Protein AF-0000000080279834 (afdb_homodimer)

Foldseek 3Di:
DDDPPPPPVPPPPDDAAEEEEEFAPQLHFQQRLLLVLLVLLVCCVPPLRHAYEYAYPHQPSSCVLNPPSHPRYHYHHLQVVLLVPQPDQALVSLLVSLLVCLVVVVVPVVCNVVSVSLLAHQFYEYEEDEPAADVRSSCNNVLSNQLSSCVNNVHAYEYEQYDHPPHDPPCLVVVLVSVVSHPYYEYAFDVVCVSNVHDHAHHSSLQRQDPQQAFPDPDAAQEEEFAFQPPQPVHLVLVLVLVVVQCVVQVPALLRYEYEYSRPPRRCVSVVVCDVVRDNYHYHYPVRCSVRHHHEALSHEYEHCDLVVLVNNLVRFHEYEHEDRDVGPSQRRNVSQVVLWQQYHYHDDSVDHDDGDNRTGDDPVSSVVSNVVSVVVVCVRPPGRDRPPPPPPPDPPPPPPPDPPPPPPPPPD/DDDPPPPPVPPPPDDAAEEEEEFAPQLHFQQRLLLVLLVLLLCQVPPLRHAYEYAYPHQPSSCVLNPPSHPRYHYHHLQVVLLVPQPDQALVSLLVSLLVCLVVVVVPVVCNVVSVSLLAHQFYEYEEDEPAADVRSSCNNVLSNQLSSCVNNVHAYEYEQYDHPPHDPPCLVVVLVSVVSHPYYEYAFDVVCVSNVHDHAHHSSLQRQDPQQAFPDPDAAQEEEFAFQPPQPVHLVLVLVLVVVQCVVQVPQLLRYEYEYSRAPRRVVSVVVCDVVRDNYHYHYPVRCSVRHHHEALNHEYEHCDLVVLVNNLVRFHEYEHEDRDPGPSQRRNVSQVVLWQQYHYHDDSVDHDDGDNRTGDDPVSSVVSNVVSVVVVCVSPPGRDRPPPPPPDDPDPPPPPDPPPPPPPPPD

Nearest PDB structures (foldseek):
  7vz6-assembly1_G  TM=5.881E-01  e=6.574E-08  Streptomyces kasugaensis
  9cm8-assembly1_A  TM=5.929E-01  e=8.757E-08  Paenibacillus alvei
  1v4v-assembly1_B  TM=5.539E-01  e=1.167E-07  Thermus thermophilus
  1vgv-assembly2_D  TM=5.702E-01  e=6.155E-07  Escherichia coli
  9cm8-assembly1_B-2  TM=5.852E-01  e=2.174E-06  Paenibacillus alvei

Secondary structure (DSSP, 8-state):
-----------------EEEEE---SS--HHHHHHHHHHHHHHHHH-TTSEEEEE-S-HHHHHHHTTTSSTTEEEE-HHHHHHHH-S--SHHHHHHHHHHHHH-GGGSGGGHHHHHHHTT-SEEEE--BS-SSTTSGGGHHHHHHHHHHHHHH--EEEEEEE---SPPTT-HHHHHHHHTT-SEEEESSHHHHHHHT--B---GGGGG-SGGGB---S---SEEEE---TT-SS-HHHHHHHHHHHHHHTT--GGGEEEE-SSTTTTHHHHHHHGGGSTT-EEE-HHHHHHH-B---TT-EEEESSHHHHHHHHHTT-EEEEEPSSTTTHHHHHHHHHHTT---EEE--TT--PPPP-S-S--HHHHHHHHHHHHHHHHHHTSPP----------------------------/--------------PPPEEEEE---SS--HHHHHHHHHHHHHHHHH-TTSEEEEE-S-HHHHHHHTTTSSTTEEEE-HHHHHHHH-S--SHHHHHHHHHHHHH-GGGSGGGHHHHHHHTT-SEEEE--BS-SSTTSGGGHHHHHHHHHHHHHH--EEEEEEE---SPPTT-HHHHHHHHTT-SEEEESSHHHHHHHT--B---GGGGG-SGGGB---S---SEEEE---TT-SS-HHHHHHHHHHHHHHTT--GGGEEEE-SSTTTTHHHHHHHGGGSTT-EEE-HHHHHHH-B---TT-EEEESSHHHHHHHHHTT-EEEEEPSSTTTHHHHHHHHHHTT---EEE--TT--PPPP-S-S--HHHHHHHHHHHHHHHHHHTSPP----------------------------

Organism: Amycolatopsis orientalis (NCBI:txid31958)

Sequence (826 aa):
MPVPDRTASVSKPARRALYYLVAPVGHPNYGDELIAASWLRHLAEVAPGADVWVDTHSPGPAAVLLDGLHPRAKFTDTLWRLCWEAPSEDPWQAAAWVREAMHNPGMMPRLHHGIELLAGVDVIHVVGGGYINKLWPKQIGLLAGAAAAAERSGGRAAMTGQGLLPACDDVAPLLRALADRFEIVEVRDDASAELLDVPVGLDDAFIGIGPHLYGAAEDVPEVMLCLQSDLVEVGVGKLAGAVLSMLRSWKIPPEKIGVIEGVPRVDREVFALLERELPGARFYPFSHIWTHGLPVSPGQTWISTRFHLHMLAAAAGASGVAVSIHPDYYATKHRSLAALGSNWTVLEDLNQVPDRPKQGGYTPEALAGFKKAKRDLAKSIYAPVIRPVPEPEGPPEAQVTPLRRRWARIIRGMPVPDRTASVSKPARRALYYLVAPVGHPNYGDELIAASWLRHLAEVAPGADVWVDTHSPGPAAVLLDGLHPRAKFTDTLWRLCWEAPSEDPWQAAAWVREAMHNPGMMPRLHHGIELLAGVDVIHVVGGGYINKLWPKQIGLLAGAAAAAERSGGRAAMTGQGLLPACDDVAPLLRALADRFEIVEVRDDASAELLDVPVGLDDAFIGIGPHLYGAAEDVPEVMLCLQSDLVEVGVGKLAGAVLSMLRSWKIPPEKIGVIEGVPRVDREVFALLERELPGARFYPFSHIWTHGLPVSPGQTWISTRFHLHMLAAAAGASGVAVSIHPDYYATKHRSLAALGSNWTVLEDLNQVPDRPKQGGYTPEALAGFKKAKRDLAKSIYAPVIRPVPEPEGPPEAQVTPLRRRWARIIRG

pLDDT: mean 89.9, std 17.83, range [23.45, 98.94]

Radius of gyration: 31.19 Å; Cα contacts (8 Å, |Δi|>4): 1661; chains: 2; bounding box: 108×89×84 Å

Solvent-accessible surface area (backbone atoms only — not comparable to full-atom values): 43038 Å² total; per-residue (Å²): 132,86,76,78,79,75,71,67,74,74,71,69,78,80,78,66,53,31,39,35,35,37,42,81,29,31,80,43,42,50,53,45,45,45,32,54,48,28,53,36,39,48,38,34,72,78,42,50,77,31,41,32,38,36,32,15,81,29,19,16,51,28,38,61,76,50,57,76,47,26,85,42,61,45,38,19,25,54,54,48,48,42,30,69,66,31,90,43,67,47,43,69,56,12,21,50,45,25,32,47,34,63,78,36,36,79,77,41,52,66,45,32,67,48,49,54,54,38,36,63,26,40,26,37,35,39,51,41,46,72,63,41,21,46,92,38,35,28,42,46,9,47,58,30,33,42,39,42,25,20,67,65,31,52,29,43,23,33,34,36,13,30,34,41,60,56,62,48,86,89,36,54,67,55,52,41,58,53,51,70,57,32,81,39,82,31,19,36,33,66,69,36,11,62,63,61,72,48,70,63,49,52,54,50,48,43,56,48,70,58,74,85,56,41,24,86,66,84,85,56,52,51,31,38,37,29,43,62,50,69,81,44,73,75,38,60,65,54,51,49,49,34,50,52,52,37,39,57,74,65,65,58,59,35,65,35,27,27,35,41,28,52,29,59,68,42,20,47,53,42,44,63,73,42,44,83,81,28,59,68,42,43,76,40,50,32,70,53,36,72,74,53,19,40,80,68,49,46,85,25,31,34,41,25,52,43,63,54,60,46,52,52,38,12,63,56,22,12,9,22,36,39,39,35,46,28,81,78,52,42,35,53,54,49,48,46,44,38,73,73,39,27,56,41,46,75,44,71,59,68,87,59,70,73,77,82,54,79,73,19,20,37,51,71,67,58,51,53,49,49,23,49,52,41,48,54,48,49,52,64,63,69,43,88,70,80,57,79,69,73,67,73,77,63,76,77,70,80,72,72,72,74,74,78,77,76,76,71,76,74,78,74,126,132,84,76,78,80,75,72,68,74,73,70,70,78,81,79,67,52,31,39,34,36,37,43,82,29,30,76,44,43,50,53,46,44,44,31,54,46,29,53,35,40,50,39,32,71,78,41,50,78,30,41,32,38,38,32,15,80,28,20,18,50,29,39,60,75,51,56,77,47,27,85,43,62,43,39,20,25,53,54,49,47,42,29,68,65,32,90,43,68,47,42,68,57,10,21,49,46,26,32,47,33,62,77,36,38,79,76,42,53,69,45,31,68,47,47,55,52,38,36,62,26,40,27,37,35,39,51,42,47,71,64,42,21,47,92,38,36,25,41,45,10,46,57,31,32,43,39,41,24,20,65,64,32,52,28,43,22,33,35,36,12,30,33,40,60,56,61,47,84,88,37,53,67,56,52,41,56,52,51,69,58,32,82,38,81,31,17,35,32,65,68,36,9,61,64,60,70,47,72,61,48,52,55,50,51,43,57,48,70,54,73,84,54,41,26,84,67,84,86,57,51,50,32,38,37,29,44,63,50,70,80,45,72,75,38,60,66,54,51,49,49,35,51,51,52,38,38,57,74,66,67,58,58,35,65,34,29,27,38,42,28,53,28,59,68,43,19,47,54,44,45,64,73,42,44,82,79,28,58,68,41,43,77,42,50,33,70,52,36,73,73,53,19,41,80,66,48,47,84,24,31,34,41,24,53,44,64,53,60,47,52,52,38,11,63,55,22,12,9,22,37,38,41,36,48,29,81,80,50,42,36,54,54,50,48,46,45,37,74,74,39,27,55,40,46,76,43,72,58,67,87,59,68,73,78,81,53,79,72,19,20,35,51,71,67,57,52,54,49,48,24,49,52,42,50,52,49,48,51,64,64,69,43,88,70,81,56,79,69,72,68,73,77,62,76,77,71,81,72,72,72,74,76,78,78,78,78,73,76,74,78,77,128

InterPro domains:
  IPR007345 Polysaccharide pyruvyl transferase [PF04230] (29-326)

Structure (mmCIF, N/CA/C/O backbone):
data_AF-0000000080279834-model_v1
#
loop_
_entity.id
_entity.type
_entity.pdbx_description
1 polymer 'Polysaccharide pyruvyl transferase domain-containing protein'
#
loop_
_atom_site.group_PDB
_atom_site.id
_atom_site.type_symbol
_atom_site.label_atom_id
_atom_site.label_alt_id
_atom_site.label_comp_id
_atom_site.label_asym_id
_atom_site.label_entity_id
_atom_site.label_seq_id
_atom_site.pdbx_PDB_ins_code
_atom_site.Cartn_x
_atom_site.Cartn_y
_atom_site.Cartn_z
_atom_site.occupancy
_atom_site.B_iso_or_equiv
_atom_site.auth_seq_id
_atom_site.auth_comp_id
_atom_site.auth_asym_id
_atom_site.auth_atom_id
_atom_site.pdbx_PDB_model_num
ATOM 1 N N . MET A 1 1 ? -15.211 -43.781 43.5 1 33.25 1 MET A N 1
ATOM 2 C CA . MET A 1 1 ? -14.695 -42.406 43.469 1 33.25 1 MET A CA 1
ATOM 3 C C . MET A 1 1 ? -14.992 -41.75 42.125 1 33.25 1 MET A C 1
ATOM 5 O O . MET A 1 1 ? -14.781 -42.375 41.062 1 33.25 1 MET A O 1
ATOM 9 N N . PRO A 1 2 ? -15.883 -40.688 42.031 1 38.94 2 PRO A N 1
ATOM 10 C CA . PRO A 1 2 ? -16.344 -40.062 40.812 1 38.94 2 PRO A CA 1
ATOM 11 C C . PRO A 1 2 ? -15.219 -39.438 40 1 38.94 2 PRO A C 1
ATOM 13 O O . PRO A 1 2 ? -14.227 -38.969 40.594 1 38.94 2 PRO A O 1
ATOM 16 N N . VAL A 1 3 ? -14.945 -39.938 38.75 1 45.19 3 VAL A N 1
ATOM 17 C CA . VAL A 1 3 ? -13.969 -39.406 37.812 1 45.19 3 VAL A CA 1
ATOM 18 C C . VAL A 1 3 ? -14.219 -37.906 37.594 1 45.19 3 VAL A C 1
ATOM 20 O O . VAL A 1 3 ? -15.344 -37.5 37.281 1 45.19 3 VAL A O 1
ATOM 23 N N . PRO A 1 4 ? -13.336 -37.094 38.219 1 41.41 4 PRO A N 1
ATOM 24 C CA . PRO A 1 4 ? -13.547 -35.656 37.969 1 41.41 4 PRO A CA 1
ATOM 25 C C . PRO A 1 4 ? -13.656 -35.312 36.5 1 41.41 4 PRO A C 1
ATOM 27 O O . PRO A 1 4 ? -13.008 -35.938 35.656 1 41.41 4 PRO A O 1
ATOM 30 N N . ASP A 1 5 ? -14.844 -34.875 36.031 1 38.62 5 ASP A N 1
ATOM 31 C CA . ASP A 1 5 ? -15.141 -34.375 34.688 1 38.62 5 ASP A CA 1
ATOM 32 C C . ASP A 1 5 ? -14.18 -33.25 34.312 1 38.62 5 ASP A C 1
ATOM 34 O O . ASP A 1 5 ? -14.188 -32.188 34.906 1 38.62 5 ASP A O 1
ATOM 38 N N . ARG A 1 6 ? -12.938 -33.562 33.875 1 38.81 6 ARG A N 1
ATOM 39 C CA . ARG A 1 6 ? -11.922 -32.656 33.375 1 38.81 6 ARG A CA 1
ATOM 40 C C . ARG A 1 6 ? -12.438 -31.891 32.156 1 38.81 6 ARG A C 1
ATOM 42 O O . ARG A 1 6 ? -11.875 -32 31.062 1 38.81 6 ARG A O 1
ATOM 49 N N . THR A 1 7 ? -13.734 -31.781 31.984 1 32.47 7 THR A N 1
ATOM 50 C CA . THR A 1 7 ? -14.039 -30.891 30.875 1 32.47 7 THR A CA 1
ATOM 51 C C . THR A 1 7 ? -13.609 -29.469 31.188 1 32.47 7 THR A C 1
ATOM 53 O O . THR A 1 7 ? -14.414 -28.656 31.656 1 32.47 7 THR A O 1
ATOM 56 N N . ALA A 1 8 ? -12.43 -29.297 31.828 1 38.12 8 ALA A N 1
ATOM 57 C CA . ALA A 1 8 ? -12.031 -27.891 31.781 1 38.12 8 ALA A CA 1
ATOM 58 C C . ALA A 1 8 ? -12.148 -27.328 30.375 1 38.12 8 ALA A C 1
ATOM 60 O O . ALA A 1 8 ? -11.555 -27.859 29.438 1 38.12 8 ALA A O 1
ATOM 61 N N . SER A 1 9 ? -13.25 -26.672 30.125 1 35.53 9 SER A N 1
ATOM 62 C CA . SER A 1 9 ? -13.453 -25.906 28.906 1 35.53 9 SER A CA 1
ATOM 63 C C . SER A 1 9 ? -12.18 -25.172 28.5 1 35.53 9 SER A C 1
ATOM 65 O O . SER A 1 9 ? -11.656 -24.344 29.25 1 35.53 9 SER A O 1
ATOM 67 N N . VAL A 1 10 ? -11.234 -25.766 27.875 1 37.88 10 VAL A N 1
ATOM 68 C CA . VAL A 1 10 ? -10.164 -25.031 27.203 1 37.88 10 VAL A CA 1
ATOM 69 C C . VAL A 1 10 ? -10.727 -23.75 26.578 1 37.88 10 VAL A C 1
ATOM 71 O O . VAL A 1 10 ? -11.578 -23.812 25.703 1 37.88 10 VAL A O 1
ATOM 74 N N . SER A 1 11 ? -10.922 -22.672 27.359 1 38.34 11 SER A N 1
ATOM 75 C CA . SER A 1 11 ? -11.312 -21.359 26.859 1 38.34 11 SER A CA 1
ATOM 76 C C . SER A 1 11 ? -10.648 -21.047 25.516 1 38.34 11 SER A C 1
ATOM 78 O O . SER A 1 11 ? -9.438 -21.188 25.375 1 38.34 11 SER A O 1
ATOM 80 N N . LYS A 1 12 ? -11.281 -21.328 24.391 1 45.69 12 LYS A N 1
ATOM 81 C CA . LYS A 1 12 ? -10.812 -20.859 23.078 1 45.69 12 LYS A CA 1
ATOM 82 C C . LYS A 1 12 ? -10.055 -19.547 23.203 1 45.69 12 LYS A C 1
ATOM 84 O O . LYS A 1 12 ? -10.531 -18.609 23.859 1 45.69 12 LYS A O 1
ATOM 89 N N . PRO A 1 13 ? -8.781 -19.562 23.078 1 53.03 13 PRO A N 1
ATOM 90 C CA . PRO A 1 13 ? -8.031 -18.312 23.203 1 53.03 13 PRO A CA 1
ATOM 91 C C . PRO A 1 13 ? -8.797 -17.109 22.641 1 53.03 13 PRO A C 1
ATOM 93 O O . PRO A 1 13 ? -9.555 -17.25 21.688 1 53.03 13 PRO A O 1
ATOM 96 N N . ALA A 1 14 ? -9.156 -16.078 23.469 1 60.94 14 ALA A N 1
ATOM 97 C CA . ALA A 1 14 ? -9.906 -14.859 23.188 1 60.94 14 ALA A CA 1
ATOM 98 C C . ALA A 1 14 ? -9.438 -14.203 21.906 1 60.94 14 ALA A C 1
ATOM 100 O O . ALA A 1 14 ? -8.234 -13.984 21.703 1 60.94 14 ALA A O 1
ATOM 101 N N . ARG A 1 15 ? -10.234 -14.32 20.781 1 82.5 15 ARG A N 1
ATOM 102 C CA . ARG A 1 15 ? -9.977 -13.711 19.469 1 82.5 15 ARG A CA 1
ATOM 103 C C . ARG A 1 15 ? -9.562 -12.25 19.625 1 82.5 15 ARG A C 1
ATOM 105 O O . ARG A 1 15 ? -10.195 -11.492 20.359 1 82.5 15 ARG A O 1
ATOM 112 N N . ARG A 1 16 ? -8.375 -11.828 19.078 1 92.25 16 ARG A N 1
ATOM 113 C CA . ARG A 1 16 ? -7.91 -10.445 19.062 1 92.25 16 ARG A CA 1
ATOM 114 C C . ARG A 1 16 ? -8.906 -9.539 18.359 1 92.25 16 ARG A C 1
ATOM 116 O O . ARG A 1 16 ? -9.453 -9.906 17.312 1 92.25 16 ARG A O 1
ATOM 123 N N . ALA A 1 17 ? -9.219 -8.422 18.969 1 97.12 17 ALA A N 1
ATOM 124 C CA . ALA A 1 17 ? -10.07 -7.438 18.312 1 97.12 17 ALA A CA 1
ATOM 125 C C . ALA A 1 17 ? -9.469 -7.004 16.969 1 97.12 17 ALA A C 1
ATOM 127 O O . ALA A 1 17 ? -8.25 -6.871 16.844 1 97.12 17 ALA A O 1
ATOM 128 N N . LEU A 1 18 ? -10.328 -6.883 15.992 1 98.38 18 LEU A N 1
ATOM 129 C CA . LEU A 1 18 ? -9.93 -6.391 14.68 1 98.38 18 LEU A CA 1
ATOM 130 C C . LEU A 1 18 ? -10.531 -5.016 14.406 1 98.38 18 LEU A C 1
ATOM 132 O O . LEU A 1 18 ? -11.742 -4.898 14.18 1 98.38 18 LEU A O 1
ATOM 136 N N . TYR A 1 19 ? -9.695 -3.977 14.461 1 98.88 19 TYR A N 1
ATOM 137 C CA . TYR A 1 19 ? -10.094 -2.604 14.18 1 98.88 19 TYR A CA 1
ATOM 138 C C . TYR A 1 19 ? -9.633 -2.178 12.789 1 98.88 19 TYR A C 1
ATOM 140 O O . TYR A 1 19 ? -8.469 -2.391 12.422 1 98.88 19 TYR A O 1
ATOM 148 N N . TYR A 1 20 ? -10.539 -1.659 12.008 1 98.94 20 TYR A N 1
ATOM 149 C CA . TYR A 1 20 ? -10.305 -1.239 10.633 1 98.94 20 TYR A CA 1
ATOM 150 C C . TYR A 1 20 ? -10.523 0.26 10.477 1 98.94 20 TYR A C 1
ATOM 152 O O . TYR A 1 20 ? -11.648 0.745 10.594 1 98.94 20 TYR A O 1
ATOM 160 N N . LEU A 1 21 ? -9.445 1.028 10.219 1 98.94 21 LEU A N 1
ATOM 161 C CA . LEU A 1 21 ? -9.516 2.471 10.016 1 98.94 21 LEU A CA 1
ATOM 162 C C . LEU A 1 21 ? -9.5 2.809 8.523 1 98.94 21 LEU A C 1
ATOM 164 O O . LEU A 1 21 ? -8.734 2.215 7.762 1 98.94 21 LEU A O 1
ATOM 168 N N . VAL A 1 22 ? -10.375 3.668 8.094 1 98.94 22 VAL A N 1
ATOM 169 C CA . VAL A 1 22 ? -10.367 4.227 6.746 1 98.94 22 VAL A CA 1
ATOM 170 C C . VAL A 1 22 ? -9.883 5.672 6.785 1 98.94 22 VAL A C 1
ATOM 172 O O . VAL A 1 22 ? -10.477 6.516 7.457 1 98.94 22 VAL A O 1
ATOM 175 N N . ALA A 1 23 ? -8.758 5.957 6.137 1 98.69 23 ALA A N 1
ATOM 176 C CA . ALA A 1 23 ? -8.109 7.262 6.254 1 98.69 23 ALA A CA 1
ATOM 177 C C . ALA A 1 23 ? -7.426 7.656 4.945 1 98.69 23 ALA A C 1
ATOM 179 O O . ALA A 1 23 ? -6.969 6.793 4.195 1 98.69 23 ALA A O 1
ATOM 180 N N . PRO A 1 24 ? -7.371 8.945 4.617 1 98.31 24 PRO A N 1
ATOM 181 C CA . PRO A 1 24 ? -6.676 9.414 3.414 1 98.31 24 PRO A CA 1
ATOM 182 C C . PRO A 1 24 ? -5.207 9.742 3.67 1 98.31 24 PRO A C 1
ATOM 184 O O . PRO A 1 24 ? -4.773 10.875 3.449 1 98.31 24 PRO A O 1
ATOM 187 N N . VAL A 1 25 ? -4.398 8.75 3.971 1 98.25 25 VAL A N 1
ATOM 188 C CA . VAL A 1 25 ? -3.029 9.008 4.398 1 98.25 25 VAL A CA 1
ATOM 189 C C . VAL A 1 25 ? -2.051 8.414 3.389 1 98.25 25 VAL A C 1
ATOM 191 O O . VAL A 1 25 ? -2.406 7.516 2.623 1 98.25 25 VAL A O 1
ATOM 194 N N . GLY A 1 26 ? -0.868 8.984 3.336 1 97.56 26 GLY A N 1
ATOM 195 C CA . GLY A 1 26 ? 0.212 8.438 2.531 1 97.56 26 GLY A CA 1
ATOM 196 C C . GLY A 1 26 ? 0.635 9.352 1.397 1 97.56 26 GLY A C 1
ATOM 197 O O . GLY A 1 26 ? 1.7 9.164 0.805 1 97.56 26 GLY A O 1
ATOM 198 N N . HIS A 1 27 ? 0.018 10.43 1.033 1 91.56 27 HIS A N 1
ATOM 199 C CA . HIS A 1 27 ? 0.306 11.312 -0.095 1 91.56 27 HIS A CA 1
ATOM 200 C C . HIS A 1 27 ? 0.945 12.617 0.372 1 91.56 27 HIS A C 1
ATOM 202 O O . HIS A 1 27 ? 1.33 13.453 -0.448 1 91.56 27 HIS A O 1
ATOM 208 N N . PRO A 1 28 ? 1.916 12.93 1.111 1 94.12 28 PRO A N 1
ATOM 209 C CA . PRO A 1 28 ? 1.512 13.219 2.49 1 94.12 28 PRO A CA 1
ATOM 210 C C . PRO A 1 28 ? 0.872 14.602 2.641 1 94.12 28 PRO A C 1
ATOM 212 O O . PRO A 1 28 ? 1.275 15.547 1.963 1 94.12 28 PRO A O 1
ATOM 215 N N . ASN A 1 29 ? -0.098 14.68 3.371 1 96 29 ASN A N 1
ATOM 216 C CA . ASN A 1 29 ? -0.729 15.859 3.955 1 96 29 ASN A CA 1
ATOM 217 C C . ASN A 1 29 ? -0.631 15.852 5.477 1 96 29 ASN A C 1
ATOM 219 O O . ASN A 1 29 ? -1.137 14.938 6.133 1 96 29 ASN A O 1
ATOM 223 N N . TYR A 1 30 ? 0.051 16.844 6.035 1 97.19 30 TYR A N 1
ATOM 224 C CA . TYR A 1 30 ? 0.357 16.844 7.461 1 97.19 30 TYR A CA 1
ATOM 225 C C . TYR A 1 30 ? -0.887 16.547 8.289 1 97.19 30 TYR A C 1
ATOM 227 O O . TYR A 1 30 ? -0.843 15.734 9.219 1 97.19 30 TYR A O 1
ATOM 235 N N . GLY A 1 31 ? -1.97 17.203 7.984 1 97.12 31 GLY A N 1
ATOM 236 C CA . GLY A 1 31 ? -3.199 17.031 8.742 1 97.12 31 GLY A CA 1
ATOM 237 C C . GLY A 1 31 ? -3.752 15.625 8.672 1 97.12 31 GLY A C 1
ATOM 238 O O . GLY A 1 31 ? -4.156 15.062 9.688 1 97.12 31 GLY A O 1
ATOM 239 N N . ASP A 1 32 ? -3.814 15.055 7.465 1 97.88 32 ASP A N 1
ATOM 240 C CA . ASP A 1 32 ? -4.301 13.688 7.297 1 97.88 32 ASP A CA 1
ATOM 241 C C . ASP A 1 32 ? -3.422 12.695 8.055 1 97.88 32 ASP A C 1
ATOM 243 O O . ASP A 1 32 ? -3.932 11.82 8.758 1 97.88 32 ASP A O 1
ATOM 247 N N . GLU A 1 33 ? -2.127 12.859 7.887 1 98.38 33 GLU A N 1
ATOM 248 C CA . GLU A 1 33 ? -1.19 11.992 8.586 1 98.38 33 GLU A CA 1
ATOM 249 C C . GLU A 1 33 ? -1.348 12.117 10.102 1 98.38 33 GLU A C 1
ATOM 251 O O . GLU A 1 33 ? -1.296 11.117 10.82 1 98.38 33 GLU A O 1
ATOM 256 N N . LEU A 1 34 ? -1.553 13.359 10.57 1 98.25 34 LEU A N 1
ATOM 257 C CA . LEU A 1 34 ? -1.694 13.625 12 1 98.25 34 LEU A CA 1
ATOM 258 C C . LEU A 1 34 ? -2.922 12.922 12.562 1 98.25 34 LEU A C 1
ATOM 260 O O . LEU A 1 34 ? -2.857 12.32 13.641 1 98.25 34 LEU A O 1
ATOM 264 N N . ILE A 1 35 ? -3.986 13 11.867 1 98.62 35 ILE A N 1
ATOM 265 C CA . ILE A 1 35 ? -5.234 12.398 12.328 1 98.62 35 ILE A CA 1
ATOM 266 C C . ILE A 1 35 ? -5.062 10.891 12.469 1 98.62 35 ILE A C 1
ATOM 268 O O . ILE A 1 35 ? -5.363 10.32 13.516 1 98.62 35 ILE A O 1
ATOM 272 N N . ALA A 1 36 ? -4.578 10.242 11.445 1 98.81 36 ALA A N 1
ATOM 273 C CA . ALA A 1 36 ? -4.367 8.797 11.492 1 98.81 36 ALA A CA 1
ATOM 274 C C . ALA A 1 36 ? -3.363 8.43 12.578 1 98.81 36 ALA A C 1
ATOM 276 O O . ALA A 1 36 ? -3.574 7.465 13.32 1 98.81 36 ALA A O 1
ATOM 277 N N . ALA A 1 37 ? -2.291 9.195 12.68 1 98.75 37 ALA A N 1
ATOM 278 C CA . ALA A 1 37 ? -1.284 8.945 13.703 1 98.75 37 ALA A CA 1
ATOM 279 C C . ALA A 1 37 ? -1.892 9.039 15.102 1 98.75 37 ALA A C 1
ATOM 281 O O . ALA A 1 37 ? -1.574 8.234 15.977 1 98.75 37 ALA A O 1
ATOM 282 N N . SER A 1 38 ? -2.715 10.008 15.297 1 98.69 38 SER A N 1
ATOM 283 C CA . SER A 1 38 ? -3.332 10.219 16.609 1 98.69 38 SER A CA 1
ATOM 284 C C . SER A 1 38 ? -4.223 9.039 16.984 1 98.69 38 SER A C 1
ATOM 286 O O . SER A 1 38 ? -4.184 8.578 18.125 1 98.69 38 SER A O 1
ATOM 288 N N . TRP A 1 39 ? -5 8.578 16.062 1 98.88 39 TRP A N 1
ATOM 289 C CA . TRP A 1 39 ? -5.855 7.43 16.344 1 98.88 39 TRP A CA 1
ATOM 290 C C . TRP A 1 39 ? -5.02 6.18 16.594 1 98.88 39 TRP A C 1
ATOM 292 O O . TRP A 1 39 ? -5.336 5.391 17.5 1 98.88 39 TRP A O 1
ATOM 302 N N . LEU A 1 40 ? -3.967 5.945 15.789 1 98.88 40 LEU A N 1
ATOM 303 C CA . LEU A 1 40 ? -3.1 4.789 15.992 1 98.88 40 LEU A CA 1
ATOM 304 C C . LEU A 1 40 ? -2.438 4.84 17.359 1 98.88 40 LEU A C 1
ATOM 306 O O . LEU A 1 40 ? -2.357 3.824 18.062 1 98.88 40 LEU A O 1
ATOM 310 N N . ARG A 1 41 ? -1.942 6.012 17.797 1 98.69 41 ARG A N 1
ATOM 311 C CA . ARG A 1 41 ? -1.345 6.16 19.125 1 98.69 41 ARG A CA 1
ATOM 312 C C . ARG A 1 41 ? -2.361 5.859 20.219 1 98.69 41 ARG A C 1
ATOM 314 O O . ARG A 1 41 ? -2.035 5.203 21.219 1 98.69 41 ARG A O 1
ATOM 321 N N . HIS A 1 42 ? -3.551 6.395 19.984 1 98.75 42 HIS A N 1
ATOM 322 C CA . HIS A 1 42 ? -4.602 6.121 20.969 1 98.75 42 HIS A CA 1
ATOM 323 C C . HIS A 1 42 ? -4.855 4.621 21.094 1 98.75 42 HIS A C 1
ATOM 325 O O . HIS A 1 42 ? -4.91 4.094 22.203 1 98.75 42 HIS A O 1
ATOM 331 N N . LEU A 1 43 ? -4.973 3.912 19.984 1 98.81 43 LEU A N 1
ATOM 332 C CA . LEU A 1 43 ? -5.23 2.477 20 1 98.81 43 LEU A CA 1
ATOM 333 C C . LEU A 1 43 ? -4.055 1.716 20.594 1 98.81 43 LEU A C 1
ATOM 335 O O . LEU A 1 43 ? -4.242 0.688 21.25 1 98.81 43 LEU A O 1
ATOM 339 N N . ALA A 1 44 ? -2.84 2.213 20.344 1 98.75 44 ALA A N 1
ATOM 340 C CA . ALA A 1 44 ? -1.666 1.587 20.938 1 98.75 44 ALA A CA 1
ATOM 341 C C . ALA A 1 44 ? -1.73 1.653 22.469 1 98.75 44 ALA A C 1
ATOM 343 O O . ALA A 1 44 ? -1.255 0.747 23.156 1 98.75 44 ALA A O 1
ATOM 344 N N . GLU A 1 45 ? -2.311 2.693 22.984 1 98.25 45 GLU A N 1
ATOM 345 C CA . GLU A 1 45 ? -2.451 2.891 24.422 1 98.25 45 GLU A CA 1
ATOM 346 C C . GLU A 1 45 ? -3.533 1.984 25 1 98.25 45 GLU A C 1
ATOM 348 O O . GLU A 1 45 ? -3.314 1.316 26.016 1 98.25 45 GLU A O 1
ATOM 353 N N . VAL A 1 46 ? -4.656 1.885 24.344 1 98.12 46 VAL A N 1
ATOM 354 C CA . VAL A 1 46 ? -5.816 1.28 24.984 1 98.12 46 VAL A CA 1
ATOM 355 C C . VAL A 1 46 ? -5.988 -0.158 24.5 1 98.12 46 VAL A C 1
ATOM 357 O O . VAL A 1 46 ? -6.641 -0.97 25.156 1 98.12 46 VAL A O 1
ATOM 360 N N . ALA A 1 47 ? -5.441 -0.457 23.328 1 98.25 47 ALA A N 1
ATOM 361 C CA . ALA A 1 47 ? -5.598 -1.786 22.75 1 98.25 47 ALA A CA 1
ATOM 362 C C . ALA A 1 47 ? -4.348 -2.197 21.969 1 98.25 47 ALA A C 1
ATOM 364 O O . ALA A 1 47 ? -4.422 -2.5 20.781 1 98.25 47 ALA A O 1
ATOM 365 N N . PRO A 1 48 ? -3.207 -2.338 22.656 1 98 48 PRO A N 1
ATOM 366 C CA . PRO A 1 48 ? -1.956 -2.66 21.969 1 98 48 PRO A CA 1
ATOM 367 C C . PRO A 1 48 ? -1.972 -4.051 21.328 1 98 48 PRO A C 1
ATOM 369 O O . PRO A 1 48 ? -1.211 -4.312 20.391 1 98 48 PRO A O 1
ATOM 372 N N . GLY A 1 49 ? -2.863 -4.93 21.797 1 97.25 49 GLY A N 1
ATOM 373 C CA . GLY A 1 49 ? -2.91 -6.289 21.281 1 97.25 49 GLY A CA 1
ATOM 374 C C . GLY A 1 49 ? -3.857 -6.457 20.109 1 97.25 49 GLY A C 1
ATOM 375 O O . GLY A 1 49 ? -3.875 -7.508 19.469 1 97.25 49 GLY A O 1
ATOM 376 N N . ALA A 1 50 ? -4.652 -5.434 19.766 1 98.06 50 ALA A N 1
ATOM 377 C CA . ALA A 1 50 ? -5.617 -5.508 18.672 1 98.06 50 ALA A CA 1
ATOM 378 C C . ALA A 1 50 ? -4.914 -5.492 17.312 1 98.06 50 ALA A C 1
ATOM 380 O O . ALA A 1 50 ? -3.846 -4.895 17.172 1 98.06 50 ALA A O 1
ATOM 381 N N . ASP A 1 51 ? -5.508 -6.246 16.391 1 98 51 ASP A N 1
ATOM 382 C CA . ASP A 1 51 ? -5.102 -6.059 15 1 98 51 ASP A CA 1
ATOM 383 C C . ASP A 1 51 ? -5.719 -4.789 14.414 1 98 51 ASP A C 1
ATOM 385 O O . ASP A 1 51 ? -6.93 -4.582 14.508 1 98 51 ASP A O 1
ATOM 389 N N . VAL A 1 52 ? -4.852 -3.945 13.875 1 98.81 52 VAL A N 1
ATOM 390 C CA . VAL A 1 52 ? -5.336 -2.693 13.305 1 98.81 52 VAL A CA 1
ATOM 391 C C . VAL A 1 52 ? -4.965 -2.625 11.82 1 98.81 52 VAL A C 1
ATOM 393 O O . VAL A 1 52 ? -3.797 -2.785 11.461 1 98.81 52 VAL A O 1
ATOM 396 N N . TRP A 1 53 ? -5.941 -2.492 10.969 1 98.94 53 TRP A N 1
ATOM 397 C CA . TRP A 1 53 ? -5.727 -2.248 9.547 1 98.94 53 TRP A CA 1
ATOM 398 C C . TRP A 1 53 ? -6.109 -0.82 9.172 1 98.94 53 TRP A C 1
ATOM 400 O O . TRP A 1 53 ? -7.172 -0.333 9.57 1 98.94 53 TRP A O 1
ATOM 410 N N . VAL A 1 54 ? -5.246 -0.129 8.5 1 98.94 54 VAL A N 1
ATOM 411 C CA . VAL A 1 54 ? -5.547 1.188 7.945 1 98.94 54 VAL A CA 1
ATOM 412 C C . VAL A 1 54 ? -5.738 1.082 6.434 1 98.94 54 VAL A C 1
ATOM 414 O O . VAL A 1 54 ? -4.816 0.697 5.707 1 98.94 54 VAL A O 1
ATOM 417 N N . ASP A 1 55 ? -6.926 1.352 5.988 1 98.94 55 ASP A N 1
ATOM 418 C CA . ASP A 1 55 ? -7.277 1.387 4.574 1 98.94 55 ASP A CA 1
ATOM 419 C C . ASP A 1 55 ? -7.125 2.797 4.004 1 98.94 55 ASP A C 1
ATOM 421 O O . ASP A 1 55 ? -7.82 3.721 4.434 1 98.94 55 ASP A O 1
ATOM 425 N N . THR A 1 56 ? -6.219 2.965 3.037 1 98.88 56 THR A N 1
ATOM 426 C CA . THR A 1 56 ? -5.883 4.293 2.533 1 98.88 56 THR A CA 1
ATOM 427 C C . THR A 1 56 ? -5.531 4.234 1.05 1 98.88 56 THR A C 1
ATOM 429 O O . THR A 1 56 ? -5.379 3.152 0.483 1 98.88 56 THR A O 1
ATOM 432 N N . HIS A 1 57 ? -5.473 5.402 0.421 1 98.19 57 HIS A N 1
ATOM 433 C CA . HIS A 1 57 ? -5.203 5.488 -1.01 1 98.19 57 HIS A CA 1
ATOM 434 C C . HIS A 1 57 ? -3.736 5.211 -1.313 1 98.19 57 HIS A C 1
ATOM 436 O O . HIS A 1 57 ? -3.375 4.938 -2.461 1 98.19 57 HIS A O 1
ATOM 442 N N . SER A 1 58 ? -2.842 5.262 -0.33 1 98.38 58 SER A N 1
ATOM 443 C CA . SER A 1 58 ? -1.406 5.086 -0.519 1 98.38 58 SER A CA 1
ATOM 444 C C . SER A 1 58 ? -0.792 4.281 0.624 1 98.38 58 SER A C 1
ATOM 446 O O . SER A 1 58 ? 0.017 4.805 1.393 1 98.38 58 SER A O 1
ATOM 448 N N . PRO A 1 59 ? -1.071 3.012 0.646 1 98.69 59 PRO A N 1
ATOM 449 C CA . PRO A 1 59 ? -0.674 2.221 1.813 1 98.69 59 PRO A CA 1
ATOM 450 C C . PRO A 1 59 ? 0.842 2.121 1.97 1 98.69 59 PRO A C 1
ATOM 452 O O . PRO A 1 59 ? 1.349 2.078 3.094 1 98.69 59 PRO A O 1
ATOM 455 N N . GLY A 1 60 ? 1.59 2.096 0.896 1 98.69 60 GLY A N 1
ATOM 456 C CA . GLY A 1 60 ? 3.037 1.996 0.993 1 98.69 60 GLY A CA 1
ATOM 457 C C . GLY A 1 60 ? 3.662 3.129 1.787 1 98.69 60 GLY A C 1
ATOM 458 O O . GLY A 1 60 ? 4.184 2.91 2.883 1 98.69 60 GLY A O 1
ATOM 459 N N . PRO A 1 61 ? 3.512 4.371 1.265 1 98.44 61 PRO A N 1
ATOM 460 C CA . PRO A 1 61 ? 4.047 5.52 1.996 1 98.44 61 PRO A CA 1
ATOM 461 C C . PRO A 1 61 ? 3.43 5.676 3.385 1 98.44 61 PRO A C 1
ATOM 463 O O . PRO A 1 61 ? 4.109 6.098 4.324 1 98.44 61 PRO A O 1
ATOM 466 N N . ALA A 1 62 ? 2.182 5.316 3.527 1 98.81 62 ALA A N 1
ATOM 467 C CA . ALA A 1 62 ? 1.535 5.398 4.836 1 98.81 62 ALA A CA 1
ATOM 468 C C . ALA A 1 62 ? 2.207 4.469 5.84 1 98.81 62 ALA A C 1
ATOM 470 O O . ALA A 1 62 ? 2.422 4.844 6.996 1 98.81 62 ALA A O 1
ATOM 471 N N . ALA A 1 63 ? 2.512 3.277 5.371 1 98.75 63 ALA A N 1
ATOM 472 C CA . ALA A 1 63 ? 3.166 2.307 6.246 1 98.75 63 ALA A CA 1
ATOM 473 C C . ALA A 1 63 ? 4.5 2.842 6.762 1 98.75 63 ALA A C 1
ATOM 475 O O . ALA A 1 63 ? 4.848 2.643 7.926 1 98.75 63 ALA A O 1
ATOM 476 N N . VAL A 1 64 ? 5.211 3.529 5.93 1 98.56 64 VAL A N 1
ATOM 477 C CA . VAL A 1 64 ? 6.516 4.066 6.301 1 98.56 64 VAL A CA 1
ATOM 478 C C . VAL A 1 64 ? 6.34 5.242 7.258 1 98.56 64 VAL A C 1
ATOM 480 O O . VAL A 1 64 ? 6.98 5.297 8.312 1 98.56 64 VAL A O 1
ATOM 483 N N . LEU A 1 65 ? 5.43 6.109 6.945 1 98.12 65 LEU A N 1
ATOM 484 C CA . LEU A 1 65 ? 5.238 7.34 7.711 1 98.12 65 LEU A CA 1
ATOM 485 C C . LEU A 1 65 ? 4.699 7.035 9.102 1 98.12 65 LEU A C 1
ATOM 487 O O . LEU A 1 65 ? 5.047 7.719 10.07 1 98.12 65 LEU A O 1
ATOM 491 N N . LEU A 1 66 ? 3.891 6.023 9.172 1 98.62 66 LEU A N 1
ATOM 492 C CA . LEU A 1 66 ? 3.172 5.777 10.422 1 98.62 66 LEU A CA 1
ATOM 493 C C . LEU A 1 66 ? 3.715 4.543 11.125 1 98.62 66 LEU A C 1
ATOM 495 O O . LEU A 1 66 ? 3.104 4.047 12.078 1 98.62 66 LEU A O 1
ATOM 499 N N . ASP A 1 67 ? 4.867 4.098 10.727 1 97.81 67 ASP A N 1
ATOM 500 C CA . ASP A 1 67 ? 5.469 2.887 11.273 1 97.81 67 ASP A CA 1
ATOM 501 C C . ASP A 1 67 ? 5.703 3.02 12.773 1 97.81 67 ASP A C 1
ATOM 503 O O . ASP A 1 67 ? 6.195 4.047 13.242 1 97.81 67 ASP A O 1
ATOM 507 N N . GLY A 1 68 ? 5.312 2.01 13.523 1 96.75 68 GLY A N 1
ATOM 508 C CA . GLY A 1 68 ? 5.656 1.91 14.938 1 96.75 68 GLY A CA 1
ATOM 509 C C . GLY A 1 68 ? 4.656 2.592 15.844 1 96.75 68 GLY A C 1
ATOM 510 O O . GLY A 1 68 ? 4.73 2.459 17.078 1 96.75 68 GLY A O 1
ATOM 511 N N . LEU A 1 69 ? 3.699 3.309 15.336 1 98.31 69 LEU A N 1
ATOM 512 C CA . LEU A 1 69 ? 2.76 4.051 16.172 1 98.31 69 LEU A CA 1
ATOM 513 C C . LEU A 1 69 ? 1.822 3.104 16.906 1 98.31 69 LEU A C 1
ATOM 515 O O . LEU A 1 69 ? 1.401 3.389 18.031 1 98.31 69 LEU A O 1
ATOM 519 N N . HIS A 1 70 ? 1.461 2.041 16.297 1 98.69 70 HIS A N 1
ATOM 520 C CA . HIS A 1 70 ? 0.776 0.9 16.891 1 98.69 70 HIS A CA 1
ATOM 521 C C . HIS A 1 70 ? 1.501 -0.404 16.578 1 98.69 70 HIS A C 1
ATOM 523 O O . HIS A 1 70 ? 1.883 -0.646 15.43 1 98.69 70 HIS A O 1
ATOM 529 N N . PRO A 1 71 ? 1.674 -1.284 17.562 1 97.25 71 PRO A N 1
ATOM 530 C CA . PRO A 1 71 ? 2.555 -2.439 17.375 1 97.25 71 PRO A CA 1
ATOM 531 C C . PRO A 1 71 ? 2.037 -3.412 16.312 1 97.25 71 PRO A C 1
ATOM 533 O O . PRO A 1 71 ? 2.811 -4.203 15.766 1 97.25 71 PRO A O 1
ATOM 536 N N . ARG A 1 72 ? 0.742 -3.422 15.992 1 97.69 72 ARG A N 1
ATOM 537 C CA . ARG A 1 72 ? 0.176 -4.402 15.078 1 97.69 72 ARG A CA 1
ATOM 538 C C . ARG A 1 72 ? -0.585 -3.721 13.945 1 97.69 72 ARG A C 1
ATOM 540 O O . ARG A 1 72 ? -1.537 -4.285 13.398 1 97.69 72 ARG A O 1
ATOM 547 N N . ALA A 1 73 ? -0.175 -2.473 13.641 1 98.69 73 ALA A N 1
ATOM 548 C CA . ALA A 1 73 ? -0.826 -1.751 12.547 1 98.69 73 ALA A CA 1
ATOM 549 C C . ALA A 1 73 ? -0.346 -2.258 11.195 1 98.69 73 ALA A C 1
ATOM 551 O O . ALA A 1 73 ? 0.852 -2.469 10.992 1 98.69 73 ALA A O 1
ATOM 552 N N . LYS A 1 74 ? -1.259 -2.482 10.32 1 98.69 74 LYS A N 1
ATOM 553 C CA . LYS A 1 74 ? -1.024 -2.846 8.922 1 98.69 74 LYS A CA 1
ATOM 554 C C . LYS A 1 74 ? -1.792 -1.923 7.98 1 98.69 74 LYS A C 1
ATOM 556 O O . LYS A 1 74 ? -2.732 -1.244 8.398 1 98.69 74 LYS A O 1
ATOM 561 N N . PHE A 1 75 ? -1.382 -1.872 6.719 1 98.88 75 PHE A N 1
ATOM 562 C CA . PHE A 1 75 ? -1.941 -0.892 5.797 1 98.88 75 PHE A CA 1
ATOM 563 C C . PHE A 1 75 ? -2.4 -1.562 4.508 1 98.88 75 PHE A C 1
ATOM 565 O O . PHE A 1 75 ? -1.725 -2.453 3.99 1 98.88 75 PHE A O 1
ATOM 572 N N . THR A 1 76 ? -3.562 -1.176 4.012 1 98.88 76 THR A N 1
ATOM 573 C CA . THR A 1 76 ? -4.117 -1.688 2.764 1 98.88 76 THR A CA 1
ATOM 574 C C . THR A 1 76 ? -4.922 -0.606 2.047 1 98.88 76 THR A C 1
ATOM 576 O O . THR A 1 76 ? -4.836 0.573 2.396 1 98.88 76 THR A O 1
ATOM 579 N N . ASP A 1 77 ? -5.543 -0.957 0.905 1 98.88 77 ASP A N 1
ATOM 580 C CA . ASP A 1 77 ? -6.305 0.03 0.145 1 98.88 77 ASP A CA 1
ATOM 581 C C . ASP A 1 77 ? -7.551 -0.596 -0.474 1 98.88 77 ASP A C 1
ATOM 583 O O . ASP A 1 77 ? -7.961 -0.219 -1.574 1 98.88 77 ASP A O 1
ATOM 587 N N . THR A 1 78 ? -8.141 -1.554 0.195 1 98.88 78 THR A N 1
ATOM 588 C CA . THR A 1 78 ? -9.242 -2.33 -0.351 1 98.88 78 THR A CA 1
ATOM 589 C C . THR A 1 78 ? -10.422 -1.422 -0.708 1 98.88 78 THR A C 1
ATOM 591 O O . THR A 1 78 ? -10.859 -1.393 -1.857 1 98.88 78 THR A O 1
ATOM 594 N N . LEU A 1 79 ? -10.93 -0.631 0.197 1 98.94 79 LEU A N 1
ATOM 595 C CA . LEU A 1 79 ? -12.094 0.214 -0.051 1 98.94 79 LEU A CA 1
ATOM 596 C C . LEU A 1 79 ? -11.758 1.315 -1.052 1 98.94 79 LEU A C 1
ATOM 598 O O . LEU A 1 79 ? -12.586 1.663 -1.896 1 98.94 79 LEU A O 1
ATOM 602 N N . TRP A 1 80 ? -10.578 1.867 -0.933 1 98.88 80 TRP A N 1
ATOM 603 C CA . TRP A 1 80 ? -10.172 2.896 -1.884 1 98.88 80 TRP A CA 1
ATOM 604 C C . TRP A 1 80 ? -10.133 2.342 -3.305 1 98.88 80 TRP A C 1
ATOM 606 O O . TRP A 1 80 ? -10.617 2.98 -4.238 1 98.88 80 TRP A O 1
ATOM 616 N N . ARG A 1 81 ? -9.602 1.165 -3.441 1 98.62 81 ARG A N 1
ATOM 617 C CA . ARG A 1 81 ? -9.547 0.542 -4.762 1 98.62 81 ARG A CA 1
ATOM 618 C C . ARG A 1 81 ? -10.953 0.256 -5.285 1 98.62 81 ARG A C 1
ATOM 620 O O . ARG A 1 81 ? -11.219 0.403 -6.48 1 98.62 81 ARG A O 1
ATOM 627 N N . LEU A 1 82 ? -11.836 -0.208 -4.41 1 98.81 82 LEU A N 1
ATOM 628 C CA . LEU A 1 82 ? -13.219 -0.414 -4.84 1 98.81 82 LEU A CA 1
ATOM 629 C C . LEU A 1 82 ? -13.828 0.886 -5.355 1 98.81 82 LEU A C 1
ATOM 631 O O . LEU A 1 82 ? -14.516 0.891 -6.379 1 98.81 82 LEU A O 1
ATOM 635 N N . CYS A 1 83 ? -13.578 1.995 -4.691 1 98.75 83 CYS A N 1
ATOM 636 C CA . CYS A 1 83 ? -14.078 3.289 -5.145 1 98.75 83 CYS A CA 1
ATOM 637 C C . CYS A 1 83 ? -13.5 3.646 -6.508 1 98.75 83 CYS A C 1
ATOM 639 O O . CYS A 1 83 ? -14.227 4.102 -7.395 1 98.75 83 CYS A O 1
ATOM 641 N N . TRP A 1 84 ? -12.188 3.422 -6.68 1 98 84 TRP A N 1
ATOM 642 C CA . TRP A 1 84 ? -11.516 3.75 -7.934 1 98 84 TRP A CA 1
ATOM 643 C C . TRP A 1 84 ? -12.086 2.926 -9.086 1 98 84 TRP A C 1
ATOM 645 O O . TRP A 1 84 ? -12.18 3.41 -10.219 1 98 84 TRP A O 1
ATOM 655 N N . GLU A 1 85 ? -12.406 1.693 -8.781 1 97.25 85 GLU A N 1
ATOM 656 C CA . GLU A 1 85 ? -12.828 0.743 -9.805 1 97.25 85 GLU A CA 1
ATOM 657 C C . GLU A 1 85 ? -14.305 0.918 -10.156 1 97.25 85 GLU A C 1
ATOM 659 O O . GLU A 1 85 ? -14.781 0.345 -11.133 1 97.25 85 GLU A O 1
ATOM 664 N N . ALA A 1 86 ? -15.016 1.697 -9.305 1 97.69 86 ALA A N 1
ATOM 665 C CA . ALA A 1 86 ? -16.422 1.945 -9.641 1 97.69 86 ALA A CA 1
ATOM 666 C C . ALA A 1 86 ? -16.547 2.545 -11.039 1 97.69 86 ALA A C 1
ATOM 668 O O . ALA A 1 86 ? -15.82 3.484 -11.391 1 97.69 86 ALA A O 1
ATOM 669 N N . PRO A 1 87 ? -17.453 2.088 -11.859 1 96.56 87 PRO A N 1
ATOM 670 C CA . PRO A 1 87 ? -17.516 2.459 -13.273 1 96.56 87 PRO A CA 1
ATOM 671 C C . PRO A 1 87 ? -18.031 3.879 -13.492 1 96.56 87 PRO A C 1
ATOM 673 O O . PRO A 1 87 ? -17.828 4.453 -14.57 1 96.56 87 PRO A O 1
ATOM 676 N N . SER A 1 88 ? -18.75 4.453 -12.516 1 96.25 88 SER A N 1
ATOM 677 C CA . SER A 1 88 ? -19.359 5.766 -12.672 1 96.25 88 SER A CA 1
ATOM 678 C C . SER A 1 88 ? -18.797 6.766 -11.664 1 96.25 88 SER A C 1
ATOM 680 O O . SER A 1 88 ? -18.484 6.402 -10.531 1 96.25 88 SER A O 1
ATOM 682 N N . GLU A 1 89 ? -18.781 7.984 -12.078 1 95 89 GLU A N 1
ATOM 683 C CA . GLU A 1 89 ? -18.375 9.062 -11.18 1 95 89 GLU A CA 1
ATOM 684 C C . GLU A 1 89 ? -19.547 9.562 -10.352 1 95 89 GLU A C 1
ATOM 686 O O . GLU A 1 89 ? -19.359 10.312 -9.391 1 95 89 GLU A O 1
ATOM 691 N N . ASP A 1 90 ? -20.656 9.125 -10.703 1 96.75 90 ASP A N 1
ATOM 692 C CA . ASP A 1 90 ? -21.859 9.508 -9.969 1 96.75 90 ASP A CA 1
ATOM 693 C C . ASP A 1 90 ? -21.859 8.922 -8.562 1 96.75 90 ASP A C 1
ATOM 695 O O . ASP A 1 90 ? -21.734 7.711 -8.391 1 96.75 90 ASP A O 1
ATOM 699 N N . PRO A 1 91 ? -22.031 9.766 -7.566 1 97.5 91 PRO A N 1
ATOM 700 C CA . PRO A 1 91 ? -21.922 9.289 -6.184 1 97.5 91 PRO A CA 1
ATOM 701 C C . PRO A 1 91 ? -22.906 8.172 -5.863 1 97.5 91 PRO A C 1
ATOM 703 O O . PRO A 1 91 ? -22.562 7.234 -5.137 1 97.5 91 PRO A O 1
ATOM 706 N N . TRP A 1 92 ? -24.109 8.211 -6.352 1 97.75 92 TRP A N 1
ATOM 707 C CA . TRP A 1 92 ? -25.109 7.176 -6.09 1 97.75 92 TRP A CA 1
ATOM 708 C C . TRP A 1 92 ? -24.688 5.84 -6.684 1 97.75 92 TRP A C 1
ATOM 710 O O . TRP A 1 92 ? -24.75 4.805 -6.016 1 97.75 92 TRP A O 1
ATOM 720 N N . GLN A 1 93 ? -24.266 5.906 -7.855 1 98.06 93 GLN A N 1
ATOM 721 C CA . GLN A 1 93 ? -23.844 4.699 -8.555 1 98.06 93 GLN A CA 1
ATOM 722 C C . GLN A 1 93 ? -22.562 4.125 -7.945 1 98.06 93 GLN A C 1
ATOM 724 O O . GLN A 1 93 ? -22.422 2.906 -7.828 1 98.06 93 GLN A O 1
ATOM 729 N N . ALA A 1 94 ? -21.656 5.027 -7.582 1 98.12 94 ALA A N 1
ATOM 730 C CA . ALA A 1 94 ? -20.422 4.582 -6.949 1 98.12 94 ALA A CA 1
ATOM 731 C C . ALA A 1 94 ? -20.703 3.885 -5.621 1 98.12 94 ALA A C 1
ATOM 733 O O . ALA A 1 94 ? -20.172 2.797 -5.363 1 98.12 94 ALA A O 1
ATOM 734 N N . ALA A 1 95 ? -21.516 4.504 -4.816 1 98.62 95 ALA A N 1
ATOM 735 C CA . ALA A 1 95 ? -21.875 3.928 -3.523 1 98.62 95 ALA A CA 1
ATOM 736 C C . ALA A 1 95 ? -22.547 2.57 -3.697 1 98.62 95 ALA A C 1
ATOM 738 O O . ALA A 1 95 ? -22.219 1.611 -2.992 1 98.62 95 ALA A O 1
ATOM 739 N N . ALA A 1 96 ? -23.422 2.486 -4.633 1 98.56 96 ALA A N 1
ATOM 740 C CA . ALA A 1 96 ? -24.141 1.246 -4.891 1 98.56 96 ALA A CA 1
ATOM 741 C C . ALA A 1 96 ? -23.203 0.146 -5.367 1 98.56 96 ALA A C 1
ATOM 743 O O . ALA A 1 96 ? -23.312 -1.004 -4.934 1 98.56 96 ALA A O 1
ATOM 744 N N . TRP A 1 97 ? -22.375 0.525 -6.227 1 98.75 97 TRP A N 1
ATOM 745 C CA . TRP A 1 97 ? -21.438 -0.445 -6.789 1 98.75 97 TRP A CA 1
ATOM 746 C C . TRP A 1 97 ? -20.5 -0.989 -5.715 1 98.75 97 TRP A C 1
ATOM 748 O O . TRP A 1 97 ? -20.266 -2.197 -5.641 1 98.75 97 TRP A O 1
ATOM 758 N N . VAL A 1 98 ? -19.938 -0.113 -4.875 1 98.81 98 VAL A N 1
ATOM 759 C CA . VAL A 1 98 ? -19.031 -0.533 -3.807 1 98.81 98 VAL A CA 1
ATOM 760 C C . VAL A 1 98 ? -19.766 -1.467 -2.848 1 98.81 98 VAL A C 1
ATOM 762 O O . VAL A 1 98 ? -19.234 -2.504 -2.451 1 98.81 98 VAL A O 1
ATOM 765 N N . ARG A 1 99 ? -20.969 -1.127 -2.492 1 98.62 99 ARG A N 1
ATOM 766 C CA . ARG A 1 99 ? -21.766 -1.979 -1.614 1 98.62 99 ARG A CA 1
ATOM 767 C C . ARG A 1 99 ? -21.984 -3.355 -2.234 1 98.62 99 ARG A C 1
ATOM 769 O O . ARG A 1 99 ? -21.859 -4.375 -1.554 1 98.62 99 ARG A O 1
ATOM 776 N N . GLU A 1 100 ? -22.281 -3.352 -3.473 1 98.69 100 GLU A N 1
ATOM 777 C CA . GLU A 1 100 ? -22.5 -4.613 -4.176 1 98.69 100 GLU A CA 1
ATOM 778 C C . GLU A 1 100 ? -21.219 -5.457 -4.199 1 98.69 100 GLU A C 1
ATOM 780 O O . GLU A 1 100 ? -21.266 -6.668 -3.971 1 98.69 100 GLU A O 1
ATOM 785 N N . ALA A 1 101 ? -20.141 -4.855 -4.496 1 98.69 101 ALA A N 1
ATOM 786 C CA . ALA A 1 101 ? -18.859 -5.562 -4.543 1 98.69 101 ALA A CA 1
ATOM 787 C C . ALA A 1 101 ? -18.516 -6.164 -3.182 1 98.69 101 ALA A C 1
ATOM 789 O O . ALA A 1 101 ? -17.953 -7.254 -3.104 1 98.69 101 ALA A O 1
ATOM 790 N N . MET A 1 102 ? -18.859 -5.453 -2.107 1 98.75 102 MET A N 1
ATOM 791 C CA . MET A 1 102 ? -18.609 -5.938 -0.752 1 98.75 102 MET A CA 1
ATOM 792 C C . MET A 1 102 ? -19.406 -7.215 -0.48 1 98.75 102 MET A C 1
ATOM 794 O O . MET A 1 102 ? -18.922 -8.102 0.237 1 98.75 102 MET A O 1
ATOM 798 N N . HIS A 1 103 ? -20.531 -7.328 -1.036 1 98.44 103 HIS A N 1
ATOM 799 C CA . HIS A 1 103 ? -21.391 -8.492 -0.808 1 98.44 103 HIS A CA 1
ATOM 800 C C . HIS A 1 103 ? -21.125 -9.578 -1.842 1 98.44 103 HIS A C 1
ATOM 802 O O . HIS A 1 103 ? -21.5 -10.734 -1.635 1 98.44 103 HIS A O 1
ATOM 808 N N . ASN A 1 104 ? -2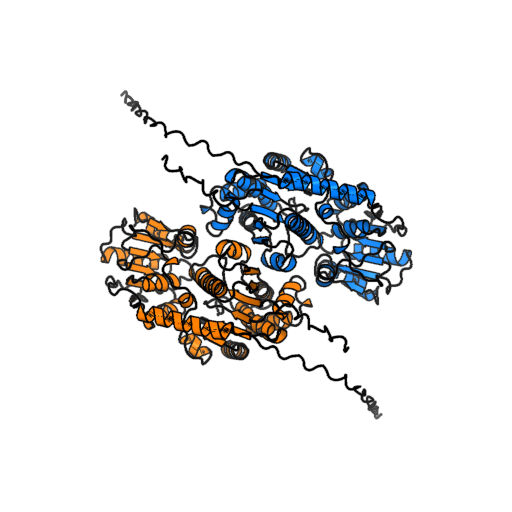0.547 -9.148 -2.971 1 98.06 104 ASN A N 1
ATOM 809 C CA . ASN A 1 104 ? -20.219 -10.062 -4.055 1 98.06 104 ASN A CA 1
ATOM 810 C C . ASN A 1 104 ? -18.75 -9.93 -4.469 1 98.06 104 ASN A C 1
ATOM 812 O O . ASN A 1 104 ? -18.453 -9.477 -5.578 1 98.06 104 ASN A O 1
ATOM 816 N N . PRO A 1 105 ? -17.875 -10.516 -3.676 1 96.5 105 PRO A N 1
ATOM 817 C CA . PRO A 1 105 ? -16.453 -10.297 -3.914 1 96.5 105 PRO A CA 1
ATOM 818 C C . PRO A 1 105 ? -16 -10.781 -5.293 1 96.5 105 PRO A C 1
ATOM 820 O O . PRO A 1 105 ? -14.961 -10.359 -5.789 1 96.5 105 PRO A O 1
ATOM 823 N N . GLY A 1 106 ? -16.75 -11.633 -5.934 1 94.44 106 GLY A N 1
ATOM 824 C CA . GLY A 1 106 ? -16.469 -12.086 -7.281 1 94.44 106 GLY A CA 1
ATOM 825 C C . GLY A 1 106 ? -16.453 -10.961 -8.297 1 94.44 106 GLY A C 1
ATOM 826 O O . GLY A 1 106 ? -15.891 -11.117 -9.391 1 94.44 106 GLY A O 1
ATOM 827 N N . MET A 1 107 ? -17.062 -9.789 -7.961 1 95.62 107 MET A N 1
ATOM 828 C CA . MET A 1 107 ? -17.062 -8.617 -8.828 1 95.62 107 MET A CA 1
ATOM 829 C C . MET A 1 107 ? -15.664 -8.031 -8.945 1 95.62 107 MET A C 1
ATOM 831 O O . MET A 1 107 ? -15.328 -7.406 -9.953 1 95.62 107 MET A O 1
ATOM 835 N N . MET A 1 108 ? -14.859 -8.219 -7.918 1 96.06 108 MET A N 1
ATOM 836 C CA . MET A 1 108 ? -13.469 -7.781 -7.883 1 96.06 108 MET A CA 1
ATOM 837 C C . MET A 1 108 ? -12.562 -8.883 -7.328 1 96.06 108 MET A C 1
ATOM 839 O O . MET A 1 108 ? -12.016 -8.742 -6.234 1 96.06 108 MET A O 1
ATOM 843 N N . PRO A 1 109 ? -12.312 -9.852 -8.125 1 96 109 PRO A N 1
ATOM 844 C CA . PRO A 1 109 ? -11.617 -11.031 -7.613 1 96 109 PRO A CA 1
ATOM 845 C C . PRO A 1 109 ? -10.211 -10.719 -7.102 1 96 109 PRO A C 1
ATOM 847 O O . PRO A 1 109 ? -9.727 -11.367 -6.172 1 96 109 PRO A O 1
ATOM 850 N N . ARG A 1 110 ? -9.547 -9.688 -7.633 1 96.5 110 ARG A N 1
ATOM 851 C CA . ARG A 1 110 ? -8.203 -9.312 -7.195 1 96.5 110 ARG A CA 1
ATOM 852 C C . ARG A 1 110 ? -8.227 -8.781 -5.766 1 96.5 110 ARG A C 1
ATOM 854 O O . ARG A 1 110 ? -7.188 -8.75 -5.098 1 96.5 110 ARG A O 1
ATOM 861 N N . LEU A 1 111 ? -9.43 -8.367 -5.301 1 97.94 111 LEU A N 1
ATOM 862 C CA . LEU A 1 111 ? -9.57 -7.781 -3.971 1 97.94 111 LEU A CA 1
ATOM 863 C C . LEU A 1 111 ? -10.344 -8.711 -3.045 1 97.94 111 LEU A C 1
ATOM 865 O O . LEU A 1 111 ? -10.766 -8.305 -1.959 1 97.94 111 LEU A O 1
ATOM 869 N N . HIS A 1 112 ? -10.508 -9.984 -3.455 1 97.88 112 HIS A N 1
ATOM 870 C CA . HIS A 1 112 ? -11.336 -10.938 -2.725 1 97.88 112 HIS A CA 1
ATOM 871 C C . HIS A 1 112 ? -10.914 -11.023 -1.262 1 97.88 112 HIS A C 1
ATOM 873 O O . HIS A 1 112 ? -11.758 -10.914 -0.364 1 97.88 112 HIS A O 1
ATOM 879 N N . HIS A 1 113 ? -9.672 -11.211 -0.997 1 98.12 113 HIS A N 1
ATOM 880 C CA . HIS A 1 113 ? -9.188 -11.406 0.365 1 98.12 113 HIS A CA 1
ATOM 881 C C . HIS A 1 113 ? -9.328 -10.133 1.189 1 98.12 113 HIS A C 1
ATOM 883 O O . HIS A 1 113 ? -9.57 -10.195 2.396 1 98.12 113 HIS A O 1
ATOM 889 N N . GLY A 1 114 ? -9.094 -8.953 0.536 1 98.69 114 GLY A N 1
ATOM 890 C CA . GLY A 1 114 ? -9.336 -7.699 1.229 1 98.69 114 GLY A CA 1
ATOM 891 C C . GLY A 1 114 ? -10.781 -7.516 1.646 1 98.69 114 GLY A C 1
ATOM 892 O O . GLY A 1 114 ? -11.062 -7.07 2.762 1 98.69 114 GLY A O 1
ATOM 893 N N . ILE A 1 115 ? -11.688 -7.871 0.736 1 98.81 115 ILE A N 1
ATOM 894 C CA . ILE A 1 115 ? -13.117 -7.77 1.021 1 98.81 115 ILE A CA 1
ATOM 895 C C . ILE A 1 115 ? -13.492 -8.734 2.145 1 98.81 115 ILE A C 1
ATOM 897 O O . ILE A 1 115 ? -14.227 -8.375 3.064 1 98.81 115 ILE A O 1
ATOM 901 N N . GLU A 1 116 ? -12.898 -9.992 2.113 1 98.38 116 GLU A N 1
ATOM 902 C CA . GLU A 1 116 ? -13.188 -10.984 3.146 1 98.38 116 GLU A CA 1
ATOM 903 C C . GLU A 1 116 ? -12.617 -10.555 4.496 1 98.38 116 GLU A C 1
ATOM 905 O O . GLU A 1 116 ? -13.211 -10.844 5.543 1 98.38 116 GLU A O 1
ATOM 910 N N . LEU A 1 117 ? -11.508 -9.867 4.496 1 98.56 117 LEU A N 1
ATOM 911 C CA . LEU A 1 117 ? -10.961 -9.305 5.723 1 98.56 117 LEU A CA 1
ATOM 912 C C . LEU A 1 117 ? -11.961 -8.367 6.387 1 98.56 117 LEU A C 1
ATOM 914 O O . LEU A 1 117 ? -12.164 -8.422 7.602 1 98.56 117 LEU A O 1
ATOM 918 N N . LEU A 1 118 ? -12.633 -7.586 5.613 1 98.69 118 LEU A N 1
ATOM 919 C CA . LEU A 1 118 ? -13.594 -6.602 6.102 1 98.69 118 LEU A CA 1
ATOM 920 C C . LEU A 1 118 ? -14.82 -7.289 6.695 1 98.69 118 LEU A C 1
ATOM 922 O O . LEU A 1 118 ? -15.5 -6.723 7.559 1 98.69 118 LEU A O 1
ATOM 926 N N . ALA A 1 119 ? -15.07 -8.5 6.277 1 97.75 119 ALA A N 1
ATOM 927 C CA . ALA A 1 119 ? -16.234 -9.242 6.758 1 97.75 119 ALA A CA 1
ATOM 928 C C . ALA A 1 119 ? -16.016 -9.734 8.188 1 97.75 119 ALA A C 1
ATOM 930 O O . ALA A 1 119 ? -16.953 -10.227 8.828 1 97.75 119 ALA A O 1
ATOM 931 N N . GLY A 1 120 ? -14.828 -9.547 8.727 1 96.69 120 GLY A N 1
ATOM 932 C CA . GLY A 1 120 ? -14.539 -10.023 10.07 1 96.69 120 GLY A CA 1
ATOM 933 C C . GLY A 1 120 ? -14.211 -8.906 11.039 1 96.69 120 GLY A C 1
ATOM 934 O O . GLY A 1 120 ? -13.828 -9.156 12.188 1 96.69 120 GLY A O 1
ATOM 935 N N . VAL A 1 121 ? -14.406 -7.656 10.695 1 98.06 121 VAL A N 1
ATOM 936 C CA . VAL A 1 121 ? -13.961 -6.539 11.516 1 98.06 121 VAL A CA 1
ATOM 937 C C . VAL A 1 121 ? -14.898 -6.375 12.711 1 98.06 121 VAL A C 1
ATOM 939 O O . VAL A 1 121 ? -16.109 -6.598 12.594 1 98.06 121 VAL A O 1
ATOM 942 N N . ASP A 1 122 ? -14.328 -6.035 13.859 1 98.5 122 ASP A N 1
ATOM 943 C CA . ASP A 1 122 ? -15.133 -5.688 15.031 1 98.5 122 ASP A CA 1
ATOM 944 C C . ASP A 1 122 ? -15.594 -4.234 14.969 1 98.5 122 ASP A C 1
ATOM 946 O O . ASP A 1 122 ? -16.734 -3.926 15.32 1 98.5 122 ASP A O 1
ATOM 950 N N . VAL A 1 123 ? -14.695 -3.381 14.562 1 98.81 123 VAL A N 1
ATOM 951 C CA . VAL A 1 123 ? -14.992 -1.962 14.391 1 98.81 123 VAL A CA 1
ATOM 952 C C . VAL A 1 123 ? -14.414 -1.469 13.07 1 98.81 123 VAL A C 1
ATOM 954 O O . VAL A 1 123 ? -13.25 -1.747 12.75 1 98.81 123 VAL A O 1
ATOM 957 N N . ILE A 1 124 ? -15.219 -0.9 12.281 1 98.94 124 ILE A N 1
ATOM 958 C CA . ILE A 1 124 ? -14.734 -0.122 11.148 1 98.94 124 ILE A CA 1
ATOM 959 C C . ILE A 1 124 ? -14.969 1.364 11.398 1 98.94 124 ILE A C 1
ATOM 961 O O . ILE A 1 124 ? -16.094 1.776 11.711 1 98.94 124 ILE A O 1
ATOM 965 N N . HIS A 1 125 ? -13.906 2.133 11.336 1 98.94 125 HIS A N 1
ATOM 966 C CA . HIS A 1 125 ? -13.883 3.537 11.727 1 98.94 125 HIS A CA 1
ATOM 967 C C . HIS A 1 125 ? -13.383 4.418 10.586 1 98.94 125 HIS A C 1
ATOM 969 O O . HIS A 1 125 ? -12.195 4.406 10.258 1 98.94 125 HIS A O 1
ATOM 975 N N . VAL A 1 126 ? -14.328 5.168 9.938 1 98.94 126 VAL A N 1
ATOM 976 C CA . VAL A 1 126 ? -13.953 6.172 8.945 1 98.94 126 VAL A CA 1
ATOM 977 C C . VAL A 1 126 ? -13.5 7.449 9.648 1 98.94 126 VAL A C 1
ATOM 979 O O . VAL A 1 126 ? -14.328 8.211 10.156 1 98.94 126 VAL A O 1
ATOM 982 N N . VAL A 1 127 ? -12.18 7.668 9.625 1 98.69 127 VAL A N 1
ATOM 983 C CA . VAL A 1 127 ? -11.617 8.742 10.438 1 98.69 127 VAL A CA 1
ATOM 984 C C . VAL A 1 127 ? -11.812 10.086 9.734 1 98.69 127 VAL A C 1
ATOM 986 O O . VAL A 1 127 ? -12.133 10.125 8.539 1 98.69 127 VAL A O 1
ATOM 989 N N . GLY A 1 128 ? -11.586 11.094 10.406 1 97.94 128 GLY A N 1
ATOM 990 C CA . GLY A 1 128 ? -11.969 12.438 9.992 1 97.94 128 GLY A CA 1
ATOM 991 C C . GLY A 1 128 ? -11.156 12.953 8.82 1 97.94 128 GLY A C 1
ATOM 992 O O . GLY A 1 128 ? -10.055 12.461 8.555 1 97.94 128 GLY A O 1
ATOM 993 N N . GLY A 1 129 ? -11.672 13.961 8.227 1 95.5 129 GLY A N 1
ATOM 994 C CA . GLY A 1 129 ? -11.07 14.617 7.078 1 95.5 129 GLY A CA 1
ATOM 995 C C . GLY A 1 129 ? -12.094 15.172 6.105 1 95.5 129 GLY A C 1
ATOM 996 O O . GLY A 1 129 ? -13.297 15.031 6.32 1 95.5 129 GLY A O 1
ATOM 997 N N . GLY A 1 130 ? -11.68 15.922 5.148 1 93.44 130 GLY A N 1
ATOM 998 C CA . GLY A 1 130 ? -12.516 16.5 4.105 1 93.44 130 GLY A CA 1
ATOM 999 C C . GLY A 1 130 ? -12.32 15.828 2.756 1 93.44 130 GLY A C 1
ATOM 1000 O O . GLY A 1 130 ? -12.109 16.5 1.746 1 93.44 130 GLY A O 1
ATOM 1001 N N . TYR A 1 131 ? -12.469 14.5 2.74 1 96.19 131 TYR A N 1
ATOM 1002 C CA . TYR A 1 131 ? -12.133 13.773 1.521 1 96.19 131 TYR A CA 1
ATOM 1003 C C . TYR A 1 131 ? -13.352 13.07 0.946 1 96.19 131 TYR A C 1
ATOM 1005 O O . TYR A 1 131 ? -13.258 12.367 -0.064 1 96.19 131 TYR A O 1
ATOM 1013 N N . ILE A 1 132 ? -14.453 13.156 1.61 1 97.06 132 ILE A N 1
ATOM 1014 C CA . ILE A 1 132 ? -15.719 12.664 1.084 1 97.06 132 ILE A CA 1
ATOM 1015 C C . ILE A 1 132 ? -16.625 13.836 0.737 1 97.06 132 ILE A C 1
ATOM 1017 O O . ILE A 1 132 ? -17.422 14.281 1.569 1 97.06 132 ILE A O 1
ATOM 1021 N N . ASN A 1 133 ? -16.453 14.289 -0.491 1 93.5 133 ASN A N 1
ATOM 1022 C CA . ASN A 1 133 ? -17.203 15.461 -0.944 1 93.5 133 ASN A CA 1
ATOM 1023 C C . ASN A 1 133 ? -17.203 15.578 -2.465 1 93.5 133 ASN A C 1
ATOM 1025 O O . ASN A 1 133 ? -16.812 14.633 -3.162 1 93.5 133 ASN A O 1
ATOM 1029 N N . LYS A 1 134 ? -17.562 16.781 -2.98 1 93.25 134 LYS A N 1
ATOM 1030 C CA . LYS A 1 134 ? -17.812 16.984 -4.406 1 93.25 134 LYS A CA 1
ATOM 1031 C C . LYS A 1 134 ? -16.516 16.938 -5.203 1 93.25 134 LYS A C 1
ATOM 1033 O O . LYS A 1 134 ? -16.531 16.625 -6.398 1 93.25 134 LYS A O 1
ATOM 1038 N N . LEU A 1 135 ? -15.391 17.25 -4.555 1 89.19 135 LEU A N 1
ATOM 1039 C CA . LEU A 1 135 ? -14.109 17.234 -5.25 1 89.19 135 LEU A CA 1
ATOM 1040 C C . LEU A 1 135 ? -13.703 15.82 -5.625 1 89.19 135 LEU A C 1
ATOM 1042 O O . LEU A 1 135 ? -12.992 15.609 -6.609 1 89.19 135 LEU A O 1
ATOM 1046 N N . TRP A 1 136 ? -14.164 14.82 -4.852 1 94.62 136 TRP A N 1
ATOM 1047 C CA . TRP A 1 136 ? -13.906 13.398 -5.074 1 94.62 136 TRP A CA 1
ATOM 1048 C C . TRP A 1 136 ? -15.188 12.586 -4.926 1 94.62 136 TRP A C 1
ATOM 1050 O O . TRP A 1 136 ? -15.344 11.836 -3.959 1 94.62 136 TRP A O 1
ATOM 1060 N N . PRO A 1 137 ? -15.977 12.672 -5.883 1 96.12 137 PRO A N 1
ATOM 1061 C CA . PRO A 1 137 ? -17.344 12.18 -5.734 1 96.12 137 PRO A CA 1
ATOM 1062 C C . PRO A 1 137 ? -17.406 10.672 -5.473 1 96.12 137 PRO A C 1
ATOM 1064 O O . PRO A 1 137 ? -18.297 10.195 -4.77 1 96.12 137 PRO A O 1
ATOM 1067 N N . LYS A 1 138 ? -16.469 9.859 -5.953 1 97.5 138 LYS A N 1
ATOM 1068 C CA . LYS A 1 138 ? -16.484 8.414 -5.801 1 97.5 138 LYS A CA 1
ATOM 1069 C C . LYS A 1 138 ? -16.172 8 -4.363 1 97.5 138 LYS A C 1
ATOM 1071 O O . LYS A 1 138 ? -16.469 6.879 -3.951 1 97.5 138 LYS A O 1
ATOM 1076 N N . GLN A 1 139 ? -15.602 8.938 -3.586 1 98.19 139 GLN A N 1
ATOM 1077 C CA . GLN A 1 139 ? -15.109 8.578 -2.26 1 98.19 139 GLN A CA 1
ATOM 1078 C C . GLN A 1 139 ? -16.266 8.383 -1.283 1 98.19 139 GLN A C 1
ATOM 1080 O O . GLN A 1 139 ? -16.078 7.848 -0.188 1 98.19 139 GLN A O 1
ATOM 1085 N N . ILE A 1 140 ? -17.484 8.766 -1.696 1 98.44 140 ILE A N 1
ATOM 1086 C CA . ILE A 1 140 ? -18.656 8.422 -0.888 1 98.44 140 ILE A CA 1
ATOM 1087 C C . ILE A 1 140 ? -18.766 6.906 -0.771 1 98.44 140 ILE A C 1
ATOM 1089 O O . ILE A 1 140 ? -19.391 6.395 0.17 1 98.44 140 ILE A O 1
ATOM 1093 N N . GLY A 1 141 ? -18.188 6.141 -1.74 1 98.75 141 GLY A N 1
ATOM 1094 C CA . GLY A 1 141 ? -18.109 4.688 -1.688 1 98.75 141 GLY A CA 1
ATOM 1095 C C . GLY A 1 141 ? -17.406 4.168 -0.447 1 98.75 141 GLY A C 1
ATOM 1096 O O . GLY A 1 141 ? -17.625 3.025 -0.039 1 98.75 141 GLY A O 1
ATOM 1097 N N . LEU A 1 142 ? -16.547 4.965 0.173 1 98.94 142 LEU A N 1
ATOM 1098 C CA . LEU A 1 142 ? -15.906 4.574 1.419 1 98.94 142 LEU A CA 1
ATOM 1099 C C . LEU A 1 142 ? -16.938 4.371 2.527 1 98.94 142 LEU A C 1
ATOM 1101 O O . LEU A 1 142 ? -16.828 3.42 3.307 1 98.94 142 LEU A O 1
ATOM 1105 N N . LEU A 1 143 ? -17.891 5.277 2.598 1 98.88 143 LEU A N 1
ATOM 1106 C CA . LEU A 1 143 ? -18.953 5.137 3.58 1 98.88 143 LEU A CA 1
ATOM 1107 C C . LEU A 1 143 ? -19.812 3.916 3.277 1 98.88 143 LEU A C 1
ATOM 1109 O O . LEU A 1 143 ? -20.172 3.162 4.188 1 98.88 143 LEU A O 1
ATOM 1113 N N . ALA A 1 144 ? -20.109 3.74 1.967 1 98.88 144 ALA A N 1
ATOM 1114 C CA . ALA A 1 144 ? -20.906 2.59 1.557 1 98.88 144 ALA A CA 1
ATOM 1115 C C . ALA A 1 144 ? -20.188 1.281 1.879 1 98.88 144 ALA A C 1
ATOM 1117 O O . ALA A 1 144 ? -20.812 0.332 2.369 1 98.88 144 ALA A O 1
ATOM 1118 N N . GLY A 1 145 ? -18.922 1.269 1.57 1 98.94 145 GLY A N 1
ATOM 1119 C CA . GLY A 1 145 ? -18.125 0.093 1.88 1 98.94 145 GLY A CA 1
ATOM 1120 C C . GLY A 1 145 ? -18.031 -0.187 3.367 1 98.94 145 GLY A C 1
ATOM 1121 O O . GLY A 1 145 ? -18.125 -1.34 3.795 1 98.94 145 GLY A O 1
ATOM 1122 N N . ALA A 1 146 ? -17.859 0.843 4.168 1 98.94 146 ALA A N 1
ATOM 1123 C CA . ALA A 1 146 ? -17.781 0.689 5.617 1 98.94 146 ALA A CA 1
ATOM 1124 C C . ALA A 1 146 ? -19.109 0.149 6.172 1 98.94 146 ALA A C 1
ATOM 1126 O O . ALA A 1 146 ? -19.109 -0.743 7.023 1 98.94 146 ALA A O 1
ATOM 1127 N N . ALA A 1 147 ? -20.172 0.691 5.703 1 98.81 147 ALA A N 1
ATOM 1128 C CA . ALA A 1 147 ? -21.484 0.206 6.121 1 98.81 147 ALA A CA 1
ATOM 1129 C C . ALA A 1 147 ? -21.656 -1.268 5.77 1 98.81 147 ALA A C 1
ATOM 1131 O O . ALA A 1 147 ? -22.141 -2.055 6.586 1 98.81 147 ALA A O 1
ATOM 1132 N N . ALA A 1 148 ? -21.281 -1.614 4.543 1 98.88 148 ALA A N 1
ATOM 1133 C CA . ALA A 1 148 ? -21.375 -3.002 4.098 1 98.88 148 ALA A CA 1
ATOM 1134 C C . ALA A 1 148 ? -20.5 -3.916 4.945 1 98.88 148 ALA A C 1
ATOM 1136 O O . ALA A 1 148 ? -20.875 -5.047 5.258 1 98.88 148 ALA A O 1
ATOM 1137 N N . ALA A 1 149 ? -19.328 -3.439 5.316 1 98.81 149 ALA A N 1
ATOM 1138 C CA . ALA A 1 149 ? -18.422 -4.211 6.164 1 98.81 149 ALA A CA 1
ATOM 1139 C C . ALA A 1 149 ? -19.062 -4.508 7.52 1 98.81 149 ALA A C 1
ATOM 1141 O O . ALA A 1 149 ? -19 -5.641 8.008 1 98.81 149 ALA A O 1
ATOM 1142 N N . ALA A 1 150 ? -19.656 -3.494 8.102 1 98.25 150 ALA A N 1
ATOM 1143 C CA . ALA A 1 150 ? -20.328 -3.672 9.391 1 98.25 150 ALA A CA 1
ATOM 1144 C C . ALA A 1 150 ? -21.5 -4.641 9.266 1 98.25 150 ALA A C 1
ATOM 1146 O O . ALA A 1 150 ? -21.719 -5.469 10.148 1 98.25 150 ALA A O 1
ATOM 1147 N N . GLU A 1 151 ? -22.219 -4.535 8.203 1 97.81 151 GLU A N 1
ATOM 1148 C CA . GLU A 1 151 ? -23.328 -5.434 7.953 1 97.81 151 GLU A CA 1
ATOM 1149 C C . GLU A 1 151 ? -22.859 -6.887 7.855 1 97.81 151 GLU A C 1
ATOM 1151 O O . GLU A 1 151 ? -23.484 -7.781 8.438 1 97.81 151 GLU A O 1
ATOM 1156 N N . ARG A 1 152 ? -21.828 -7.113 7.145 1 97.81 152 ARG A N 1
ATOM 1157 C CA . ARG A 1 152 ? -21.344 -8.461 6.898 1 97.81 152 ARG A CA 1
ATOM 1158 C C . ARG A 1 152 ? -20.656 -9.031 8.141 1 97.81 152 ARG A C 1
ATOM 1160 O O . ARG A 1 152 ? -20.766 -10.227 8.414 1 97.81 152 ARG A O 1
ATOM 1167 N N . SER A 1 153 ? -20.031 -8.203 8.93 1 97.5 153 SER A N 1
ATOM 1168 C CA . SER A 1 153 ? -19.219 -8.672 10.047 1 97.5 153 SER A CA 1
ATOM 1169 C C . SER A 1 153 ? -20.031 -8.727 11.336 1 97.5 153 SER A C 1
ATOM 1171 O O . SER A 1 153 ? -19.656 -9.43 12.281 1 97.5 153 SER A O 1
ATOM 1173 N N . GLY A 1 154 ? -21.094 -8.016 11.352 1 96.94 154 GLY A N 1
ATOM 1174 C CA . GLY A 1 154 ? -21.797 -7.816 12.609 1 96.94 154 GLY A CA 1
ATOM 1175 C C . GLY A 1 154 ? -21.094 -6.863 13.547 1 96.94 154 GLY A C 1
ATOM 1176 O O . GLY A 1 154 ? -21.438 -6.777 14.734 1 96.94 154 GLY A O 1
ATOM 1177 N N . GLY A 1 155 ? -20.078 -6.188 13.078 1 97.88 155 GLY A N 1
ATOM 1178 C CA . GLY A 1 155 ? -19.312 -5.238 13.883 1 97.88 155 GLY A CA 1
ATOM 1179 C C . GLY A 1 155 ? -19.953 -3.865 13.938 1 97.88 155 GLY A C 1
ATOM 1180 O O . GLY A 1 155 ? -21.125 -3.703 13.578 1 97.88 155 GLY A O 1
ATOM 1181 N N . ARG A 1 156 ? -19.203 -2.865 14.398 1 98.44 156 ARG A N 1
ATOM 1182 C CA . ARG A 1 156 ? -19.656 -1.491 14.578 1 98.44 156 ARG A CA 1
ATOM 1183 C C . ARG A 1 156 ? -19 -0.562 13.555 1 98.44 156 ARG A C 1
ATOM 1185 O O . ARG A 1 156 ? -17.797 -0.618 13.336 1 98.44 156 ARG A O 1
ATOM 1192 N N . ALA A 1 157 ? -19.859 0.208 12.93 1 98.75 157 ALA A N 1
ATOM 1193 C CA . ALA A 1 157 ? -19.359 1.261 12.055 1 98.75 157 ALA A CA 1
ATOM 1194 C C . ALA A 1 157 ? -19.406 2.621 12.742 1 98.75 157 ALA A C 1
ATOM 1196 O O . ALA A 1 157 ? -20.391 2.959 13.391 1 98.75 157 ALA A O 1
ATOM 1197 N N . ALA A 1 158 ? -18.328 3.352 12.648 1 98.94 158 ALA A N 1
ATOM 1198 C CA . ALA A 1 158 ? -18.234 4.711 13.18 1 98.94 158 ALA A CA 1
ATOM 1199 C C . ALA A 1 158 ? -17.578 5.652 12.172 1 98.94 158 ALA A C 1
ATOM 1201 O O . ALA A 1 158 ? -16.719 5.234 11.391 1 98.94 158 ALA A O 1
ATOM 1202 N N . MET A 1 159 ? -18 6.844 12.109 1 98.88 159 MET A N 1
ATOM 1203 C CA . MET A 1 159 ? -17.297 7.918 11.422 1 98.88 159 MET A CA 1
ATOM 1204 C C . MET A 1 159 ? -17.172 9.148 12.312 1 98.88 159 MET A C 1
ATOM 1206 O O . MET A 1 159 ? -18.109 9.5 13.031 1 98.88 159 MET A O 1
ATOM 1210 N N . THR A 1 160 ? -15.969 9.727 12.328 1 98.81 160 THR A N 1
ATOM 1211 C CA . THR A 1 160 ? -15.711 10.836 13.234 1 98.81 160 THR A CA 1
ATOM 1212 C C . THR A 1 160 ? -15.031 11.984 12.508 1 98.81 160 THR A C 1
ATOM 1214 O O . THR A 1 160 ? -14.273 11.766 11.555 1 98.81 160 THR A O 1
ATOM 1217 N N . GLY A 1 161 ? -15.367 13.203 12.953 1 98.06 161 GLY A N 1
ATOM 1218 C CA . GLY A 1 161 ? -14.664 14.391 12.484 1 98.06 161 GLY A CA 1
ATOM 1219 C C . GLY A 1 161 ? -14.773 14.602 10.984 1 98.06 161 GLY A C 1
ATOM 1220 O O . GLY A 1 161 ? -13.828 15.07 10.352 1 98.06 161 GLY A O 1
ATOM 1221 N N . GLN A 1 162 ? -15.898 14.258 10.383 1 97.56 162 GLN A N 1
ATOM 1222 C CA . GLN A 1 162 ? -16.047 14.328 8.938 1 97.56 162 GLN A CA 1
ATOM 1223 C C . GLN A 1 162 ? -16.391 15.75 8.484 1 97.56 162 GLN A C 1
ATOM 1225 O O . GLN A 1 162 ? -17.188 16.438 9.125 1 97.56 162 GLN A O 1
ATOM 1230 N N . GLY A 1 163 ? -15.688 16.25 7.48 1 95 163 GLY A N 1
ATOM 1231 C CA . GLY A 1 163 ? -16.125 17.391 6.676 1 95 163 GLY A CA 1
ATOM 1232 C C . GLY A 1 163 ? -16.703 16.984 5.332 1 95 163 GLY A C 1
ATOM 1233 O O . GLY A 1 163 ? -15.961 16.5 4.457 1 95 163 GLY A O 1
ATOM 1234 N N . LEU A 1 164 ? -18 17.25 5.168 1 95.38 164 LEU A N 1
ATOM 1235 C CA . LEU A 1 164 ? -18.688 16.641 4.039 1 95.38 164 LEU A CA 1
ATOM 1236 C C . LEU A 1 164 ? -18.969 17.672 2.953 1 95.38 164 LEU A C 1
ATOM 1238 O O . LEU A 1 164 ? -19.594 17.359 1.938 1 95.38 164 LEU A O 1
ATOM 1242 N N . LEU A 1 165 ? -18.453 18.859 3.217 1 90.62 165 LEU A N 1
ATOM 1243 C CA . LEU A 1 165 ? -18.703 19.922 2.254 1 90.62 165 LEU A CA 1
ATOM 1244 C C . LEU A 1 165 ? -17.438 20.219 1.437 1 90.62 165 LEU A C 1
ATOM 1246 O O . LEU A 1 165 ? -16.328 20.031 1.926 1 90.62 165 LEU A O 1
ATOM 1250 N N . PRO A 1 166 ? -17.547 20.703 0.185 1 90.31 166 PRO A N 1
ATOM 1251 C CA . PRO A 1 166 ? -18.812 20.906 -0.528 1 90.31 166 PRO A CA 1
ATOM 1252 C C . PRO A 1 166 ? -19.484 19.594 -0.937 1 90.31 166 PRO A C 1
ATOM 1254 O O . PRO A 1 166 ? -18.781 18.641 -1.325 1 90.31 166 PRO A O 1
ATOM 1257 N N . ALA A 1 167 ? -20.781 19.547 -0.893 1 91.62 167 ALA A N 1
ATOM 1258 C CA . ALA A 1 167 ? -21.516 18.328 -1.231 1 91.62 167 ALA A CA 1
ATOM 1259 C C . ALA A 1 167 ? -21.891 18.312 -2.711 1 91.62 167 ALA A C 1
ATOM 1261 O O . ALA A 1 167 ? -22.109 19.359 -3.316 1 91.62 167 ALA A O 1
ATOM 1262 N N . CYS A 1 168 ? -21.891 17.094 -3.242 1 90 168 CYS A N 1
ATOM 1263 C CA . CYS A 1 168 ? -22.438 16.938 -4.586 1 90 168 CYS A CA 1
ATOM 1264 C C . CYS A 1 168 ? -23.922 17.281 -4.609 1 90 168 CYS A C 1
ATOM 1266 O O . CYS A 1 168 ? -24.594 17.203 -3.584 1 90 168 CYS A O 1
ATOM 1268 N N . ASP A 1 169 ? -24.312 17.594 -5.855 1 89.25 169 ASP A N 1
ATOM 1269 C CA . ASP A 1 169 ? -25.75 17.844 -6.023 1 89.25 169 ASP A CA 1
ATOM 1270 C C . ASP A 1 169 ? -26.562 16.578 -5.719 1 89.25 169 ASP A C 1
ATOM 1272 O O . ASP A 1 169 ? -26.172 15.477 -6.102 1 89.25 169 ASP A O 1
ATOM 1276 N N . ASP A 1 170 ? -27.641 16.75 -4.961 1 91.88 170 ASP A N 1
ATOM 1277 C CA . ASP A 1 170 ? -28.641 15.727 -4.703 1 91.88 170 ASP A CA 1
ATOM 1278 C C . ASP A 1 170 ? -28.047 14.555 -3.926 1 91.88 170 ASP A C 1
ATOM 1280 O O . ASP A 1 170 ? -28.547 13.43 -4.004 1 91.88 170 ASP A O 1
ATOM 1284 N N . VAL A 1 171 ? -26.953 14.773 -3.178 1 95.81 171 VAL A N 1
ATOM 1285 C CA . VAL A 1 171 ? -26.297 13.672 -2.49 1 95.81 171 VAL A CA 1
ATOM 1286 C C . VAL A 1 171 ? -26.781 13.594 -1.045 1 95.81 171 VAL A C 1
ATOM 1288 O O . VAL A 1 171 ? -26.594 12.586 -0.367 1 95.81 171 VAL A O 1
ATOM 1291 N N . ALA A 1 172 ? -27.484 14.578 -0.531 1 96 172 ALA A N 1
ATOM 1292 C CA . ALA A 1 172 ? -27.875 14.695 0.874 1 96 172 ALA A CA 1
ATOM 1293 C C . ALA A 1 172 ? -28.672 13.477 1.321 1 96 172 ALA A C 1
ATOM 1295 O O . ALA A 1 172 ? -28.375 12.875 2.359 1 96 172 ALA A O 1
ATOM 1296 N N . PRO A 1 173 ? -29.672 13.047 0.505 1 97.25 173 PRO A N 1
ATOM 1297 C CA . PRO A 1 173 ? -30.406 11.859 0.929 1 97.25 173 PRO A CA 1
ATOM 1298 C C . PRO A 1 173 ? -29.531 10.617 1.029 1 97.25 173 PRO A C 1
ATOM 1300 O O . PRO A 1 173 ? -29.719 9.797 1.929 1 97.25 173 PRO A O 1
ATOM 1303 N N . LEU A 1 174 ? -28.641 10.516 0.12 1 97.81 174 LEU A N 1
ATOM 1304 C CA . LEU A 1 174 ? -27.719 9.383 0.14 1 97.81 174 LEU A CA 1
ATOM 1305 C C . LEU A 1 174 ? -26.828 9.422 1.376 1 97.81 174 LEU A C 1
ATOM 1307 O O . LEU A 1 174 ? -26.641 8.398 2.047 1 97.81 174 LEU A O 1
ATOM 1311 N N . LEU A 1 175 ? -26.281 10.586 1.669 1 98.12 175 LEU A N 1
ATOM 1312 C CA . LEU A 1 175 ? -25.422 10.742 2.834 1 98.12 175 LEU A CA 1
ATOM 1313 C C . LEU A 1 175 ? -26.172 10.398 4.117 1 98.12 175 LEU A C 1
ATOM 1315 O O . LEU A 1 175 ? -25.641 9.727 4.996 1 98.12 175 LEU A O 1
ATOM 1319 N N . ARG A 1 176 ? -27.375 10.844 4.211 1 98.06 176 ARG A N 1
ATOM 1320 C CA . ARG A 1 176 ? -28.188 10.555 5.391 1 98.06 176 ARG A CA 1
ATOM 1321 C C . ARG A 1 176 ? -28.484 9.062 5.504 1 98.06 176 ARG A C 1
ATOM 1323 O O . ARG A 1 176 ? -28.406 8.492 6.594 1 98.06 176 ARG A O 1
ATOM 1330 N N . ALA A 1 177 ? -28.812 8.461 4.383 1 98 177 ALA A N 1
ATOM 1331 C CA . ALA A 1 177 ? -29.078 7.027 4.363 1 98 177 ALA A CA 1
ATOM 1332 C C . ALA A 1 177 ? -27.859 6.227 4.801 1 98 177 ALA A C 1
ATOM 1334 O O . ALA A 1 177 ? -27.984 5.242 5.531 1 98 177 ALA A O 1
ATOM 1335 N N . LEU A 1 178 ? -26.734 6.617 4.336 1 98.38 178 LEU A N 1
ATOM 1336 C CA . LEU A 1 178 ? -25.5 5.938 4.723 1 98.38 178 LEU A CA 1
ATOM 1337 C C . LEU A 1 178 ? -25.188 6.184 6.195 1 98.38 178 LEU A C 1
ATOM 1339 O O . LEU A 1 178 ? -24.828 5.254 6.922 1 98.38 178 LEU A O 1
ATOM 1343 N N . ALA A 1 179 ? -25.344 7.422 6.602 1 98.44 179 ALA A N 1
ATOM 1344 C CA . ALA A 1 179 ? -25.078 7.773 7.996 1 98.44 179 ALA A CA 1
ATOM 1345 C C . ALA A 1 179 ? -25.953 6.949 8.938 1 98.44 179 ALA A C 1
ATOM 1347 O O . ALA A 1 179 ? -25.516 6.59 10.039 1 98.44 179 ALA A O 1
ATOM 1348 N N . ASP A 1 180 ? -27.125 6.629 8.516 1 98.12 180 ASP A N 1
ATOM 1349 C CA . ASP A 1 180 ? -28.062 5.855 9.32 1 98.12 180 ASP A CA 1
ATOM 1350 C C . ASP A 1 180 ? -27.531 4.449 9.578 1 98.12 180 ASP A C 1
ATOM 1352 O O . ASP A 1 180 ? -28.016 3.758 10.484 1 98.12 180 ASP A O 1
ATOM 1356 N N . ARG A 1 181 ? -26.562 4.039 8.852 1 98.06 181 ARG A N 1
ATOM 1357 C CA . ARG A 1 181 ? -26.016 2.691 8.992 1 98.06 181 ARG A CA 1
ATOM 1358 C C . ARG A 1 181 ? -24.781 2.684 9.898 1 98.06 181 ARG A C 1
ATOM 1360 O O . ARG A 1 181 ? -24.203 1.63 10.141 1 98.06 181 ARG A O 1
ATOM 1367 N N . PHE A 1 182 ? -24.438 3.814 10.383 1 98.62 182 PHE A N 1
ATOM 1368 C CA . PHE A 1 182 ? -23.344 3.955 11.336 1 98.62 182 PHE A CA 1
ATOM 1369 C C . PHE A 1 182 ? -23.875 4.105 12.758 1 98.62 182 PHE A C 1
ATOM 1371 O O . PHE A 1 182 ? -24.844 4.832 12.992 1 98.62 182 PHE A O 1
ATOM 1378 N N . GLU A 1 183 ? -23.297 3.395 13.664 1 97.94 183 GLU A N 1
ATOM 1379 C CA . GLU A 1 183 ? -23.672 3.518 15.07 1 97.94 183 GLU A CA 1
ATOM 1380 C C . GLU A 1 183 ? -23.25 4.863 15.641 1 97.94 183 GLU A C 1
ATOM 1382 O O . GLU A 1 183 ? -23.938 5.43 16.5 1 97.94 183 GLU A O 1
ATOM 1387 N N . ILE A 1 184 ? -22.141 5.336 15.227 1 98.62 184 ILE A N 1
ATOM 1388 C CA . ILE A 1 184 ? -21.594 6.602 15.703 1 98.62 184 ILE A CA 1
ATOM 1389 C C . ILE A 1 184 ? -21.266 7.504 14.516 1 98.62 184 ILE A C 1
ATOM 1391 O O . ILE A 1 184 ? -20.547 7.098 13.602 1 98.62 184 ILE A O 1
ATOM 1395 N N . VAL A 1 185 ? -21.844 8.719 14.523 1 98.81 185 VAL A N 1
ATOM 1396 C CA . VAL A 1 185 ? -21.641 9.695 13.461 1 98.81 185 VAL A CA 1
ATOM 1397 C C . VAL A 1 185 ? -21.234 11.039 14.062 1 98.81 185 VAL A C 1
ATOM 1399 O O . VAL A 1 185 ? -21.969 11.594 14.883 1 98.81 185 VAL A O 1
ATOM 1402 N N . GLU A 1 186 ? -20.062 11.5 13.695 1 98.69 186 GLU A N 1
ATOM 1403 C CA . GLU A 1 186 ? -19.609 12.82 14.102 1 98.69 186 GLU A CA 1
ATOM 1404 C C . GLU A 1 186 ? -19.062 13.609 12.922 1 98.69 186 GLU A C 1
ATOM 1406 O O . GLU A 1 186 ? -18.297 13.07 12.117 1 98.69 186 GLU A O 1
ATOM 1411 N N . VAL A 1 187 ? -19.469 14.828 12.812 1 97.25 187 VAL A N 1
ATOM 1412 C CA . VAL A 1 187 ? -18.938 15.758 11.82 1 97.25 187 VAL A CA 1
ATOM 1413 C C . VAL A 1 187 ? -18.25 16.922 12.523 1 97.25 187 VAL A C 1
ATOM 1415 O O . VAL A 1 187 ? -18.438 17.141 13.727 1 97.25 187 VAL A O 1
ATOM 1418 N N . ARG A 1 188 ? -17.438 17.688 11.773 1 95.25 188 ARG A N 1
ATOM 1419 C CA . ARG A 1 188 ? -16.562 18.594 12.492 1 95.25 188 ARG A CA 1
ATOM 1420 C C . ARG A 1 188 ? -16.891 20.047 12.18 1 95.25 188 ARG A C 1
ATOM 1422 O O . ARG A 1 188 ? -16.109 20.953 12.5 1 95.25 188 ARG A O 1
ATOM 1429 N N . ASP A 1 189 ? -18 20.344 11.453 1 92.06 189 ASP A N 1
ATOM 1430 C CA . ASP A 1 189 ? -18.391 21.703 11.133 1 92.06 189 ASP A CA 1
ATOM 1431 C C . ASP A 1 189 ? -19.906 21.844 11.047 1 92.06 189 ASP A C 1
ATOM 1433 O O . ASP A 1 189 ? -20.609 20.859 10.891 1 92.06 189 ASP A O 1
ATOM 1437 N N . ASP A 1 190 ? -20.359 23.062 11.094 1 92.44 190 ASP A N 1
ATOM 1438 C CA . ASP A 1 190 ? -21.797 23.359 11.156 1 92.44 190 ASP A CA 1
ATOM 1439 C C . ASP A 1 190 ? -22.5 22.938 9.875 1 92.44 190 ASP A C 1
ATOM 1441 O O . ASP A 1 190 ? -23.625 22.422 9.914 1 92.44 190 ASP A O 1
ATOM 1445 N N . ALA A 1 191 ? -21.875 23.188 8.805 1 91.25 191 ALA A N 1
ATOM 1446 C CA . ALA A 1 191 ? -22.516 22.891 7.523 1 91.25 191 ALA A CA 1
ATOM 1447 C C . ALA A 1 191 ? -22.734 21.391 7.355 1 91.25 191 ALA A C 1
ATOM 1449 O O . ALA A 1 191 ? -23.797 20.969 6.859 1 91.25 191 ALA A O 1
ATOM 1450 N N . SER A 1 192 ? -21.75 20.594 7.738 1 94.94 192 SER A N 1
ATOM 1451 C CA . SER A 1 192 ? -21.891 19.141 7.688 1 94.94 192 SER A CA 1
ATOM 1452 C C . SER A 1 192 ? -22.938 18.656 8.672 1 94.94 192 SER A C 1
ATOM 1454 O O . SER A 1 192 ? -23.672 17.719 8.383 1 94.94 192 SER A O 1
ATOM 1456 N N . ALA A 1 193 ? -22.984 19.281 9.82 1 96.25 193 ALA A N 1
ATOM 1457 C CA . ALA A 1 193 ? -23.969 18.953 10.836 1 96.25 193 ALA A CA 1
ATOM 1458 C C . ALA A 1 193 ? -25.391 19.203 10.32 1 96.25 193 ALA A C 1
ATOM 1460 O O . ALA A 1 193 ? -26.281 18.391 10.547 1 96.25 193 ALA A O 1
ATOM 1461 N N . GLU A 1 194 ? -25.531 20.281 9.672 1 94.94 194 GLU A N 1
ATOM 1462 C CA . GLU A 1 194 ? -26.828 20.625 9.086 1 94.94 194 GLU A CA 1
ATOM 1463 C C . GLU A 1 194 ? -27.219 19.609 8 1 94.94 194 GLU A C 1
ATOM 1465 O O . GLU A 1 194 ? -28.375 19.203 7.918 1 94.94 194 GLU A O 1
ATOM 1470 N N . LEU A 1 195 ? -26.219 19.297 7.242 1 94.81 195 LEU A N 1
ATOM 1471 C CA . LEU A 1 195 ? -26.438 18.359 6.141 1 94.81 195 LEU A CA 1
ATOM 1472 C C . LEU A 1 195 ? -26.953 17.031 6.648 1 94.81 195 LEU A C 1
ATOM 1474 O O . LEU A 1 195 ? -27.844 16.438 6.051 1 94.81 195 LEU A O 1
ATOM 1478 N N . LEU A 1 196 ? -26.406 16.5 7.758 1 97.31 196 LEU A N 1
ATOM 1479 C CA . LEU A 1 196 ? -26.75 15.172 8.273 1 97.31 196 LEU A CA 1
ATOM 1480 C C . LEU A 1 196 ? -27.781 15.281 9.391 1 97.31 196 LEU A C 1
ATOM 1482 O O . LEU A 1 196 ? -28.312 14.266 9.852 1 97.31 196 LEU A O 1
ATOM 1486 N N . ASP A 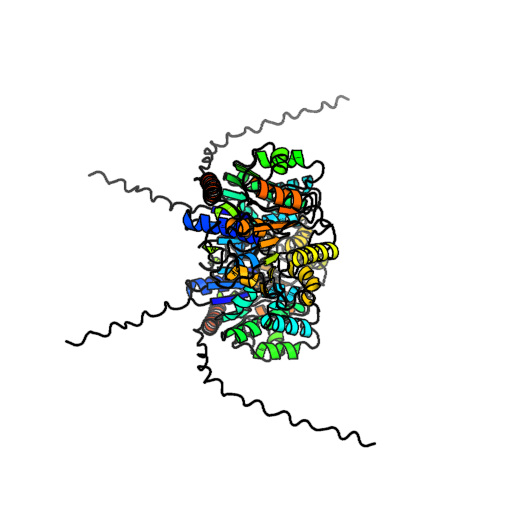1 197 ? -28.094 16.438 9.836 1 96.12 197 ASP A N 1
ATOM 1487 C CA . ASP A 1 197 ? -28.969 16.688 10.969 1 96.12 197 ASP A CA 1
ATOM 1488 C C . ASP A 1 197 ? -28.453 16.016 12.234 1 96.12 197 ASP A C 1
ATOM 1490 O O . ASP A 1 197 ? -29.172 15.25 12.867 1 96.12 197 ASP A O 1
ATOM 1494 N N . VAL A 1 198 ? -27.172 16.219 12.508 1 97.25 198 VAL A N 1
ATOM 1495 C CA . VAL A 1 198 ? -26.516 15.75 13.727 1 97.25 198 VAL A CA 1
ATOM 1496 C C . VAL A 1 198 ? -25.812 16.906 14.422 1 97.25 198 VAL A C 1
ATOM 1498 O O . VAL A 1 198 ? -25.578 17.953 13.812 1 97.25 198 VAL A O 1
ATOM 1501 N N . PRO A 1 199 ? -25.531 16.812 15.695 1 96.56 199 PRO A N 1
ATOM 1502 C CA . PRO A 1 199 ? -24.781 17.875 16.359 1 96.56 199 PRO A CA 1
ATOM 1503 C C . PRO A 1 199 ? -23.359 18 15.828 1 96.56 199 PRO A C 1
ATOM 1505 O O . PRO A 1 199 ? -22.781 17.016 15.352 1 96.56 199 PRO A O 1
ATOM 1508 N N . VAL A 1 200 ? -22.875 19.172 15.922 1 96 200 VAL A N 1
ATOM 1509 C CA . VAL A 1 200 ? -21.516 19.422 15.492 1 96 200 VAL A CA 1
ATOM 1510 C C . VAL A 1 200 ? -20.531 18.859 16.516 1 96 200 VAL A C 1
ATOM 1512 O O . VAL A 1 200 ? -20.734 18.984 17.719 1 96 200 VAL A O 1
ATOM 1515 N N . GLY A 1 201 ? -19.578 18.109 16.031 1 97 201 GLY A N 1
ATOM 1516 C CA . GLY A 1 201 ? -18.5 17.578 16.859 1 97 201 GLY A CA 1
ATOM 1517 C C . GLY A 1 201 ? -17.172 18.281 16.625 1 97 201 GLY A C 1
ATOM 1518 O O . GLY A 1 201 ? -17.125 19.5 16.469 1 97 201 GLY A O 1
ATOM 1519 N N . LEU A 1 202 ? -16.078 17.484 16.766 1 97.88 202 LEU A N 1
ATOM 1520 C CA . LEU A 1 202 ? -14.734 18.047 16.734 1 97.88 202 LEU A CA 1
ATOM 1521 C C . LEU A 1 202 ? -13.883 17.359 15.664 1 97.88 202 LEU A C 1
ATOM 1523 O O . LEU A 1 202 ? -14.172 16.219 15.281 1 97.88 202 LEU A O 1
ATOM 1527 N N . ASP A 1 203 ? -12.891 18.062 15.18 1 97.88 203 ASP A N 1
ATOM 1528 C CA . ASP A 1 203 ? -11.859 17.438 14.359 1 97.88 203 ASP A CA 1
ATOM 1529 C C . ASP A 1 203 ? -11.133 16.344 15.125 1 97.88 203 ASP A C 1
ATOM 1531 O O . ASP A 1 203 ? -10.844 16.5 16.312 1 97.88 203 ASP A O 1
ATOM 1535 N N . ASP A 1 204 ? -10.797 15.273 14.398 1 98.5 204 ASP A N 1
ATOM 1536 C CA . ASP A 1 204 ? -10.203 14.094 15.023 1 98.5 204 ASP A CA 1
ATOM 1537 C C . ASP A 1 204 ? -8.82 14.414 15.586 1 98.5 204 ASP A C 1
ATOM 1539 O O . ASP A 1 204 ? -8.352 13.734 16.5 1 98.5 204 ASP A O 1
ATOM 1543 N N . ALA A 1 205 ? -8.156 15.398 15.07 1 98.06 205 ALA A N 1
ATOM 1544 C CA . ALA A 1 205 ? -6.785 15.695 15.477 1 98.06 205 ALA A CA 1
ATOM 1545 C C . ALA A 1 205 ? -6.719 16.078 16.953 1 98.06 205 ALA A C 1
ATOM 1547 O O . ALA A 1 205 ? -5.668 15.977 17.578 1 98.06 205 ALA A O 1
ATOM 1548 N N . PHE A 1 206 ? -7.816 16.5 17.547 1 98.31 206 PHE A N 1
ATOM 1549 C CA . PHE A 1 206 ? -7.832 16.938 18.938 1 98.31 206 PHE A CA 1
ATOM 1550 C C . PHE A 1 206 ? -7.531 15.789 19.875 1 98.31 206 PHE A C 1
ATOM 1552 O O . PHE A 1 206 ? -7.113 16 21.016 1 98.31 206 PHE A O 1
ATOM 1559 N N . ILE A 1 207 ? -7.691 14.531 19.406 1 98.25 207 ILE A N 1
ATOM 1560 C CA . ILE A 1 207 ? -7.508 13.391 20.297 1 98.25 207 ILE A CA 1
ATOM 1561 C C . ILE A 1 207 ? -6.027 13.242 20.656 1 98.25 207 ILE A C 1
ATOM 1563 O O . ILE A 1 207 ? -5.684 12.727 21.719 1 98.25 207 ILE A O 1
ATOM 1567 N N . GLY A 1 208 ? -5.207 13.719 19.766 1 96.06 208 GLY A N 1
ATOM 1568 C CA . GLY A 1 208 ? -3.787 13.43 19.906 1 96.06 208 GLY A CA 1
ATOM 1569 C C . GLY A 1 208 ? -2.951 14.664 20.156 1 96.06 208 GLY A C 1
ATOM 1570 O O . GLY A 1 208 ? -1.72 14.609 20.125 1 96.06 208 GLY A O 1
ATOM 1571 N N . ILE A 1 209 ? -3.561 15.797 20.438 1 95.69 209 ILE A N 1
ATOM 1572 C CA . ILE A 1 209 ? -2.787 17.016 20.641 1 95.69 209 ILE A CA 1
ATOM 1573 C C . ILE A 1 209 ? -1.979 16.891 21.938 1 95.69 209 ILE A C 1
ATOM 1575 O O . ILE A 1 209 ? -2.516 16.516 22.984 1 95.69 209 ILE A O 1
ATOM 1579 N N . GLY A 1 210 ? -0.666 17.141 21.859 1 93.88 210 GLY A N 1
ATOM 1580 C CA . GLY A 1 210 ? 0.233 17.078 23 1 93.88 210 GLY A CA 1
ATOM 1581 C C . GLY A 1 210 ? 1.637 17.562 22.672 1 93.88 210 GLY A C 1
ATOM 1582 O O . GLY A 1 210 ? 1.943 17.875 21.531 1 93.88 210 GLY A O 1
ATOM 1583 N N . PRO A 1 211 ? 2.463 17.625 23.656 1 93.44 211 PRO A N 1
ATOM 1584 C CA . PRO A 1 211 ? 3.807 18.188 23.516 1 93.44 211 PRO A CA 1
ATOM 1585 C C . PRO A 1 211 ? 4.66 17.406 22.516 1 93.44 211 PRO A C 1
ATOM 1587 O O . PRO A 1 211 ? 5.574 17.969 21.906 1 93.44 211 PRO A O 1
ATOM 1590 N N . HIS A 1 212 ? 4.344 16.141 22.297 1 93.94 212 HIS A N 1
ATOM 1591 C CA . HIS A 1 212 ? 5.133 15.273 21.422 1 93.94 212 HIS A CA 1
ATOM 1592 C C . HIS A 1 212 ? 5.059 15.742 19.969 1 93.94 212 HIS A C 1
ATOM 1594 O O . HIS A 1 212 ? 5.871 15.328 19.141 1 93.94 212 HIS A O 1
ATOM 1600 N N . LEU A 1 213 ? 4.094 16.594 19.656 1 96.31 213 LEU A N 1
ATOM 1601 C CA . LEU A 1 213 ? 3.895 17.062 18.281 1 96.31 213 LEU A CA 1
ATOM 1602 C C . LEU A 1 213 ? 4.812 18.234 17.969 1 96.31 213 LEU A C 1
ATOM 1604 O O . LEU A 1 213 ? 4.957 18.609 16.812 1 96.31 213 LEU A O 1
ATOM 1608 N N . TYR A 1 214 ? 5.441 18.797 18.984 1 94.88 214 TYR A N 1
ATOM 1609 C CA . TYR A 1 214 ? 6.18 20.031 18.812 1 94.88 214 TYR A CA 1
ATOM 1610 C C . TYR A 1 214 ? 7.668 19.828 19.078 1 94.88 214 TYR A C 1
ATOM 1612 O O . TYR A 1 214 ? 8.047 19.062 19.953 1 94.88 214 TYR A O 1
ATOM 1620 N N . GLY A 1 215 ? 8.391 20.422 18.219 1 89.25 215 GLY A N 1
ATOM 1621 C CA . GLY A 1 215 ? 9.828 20.359 18.375 1 89.25 215 GLY A CA 1
ATOM 1622 C C . GLY A 1 215 ? 10.344 21.219 19.516 1 89.25 215 GLY A C 1
ATOM 1623 O O . GLY A 1 215 ? 9.664 22.141 19.969 1 89.25 215 GLY A O 1
ATOM 1624 N N . ALA A 1 216 ? 11.562 20.859 20.031 1 73.06 216 ALA A N 1
ATOM 1625 C CA . ALA A 1 216 ? 12.172 21.516 21.188 1 73.06 216 ALA A CA 1
ATOM 1626 C C . ALA A 1 216 ? 12.961 22.75 20.766 1 73.06 216 ALA A C 1
ATOM 1628 O O . ALA A 1 216 ? 13.609 23.391 21.594 1 73.06 216 ALA A O 1
ATOM 1629 N N . ALA A 1 217 ? 12.703 23.234 19.641 1 66.38 217 ALA A N 1
ATOM 1630 C CA . ALA A 1 217 ? 13.695 24.188 19.188 1 66.38 217 ALA A CA 1
ATOM 1631 C C . ALA A 1 217 ? 13.555 25.531 19.906 1 66.38 217 ALA A C 1
ATOM 1633 O O . ALA A 1 217 ? 12.438 26.031 20.062 1 66.38 217 ALA A O 1
ATOM 1634 N N . GLU A 1 218 ? 14.656 25.906 20.484 1 70.94 218 GLU A N 1
ATOM 1635 C CA . GLU A 1 218 ? 14.727 27.172 21.203 1 70.94 218 GLU A CA 1
ATOM 1636 C C . GLU A 1 218 ? 14.75 28.344 20.25 1 70.94 218 GLU A C 1
ATOM 1638 O O . GLU A 1 218 ? 14.219 29.422 20.547 1 70.94 218 GLU A O 1
ATOM 1643 N N . ASP A 1 219 ? 15.242 28.172 19.016 1 87.38 219 ASP A N 1
ATOM 1644 C CA . ASP A 1 219 ? 15.367 29.281 18.094 1 87.38 219 ASP A CA 1
ATOM 1645 C C . ASP A 1 219 ? 14.383 29.141 16.922 1 87.38 219 ASP A C 1
ATOM 1647 O O . ASP A 1 219 ? 14.781 28.797 15.812 1 87.38 219 ASP A O 1
ATOM 1651 N N . VAL A 1 220 ? 13.125 29.516 17.219 1 93.56 220 VAL A N 1
ATOM 1652 C CA . VAL A 1 220 ? 12.117 29.438 16.172 1 93.56 220 VAL A CA 1
ATOM 1653 C C . VAL A 1 220 ? 11.883 30.828 15.578 1 93.56 220 VAL A C 1
ATOM 1655 O O . VAL A 1 220 ? 12.008 31.828 16.281 1 93.56 220 VAL A O 1
ATOM 1658 N N . PRO A 1 221 ? 11.539 30.938 14.32 1 96.5 221 PRO A N 1
ATOM 1659 C CA . PRO A 1 221 ? 11.25 32.219 13.688 1 96.5 221 PRO A CA 1
ATOM 1660 C C . PRO A 1 221 ? 10.102 32.969 14.367 1 96.5 221 PRO A C 1
ATOM 1662 O O . PRO A 1 221 ? 9.234 32.344 14.992 1 96.5 221 PRO A O 1
ATOM 1665 N N . GLU A 1 222 ? 10.148 34.281 14.18 1 96.69 222 GLU A N 1
ATOM 1666 C CA . GLU A 1 222 ? 9.125 35.125 14.773 1 96.69 222 GLU A CA 1
ATOM 1667 C C . GLU A 1 222 ? 7.789 34.969 14.055 1 96.69 222 GLU A C 1
ATOM 1669 O O . GLU A 1 222 ? 6.734 35 14.695 1 96.69 222 GLU A O 1
ATOM 1674 N N . VAL A 1 223 ? 7.867 34.875 12.773 1 98.25 223 VAL A N 1
ATOM 1675 C CA . VAL A 1 223 ? 6.672 34.688 11.953 1 98.25 223 VAL A CA 1
ATOM 1676 C C . VAL A 1 223 ? 6.801 33.438 11.117 1 98.25 223 VAL A C 1
ATOM 1678 O O . VAL A 1 223 ? 7.848 33.188 10.508 1 98.25 223 VAL A O 1
ATOM 1681 N N . MET A 1 224 ? 5.762 32.625 11.133 1 97.94 224 MET A N 1
ATOM 1682 C CA . MET A 1 224 ? 5.738 31.375 10.383 1 97.94 224 MET A CA 1
ATOM 1683 C C . MET A 1 224 ? 4.695 31.422 9.273 1 97.94 224 MET A C 1
ATOM 1685 O O . MET A 1 224 ? 3.574 31.891 9.484 1 97.94 224 MET A O 1
ATOM 1689 N N . LEU A 1 225 ? 5.094 30.938 8.078 1 98 225 LEU A N 1
ATOM 1690 C CA . LEU A 1 225 ? 4.207 30.906 6.922 1 98 225 LEU A CA 1
ATOM 1691 C C . LEU A 1 225 ? 3.916 29.469 6.5 1 98 225 LEU A C 1
ATOM 1693 O O . LEU A 1 225 ? 4.824 28.641 6.453 1 98 225 LEU A O 1
ATOM 1697 N N . CYS A 1 226 ? 2.697 29.094 6.289 1 97.25 226 CYS A N 1
ATOM 1698 C CA . CYS A 1 226 ? 2.256 27.891 5.59 1 97.25 226 CYS A CA 1
ATOM 1699 C C . CYS A 1 226 ? 1.259 28.234 4.492 1 97.25 226 CYS A C 1
ATOM 1701 O O . CYS A 1 226 ? 0.098 28.547 4.773 1 97.25 226 CYS A O 1
ATOM 1703 N N . LEU A 1 227 ? 1.716 28.141 3.244 1 95.5 227 LEU A N 1
ATOM 1704 C CA . LEU A 1 227 ? 0.95 28.641 2.107 1 95.5 227 LEU A CA 1
ATOM 1705 C C . LEU A 1 227 ? 0.782 27.562 1.047 1 95.5 227 LEU A C 1
ATOM 1707 O O . LEU A 1 227 ? 1.759 27.125 0.426 1 95.5 227 LEU A O 1
ATOM 1711 N N . GLN A 1 228 ? -0.444 27.172 0.839 1 92.5 228 GLN A N 1
ATOM 1712 C CA . GLN A 1 228 ? -0.676 26.109 -0.127 1 92.5 228 GLN A CA 1
ATOM 1713 C C . GLN A 1 228 ? -0.852 26.672 -1.535 1 92.5 228 GLN A C 1
ATOM 1715 O O . GLN A 1 228 ? -1.223 27.828 -1.704 1 92.5 228 GLN A O 1
ATOM 1720 N N . SER A 1 229 ? -0.605 25.812 -2.547 1 89.12 229 SER A N 1
ATOM 1721 C CA . SER A 1 229 ? -0.799 26.203 -3.941 1 89.12 229 SER A CA 1
ATOM 1722 C C . SER A 1 229 ? -1.963 25.438 -4.566 1 89.12 229 SER A C 1
ATOM 1724 O O . SER A 1 229 ? -2.449 25.812 -5.637 1 89.12 229 SER A O 1
ATOM 1726 N N . ASP A 1 230 ? -2.352 24.391 -3.916 1 82 230 ASP A N 1
ATOM 1727 C CA . ASP A 1 230 ? -3.459 23.594 -4.438 1 82 230 ASP A CA 1
ATOM 1728 C C . ASP A 1 230 ? -4.805 24.172 -3.99 1 82 230 ASP A C 1
ATOM 1730 O O . ASP A 1 230 ? -4.918 24.719 -2.891 1 82 230 ASP A O 1
ATOM 1734 N N . LEU A 1 231 ? -5.801 24.094 -4.844 1 71.81 231 LEU A N 1
ATOM 1735 C CA . LEU A 1 231 ? -7.176 24.484 -4.562 1 71.81 231 LEU A CA 1
ATOM 1736 C C . LEU A 1 231 ? -7.277 25.984 -4.312 1 71.81 231 LEU A C 1
ATOM 1738 O O . LEU A 1 231 ? -8.125 26.438 -3.539 1 71.81 231 LEU A O 1
ATOM 1742 N N . VAL A 1 232 ? -6.293 26.703 -4.836 1 76.81 232 VAL A N 1
ATOM 1743 C CA . VAL A 1 232 ? -6.297 28.156 -4.688 1 76.81 232 VAL A CA 1
ATOM 1744 C C . VAL A 1 232 ? -7.121 28.797 -5.805 1 76.81 232 VAL A C 1
ATOM 1746 O O . VAL A 1 232 ? -6.68 28.844 -6.957 1 76.81 232 VAL A O 1
ATOM 1749 N N . GLU A 1 233 ? -8.242 29.25 -5.457 1 77.81 233 GLU A N 1
ATOM 1750 C CA . GLU A 1 233 ? -9.117 29.844 -6.457 1 77.81 233 GLU A CA 1
ATOM 1751 C C . GLU A 1 233 ? -8.719 31.281 -6.758 1 77.81 233 GLU A C 1
ATOM 1753 O O . GLU A 1 233 ? -8.844 31.75 -7.891 1 77.81 233 GLU A O 1
ATOM 1758 N N . VAL A 1 234 ? -8.164 32 -5.824 1 78.31 234 VAL A N 1
ATOM 1759 C CA . VAL A 1 234 ? -7.859 33.406 -5.949 1 78.31 234 VAL A CA 1
ATOM 1760 C C . VAL A 1 234 ? -6.559 33.594 -6.73 1 78.31 234 VAL A C 1
ATOM 1762 O O . VAL A 1 234 ? -6.254 34.688 -7.195 1 78.31 234 VAL A O 1
ATOM 1765 N N . GLY A 1 235 ? -5.801 32.5 -6.875 1 86.25 235 GLY A N 1
ATOM 1766 C CA . GLY A 1 235 ? -4.516 32.562 -7.547 1 86.25 235 GLY A CA 1
ATOM 1767 C C . GLY A 1 235 ? -3.344 32.656 -6.59 1 86.25 235 GLY A C 1
ATOM 1768 O O . GLY A 1 235 ? -3.414 33.375 -5.582 1 86.25 235 GLY A O 1
ATOM 1769 N N . VAL A 1 236 ? -2.328 32.062 -6.895 1 90.19 236 VAL A N 1
ATOM 1770 C CA . VAL A 1 236 ? -1.153 31.953 -6.039 1 90.19 236 VAL A CA 1
ATOM 1771 C C . VAL A 1 236 ? -0.429 33.312 -5.973 1 90.19 236 VAL A C 1
ATOM 1773 O O . VAL A 1 236 ? 0.142 33.656 -4.938 1 90.19 236 VAL A O 1
ATOM 1776 N N . GLY A 1 237 ? -0.459 34.062 -7.023 1 91.12 237 GLY A N 1
ATOM 1777 C CA . GLY A 1 237 ? 0.145 35.375 -7.02 1 91.12 237 GLY A CA 1
ATOM 1778 C C . GLY A 1 237 ? -0.527 36.344 -6.059 1 91.12 237 GLY A C 1
ATOM 1779 O O . GLY A 1 237 ? 0.147 37.062 -5.332 1 91.12 237 GLY A O 1
ATOM 1780 N N . LYS A 1 238 ? -1.803 36.312 -6.094 1 92.19 238 LYS A N 1
ATOM 1781 C CA . LYS A 1 238 ? -2.564 37.156 -5.18 1 92.19 238 LYS A CA 1
ATOM 1782 C C . LYS A 1 238 ? -2.291 36.781 -3.725 1 92.19 238 LYS A C 1
ATOM 1784 O O . LYS A 1 238 ? -2.168 37.656 -2.865 1 92.19 238 LYS A O 1
ATOM 1789 N N . LEU A 1 239 ? -2.24 35.531 -3.482 1 93.81 239 LEU A N 1
ATOM 1790 C CA . LEU A 1 239 ? -1.92 35.062 -2.145 1 93.81 239 LEU A CA 1
ATOM 1791 C C . LEU A 1 239 ? -0.535 35.531 -1.714 1 93.81 239 LEU A C 1
ATOM 1793 O O . LEU A 1 239 ? -0.368 36.062 -0.608 1 93.81 239 LEU A O 1
ATOM 1797 N N . ALA A 1 240 ? 0.442 35.375 -2.566 1 94.56 240 ALA A N 1
ATOM 1798 C CA . ALA A 1 240 ? 1.806 35.812 -2.285 1 94.56 240 ALA A CA 1
ATOM 1799 C C . ALA A 1 240 ? 1.853 37.312 -1.998 1 94.56 240 ALA A C 1
ATOM 1801 O O . ALA A 1 240 ? 2.523 37.75 -1.061 1 94.56 240 ALA A O 1
ATOM 1802 N N . GLY A 1 241 ? 1.153 38.031 -2.805 1 94.75 241 GLY A N 1
ATOM 1803 C CA . GLY A 1 241 ? 1.094 39.469 -2.605 1 94.75 241 GLY A CA 1
ATOM 1804 C C . GLY A 1 241 ? 0.494 39.844 -1.27 1 94.75 241 GLY A C 1
ATOM 1805 O O . GLY A 1 241 ? 1.002 40.75 -0.597 1 94.75 241 GLY A O 1
ATOM 1806 N N . ALA A 1 242 ? -0.58 39.25 -0.912 1 95.44 242 ALA A N 1
ATOM 1807 C CA . ALA A 1 242 ? -1.241 39.531 0.361 1 95.44 242 ALA A CA 1
ATOM 1808 C C . ALA A 1 242 ? -0.313 39.219 1.537 1 95.44 242 ALA A C 1
ATOM 1810 O O . ALA A 1 242 ? -0.262 40 2.5 1 95.44 242 ALA A O 1
ATOM 1811 N N . VAL A 1 243 ? 0.377 38.156 1.441 1 96.75 243 VAL A N 1
ATOM 1812 C CA . VAL A 1 243 ? 1.286 37.75 2.506 1 96.75 243 VAL A CA 1
ATOM 1813 C C . VAL A 1 243 ? 2.426 38.75 2.629 1 96.75 243 VAL A C 1
ATOM 1815 O O . VAL A 1 243 ? 2.768 39.188 3.732 1 96.75 243 VAL A O 1
ATOM 1818 N N . LEU A 1 244 ? 2.998 39.188 1.536 1 96.62 244 LEU A N 1
ATOM 1819 C CA . LEU A 1 244 ? 4.07 40.156 1.547 1 96.62 244 LEU A CA 1
ATOM 1820 C C . LEU A 1 244 ? 3.588 41.469 2.139 1 96.62 244 LEU A C 1
ATOM 1822 O O . LEU A 1 244 ? 4.324 42.156 2.877 1 96.62 244 LEU A O 1
ATOM 1826 N N . SER A 1 245 ? 2.414 41.812 1.748 1 97.31 245 SER A N 1
ATOM 1827 C CA . SER A 1 245 ? 1.843 43.031 2.281 1 97.31 245 SER A CA 1
ATOM 1828 C C . SER A 1 245 ? 1.718 42.969 3.799 1 97.31 245 SER A C 1
ATOM 1830 O O . SER A 1 245 ? 2.006 43.969 4.488 1 97.31 245 SER A O 1
ATOM 1832 N N . MET A 1 246 ? 1.276 41.875 4.305 1 97.88 246 MET A N 1
ATOM 1833 C CA . MET A 1 246 ? 1.169 41.688 5.75 1 97.88 246 MET A CA 1
ATOM 1834 C C . MET A 1 246 ? 2.539 41.781 6.414 1 97.88 246 MET A C 1
ATOM 1836 O O . MET A 1 246 ? 2.711 42.5 7.395 1 97.88 246 MET A O 1
ATOM 1840 N N . LEU A 1 247 ? 3.502 41.156 5.879 1 97.75 247 LEU A N 1
ATOM 1841 C CA . LEU A 1 247 ? 4.844 41.125 6.449 1 97.75 247 LEU A CA 1
ATOM 1842 C C . LEU A 1 247 ? 5.461 42.5 6.461 1 97.75 247 LEU A C 1
ATOM 1844 O O . LEU A 1 247 ? 6.117 42.906 7.434 1 97.75 247 LEU A O 1
ATOM 1848 N N . ARG A 1 248 ? 5.25 43.219 5.418 1 97 248 ARG A N 1
ATOM 1849 C CA . ARG A 1 248 ? 5.746 44.594 5.336 1 97 248 ARG A CA 1
ATOM 1850 C C . ARG A 1 248 ? 5.066 45.469 6.371 1 97 248 ARG A C 1
ATOM 1852 O O . ARG A 1 248 ? 5.734 46.25 7.051 1 97 248 ARG A O 1
ATOM 1859 N N . SER A 1 249 ? 3.811 45.344 6.379 1 98.12 249 SER A N 1
ATOM 1860 C CA . SER A 1 249 ? 3.045 46.125 7.324 1 98.12 249 SER A CA 1
ATOM 1861 C C . SER A 1 249 ? 3.482 45.875 8.758 1 98.12 249 SER A C 1
ATOM 1863 O O . SER A 1 249 ? 3.506 46.781 9.586 1 98.12 249 SER A O 1
ATOM 1865 N N . TRP A 1 250 ? 3.773 44.625 9.062 1 98.06 250 TRP A N 1
ATOM 1866 C CA . TRP A 1 250 ? 4.172 44.219 10.406 1 98.06 250 TRP A CA 1
ATOM 1867 C C . TRP A 1 250 ? 5.656 44.469 10.641 1 98.06 250 TRP A C 1
ATOM 1869 O O . TRP A 1 250 ? 6.168 44.281 11.742 1 98.06 250 TRP A O 1
ATOM 1879 N N . LYS A 1 251 ? 6.41 44.938 9.617 1 97.69 251 LYS A N 1
ATOM 1880 C CA . LYS A 1 251 ? 7.832 45.25 9.672 1 97.69 251 LYS A CA 1
ATOM 1881 C C . LYS A 1 251 ? 8.656 44.062 10.141 1 97.69 251 LYS A C 1
ATOM 1883 O O . LYS A 1 251 ? 9.508 44.188 11.016 1 97.69 251 LYS A O 1
ATOM 1888 N N . ILE A 1 252 ? 8.383 42.938 9.602 1 97.44 252 ILE A N 1
ATOM 1889 C CA . ILE A 1 252 ? 9.094 41.719 9.977 1 97.44 252 ILE A CA 1
ATOM 1890 C C . ILE A 1 252 ? 10.312 41.531 9.078 1 97.44 252 ILE A C 1
ATOM 1892 O O . ILE A 1 252 ? 10.18 41.406 7.855 1 97.44 252 ILE A O 1
ATOM 1896 N N . PRO A 1 253 ? 11.492 41.469 9.656 1 96.75 253 PRO A N 1
ATOM 1897 C CA . PRO A 1 253 ? 12.656 41.156 8.828 1 96.75 253 PRO A CA 1
ATOM 1898 C C . PRO A 1 253 ? 12.625 39.75 8.273 1 96.75 253 PRO A C 1
ATOM 1900 O O . PRO A 1 253 ? 12.195 38.812 8.969 1 96.75 253 PRO A O 1
ATOM 1903 N N . PRO A 1 254 ? 13.117 39.594 7.055 1 96.25 254 PRO A N 1
ATOM 1904 C CA . PRO A 1 254 ? 13.039 38.281 6.395 1 96.25 254 PRO A CA 1
ATOM 1905 C C . PRO A 1 254 ? 13.742 37.188 7.184 1 96.25 254 PRO A C 1
ATOM 1907 O O . PRO A 1 254 ? 13.305 36.031 7.156 1 96.25 254 PRO A O 1
ATOM 1910 N N . GLU A 1 255 ? 14.789 37.469 7.887 1 95.88 255 GLU A N 1
ATOM 1911 C CA . GLU A 1 255 ? 15.547 36.469 8.625 1 95.88 255 GLU A CA 1
ATOM 1912 C C . GLU A 1 255 ? 14.758 35.938 9.812 1 95.88 255 GLU A C 1
ATOM 1914 O O . GLU A 1 255 ? 15.133 34.938 10.414 1 95.88 255 GLU A O 1
ATOM 1919 N N . LYS A 1 256 ? 13.68 36.562 10.125 1 97.38 256 LYS A N 1
ATOM 1920 C CA . LYS A 1 256 ? 12.836 36.125 11.242 1 97.38 256 LYS A CA 1
ATOM 1921 C C . LYS A 1 256 ? 11.602 35.375 10.75 1 97.38 256 LYS A C 1
ATOM 1923 O O . LYS A 1 256 ? 10.648 35.188 11.508 1 97.38 256 LYS A O 1
ATOM 1928 N N . ILE A 1 257 ? 11.648 35 9.516 1 97.75 257 ILE A N 1
ATOM 1929 C CA . ILE A 1 257 ? 10.508 34.344 8.898 1 97.75 257 ILE A CA 1
ATOM 1930 C C . ILE A 1 257 ? 10.844 32.875 8.664 1 97.75 257 ILE A C 1
ATOM 1932 O O . ILE A 1 257 ? 11.953 32.531 8.25 1 97.75 257 ILE A O 1
ATOM 1936 N N . GLY A 1 258 ? 9.922 31.984 9.055 1 97.19 258 GLY A N 1
ATOM 1937 C CA . GLY A 1 258 ? 9.953 30.578 8.688 1 97.19 258 GLY A CA 1
ATOM 1938 C C . GLY A 1 258 ? 8.82 30.172 7.762 1 97.19 258 GLY A C 1
ATOM 1939 O O . GLY A 1 258 ? 7.73 30.75 7.828 1 97.19 258 GLY A O 1
ATOM 1940 N N . VAL A 1 259 ? 9.117 29.266 6.883 1 97.12 259 VAL A N 1
ATOM 1941 C CA . VAL A 1 259 ? 8.117 28.703 5.984 1 97.12 259 VAL A CA 1
ATOM 1942 C C . VAL A 1 259 ? 8.016 27.203 6.207 1 97.12 259 VAL A C 1
ATOM 1944 O O . VAL A 1 259 ? 9.016 26.484 6.137 1 97.12 259 VAL A O 1
ATOM 1947 N N . ILE A 1 260 ? 6.824 26.766 6.457 1 96.31 260 ILE A N 1
ATOM 1948 C CA . ILE A 1 260 ? 6.625 25.359 6.746 1 96.31 260 ILE A CA 1
ATOM 1949 C C . ILE A 1 260 ? 5.844 24.703 5.605 1 96.31 260 ILE A C 1
ATOM 1951 O O . ILE A 1 260 ? 4.93 25.312 5.043 1 96.31 260 ILE A O 1
ATOM 1955 N N . GLU A 1 261 ? 6.23 23.469 5.316 1 96.06 261 GLU A N 1
ATOM 1956 C CA . GLU A 1 261 ? 5.59 22.672 4.281 1 96.06 261 GLU A CA 1
ATOM 1957 C C . GLU A 1 261 ? 4.672 21.609 4.895 1 96.06 261 GLU A C 1
ATOM 1959 O O . GLU A 1 261 ? 5.137 20.703 5.594 1 96.06 261 GLU A O 1
ATOM 1964 N N . GLY A 1 262 ? 3.336 21.75 4.664 1 96.06 262 GLY A N 1
ATOM 1965 C CA . GLY A 1 262 ? 2.387 20.75 5.109 1 96.06 262 GLY A CA 1
ATOM 1966 C C . GLY A 1 262 ? 2.188 19.625 4.105 1 96.06 262 GLY A C 1
ATOM 1967 O O . GLY A 1 262 ? 1.903 18.484 4.48 1 96.06 262 GLY A O 1
ATOM 1968 N N . VAL A 1 263 ? 2.248 20 2.865 1 96.38 263 VAL A N 1
ATOM 1969 C CA . VAL A 1 263 ? 2.186 19.062 1.744 1 96.38 263 VAL A CA 1
ATOM 1970 C C . VAL A 1 263 ? 3.408 19.25 0.848 1 96.38 263 VAL A C 1
ATOM 1972 O O . VAL A 1 263 ? 3.568 20.297 0.218 1 96.38 263 VAL A O 1
ATOM 1975 N N . PRO A 1 264 ? 4.227 18.219 0.737 1 94.94 264 PRO A N 1
ATOM 1976 C CA . PRO A 1 264 ? 5.469 18.375 -0.024 1 94.94 264 PRO A CA 1
ATOM 1977 C C . PRO A 1 264 ? 5.238 18.891 -1.441 1 94.94 264 PRO A C 1
ATOM 1979 O O . PRO A 1 264 ? 4.324 18.422 -2.131 1 94.94 264 PRO A O 1
ATOM 1982 N N . ARG A 1 265 ? 6.074 19.859 -1.941 1 89.25 265 ARG A N 1
ATOM 1983 C CA . ARG A 1 265 ? 6.109 20.5 -3.256 1 89.25 265 ARG A CA 1
ATOM 1984 C C . ARG A 1 265 ? 4.941 21.469 -3.43 1 89.25 265 ARG A C 1
ATOM 1986 O O . ARG A 1 265 ? 5.121 22.578 -3.904 1 89.25 265 ARG A O 1
ATOM 1993 N N . VAL A 1 266 ? 3.785 21.078 -2.955 1 89.69 266 VAL A N 1
ATOM 1994 C CA . VAL A 1 266 ? 2.578 21.875 -3.143 1 89.69 266 VAL A CA 1
ATOM 1995 C C . VAL A 1 266 ? 2.705 23.188 -2.381 1 89.69 266 VAL A C 1
ATOM 1997 O O . VAL A 1 266 ? 2.344 24.25 -2.896 1 89.69 266 VAL A O 1
ATOM 2000 N N . ASP A 1 267 ? 3.26 23.109 -1.208 1 91.56 267 ASP A N 1
ATOM 2001 C CA . ASP A 1 267 ? 3.375 24.297 -0.373 1 91.56 267 ASP A CA 1
ATOM 2002 C C . ASP A 1 267 ? 4.668 25.047 -0.67 1 91.56 267 ASP A C 1
ATOM 2004 O O . ASP A 1 267 ? 4.852 26.188 -0.217 1 91.56 267 ASP A O 1
ATOM 2008 N N . ARG A 1 268 ? 5.547 24.453 -1.388 1 89.12 268 ARG A N 1
ATOM 2009 C CA . ARG A 1 268 ? 6.793 25.141 -1.728 1 89.12 268 ARG A CA 1
ATOM 2010 C C . ARG A 1 268 ? 6.594 26.094 -2.889 1 89.12 268 ARG A C 1
ATOM 2012 O O . ARG A 1 268 ? 7.34 27.078 -3.031 1 89.12 268 ARG A O 1
ATOM 2019 N N . GLU A 1 269 ? 5.594 25.891 -3.625 1 87.44 269 GLU A N 1
ATOM 2020 C CA . GLU A 1 269 ? 5.363 26.656 -4.844 1 87.44 269 GLU A CA 1
ATOM 2021 C C . GLU A 1 269 ? 5.133 28.141 -4.535 1 87.44 269 GLU A C 1
ATOM 2023 O O . GLU A 1 269 ? 5.676 29.016 -5.215 1 87.44 269 GLU A O 1
ATOM 2028 N N . VAL A 1 270 ? 4.34 28.375 -3.555 1 87.06 270 VAL A N 1
ATOM 2029 C CA . VAL A 1 270 ? 4.086 29.766 -3.188 1 87.06 270 VAL A CA 1
ATOM 2030 C C . VAL A 1 270 ? 5.363 30.406 -2.645 1 87.06 270 VAL A C 1
ATOM 2032 O O . VAL A 1 270 ? 5.688 31.547 -2.975 1 87.06 270 VAL A O 1
ATOM 2035 N N . PHE A 1 271 ? 6.102 29.641 -1.911 1 89.69 271 PHE A N 1
ATOM 2036 C CA . PHE A 1 271 ? 7.355 30.141 -1.354 1 89.69 271 PHE A CA 1
ATOM 2037 C C . PHE A 1 271 ? 8.359 30.438 -2.461 1 89.69 271 PHE A C 1
ATOM 2039 O O . PHE A 1 271 ? 9.133 31.391 -2.361 1 89.69 271 PHE A O 1
ATOM 2046 N N . ALA A 1 272 ? 8.289 29.641 -3.396 1 90.56 272 ALA A N 1
ATOM 2047 C CA . ALA A 1 272 ? 9.195 29.875 -4.52 1 90.56 272 ALA A CA 1
ATOM 2048 C C . ALA A 1 272 ? 8.984 31.25 -5.121 1 90.56 272 ALA A C 1
ATOM 2050 O O . ALA A 1 272 ? 9.93 31.891 -5.582 1 90.56 272 ALA A O 1
ATOM 2051 N N . LEU A 1 273 ? 7.82 31.75 -5.059 1 90.31 273 LEU A N 1
ATOM 2052 C CA . LEU A 1 273 ? 7.512 33.094 -5.562 1 90.31 273 LEU A CA 1
ATOM 2053 C C . LEU A 1 273 ? 8.023 34.156 -4.605 1 90.31 273 LEU A C 1
ATOM 2055 O O . LEU A 1 273 ? 8.32 35.281 -5.027 1 90.31 273 LEU A O 1
ATOM 2059 N N . LEU A 1 274 ? 8.133 33.781 -3.355 1 92.81 274 LEU A N 1
ATOM 2060 C CA . LEU A 1 274 ? 8.43 34.75 -2.305 1 92.81 274 LEU A CA 1
ATOM 2061 C C . LEU A 1 274 ? 9.906 34.719 -1.939 1 92.81 274 LEU A C 1
ATOM 2063 O O . LEU A 1 274 ? 10.406 35.656 -1.279 1 92.81 274 LEU A O 1
ATOM 2067 N N . GLU A 1 275 ? 10.547 33.719 -2.387 1 92.62 275 GLU A N 1
ATOM 2068 C CA . GLU A 1 275 ? 11.883 33.406 -1.877 1 92.62 275 GLU A CA 1
ATOM 2069 C C . GLU A 1 275 ? 12.828 34.594 -2.08 1 92.62 275 GLU A C 1
ATOM 2071 O O . GLU A 1 275 ? 13.641 34.906 -1.199 1 92.62 275 GLU A O 1
ATOM 2076 N N . ARG A 1 276 ? 12.789 35.219 -3.178 1 92.5 276 ARG A N 1
ATOM 2077 C CA . ARG A 1 276 ? 13.688 36.312 -3.473 1 92.5 276 ARG A CA 1
ATOM 2078 C C . ARG A 1 276 ? 13.359 37.531 -2.602 1 92.5 276 ARG A C 1
ATOM 2080 O O . ARG A 1 276 ? 14.25 38.344 -2.275 1 92.5 276 ARG A O 1
ATOM 2087 N N . GLU A 1 277 ? 12.125 37.656 -2.193 1 94.06 277 GLU A N 1
ATOM 2088 C CA . GLU A 1 277 ? 11.68 38.781 -1.362 1 94.06 277 GLU A CA 1
ATOM 2089 C C . GLU A 1 277 ? 11.906 38.469 0.119 1 94.06 277 GLU A C 1
ATOM 2091 O O . GLU A 1 277 ? 11.773 39.375 0.959 1 94.06 277 GLU A O 1
ATOM 2096 N N . LEU A 1 278 ? 12.273 37.281 0.415 1 96.5 278 LEU A N 1
ATOM 2097 C CA . LEU A 1 278 ? 12.453 36.875 1.807 1 96.5 278 LEU A CA 1
ATOM 2098 C C . LEU A 1 278 ? 13.828 36.25 2.018 1 96.5 278 LEU A C 1
ATOM 2100 O O . LEU A 1 278 ? 13.93 35.125 2.51 1 96.5 278 LEU A O 1
ATOM 2104 N N . PRO A 1 279 ? 14.836 37.031 1.663 1 95.19 279 PRO A N 1
ATOM 2105 C CA . PRO A 1 279 ? 16.172 36.469 1.863 1 95.19 279 PRO A CA 1
ATOM 2106 C C . PRO A 1 279 ? 16.438 36.094 3.318 1 95.19 279 PRO A C 1
ATOM 2108 O O . PRO A 1 279 ? 16.156 36.875 4.227 1 95.19 279 PRO A O 1
ATOM 2111 N N . GLY A 1 280 ? 16.922 34.812 3.504 1 94.94 280 GLY A N 1
ATOM 2112 C CA . GLY A 1 280 ? 17.266 34.375 4.848 1 94.94 280 GLY A CA 1
ATOM 2113 C C . GLY A 1 280 ? 16.141 33.625 5.539 1 94.94 280 GLY A C 1
ATOM 2114 O O . GLY A 1 280 ? 16.344 33.062 6.613 1 94.94 280 GLY A O 1
ATOM 2115 N N . ALA A 1 281 ? 14.969 33.625 4.977 1 96.44 281 ALA A N 1
ATOM 2116 C CA . ALA A 1 281 ? 13.867 32.875 5.551 1 96.44 281 ALA A CA 1
ATOM 2117 C C . ALA A 1 281 ? 14.219 31.375 5.637 1 96.44 281 ALA A C 1
ATOM 2119 O O . ALA A 1 281 ? 14.875 30.828 4.746 1 96.44 281 ALA A O 1
ATOM 2120 N N . ARG A 1 282 ? 13.828 30.781 6.703 1 95.44 282 ARG A N 1
ATOM 2121 C CA . ARG A 1 282 ? 14.109 29.359 6.914 1 95.44 282 ARG A CA 1
ATOM 2122 C C . ARG A 1 282 ? 12.961 28.5 6.391 1 95.44 282 ARG A C 1
ATOM 2124 O O . ARG A 1 282 ? 11.797 28.766 6.672 1 95.44 282 ARG A O 1
ATOM 2131 N N . PHE A 1 283 ? 13.328 27.484 5.68 1 95.5 283 PHE A N 1
ATOM 2132 C CA . PHE A 1 283 ? 12.328 26.578 5.141 1 95.5 283 PHE A CA 1
ATOM 2133 C C . PHE A 1 283 ? 12.328 25.25 5.91 1 95.5 283 PHE A C 1
ATOM 2135 O O . PHE A 1 283 ? 13.383 24.656 6.113 1 95.5 283 PHE A O 1
ATOM 2142 N N . TYR A 1 284 ? 11.188 24.828 6.383 1 95.75 284 TYR A N 1
ATOM 2143 C CA . TYR A 1 284 ? 10.992 23.562 7.074 1 95.75 284 TYR A CA 1
ATOM 2144 C C . TYR A 1 284 ? 10.203 22.594 6.207 1 95.75 284 TYR A C 1
ATOM 2146 O O . TYR A 1 284 ? 8.977 22.625 6.184 1 95.75 284 TYR A O 1
ATOM 2154 N N . PRO A 1 285 ? 10.883 21.609 5.562 1 96.31 285 PRO A N 1
ATOM 2155 C CA . PRO A 1 285 ? 10.164 20.641 4.73 1 96.31 285 PRO A CA 1
ATOM 2156 C C . PRO A 1 285 ? 9.305 19.672 5.547 1 96.31 285 PRO A C 1
ATOM 2158 O O . PRO A 1 285 ? 9.555 19.484 6.738 1 96.31 285 PRO A O 1
ATOM 2161 N N . PHE A 1 286 ? 8.328 19.156 4.934 1 97.44 286 PHE A N 1
ATOM 2162 C CA . PHE A 1 286 ? 7.445 18.203 5.582 1 97.44 286 PHE A CA 1
ATOM 2163 C C . PHE A 1 286 ? 8.242 17.125 6.305 1 97.44 286 PHE A C 1
ATOM 2165 O O . PHE A 1 286 ? 7.926 16.766 7.441 1 97.44 286 PHE A O 1
ATOM 2172 N N . SER A 1 287 ? 9.234 16.531 5.602 1 96.69 287 SER A N 1
ATOM 2173 C CA . SER A 1 287 ? 10.031 15.453 6.18 1 96.69 287 SER A CA 1
ATOM 2174 C C . SER A 1 287 ? 10.625 15.867 7.52 1 96.69 287 SER A C 1
ATOM 2176 O O . SER A 1 287 ? 10.664 15.07 8.461 1 96.69 287 SER A O 1
ATOM 2178 N N . HIS A 1 288 ? 11.031 17.109 7.637 1 95.25 288 HIS A N 1
ATOM 2179 C CA . HIS A 1 288 ? 11.625 17.625 8.867 1 95.25 288 HIS A CA 1
ATOM 2180 C C . HIS A 1 288 ? 10.586 17.734 9.977 1 95.25 288 HIS A C 1
ATOM 2182 O O . HIS A 1 288 ? 10.82 17.266 11.102 1 95.25 288 HIS A O 1
ATOM 2188 N N . ILE A 1 289 ? 9.461 18.312 9.648 1 95.56 289 ILE A N 1
ATOM 2189 C CA . ILE A 1 289 ? 8.5 18.594 10.711 1 95.56 289 ILE A CA 1
ATOM 2190 C C . ILE A 1 289 ? 7.82 17.297 11.141 1 95.56 289 ILE A C 1
ATOM 2192 O O . ILE A 1 289 ? 7.406 17.156 12.297 1 95.56 289 ILE A O 1
ATOM 2196 N N . TRP A 1 290 ? 7.695 16.344 10.234 1 96.88 290 TRP A N 1
ATOM 2197 C CA . TRP A 1 290 ? 7.117 15.055 10.602 1 96.88 290 TRP A CA 1
ATOM 2198 C C . TRP A 1 290 ? 8.039 14.289 11.547 1 96.88 290 TRP A C 1
ATOM 2200 O O . TRP A 1 290 ? 7.578 13.609 12.469 1 96.88 290 TRP A O 1
ATOM 2210 N N . THR A 1 291 ? 9.344 14.438 11.352 1 95.62 291 THR A N 1
ATOM 2211 C CA . THR A 1 291 ? 10.336 13.703 12.117 1 95.62 291 THR A CA 1
ATOM 2212 C C . THR A 1 291 ? 10.617 14.398 13.453 1 95.62 291 THR A C 1
ATOM 2214 O O . THR A 1 291 ? 10.734 13.742 14.484 1 95.62 291 THR A O 1
ATOM 2217 N N . HIS A 1 292 ? 10.633 15.742 13.453 1 95.25 292 HIS A N 1
ATOM 2218 C CA . HIS A 1 292 ? 11.172 16.453 14.609 1 95.25 292 HIS A CA 1
ATOM 2219 C C . HIS A 1 292 ? 10.078 17.25 15.32 1 95.25 292 HIS A C 1
ATOM 2221 O O . HIS A 1 292 ? 10.32 17.812 16.391 1 95.25 292 HIS A O 1
ATOM 2227 N N . GLY A 1 293 ? 8.922 17.266 14.734 1 96.19 293 GLY A N 1
ATOM 2228 C CA . GLY A 1 293 ? 7.844 18.062 15.32 1 96.19 293 GLY A CA 1
ATOM 2229 C C . GLY A 1 293 ? 7.75 19.453 14.742 1 96.19 293 GLY A C 1
ATOM 2230 O O . GLY A 1 293 ? 8.68 19.922 14.078 1 96.19 293 GLY A O 1
ATOM 2231 N N . LEU A 1 294 ? 6.641 20.109 14.984 1 96.38 294 LEU A N 1
ATOM 2232 C CA . LEU A 1 294 ? 6.391 21.469 14.5 1 96.38 294 LEU A CA 1
ATOM 2233 C C . LEU A 1 294 ? 7.18 22.484 15.312 1 96.38 294 LEU A C 1
ATOM 2235 O O . LEU A 1 294 ? 7.168 22.453 16.547 1 96.38 294 LEU A O 1
ATOM 2239 N N . PRO A 1 295 ? 7.879 23.391 14.609 1 96.06 295 PRO A N 1
ATOM 2240 C CA . PRO A 1 295 ? 8.578 24.453 15.32 1 96.06 295 PRO A CA 1
ATOM 2241 C C . PRO A 1 295 ? 7.652 25.594 15.75 1 96.06 295 PRO A C 1
ATOM 2243 O O . PRO A 1 295 ? 7.625 26.656 15.109 1 96.06 295 PRO A O 1
ATOM 2246 N N . VAL A 1 296 ? 6.973 25.438 16.844 1 96.12 296 VAL A N 1
ATOM 2247 C CA . VAL A 1 296 ? 5.957 26.391 17.281 1 96.12 296 VAL A CA 1
ATOM 2248 C C . VAL A 1 296 ? 6.285 26.906 18.672 1 96.12 296 VAL A C 1
ATOM 2250 O O . VAL A 1 296 ? 6.816 26.156 19.5 1 96.12 296 VAL A O 1
ATOM 2253 N N . SER A 1 297 ? 6.062 28.141 18.891 1 93.56 297 SER A N 1
ATOM 2254 C CA . SER A 1 297 ? 6.133 28.797 20.188 1 93.56 297 SER A CA 1
ATOM 2255 C C . SER A 1 297 ? 4.98 29.766 20.391 1 93.56 297 SER A C 1
ATOM 2257 O O . SER A 1 297 ? 4.473 30.344 19.422 1 93.56 297 SER A O 1
ATOM 2259 N N . PRO A 1 298 ? 4.566 29.984 21.625 1 93.38 298 PRO A N 1
ATOM 2260 C CA . PRO A 1 298 ? 3.443 30.891 21.891 1 93.38 298 PRO A CA 1
ATOM 2261 C C . PRO A 1 298 ? 3.725 32.312 21.453 1 93.38 298 PRO A C 1
ATOM 2263 O O . PRO A 1 298 ? 2.791 33.094 21.219 1 93.38 298 PRO A O 1
ATOM 2266 N N . GLY A 1 299 ? 4.891 32.719 21.312 1 92.88 299 GLY A N 1
ATOM 2267 C CA . GLY A 1 299 ? 5.25 34.094 20.953 1 92.88 299 GLY A CA 1
ATOM 2268 C C . GLY A 1 299 ? 5.242 34.312 19.453 1 92.88 299 GLY A C 1
ATOM 2269 O O . GLY A 1 299 ? 5.391 35.469 19.016 1 92.88 299 GLY A O 1
ATOM 2270 N N . GLN A 1 300 ? 4.992 33.312 18.703 1 96.12 300 GLN A N 1
ATOM 2271 C CA . GLN A 1 300 ? 5.016 33.406 17.25 1 96.12 300 GLN A CA 1
ATOM 2272 C C . GLN A 1 300 ? 3.701 33.969 16.719 1 96.12 300 GLN A C 1
ATOM 2274 O O . GLN A 1 300 ? 2.68 33.938 17.406 1 96.12 300 GLN A O 1
ATOM 2279 N N . THR A 1 301 ? 3.838 34.531 15.539 1 98.25 301 THR A N 1
ATOM 2280 C CA . THR A 1 301 ? 2.67 34.812 14.719 1 98.25 301 THR A CA 1
ATOM 2281 C C . THR A 1 301 ? 2.697 34 13.43 1 98.25 301 THR A C 1
ATOM 2283 O O . THR A 1 301 ? 3.701 34 12.711 1 98.25 301 THR A O 1
ATOM 2286 N N . TRP A 1 302 ? 1.566 33.375 13.125 1 98.38 302 TRP A N 1
ATOM 2287 C CA . TRP A 1 302 ? 1.484 32.469 11.961 1 98.38 302 TRP A CA 1
ATOM 2288 C C . TRP A 1 302 ? 0.587 33.094 10.883 1 98.38 302 TRP A C 1
ATOM 2290 O O . TRP A 1 302 ? -0.362 33.812 11.195 1 98.38 302 TRP A O 1
ATOM 2300 N N . ILE A 1 303 ? 0.942 32.906 9.672 1 98.06 303 ILE A N 1
ATOM 2301 C CA . ILE A 1 303 ? 0.053 33.062 8.523 1 98.06 303 ILE A CA 1
ATOM 2302 C C . ILE A 1 303 ? -0.139 31.719 7.832 1 98.06 303 ILE A C 1
ATOM 2304 O O . ILE A 1 303 ? 0.808 31.156 7.277 1 98.06 303 ILE A O 1
ATOM 2308 N N . SER A 1 304 ? -1.358 31.172 7.879 1 97.38 304 SER A N 1
ATOM 2309 C CA . SER A 1 304 ? -1.549 29.828 7.34 1 97.38 304 SER A CA 1
ATOM 2310 C C . SER A 1 304 ? -2.783 29.75 6.445 1 97.38 304 SER A C 1
ATOM 2312 O O . SER A 1 304 ? -3.83 30.312 6.781 1 97.38 304 SER A O 1
ATOM 2314 N N . THR A 1 305 ? -2.637 29.094 5.277 1 95.44 305 THR A N 1
ATOM 2315 C CA . THR A 1 305 ? -3.777 28.719 4.449 1 95.44 305 THR A CA 1
ATOM 2316 C C . THR A 1 305 ? -4.242 27.312 4.777 1 95.44 305 THR A C 1
ATOM 2318 O O . THR A 1 305 ? -5.328 26.891 4.359 1 95.44 305 THR A O 1
ATOM 2321 N N . ARG A 1 306 ? -3.502 26.594 5.539 1 95 306 ARG A N 1
ATOM 2322 C CA . ARG A 1 306 ? -3.826 25.203 5.836 1 95 306 ARG A CA 1
ATOM 2323 C C . ARG A 1 306 ? -4.508 25.078 7.195 1 95 306 ARG A C 1
ATOM 2325 O O . ARG A 1 306 ? -4.035 25.641 8.188 1 95 306 ARG A O 1
ATOM 2332 N N . PHE A 1 307 ? -5.477 24.281 7.203 1 94.75 307 PHE A N 1
ATOM 2333 C CA . PHE A 1 307 ? -6.398 24.109 8.32 1 94.75 307 PHE A CA 1
ATOM 2334 C C . PHE A 1 307 ? -5.684 23.531 9.531 1 94.75 307 PHE A C 1
ATOM 2336 O O . PHE A 1 307 ? -5.742 24.094 10.625 1 94.75 307 PHE A O 1
ATOM 2343 N N . HIS A 1 308 ? -4.957 22.422 9.383 1 97.19 308 HIS A N 1
ATOM 2344 C CA . HIS A 1 308 ? -4.41 21.719 10.531 1 97.19 308 HIS A CA 1
ATOM 2345 C C . HIS A 1 308 ? -3.172 22.422 11.078 1 97.19 308 HIS A C 1
ATOM 2347 O O . HIS A 1 308 ? -2.854 22.312 12.258 1 97.19 308 HIS A O 1
ATOM 2353 N N . LEU A 1 309 ? -2.475 23.188 10.289 1 97.12 309 LEU A N 1
ATOM 2354 C CA . LEU A 1 309 ? -1.372 23.984 10.82 1 97.12 309 LEU A CA 1
ATOM 2355 C C . LEU A 1 309 ? -1.895 25.156 11.641 1 97.12 309 LEU A C 1
ATOM 2357 O O . LEU A 1 309 ? -1.304 25.531 12.656 1 97.12 309 LEU A O 1
ATOM 2361 N N . HIS A 1 310 ? -3.039 25.734 11.156 1 97.44 310 HIS A N 1
ATOM 2362 C CA . HIS A 1 310 ? -3.777 26.672 11.984 1 97.44 310 HIS A CA 1
ATOM 2363 C C . HIS A 1 310 ? -4.137 26.062 13.336 1 97.44 310 HIS A C 1
ATOM 2365 O O . HIS A 1 310 ? -3.807 26.609 14.383 1 97.44 310 HIS A O 1
ATOM 2371 N N . MET A 1 311 ? -4.672 24.906 13.281 1 97.69 311 MET A N 1
ATOM 2372 C CA . MET A 1 311 ? -5.148 24.234 14.484 1 97.69 311 MET A CA 1
ATOM 2373 C C . MET A 1 311 ? -3.998 23.953 15.445 1 97.69 311 MET A C 1
ATOM 2375 O O . MET A 1 311 ? -4.09 24.281 16.641 1 97.69 311 MET A O 1
ATOM 2379 N N . LEU A 1 312 ? -2.928 23.438 15.008 1 97.88 312 LEU A N 1
ATOM 2380 C CA . LEU A 1 312 ? -1.833 22.984 15.859 1 97.88 312 LEU A CA 1
ATOM 2381 C C . LEU A 1 312 ? -1.047 24.172 16.406 1 97.88 312 LEU A C 1
ATOM 2383 O O . LEU A 1 312 ? -0.6 24.156 17.547 1 97.88 312 LEU A O 1
ATOM 2387 N N . ALA A 1 313 ? -0.813 25.172 15.547 1 97.69 313 ALA A N 1
ATOM 2388 C CA . ALA A 1 313 ? -0.119 26.359 16.016 1 97.69 313 ALA A CA 1
ATOM 2389 C C . ALA A 1 313 ? -0.925 27.062 17.109 1 97.69 313 ALA A C 1
ATOM 2391 O O . ALA A 1 313 ? -0.374 27.484 18.125 1 97.69 313 ALA A O 1
ATOM 2392 N N . ALA A 1 314 ? -2.221 27.141 16.906 1 98.19 314 ALA A N 1
ATOM 2393 C CA . ALA A 1 314 ? -3.094 27.734 17.922 1 98.19 314 ALA A CA 1
ATOM 2394 C C . ALA A 1 314 ? -3.092 26.906 19.203 1 98.19 314 ALA A C 1
ATOM 2396 O O . ALA A 1 314 ? -3.125 27.453 20.297 1 98.19 314 ALA A O 1
ATOM 2397 N N . ALA A 1 315 ? -3.08 25.625 19.016 1 97.94 315 ALA A N 1
ATOM 2398 C CA . ALA A 1 315 ? -3.064 24.734 20.172 1 97.94 315 ALA A CA 1
ATOM 2399 C C . ALA A 1 315 ? -1.799 24.938 21 1 97.94 315 ALA A C 1
ATOM 2401 O O . ALA A 1 315 ? -1.81 24.734 22.219 1 97.94 315 ALA A O 1
ATOM 2402 N N . ALA A 1 316 ? -0.753 25.359 20.375 1 96.31 316 ALA A N 1
ATOM 2403 C CA . ALA A 1 316 ? 0.508 25.609 21.062 1 96.31 316 ALA A CA 1
ATOM 2404 C C . ALA A 1 316 ? 0.57 27.047 21.578 1 96.31 316 ALA A C 1
ATOM 2406 O O . ALA A 1 316 ? 1.587 27.469 22.141 1 96.31 316 ALA A O 1
ATOM 2407 N N . GLY A 1 317 ? -0.434 27.797 21.297 1 96.38 317 GLY A N 1
ATOM 2408 C CA . GLY A 1 317 ? -0.55 29.109 21.891 1 96.38 317 GLY A CA 1
ATOM 2409 C C . GLY A 1 317 ? -0.155 30.234 20.953 1 96.38 317 GLY A C 1
ATOM 2410 O O . GLY A 1 317 ? -0.171 31.406 21.328 1 96.38 317 GLY A O 1
ATOM 2411 N N . ALA A 1 318 ? 0.18 29.922 19.766 1 97.25 318 ALA A N 1
ATOM 2412 C CA . ALA A 1 318 ? 0.605 30.953 18.812 1 97.25 318 ALA A CA 1
ATOM 2413 C C . ALA A 1 318 ? -0.59 31.734 18.281 1 97.25 318 ALA A C 1
ATOM 2415 O O . ALA A 1 318 ? -1.685 31.188 18.141 1 97.25 318 ALA A O 1
ATOM 2416 N N . SER A 1 319 ? -0.337 33 18.016 1 98.19 319 SER A N 1
ATOM 2417 C CA . SER A 1 319 ? -1.296 33.844 17.297 1 98.19 319 SER A CA 1
ATOM 2418 C C . SER A 1 319 ? -1.154 33.656 15.789 1 98.19 319 SER A C 1
ATOM 2420 O O . SER A 1 319 ? -0.153 33.125 15.312 1 98.19 319 SER A O 1
ATOM 2422 N N . GLY A 1 320 ? -2.252 34.125 15.117 1 98.38 320 GLY A N 1
ATOM 2423 C CA . GLY A 1 320 ? -2.029 34 13.688 1 98.38 320 GLY A CA 1
ATOM 2424 C C . GLY A 1 320 ? -3.184 34.5 12.852 1 98.38 320 GLY A C 1
ATOM 2425 O O . GLY A 1 320 ? -4.176 35 13.398 1 98.38 320 GLY A O 1
ATOM 2426 N N . VAL A 1 321 ? -2.945 34.531 11.539 1 98.25 321 VAL A N 1
ATOM 2427 C CA . VAL A 1 321 ? -3.92 34.844 10.5 1 98.25 321 VAL A CA 1
ATOM 2428 C C . VAL A 1 321 ? -4.191 33.594 9.656 1 98.25 321 VAL A C 1
ATOM 2430 O O . VAL A 1 321 ? -3.275 33.031 9.047 1 98.25 321 VAL A O 1
ATOM 2433 N N . ALA A 1 322 ? -5.457 33.156 9.742 1 97.06 322 ALA A N 1
ATOM 2434 C CA . ALA A 1 322 ? -5.902 32.094 8.828 1 97.06 322 ALA A CA 1
ATOM 2435 C C . ALA A 1 322 ? -6.422 32.688 7.523 1 97.06 322 ALA A C 1
ATOM 2437 O O . ALA A 1 322 ? -7.418 33.438 7.523 1 97.06 322 ALA A O 1
ATOM 2438 N N . VAL A 1 323 ? -5.754 32.375 6.414 1 94.56 323 VAL A N 1
ATOM 2439 C CA . VAL A 1 323 ? -6.109 32.938 5.125 1 94.56 323 VAL A CA 1
ATOM 2440 C C . VAL A 1 323 ? -7.012 31.984 4.355 1 94.56 323 VAL A C 1
ATOM 2442 O O . VAL A 1 323 ? -6.637 30.844 4.098 1 94.56 323 VAL A O 1
ATOM 2445 N N . SER A 1 324 ? -8.141 32.469 4.035 1 89.25 324 SER A N 1
ATOM 2446 C CA . SER A 1 324 ? -9.078 31.656 3.26 1 89.25 324 SER A CA 1
ATOM 2447 C C . SER A 1 324 ? -8.805 31.781 1.764 1 89.25 324 SER A C 1
ATOM 2449 O O . SER A 1 324 ? -8.836 32.875 1.204 1 89.25 324 SER A O 1
ATOM 2451 N N . ILE A 1 325 ? -8.578 30.688 1.148 1 84 325 ILE A N 1
ATOM 2452 C CA . ILE A 1 325 ? -8.18 30.719 -0.256 1 84 325 ILE A CA 1
ATOM 2453 C C . ILE A 1 325 ? -9.305 30.156 -1.118 1 84 325 ILE A C 1
ATOM 2455 O O . ILE A 1 325 ? -9.211 30.141 -2.348 1 84 325 ILE A O 1
ATOM 2459 N N . HIS A 1 326 ? -10.242 29.641 -0.516 1 77.19 326 HIS A N 1
ATOM 2460 C CA . HIS A 1 326 ? -11.453 29.125 -1.154 1 77.19 326 HIS A CA 1
ATOM 2461 C C . HIS A 1 326 ? -12.695 29.469 -0.333 1 77.19 326 HIS A C 1
ATOM 2463 O O . HIS A 1 326 ? -12.844 29 0.797 1 77.19 326 HIS A O 1
ATOM 2469 N N . PRO A 1 327 ? -13.57 30.328 -0.884 1 67.69 327 PRO A N 1
ATOM 2470 C CA . PRO A 1 327 ? -14.688 30.828 -0.077 1 67.69 327 PRO A CA 1
ATOM 2471 C C . PRO A 1 327 ? -15.578 29.703 0.444 1 67.69 327 PRO A C 1
ATOM 2473 O O . PRO A 1 327 ? -16.062 29.781 1.574 1 67.69 327 PRO A O 1
ATOM 2476 N N . ASP A 1 328 ? -15.812 28.719 -0.237 1 67.38 328 ASP A N 1
ATOM 2477 C CA . ASP A 1 328 ? -16.781 27.703 0.177 1 67.38 328 ASP A CA 1
ATOM 2478 C C . ASP A 1 328 ? -16.094 26.578 0.967 1 67.38 328 ASP A C 1
ATOM 2480 O O . ASP A 1 328 ? -16.641 26.094 1.962 1 67.38 328 ASP A O 1
ATOM 2484 N N . TYR A 1 329 ? -14.93 26.375 0.79 1 70.94 329 TYR A N 1
ATOM 2485 C CA . TYR A 1 329 ? -14.289 25.219 1.396 1 70.94 329 TYR A CA 1
ATOM 2486 C C . TYR A 1 329 ? -13.43 25.625 2.584 1 70.94 329 TYR A C 1
ATOM 2488 O O . TYR A 1 329 ? -13.75 25.312 3.732 1 70.94 329 TYR A O 1
ATOM 2496 N N . TYR A 1 330 ? -12.484 26.438 2.439 1 72.62 330 TYR A N 1
ATOM 2497 C CA . TYR A 1 330 ? -11.531 26.734 3.5 1 72.62 330 TYR A CA 1
ATOM 2498 C C . TYR A 1 330 ? -12.086 27.797 4.445 1 72.62 330 TYR A C 1
ATOM 2500 O O . TYR A 1 330 ? -11.742 27.812 5.629 1 72.62 330 TYR A O 1
ATOM 2508 N N . ALA A 1 331 ? -12.906 28.625 4.035 1 76.94 331 ALA A N 1
ATOM 2509 C CA . ALA A 1 331 ? -13.508 29.609 4.922 1 76.94 331 ALA A CA 1
ATOM 2510 C C . ALA A 1 331 ? -14.297 28.938 6.039 1 76.94 331 ALA A C 1
ATOM 2512 O O . ALA A 1 331 ? -14.133 29.281 7.215 1 76.94 331 ALA A O 1
ATOM 2513 N N . THR A 1 332 ? -15.023 28 5.656 1 78.31 332 THR A N 1
ATOM 2514 C CA . THR A 1 332 ? -15.812 27.25 6.629 1 78.31 332 THR A CA 1
ATOM 2515 C C . THR A 1 332 ? -14.906 26.531 7.625 1 78.31 332 THR A C 1
ATOM 2517 O O . THR A 1 332 ? -15.164 26.562 8.836 1 78.31 332 THR A O 1
ATOM 2520 N N . LYS A 1 333 ? -13.867 26.016 7.129 1 86.38 333 LYS A N 1
ATOM 2521 C CA . LYS A 1 333 ? -12.945 25.234 7.953 1 86.38 333 LYS A CA 1
ATOM 2522 C C . LYS A 1 333 ? -12.242 26.109 8.984 1 86.38 333 LYS A C 1
ATOM 2524 O O . LYS A 1 333 ? -12.242 25.797 10.172 1 86.38 333 LYS A O 1
ATOM 2529 N N . HIS A 1 334 ? -11.727 27.25 8.57 1 90.56 334 HIS A N 1
ATOM 2530 C CA . HIS A 1 334 ? -10.992 28.141 9.477 1 90.56 334 HIS A CA 1
ATOM 2531 C C . HIS A 1 334 ? -11.938 28.781 10.484 1 90.56 334 HIS A C 1
ATOM 2533 O O . HIS A 1 334 ? -11.578 28.953 11.656 1 90.56 334 HIS A O 1
ATOM 2539 N N . ARG A 1 335 ? -13.125 29.094 10.047 1 88.5 335 ARG A N 1
ATOM 2540 C CA . ARG A 1 335 ? -14.109 29.688 10.945 1 88.5 335 ARG A CA 1
ATOM 2541 C C . ARG A 1 335 ? -14.477 28.719 12.07 1 88.5 335 ARG A C 1
ATOM 2543 O O . ARG A 1 335 ? -14.734 29.141 13.203 1 88.5 335 ARG A O 1
ATOM 2550 N N . SER A 1 336 ? -14.508 27.469 11.695 1 90.31 336 SER A N 1
ATOM 2551 C CA . SER A 1 336 ? -14.836 26.469 12.703 1 90.31 336 SER A CA 1
ATOM 2552 C C . SER A 1 336 ? -13.805 26.453 13.828 1 90.31 336 SER A C 1
ATOM 2554 O O . SER A 1 336 ? -14.156 26.281 14.992 1 90.31 336 SER A O 1
ATOM 2556 N N . LEU A 1 337 ? -12.547 26.656 13.523 1 95 337 LEU A N 1
ATOM 2557 C CA . LEU A 1 337 ? -11.5 26.688 14.531 1 95 337 LEU A CA 1
ATOM 2558 C C . LEU A 1 337 ? -11.57 27.969 15.359 1 95 337 LEU A C 1
ATOM 2560 O O . LEU A 1 337 ? -11.367 27.938 16.578 1 95 337 LEU A O 1
ATOM 2564 N N . ALA A 1 338 ? -11.852 29.031 14.648 1 93.69 338 ALA A N 1
ATOM 2565 C CA . ALA A 1 338 ? -12.008 30.312 15.359 1 93.69 338 ALA A CA 1
ATOM 2566 C C . ALA A 1 338 ? -13.172 30.25 16.344 1 93.69 338 ALA A C 1
ATOM 2568 O O . ALA A 1 338 ? -13.062 30.75 17.469 1 93.69 338 ALA A O 1
ATOM 2569 N N . ALA A 1 339 ? -14.242 29.594 15.898 1 92.75 339 ALA A N 1
ATOM 2570 C CA . ALA A 1 339 ? -15.43 29.453 16.75 1 92.75 339 ALA A CA 1
ATOM 2571 C C . ALA A 1 339 ? -15.117 28.609 17.984 1 92.75 339 ALA A C 1
ATOM 2573 O O . ALA A 1 339 ? -15.727 28.797 19.031 1 92.75 339 ALA A O 1
ATOM 2574 N N . LEU A 1 340 ? -14.164 27.781 17.859 1 95.62 340 LEU A N 1
ATOM 2575 C CA . LEU A 1 340 ? -13.773 26.922 18.953 1 95.62 340 LEU A CA 1
ATOM 2576 C C . LEU A 1 340 ? -12.773 27.625 19.875 1 95.62 340 LEU A C 1
ATOM 2578 O O . LEU A 1 340 ? -12.375 27.078 20.906 1 95.62 340 LEU A O 1
ATOM 2582 N N . GLY A 1 341 ? -12.297 28.828 19.438 1 96.69 341 GLY A N 1
ATOM 2583 C CA . GLY A 1 341 ? -11.469 29.609 20.344 1 96.69 341 GLY A CA 1
ATOM 2584 C C . GLY A 1 341 ? -10.008 29.641 19.938 1 96.69 341 GLY A C 1
ATOM 2585 O O . GLY A 1 341 ? -9.125 29.797 20.781 1 96.69 341 GLY A O 1
ATOM 2586 N N . SER A 1 342 ? -9.711 29.438 18.688 1 96.88 342 SER A N 1
ATOM 2587 C CA . SER A 1 342 ? -8.312 29.531 18.266 1 96.88 342 SER A CA 1
ATOM 2588 C C . SER A 1 342 ? -7.77 30.938 18.422 1 96.88 342 SER A C 1
ATOM 2590 O O . SER A 1 342 ? -6.555 31.156 18.422 1 96.88 342 SER A O 1
ATOM 2592 N N . ASN A 1 343 ? -8.648 31.938 18.359 1 96.31 343 ASN A N 1
ATOM 2593 C CA . ASN A 1 343 ? -8.344 33.344 18.516 1 96.31 343 ASN A CA 1
ATOM 2594 C C . ASN A 1 343 ? -7.625 33.906 17.297 1 96.31 343 ASN A C 1
ATOM 2596 O O . ASN A 1 343 ? -7.094 35.031 17.328 1 96.31 343 ASN A O 1
ATOM 2600 N N . TRP A 1 344 ? -7.523 33.156 16.188 1 97.69 344 TRP A N 1
ATOM 2601 C CA . TRP A 1 344 ? -6.844 33.656 14.992 1 97.69 344 TRP A CA 1
ATOM 2602 C C . TRP A 1 344 ? -7.746 34.594 14.195 1 97.69 344 TRP A C 1
ATOM 2604 O O . TRP A 1 344 ? -8.977 34.469 14.242 1 97.69 344 TRP A O 1
ATOM 2614 N N . THR A 1 345 ? -7.16 35.531 13.547 1 96.88 345 THR A N 1
ATOM 2615 C CA . THR A 1 345 ? -7.863 36.344 12.562 1 96.88 345 THR A CA 1
ATOM 2616 C C . THR A 1 345 ? -8.125 35.562 11.289 1 96.88 345 THR A C 1
ATOM 2618 O O . THR A 1 345 ? -7.203 34.969 10.703 1 96.88 345 THR A O 1
ATOM 2621 N N . VAL A 1 346 ? -9.367 35.469 10.914 1 95.12 346 VAL A N 1
ATOM 2622 C CA . VAL A 1 346 ? -9.703 34.812 9.656 1 95.12 346 VAL A CA 1
ATOM 2623 C C . VAL A 1 346 ? -9.789 35.875 8.539 1 95.12 346 VAL A C 1
ATOM 2625 O O . VAL A 1 346 ? -10.672 36.719 8.555 1 95.12 346 VAL A O 1
ATOM 2628 N N . LEU A 1 347 ? -8.867 35.781 7.617 1 94.88 347 LEU A N 1
ATOM 2629 C CA . LEU A 1 347 ? -8.789 36.719 6.508 1 94.88 347 LEU A CA 1
ATOM 2630 C C . LEU A 1 347 ? -9.445 36.125 5.254 1 94.88 347 LEU A C 1
ATOM 2632 O O . LEU A 1 347 ? -8.922 35.188 4.656 1 94.88 347 LEU A O 1
ATOM 2636 N N . GLU A 1 348 ? -10.477 36.688 4.789 1 89.81 348 GLU A N 1
ATOM 2637 C CA . GLU A 1 348 ? -11.211 36.219 3.625 1 89.81 348 GLU A CA 1
ATOM 2638 C C . GLU A 1 348 ? -11.031 37.156 2.434 1 89.81 348 GLU A C 1
ATOM 2640 O O . GLU A 1 348 ? -11.109 36.719 1.281 1 89.81 348 GLU A O 1
ATOM 2645 N N . ASP A 1 349 ? -10.898 38.438 2.74 1 90.94 349 ASP A N 1
ATOM 2646 C CA . ASP A 1 349 ? -10.586 39.438 1.718 1 90.94 349 ASP A CA 1
ATOM 2647 C C . ASP A 1 349 ? -9.086 39.719 1.668 1 90.94 349 ASP A C 1
ATOM 2649 O O . ASP A 1 349 ? -8.562 40.438 2.521 1 90.94 349 ASP A O 1
ATOM 2653 N N . LEU A 1 350 ? -8.43 39.312 0.632 1 92.06 350 LEU A N 1
ATOM 2654 C CA . LEU A 1 350 ? -6.977 39.344 0.538 1 92.06 350 LEU A CA 1
ATOM 2655 C C . LEU A 1 350 ? -6.496 40.781 0.238 1 92.06 350 LEU A C 1
ATOM 2657 O O . LEU A 1 350 ? -5.289 41.031 0.244 1 92.06 350 LEU A O 1
ATOM 2661 N N . ASN A 1 351 ? -7.43 41.594 0.03 1 91.75 351 ASN A N 1
ATOM 2662 C CA . ASN A 1 351 ? -7.059 43 -0.161 1 91.75 351 ASN A CA 1
ATOM 2663 C C . ASN A 1 351 ? -6.867 43.719 1.173 1 91.75 351 ASN A C 1
ATOM 2665 O O . ASN A 1 351 ? -6.332 44.844 1.215 1 91.75 351 ASN A O 1
ATOM 2669 N N . GLN A 1 352 ? -7.242 43.094 2.168 1 94.44 352 GLN A N 1
ATOM 2670 C CA . GLN A 1 352 ? -7.098 43.688 3.5 1 94.44 352 GLN A CA 1
ATOM 2671 C C . GLN A 1 352 ? -5.801 43.219 4.16 1 94.44 352 GLN A C 1
ATOM 2673 O O . GLN A 1 352 ? -5.332 42.125 3.91 1 94.44 352 GLN A O 1
ATOM 2678 N N . VAL A 1 353 ? -5.234 44.125 4.914 1 97.38 353 VAL A N 1
ATOM 2679 C CA . VAL A 1 353 ? -4.062 43.812 5.727 1 97.38 353 VAL A CA 1
ATOM 2680 C C . VAL A 1 353 ? -4.422 43.906 7.207 1 97.38 353 VAL A C 1
ATOM 2682 O O . VAL A 1 353 ? -4.52 45 7.766 1 97.38 353 VAL A O 1
ATOM 2685 N N . PRO A 1 354 ? -4.586 42.844 7.801 1 97.56 354 PRO A N 1
ATOM 2686 C CA . PRO A 1 354 ? -4.934 42.875 9.227 1 97.56 354 PRO A CA 1
ATOM 2687 C C . PRO A 1 354 ? -3.766 43.312 10.102 1 97.56 354 PRO A C 1
ATOM 2689 O O . PRO A 1 354 ? -2.604 43.188 9.711 1 97.56 354 PRO A O 1
ATOM 2692 N N . ASP A 1 355 ? -4.133 43.875 11.336 1 97.31 355 ASP A N 1
ATOM 2693 C CA . ASP A 1 355 ? -3.104 44.062 12.352 1 97.31 355 ASP A CA 1
ATOM 2694 C C . ASP A 1 355 ? -2.496 42.75 12.781 1 97.31 355 ASP A C 1
ATOM 2696 O O . ASP A 1 355 ? -3.158 41.688 12.719 1 97.31 355 ASP A O 1
ATOM 2700 N N . ARG A 1 356 ? -1.256 42.844 13.164 1 97.94 356 ARG A N 1
ATOM 2701 C CA . ARG A 1 356 ? -0.604 41.594 13.617 1 97.94 356 ARG A CA 1
ATOM 2702 C C . ARG A 1 356 ? -1.301 41.031 14.852 1 97.94 356 ARG A C 1
ATOM 2704 O O . ARG A 1 356 ? -1.39 41.719 15.883 1 97.94 356 ARG A O 1
ATOM 2711 N N . PRO A 1 357 ? -1.801 39.844 14.719 1 97.56 357 PRO A N 1
ATOM 2712 C CA . PRO A 1 357 ? -2.496 39.25 15.867 1 97.56 357 PRO A CA 1
ATOM 2713 C C . PRO A 1 357 ? -1.566 38.969 17.047 1 97.56 357 PRO A C 1
ATOM 2715 O O . PRO A 1 357 ? -0.422 38.531 16.844 1 97.56 357 PRO A O 1
ATOM 2718 N N . LYS A 1 358 ? -2.066 39.125 18.312 1 94 358 LYS A N 1
ATOM 2719 C CA . LYS A 1 358 ? -1.266 38.906 19.516 1 94 358 LYS A CA 1
ATOM 2720 C C . LYS A 1 358 ? -2.076 38.219 20.594 1 94 358 LYS A C 1
ATOM 2722 O O . LYS A 1 358 ? -1.666 38.156 21.75 1 94 358 LYS A O 1
ATOM 2727 N N . GLN A 1 359 ? -3.158 37.656 20.25 1 94.56 359 GLN A N 1
ATOM 2728 C CA . GLN A 1 359 ? -4.102 37.156 21.25 1 94.56 359 GLN A CA 1
ATOM 2729 C C . GLN A 1 359 ? -3.816 35.719 21.609 1 94.56 359 GLN A C 1
ATOM 2731 O O . GLN A 1 359 ? -4.512 35.125 22.453 1 94.56 359 GLN A O 1
ATOM 2736 N N . GLY A 1 360 ? -2.836 35.125 21.047 1 96.69 360 GLY A N 1
ATOM 2737 C CA . GLY A 1 360 ? -2.516 33.75 21.344 1 96.69 360 GLY A CA 1
ATOM 2738 C C . GLY A 1 360 ? -3.48 32.75 20.719 1 96.69 360 GLY A C 1
ATOM 2739 O O . GLY A 1 360 ? -4.086 33.062 19.672 1 96.69 360 GLY A O 1
ATOM 2740 N N . GLY A 1 361 ? -3.424 31.484 21.25 1 97.44 361 GLY A N 1
ATOM 2741 C CA . GLY A 1 361 ? -4.25 30.406 20.719 1 97.44 361 GLY A CA 1
ATOM 2742 C C . GLY A 1 361 ? -5.273 29.891 21.719 1 97.44 361 GLY A C 1
ATOM 2743 O O . GLY A 1 361 ? -5.836 30.672 22.484 1 97.44 361 GLY A O 1
ATOM 2744 N N . TYR A 1 362 ? -5.578 28.625 21.625 1 97.88 362 TYR A N 1
ATOM 2745 C CA . TYR A 1 362 ? -6.551 27.984 22.516 1 97.88 362 TYR A CA 1
ATOM 2746 C C . TYR A 1 362 ? -6.109 28.109 23.969 1 97.88 362 TYR A C 1
ATOM 2748 O O . TYR A 1 362 ? -4.918 28.047 24.281 1 97.88 362 TYR A O 1
ATOM 2756 N N . THR A 1 363 ? -7.09 28.219 24.859 1 96.88 363 THR A N 1
ATOM 2757 C CA . THR A 1 363 ? -6.762 28.078 26.266 1 96.88 363 THR A CA 1
ATOM 2758 C C . THR A 1 363 ? -6.477 26.625 26.609 1 96.88 363 THR A C 1
ATOM 2760 O O . THR A 1 363 ? -7.035 25.719 25.984 1 96.88 363 THR A O 1
ATOM 2763 N N . PRO A 1 364 ? -5.609 26.422 27.578 1 95.75 364 PRO A N 1
ATOM 2764 C CA . PRO A 1 364 ? -5.34 25.031 28 1 95.75 364 PRO A CA 1
ATOM 2765 C C . PRO A 1 364 ? -6.605 24.297 28.422 1 95.75 364 PRO A C 1
ATOM 2767 O O . PRO A 1 364 ? -6.73 23.094 28.172 1 95.75 364 PRO A O 1
ATOM 2770 N N . GLU A 1 365 ? -7.512 24.969 29.016 1 97.12 365 GLU A N 1
ATOM 2771 C CA . GLU A 1 365 ? -8.758 24.359 29.469 1 97.12 365 GLU A CA 1
ATOM 2772 C C . GLU A 1 365 ? -9.609 23.891 28.297 1 97.12 365 GLU A C 1
ATOM 2774 O O . GLU A 1 365 ? -10.18 22.797 28.328 1 97.12 365 GLU A O 1
ATOM 2779 N N . ALA A 1 366 ? -9.695 24.734 27.281 1 97.38 366 ALA A N 1
ATOM 2780 C CA . ALA A 1 366 ? -10.445 24.359 26.094 1 97.38 366 ALA A CA 1
ATOM 2781 C C . ALA A 1 366 ? -9.852 23.125 25.422 1 97.38 366 ALA A C 1
ATOM 2783 O O . ALA A 1 366 ? -10.578 22.188 25.062 1 97.38 366 ALA A O 1
ATOM 2784 N N . LEU A 1 367 ? -8.586 23.078 25.344 1 97.56 367 LEU A N 1
ATOM 2785 C CA . LEU A 1 367 ? -7.898 21.969 24.703 1 97.56 367 LEU A CA 1
ATOM 2786 C C . LEU A 1 367 ? -8.109 20.672 25.484 1 97.56 367 LEU A C 1
ATOM 2788 O O . LEU A 1 367 ? -8.328 19.625 24.891 1 97.56 367 LEU A O 1
ATOM 2792 N N . ALA A 1 368 ? -8 20.812 26.797 1 97.75 368 ALA A N 1
ATOM 2793 C CA . ALA A 1 368 ? -8.25 19.656 27.641 1 97.75 368 ALA A CA 1
ATOM 2794 C C . ALA A 1 368 ? -9.664 19.125 27.438 1 97.75 368 ALA A C 1
ATOM 2796 O O . ALA A 1 368 ? -9.883 17.906 27.438 1 97.75 368 ALA A O 1
ATOM 2797 N N . GLY A 1 369 ? -10.57 20.031 27.281 1 98.31 369 GLY A N 1
ATOM 2798 C CA . GLY A 1 369 ? -11.953 19.641 27.031 1 98.31 369 GLY A CA 1
ATOM 2799 C C . GLY A 1 369 ? -12.141 18.938 25.703 1 98.31 369 GLY A C 1
ATOM 2800 O O . GLY A 1 369 ? -12.859 17.938 25.609 1 98.31 369 GLY A O 1
ATOM 2801 N N . PHE A 1 370 ? -11.555 19.5 24.641 1 98.38 370 PHE A N 1
ATOM 2802 C CA . PHE A 1 370 ? -11.641 18.891 23.312 1 98.38 370 PHE A CA 1
ATOM 2803 C C . PHE A 1 370 ? -11.047 17.484 23.328 1 98.38 370 PHE A C 1
ATOM 2805 O O . PHE A 1 370 ? -11.648 16.547 22.797 1 98.38 370 PHE A O 1
ATOM 2812 N N . LYS A 1 371 ? -9.891 17.359 23.938 1 98.19 371 LYS A N 1
ATOM 2813 C CA . LYS A 1 371 ? -9.227 16.062 24.031 1 98.19 371 LYS A CA 1
ATOM 2814 C C . LYS A 1 371 ? -10.086 15.047 24.797 1 98.19 371 LYS A C 1
ATOM 2816 O O . LYS A 1 371 ? -10.227 13.898 24.359 1 98.19 371 LYS A O 1
ATOM 2821 N N . LYS A 1 372 ? -10.633 15.461 25.891 1 98.31 372 LYS A N 1
ATOM 2822 C CA . LYS A 1 372 ? -11.492 14.594 26.688 1 98.31 372 LYS A CA 1
ATOM 2823 C C . LYS A 1 372 ? -12.711 14.148 25.875 1 98.31 372 LYS A C 1
ATOM 2825 O O . LYS A 1 372 ? -13.102 12.977 25.938 1 98.31 372 LYS A O 1
ATOM 2830 N N . ALA A 1 373 ? -13.305 15.055 25.172 1 98.44 373 ALA A N 1
ATOM 2831 C CA . ALA A 1 373 ? -14.477 14.734 24.359 1 98.44 373 ALA A CA 1
ATOM 2832 C C . ALA A 1 373 ? -14.156 13.672 23.312 1 98.44 373 ALA A C 1
ATOM 2834 O O . ALA A 1 373 ? -14.93 12.734 23.125 1 98.44 373 ALA A O 1
ATOM 2835 N N . LYS A 1 374 ? -13.039 13.812 22.703 1 98.69 374 LYS A N 1
ATOM 2836 C CA . LYS A 1 374 ? -12.641 12.859 21.672 1 98.69 374 LYS A CA 1
ATOM 2837 C C . LYS A 1 374 ? -12.297 11.5 22.281 1 98.69 374 LYS A C 1
ATOM 2839 O O . LYS A 1 374 ? -12.617 10.461 21.703 1 98.69 374 LYS A O 1
ATOM 2844 N N . ARG A 1 375 ? -11.672 11.508 23.406 1 98.38 375 ARG A N 1
ATOM 2845 C CA . ARG A 1 375 ? -11.328 10.258 24.078 1 98.38 375 ARG A CA 1
ATOM 2846 C C . ARG A 1 375 ? -12.578 9.531 24.562 1 98.38 375 ARG A C 1
ATOM 2848 O O . ARG A 1 375 ? -12.641 8.297 24.516 1 98.38 375 ARG A O 1
ATOM 2855 N N . ASP A 1 376 ? -13.523 10.297 25.016 1 98.56 376 ASP A N 1
ATOM 2856 C CA . ASP A 1 376 ? -14.797 9.695 25.406 1 98.56 376 ASP A CA 1
ATOM 2857 C C . ASP A 1 376 ? -15.492 9.062 24.203 1 98.56 376 ASP A C 1
ATOM 2859 O O . ASP A 1 376 ? -16.047 7.973 24.297 1 98.56 376 ASP A O 1
ATOM 2863 N N . LEU A 1 377 ? -15.453 9.773 23.125 1 98.62 377 LEU A N 1
ATOM 2864 C CA . LEU A 1 377 ? -16 9.227 21.891 1 98.62 377 LEU A CA 1
ATOM 2865 C C . LEU A 1 377 ? -15.273 7.953 21.484 1 98.62 377 LEU A C 1
ATOM 2867 O O . LEU A 1 377 ? -15.906 6.98 21.062 1 98.62 377 LEU A O 1
ATOM 2871 N N . ALA A 1 378 ? -13.945 7.957 21.578 1 98.81 378 ALA A N 1
ATOM 2872 C CA . ALA A 1 378 ? -13.125 6.793 21.25 1 98.81 378 ALA A CA 1
ATOM 2873 C C . ALA A 1 378 ? -13.523 5.586 22.094 1 98.81 378 ALA A C 1
ATOM 2875 O O . ALA A 1 378 ? -13.555 4.457 21.594 1 98.81 378 ALA A O 1
ATOM 2876 N N . LYS A 1 379 ? -13.82 5.828 23.359 1 98.5 379 LYS A N 1
ATOM 2877 C CA . LYS A 1 379 ? -14.258 4.75 24.234 1 98.5 379 LYS A CA 1
ATOM 2878 C C . LYS A 1 379 ? -15.523 4.086 23.703 1 98.5 379 LYS A C 1
ATOM 2880 O O . LYS A 1 379 ? -15.664 2.863 23.766 1 98.5 379 LYS A O 1
ATOM 2885 N N . SER A 1 380 ? -16.391 4.898 23.203 1 98.31 380 SER A N 1
ATOM 2886 C CA . SER A 1 380 ? -17.625 4.379 22.641 1 98.31 380 SER A CA 1
ATOM 2887 C C . SER A 1 380 ? -17.375 3.609 21.344 1 98.31 380 SER A C 1
ATOM 2889 O O . SER A 1 380 ? -17.984 2.557 21.109 1 98.31 380 SER A O 1
ATOM 2891 N N . ILE A 1 381 ? -16.516 4.086 20.562 1 98.75 381 ILE A N 1
ATOM 2892 C CA . ILE A 1 381 ? -16.219 3.48 19.281 1 98.75 381 ILE A CA 1
ATOM 2893 C C . ILE A 1 381 ? -15.609 2.096 19.484 1 98.75 381 ILE A C 1
ATOM 2895 O O . ILE A 1 381 ? -16 1.135 18.812 1 98.75 381 ILE A O 1
ATOM 2899 N N . TYR A 1 382 ? -14.695 1.998 20.375 1 98.44 382 TYR A N 1
ATOM 2900 C CA . TYR A 1 382 ? -13.898 0.783 20.484 1 98.44 382 TYR A CA 1
ATOM 2901 C C . TYR A 1 382 ? -14.328 -0.037 21.703 1 98.44 382 TYR A C 1
ATOM 2903 O O . TYR A 1 382 ? -13.562 -0.85 22.219 1 98.44 382 TYR A O 1
ATOM 2911 N N . ALA A 1 383 ? -15.539 0.21 22.172 1 96.31 383 ALA A N 1
ATOM 2912 C CA . ALA A 1 383 ? -16.156 -0.679 23.156 1 96.31 383 ALA A CA 1
ATOM 2913 C C . ALA A 1 383 ? -16.312 -2.088 22.594 1 96.31 383 ALA A C 1
ATOM 2915 O O . ALA A 1 383 ? -16.422 -2.27 21.375 1 96.31 383 ALA A O 1
ATOM 2916 N N . PRO A 1 384 ? -16.219 -3.105 23.406 1 92.44 384 PRO A N 1
ATOM 2917 C CA . PRO A 1 384 ? -16.391 -4.477 22.922 1 92.44 384 PRO A CA 1
ATOM 2918 C C . PRO A 1 384 ? -17.688 -4.656 22.109 1 92.44 384 PRO A C 1
ATOM 2920 O O . PRO A 1 384 ? -18.719 -4.102 22.469 1 92.44 384 PRO A O 1
ATOM 2923 N N . VAL A 1 385 ? -17.5 -5.258 21.047 1 90.5 385 VAL A N 1
ATOM 2924 C CA . VAL A 1 385 ? -18.641 -5.52 20.172 1 90.5 385 VAL A CA 1
ATOM 2925 C C . VAL A 1 385 ? -19.266 -6.863 20.516 1 90.5 385 VAL A C 1
ATOM 2927 O O . VAL A 1 385 ? -18.562 -7.871 20.625 1 90.5 385 VAL A O 1
ATOM 2930 N N . ILE A 1 386 ? -20.516 -6.934 20.844 1 82.94 386 ILE A N 1
ATOM 2931 C CA . ILE A 1 386 ? -21.266 -8.164 21.094 1 82.94 386 ILE A CA 1
ATOM 2932 C C . ILE A 1 386 ? -21.969 -8.602 19.812 1 82.94 386 ILE A C 1
ATOM 2934 O O . ILE A 1 386 ? -22.875 -7.922 19.328 1 82.94 386 ILE A O 1
ATOM 2938 N N . ARG A 1 387 ? -21.391 -9.609 19.156 1 79.88 387 ARG A N 1
ATOM 2939 C CA . ARG A 1 387 ? -21.969 -10.094 17.906 1 79.88 387 ARG A CA 1
ATOM 2940 C C . ARG A 1 387 ? -23.141 -11.023 18.188 1 79.88 387 ARG A C 1
ATOM 2942 O O . ARG A 1 387 ? -23.094 -11.844 19.109 1 79.88 387 ARG A O 1
ATOM 2949 N N . PRO A 1 388 ? -24.188 -10.688 17.609 1 65 388 PRO A N 1
ATOM 2950 C CA . PRO A 1 388 ? -25.312 -11.609 17.828 1 65 388 PRO A CA 1
ATOM 2951 C C . PRO A 1 388 ? -24.969 -13.055 17.438 1 65 388 PRO A C 1
ATOM 2953 O O . PRO A 1 388 ? -24.281 -13.281 16.438 1 65 388 PRO A O 1
ATOM 2956 N N . VAL A 1 389 ? -24.828 -13.953 18.422 1 60.12 389 VAL A N 1
ATOM 2957 C CA . VAL A 1 389 ? -24.656 -15.375 18.125 1 60.12 389 VAL A CA 1
ATOM 2958 C C . VAL A 1 389 ? -25.703 -15.812 17.094 1 60.12 389 VAL A C 1
ATOM 2960 O O . VAL A 1 389 ? -26.891 -15.531 17.25 1 60.12 389 VAL A O 1
ATOM 2963 N N . PRO A 1 390 ? -25.172 -16.062 15.977 1 56.44 390 PRO A N 1
ATOM 2964 C CA . PRO A 1 390 ? -26.188 -16.547 15.055 1 56.44 390 PRO A CA 1
ATOM 2965 C C . PRO A 1 390 ? -27.141 -17.562 15.703 1 56.44 390 PRO A C 1
ATOM 2967 O O . PRO A 1 390 ? -26.688 -18.406 16.484 1 56.44 390 PRO A O 1
ATOM 2970 N N . GLU A 1 391 ? -28.359 -17.219 15.953 1 51.03 391 GLU A N 1
ATOM 2971 C CA . GLU A 1 391 ? -29.297 -18.25 16.391 1 51.03 391 GLU A CA 1
ATOM 2972 C C . GLU A 1 391 ? -29.078 -19.562 15.641 1 51.03 391 GLU A C 1
ATOM 2974 O O . GLU A 1 391 ? -28.828 -19.562 14.43 1 51.03 391 GLU A O 1
ATOM 2979 N N . PRO A 1 392 ? -28.656 -20.578 16.375 1 49.16 392 PRO A N 1
ATOM 2980 C CA . PRO A 1 392 ? -28.516 -21.828 15.633 1 49.16 392 PRO A CA 1
ATOM 2981 C C . PRO A 1 392 ? -29.594 -22.016 14.57 1 49.16 392 PRO A C 1
ATOM 2983 O O . PRO A 1 392 ? -30.75 -21.625 14.781 1 49.16 392 PRO A O 1
ATOM 2986 N N . GLU A 1 393 ? -29.234 -21.828 13.359 1 46.94 393 GLU A N 1
ATOM 2987 C CA . GLU A 1 393 ? -30.25 -22.156 12.352 1 46.94 393 GLU A CA 1
ATOM 2988 C C . GLU A 1 393 ? -31.078 -23.359 12.781 1 46.94 393 GLU A C 1
ATOM 2990 O O . GLU A 1 393 ? -30.531 -24.406 13.148 1 46.94 393 GLU A O 1
ATOM 2995 N N . GLY A 1 394 ? -32.188 -23.141 13.367 1 45.28 394 GLY A N 1
ATOM 2996 C CA . GLY A 1 394 ? -33.094 -24.266 13.609 1 45.28 394 GLY A CA 1
ATOM 2997 C C . GLY A 1 394 ? -33.094 -25.266 12.477 1 45.28 394 GLY A C 1
ATOM 2998 O O . GLY A 1 394 ? -32.562 -25 11.391 1 45.28 394 GLY A O 1
ATOM 2999 N N . PRO A 1 395 ? -33.312 -26.516 12.773 1 44.59 395 PRO A N 1
ATOM 3000 C CA . PRO A 1 395 ? -33.312 -27.516 11.711 1 44.59 395 PRO A CA 1
ATOM 3001 C C . PRO A 1 395 ? -34.062 -27.047 10.461 1 44.59 395 PRO A C 1
ATOM 3003 O O . PRO A 1 395 ? -35 -26.281 10.555 1 44.59 395 PRO A O 1
ATOM 3006 N N . PRO A 1 396 ? -33.312 -26.953 9.414 1 42.06 396 PRO A N 1
ATOM 3007 C CA . PRO A 1 396 ? -34 -26.531 8.203 1 42.06 396 PRO A CA 1
ATOM 3008 C C . PRO A 1 396 ? -35.406 -27.156 8.07 1 42.06 396 PRO A C 1
ATOM 3010 O O . PRO A 1 396 ? -35.531 -28.375 8.211 1 42.06 396 PRO A O 1
ATOM 3013 N N . GLU A 1 397 ? -36.406 -26.453 8.531 1 39.66 397 GLU A N 1
ATOM 3014 C CA . GLU A 1 397 ? -37.719 -27.031 8.258 1 39.66 397 GLU A CA 1
ATOM 3015 C C . GLU A 1 397 ? -37.812 -27.531 6.82 1 39.66 397 GLU A C 1
ATOM 3017 O O . GLU A 1 397 ? -37.406 -26.844 5.883 1 39.66 397 GLU A O 1
ATOM 3022 N N . ALA A 1 398 ? -37.938 -28.906 6.684 1 41.22 398 ALA A N 1
ATOM 3023 C CA . ALA A 1 398 ? -38.188 -29.594 5.418 1 41.22 398 ALA A CA 1
ATOM 3024 C C . ALA A 1 398 ? -39.188 -28.828 4.555 1 41.22 398 ALA A C 1
ATOM 3026 O O . ALA A 1 398 ? -40.344 -28.734 4.902 1 41.22 398 ALA A O 1
ATOM 3027 N N . GLN A 1 399 ? -38.688 -27.719 4.016 1 33.81 399 GLN A N 1
ATOM 3028 C CA . GLN A 1 399 ? -39.594 -27.016 3.092 1 33.81 399 GLN A CA 1
ATOM 3029 C C . GLN A 1 399 ? -40.25 -27.984 2.115 1 33.81 399 GLN A C 1
ATOM 3031 O O . GLN A 1 399 ? -39.562 -28.656 1.33 1 33.81 399 GLN A O 1
ATOM 3036 N N . VAL A 1 400 ? -41.344 -28.578 2.502 1 35.84 400 VAL A N 1
ATOM 3037 C CA . VAL A 1 400 ? -42.25 -29.297 1.606 1 35.84 400 VAL A CA 1
ATOM 3038 C C . VAL A 1 400 ? -42.438 -28.5 0.317 1 35.84 400 VAL A C 1
ATOM 3040 O O . VAL A 1 400 ? -42.844 -27.344 0.354 1 35.84 400 VAL A O 1
ATOM 3043 N N . THR A 1 401 ? -41.656 -28.891 -0.634 1 33.22 401 THR A N 1
ATOM 3044 C CA . THR A 1 401 ? -41.781 -28.391 -1.994 1 33.22 401 THR A CA 1
ATOM 3045 C C . THR A 1 401 ? -43.25 -28.391 -2.441 1 33.22 401 THR A C 1
ATOM 3047 O O . THR A 1 401 ? -43.875 -29.453 -2.496 1 33.22 401 THR A O 1
ATOM 3050 N N . PRO A 1 402 ? -43.938 -27.266 -2.141 1 33.38 402 PRO A N 1
ATOM 3051 C CA . PRO A 1 402 ? -45.312 -27.344 -2.611 1 33.38 402 PRO A CA 1
ATOM 3052 C C . PRO A 1 402 ? -45.406 -27.828 -4.055 1 33.38 402 PRO A C 1
ATOM 3054 O O . PRO A 1 402 ? -44.531 -27.547 -4.871 1 33.38 402 PRO A O 1
ATOM 3057 N N . LEU A 1 403 ? -46.062 -28.938 -4.25 1 32.41 403 LEU A N 1
ATOM 3058 C CA . LEU A 1 403 ? -46.438 -29.531 -5.527 1 32.41 403 LEU A CA 1
ATOM 3059 C C . LEU A 1 403 ? -47 -28.5 -6.473 1 32.41 403 LEU A C 1
ATOM 3061 O O . LEU A 1 403 ? -47.906 -27.734 -6.094 1 32.41 403 LEU A O 1
ATOM 3065 N N . ARG A 1 404 ? -46.156 -27.969 -7.379 1 26.58 404 ARG A N 1
ATOM 3066 C CA . ARG A 1 404 ? -46.594 -27.094 -8.461 1 26.58 404 ARG A CA 1
ATOM 3067 C C . ARG A 1 404 ? -47.875 -27.594 -9.094 1 26.58 404 ARG A C 1
ATOM 3069 O O . ARG A 1 404 ? -47.938 -28.734 -9.578 1 26.58 404 ARG A O 1
ATOM 3076 N N . ARG A 1 405 ? -49 -27.094 -8.523 1 28.36 405 ARG A N 1
ATOM 3077 C CA . ARG A 1 405 ? -50.281 -27.312 -9.195 1 28.36 405 ARG A CA 1
ATOM 3078 C C . ARG A 1 405 ? -50.188 -26.969 -10.672 1 28.36 405 ARG A C 1
ATOM 3080 O O . ARG A 1 405 ? -49.844 -25.844 -11.031 1 28.36 405 ARG A O 1
ATOM 3087 N N . ARG A 1 406 ? -49.875 -27.953 -11.547 1 26.97 406 ARG A N 1
ATOM 3088 C CA . ARG A 1 406 ? -49.938 -27.938 -13.008 1 26.97 406 ARG A CA 1
ATOM 3089 C C . ARG A 1 406 ? -51.281 -27.359 -13.484 1 26.97 406 ARG A C 1
ATOM 3091 O O . ARG A 1 406 ? -52.344 -27.969 -13.297 1 26.97 406 ARG A O 1
ATOM 3098 N N . TRP A 1 407 ? -51.5 -25.984 -13.273 1 23.45 407 TRP A N 1
ATOM 3099 C CA . TRP A 1 407 ? -52.688 -25.422 -13.891 1 23.45 407 TRP A CA 1
ATOM 3100 C C . TRP A 1 407 ? -52.719 -25.734 -15.383 1 23.45 407 TRP A C 1
ATOM 3102 O O . TRP A 1 407 ? -51.812 -25.375 -16.125 1 23.45 407 TRP A O 1
ATOM 3112 N N . ALA A 1 408 ? -53.188 -26.953 -15.727 1 26.17 408 ALA A N 1
ATOM 3113 C CA . ALA A 1 408 ? -53.594 -27.406 -17.062 1 26.17 408 ALA A CA 1
ATOM 3114 C C . ALA A 1 408 ? -54.375 -26.328 -17.781 1 26.17 408 ALA A C 1
ATOM 3116 O O . ALA A 1 408 ? -55.438 -25.891 -17.312 1 26.17 408 ALA A O 1
ATOM 3117 N N . ARG A 1 409 ? -53.594 -25.328 -18.375 1 25.33 409 ARG A N 1
ATOM 3118 C CA . ARG A 1 409 ? -54.25 -24.438 -19.344 1 25.33 409 ARG A CA 1
ATOM 3119 C C . ARG A 1 409 ? -55.219 -25.203 -20.219 1 25.33 409 ARG A C 1
ATOM 3121 O O . ARG A 1 409 ? -54.844 -26.156 -20.906 1 25.33 409 ARG A O 1
ATOM 3128 N N . ILE A 1 410 ? -56.375 -25.438 -19.688 1 26.44 410 ILE A N 1
ATOM 3129 C CA . ILE A 1 410 ? -57.5 -25.906 -20.484 1 26.44 410 ILE A CA 1
ATOM 3130 C C . ILE A 1 410 ? -57.562 -25.172 -21.812 1 26.44 410 ILE A C 1
ATOM 3132 O O . ILE A 1 410 ? -57.719 -23.953 -21.859 1 26.44 410 ILE A O 1
ATOM 3136 N N . ILE A 1 411 ? -56.781 -25.766 -22.812 1 23.97 411 ILE A N 1
ATOM 3137 C CA . ILE A 1 411 ? -56.875 -25.516 -24.25 1 23.97 411 ILE A CA 1
ATOM 3138 C C . ILE A 1 411 ? -58.344 -25.531 -24.688 1 23.97 411 ILE A C 1
ATOM 3140 O O . ILE A 1 411 ? -58.969 -26.594 -24.766 1 23.97 411 ILE A O 1
ATOM 3144 N N . ARG A 1 412 ? -59.219 -24.734 -23.938 1 24.12 412 ARG A N 1
ATOM 3145 C CA . ARG A 1 412 ? -60.469 -24.656 -24.672 1 24.12 412 ARG A CA 1
ATOM 3146 C C . ARG A 1 412 ? -60.25 -24.188 -26.109 1 24.12 412 ARG A C 1
ATOM 3148 O O . ARG A 1 412 ? -59.562 -23.203 -26.344 1 24.12 412 ARG A O 1
ATOM 3155 N N . GLY A 1 413 ? -60.438 -25.188 -27.047 1 24.12 413 GLY A N 1
ATOM 3156 C CA . GLY A 1 413 ? -60.906 -25.016 -28.422 1 24.12 413 GLY A CA 1
ATOM 3157 C C . GLY A 1 413 ? -62.031 -24.031 -28.547 1 24.12 413 GLY A C 1
ATOM 3158 O O . GLY A 1 413 ? -62.781 -23.797 -27.594 1 24.12 413 GLY A O 1
ATOM 3159 N N . MET B 1 1 ? 39.438 0.115 50.156 1 32.88 1 MET B N 1
ATOM 3160 C CA . MET B 1 1 ? 38.719 -0.854 49.312 1 32.88 1 MET B CA 1
ATOM 3161 C C . MET B 1 1 ? 38.312 -0.227 47.969 1 32.88 1 MET B C 1
ATOM 3163 O O . MET B 1 1 ? 37.75 0.872 47.969 1 32.88 1 MET B O 1
ATOM 3167 N N . PRO B 1 2 ? 38.906 -0.646 46.812 1 39.25 2 PRO B N 1
ATOM 3168 C CA . PRO B 1 2 ? 38.719 -0.033 45.469 1 39.25 2 PRO B CA 1
ATOM 3169 C C . PRO B 1 2 ? 37.281 -0.156 44.969 1 39.25 2 PRO B C 1
ATOM 3171 O O . PRO B 1 2 ? 36.594 -1.124 45.312 1 39.25 2 PRO B O 1
ATOM 3174 N N . VAL B 1 3 ? 36.594 0.997 44.844 1 45.59 3 VAL B N 1
ATOM 3175 C CA . VAL B 1 3 ? 35.219 1.082 44.312 1 45.59 3 VAL B CA 1
ATOM 3176 C C . VAL B 1 3 ? 35.156 0.375 42.938 1 45.59 3 VAL B C 1
ATOM 3178 O O . VAL B 1 3 ? 35.969 0.637 42.062 1 45.59 3 VAL B O 1
ATOM 3181 N N . PRO B 1 4 ? 34.531 -0.842 42.938 1 41.5 4 PRO B N 1
ATOM 3182 C CA . PRO B 1 4 ? 34.438 -1.519 41.656 1 41.5 4 PRO B CA 1
ATOM 3183 C C . PRO B 1 4 ? 33.844 -0.637 40.562 1 41.5 4 PRO B C 1
ATOM 3185 O O . PRO B 1 4 ? 32.969 0.206 40.875 1 41.5 4 PRO B O 1
ATOM 3188 N N . ASP B 1 5 ? 34.625 -0.282 39.562 1 39.03 5 ASP B N 1
ATOM 3189 C CA . ASP B 1 5 ? 34.219 0.441 38.344 1 39.03 5 ASP B CA 1
ATOM 3190 C C . ASP B 1 5 ? 33.031 -0.227 37.656 1 39.03 5 ASP B C 1
ATOM 3192 O O . ASP B 1 5 ? 33.125 -1.353 37.188 1 39.03 5 ASP B O 1
ATOM 3196 N N . ARG B 1 6 ? 31.781 -0.051 38.156 1 38.94 6 ARG B N 1
ATOM 3197 C CA . ARG B 1 6 ? 30.531 -0.534 37.594 1 38.94 6 ARG B CA 1
ATOM 3198 C C . ARG B 1 6 ? 30.344 -0 36.188 1 38.94 6 ARG B C 1
ATOM 3200 O O . ARG B 1 6 ? 29.391 0.751 35.906 1 38.94 6 ARG B O 1
ATOM 3207 N N . THR B 1 7 ? 31.391 0.388 35.5 1 33.06 7 THR B N 1
ATOM 3208 C CA . THR B 1 7 ? 31.031 0.705 34.125 1 33.06 7 THR B CA 1
ATOM 3209 C C . THR B 1 7 ? 30.547 -0.544 33.375 1 33.06 7 THR B C 1
ATOM 3211 O O . THR B 1 7 ? 31.344 -1.224 32.719 1 33.06 7 THR B O 1
ATOM 3214 N N . ALA B 1 8 ? 29.703 -1.367 34.062 1 38.06 8 ALA B N 1
ATOM 3215 C CA . ALA B 1 8 ? 29.109 -2.342 33.156 1 38.06 8 ALA B CA 1
ATOM 3216 C C . ALA B 1 8 ? 28.562 -1.664 31.891 1 38.06 8 ALA B C 1
ATOM 3218 O O . ALA B 1 8 ? 27.766 -0.733 31.969 1 38.06 8 ALA B O 1
ATOM 3219 N N . SER B 1 9 ? 29.359 -1.704 30.844 1 35.72 9 SER B N 1
ATOM 3220 C CA . SER B 1 9 ? 28.922 -1.29 29.516 1 35.72 9 SER B CA 1
ATOM 3221 C C . SER B 1 9 ? 27.484 -1.714 29.234 1 35.72 9 SER B C 1
ATOM 3223 O O . SER B 1 9 ? 27.172 -2.904 29.266 1 35.72 9 SER B O 1
ATOM 3225 N N . VAL B 1 10 ? 26.5 -1.057 29.672 1 37.69 10 VAL B N 1
ATOM 3226 C CA . VAL B 1 10 ? 25.141 -1.265 29.188 1 37.69 10 VAL B CA 1
ATOM 3227 C C . VAL B 1 10 ? 25.172 -1.541 27.688 1 37.69 10 VAL B C 1
ATOM 3229 O O . VAL B 1 10 ? 25.594 -0.694 26.906 1 37.69 10 VAL B O 1
ATOM 3232 N N . SER B 1 11 ? 25.469 -2.771 27.25 1 38.5 11 SER B N 1
ATOM 3233 C CA . SER B 1 11 ? 25.375 -3.213 25.859 1 38.5 11 SER B CA 1
ATOM 3234 C C . SER B 1 11 ? 24.203 -2.568 25.141 1 38.5 11 SER B C 1
ATOM 3236 O O . SER B 1 11 ? 23.078 -2.596 25.641 1 38.5 11 SER B O 1
ATOM 3238 N N . LYS B 1 12 ? 24.375 -1.461 24.453 1 45.81 12 LYS B N 1
ATOM 3239 C CA . LYS B 1 12 ? 23.359 -0.917 23.562 1 45.81 12 LYS B CA 1
ATOM 3240 C C . LYS B 1 12 ? 22.484 -2.027 22.984 1 45.81 12 LYS B C 1
ATOM 3242 O O . LYS B 1 12 ? 23 -3.031 22.484 1 45.81 12 LYS B O 1
ATOM 3247 N N . PRO B 1 13 ? 21.312 -2.178 23.438 1 52.88 13 PRO B N 1
ATOM 3248 C CA . PRO B 1 13 ? 20.469 -3.244 22.891 1 52.88 13 PRO B CA 1
ATOM 3249 C C . PRO B 1 13 ? 20.703 -3.5 21.406 1 52.88 13 PRO B C 1
ATOM 3251 O O . PRO B 1 13 ? 21 -2.568 20.656 1 52.88 13 PRO B O 1
ATOM 3254 N N . ALA B 1 14 ? 21.156 -4.703 20.969 1 61.06 14 ALA B N 1
ATOM 3255 C CA . ALA B 1 14 ? 21.5 -5.191 19.641 1 61.06 14 ALA B CA 1
ATOM 3256 C C . ALA B 1 14 ? 20.422 -4.793 18.625 1 61.06 14 ALA B C 1
ATOM 3258 O O . ALA B 1 14 ? 19.234 -5.02 18.844 1 61.06 14 ALA B O 1
ATOM 3259 N N . ARG B 1 15 ? 20.719 -3.758 17.734 1 82.25 15 ARG B N 1
ATOM 3260 C CA . ARG B 1 15 ? 19.844 -3.271 16.672 1 82.25 15 ARG B CA 1
ATOM 3261 C C . ARG B 1 15 ? 19.266 -4.43 15.867 1 82.25 15 ARG B C 1
ATOM 3263 O O . ARG B 1 15 ? 19.984 -5.352 15.484 1 82.25 15 ARG B O 1
ATOM 3270 N N . ARG B 1 16 ? 17.891 -4.535 15.734 1 92.12 16 ARG B N 1
ATOM 3271 C CA . ARG B 1 16 ? 17.219 -5.539 14.922 1 92.12 16 ARG B CA 1
ATOM 3272 C C . ARG B 1 16 ? 17.656 -5.445 13.461 1 92.12 16 ARG B C 1
ATOM 3274 O O . ARG B 1 16 ? 17.797 -4.348 12.922 1 92.12 16 ARG B O 1
ATOM 3281 N N . ALA B 1 17 ? 18 -6.582 12.883 1 97.12 17 ALA B N 1
ATOM 3282 C CA . ALA B 1 17 ? 18.312 -6.598 11.453 1 97.12 17 ALA B CA 1
ATOM 3283 C C . ALA B 1 17 ? 17.156 -6.035 10.633 1 97.12 17 ALA B C 1
ATOM 3285 O O . ALA B 1 17 ? 15.984 -6.262 10.953 1 97.12 17 ALA B O 1
ATOM 3286 N N . LEU B 1 18 ? 17.516 -5.254 9.648 1 98.38 18 LEU B N 1
ATOM 3287 C CA . LEU B 1 18 ? 16.547 -4.711 8.711 1 98.38 18 LEU B CA 1
ATOM 3288 C C . LEU B 1 18 ? 16.719 -5.32 7.324 1 98.38 18 LEU B C 1
ATOM 3290 O O . LEU B 1 18 ? 17.688 -5.016 6.629 1 98.38 18 LEU B O 1
ATOM 3294 N N . TYR B 1 19 ? 15.797 -6.199 6.938 1 98.88 19 TYR B N 1
ATOM 3295 C CA . TYR B 1 19 ? 15.789 -6.84 5.625 1 98.88 19 TYR B CA 1
ATOM 3296 C C . TYR B 1 19 ? 14.742 -6.203 4.719 1 98.88 19 TYR B C 1
ATOM 3298 O O . TYR B 1 19 ? 13.594 -6.012 5.129 1 98.88 19 TYR B O 1
ATOM 3306 N N . TYR B 1 20 ? 15.148 -5.828 3.541 1 98.94 20 TYR B N 1
ATOM 3307 C CA . TYR B 1 20 ? 14.305 -5.156 2.555 1 98.94 20 TYR B CA 1
ATOM 3308 C C . TYR B 1 20 ? 14.164 -6.004 1.295 1 98.94 20 TYR B C 1
ATOM 3310 O O . TYR B 1 20 ? 15.141 -6.207 0.564 1 98.94 20 TYR B O 1
ATOM 3318 N N . LEU B 1 21 ? 12.961 -6.527 1.029 1 98.94 21 LEU B N 1
ATOM 3319 C CA . LEU B 1 21 ? 12.68 -7.324 -0.158 1 98.94 21 LEU B CA 1
ATOM 3320 C C . LEU B 1 21 ? 12.008 -6.477 -1.233 1 98.94 21 LEU B C 1
ATOM 3322 O O . LEU B 1 21 ? 11.125 -5.672 -0.933 1 98.94 21 LEU B O 1
ATOM 3326 N N . VAL B 1 22 ? 12.461 -6.578 -2.449 1 98.94 22 VAL B N 1
ATOM 3327 C CA . VAL B 1 22 ? 11.82 -5.977 -3.611 1 98.94 22 VAL B CA 1
ATOM 3328 C C . VAL B 1 22 ? 11.133 -7.059 -4.441 1 98.94 22 VAL B C 1
ATOM 3330 O O . VAL B 1 22 ? 11.781 -7.996 -4.914 1 98.94 22 VAL B O 1
ATOM 3333 N N . ALA B 1 23 ? 9.812 -6.984 -4.566 1 98.69 23 ALA B N 1
ATOM 3334 C CA . ALA B 1 23 ? 9.039 -8.062 -5.184 1 98.69 23 ALA B CA 1
ATOM 3335 C C . ALA B 1 23 ? 7.824 -7.504 -5.93 1 98.69 23 ALA B C 1
ATOM 3337 O O . ALA B 1 23 ? 7.27 -6.477 -5.543 1 98.69 23 ALA B O 1
ATOM 3338 N N . PRO B 1 24 ? 7.402 -8.148 -7.031 1 98.31 24 PRO B N 1
ATOM 3339 C CA . PRO B 1 24 ? 6.215 -7.711 -7.773 1 98.31 24 PRO B CA 1
ATOM 3340 C C . PRO B 1 24 ? 4.934 -8.383 -7.277 1 98.31 24 PRO B C 1
ATOM 3342 O O . PRO B 1 24 ? 4.25 -9.062 -8.047 1 98.31 24 PRO B O 1
ATOM 3345 N N . VAL B 1 25 ? 4.508 -8.078 -6.066 1 98.25 25 VAL B N 1
ATOM 3346 C CA . VAL B 1 25 ? 3.402 -8.82 -5.465 1 98.25 25 VAL B CA 1
ATOM 3347 C C . VAL B 1 25 ? 2.227 -7.875 -5.219 1 98.25 25 VAL B C 1
ATOM 3349 O O . VAL B 1 25 ? 2.404 -6.656 -5.156 1 98.25 25 VAL B O 1
ATOM 3352 N N . GLY B 1 26 ? 1.03 -8.438 -5.176 1 97.56 26 GLY B N 1
ATOM 3353 C CA . GLY B 1 26 ? -0.16 -7.691 -4.797 1 97.56 26 GLY B CA 1
ATOM 3354 C C . GLY B 1 26 ? -1.164 -7.559 -5.926 1 97.56 26 GLY B C 1
ATOM 3355 O O . GLY B 1 26 ? -2.32 -7.199 -5.695 1 97.56 26 GLY B O 1
ATOM 3356 N N . HIS B 1 27 ? -0.971 -7.902 -7.129 1 91.31 27 HIS B N 1
ATOM 3357 C CA . HIS B 1 27 ? -1.839 -7.699 -8.281 1 91.31 27 HIS B CA 1
ATOM 3358 C C . HIS B 1 27 ? -2.559 -8.984 -8.664 1 91.31 27 HIS B C 1
ATOM 3360 O O . HIS B 1 27 ? -3.682 -8.953 -9.172 1 91.31 27 HIS B O 1
ATOM 3366 N N . PRO B 1 28 ? -3.045 -9.953 -8.18 1 94.12 28 PRO B N 1
ATOM 3367 C CA . PRO B 1 28 ? -2.168 -11.055 -7.777 1 94.12 28 PRO B CA 1
ATOM 3368 C C . PRO B 1 28 ? -1.799 -11.969 -8.945 1 94.12 28 PRO B C 1
ATOM 3370 O O . PRO B 1 28 ? -2.613 -12.18 -9.852 1 94.12 28 PRO B O 1
ATOM 3373 N N . ASN B 1 29 ? -0.654 -12.398 -8.984 1 96.06 29 ASN B N 1
ATOM 3374 C CA . ASN B 1 29 ? -0.077 -13.492 -9.758 1 96.06 29 ASN B CA 1
ATOM 3375 C C . ASN B 1 29 ? 0.441 -14.602 -8.844 1 96.06 29 ASN B C 1
ATOM 3377 O O . ASN B 1 29 ? 1.323 -14.375 -8.016 1 96.06 29 ASN B O 1
ATOM 3381 N N . TYR B 1 30 ? -0.143 -15.805 -8.977 1 97.19 30 TYR B N 1
ATOM 3382 C CA . TYR B 1 30 ? 0.147 -16.891 -8.047 1 97.19 30 TYR B CA 1
ATOM 3383 C C . TYR B 1 30 ? 1.649 -17.062 -7.859 1 97.19 30 TYR B C 1
ATOM 3385 O O . TYR B 1 30 ? 2.129 -17.188 -6.73 1 97.19 30 TYR B O 1
ATOM 3393 N N . GLY B 1 31 ? 2.379 -17.078 -8.938 1 97.12 31 GLY B N 1
ATOM 3394 C CA . GLY B 1 31 ? 3.816 -17.281 -8.875 1 97.12 31 GLY B CA 1
ATOM 3395 C C . GLY B 1 31 ? 4.543 -16.203 -8.117 1 97.12 31 GLY B C 1
ATOM 3396 O O . GLY B 1 31 ? 5.418 -16.484 -7.289 1 97.12 31 GLY B O 1
ATOM 3397 N N . ASP B 1 32 ? 4.227 -14.938 -8.406 1 97.94 32 ASP B N 1
ATOM 3398 C CA . ASP B 1 32 ? 4.848 -13.812 -7.711 1 97.94 32 ASP B CA 1
ATOM 3399 C C . ASP B 1 32 ? 4.543 -13.859 -6.215 1 97.94 32 ASP B C 1
ATOM 3401 O O . ASP B 1 32 ? 5.441 -13.688 -5.387 1 97.94 32 ASP B O 1
ATOM 3405 N N . GLU B 1 33 ? 3.285 -14.086 -5.91 1 98.38 33 GLU B N 1
ATOM 3406 C CA . GLU B 1 33 ? 2.885 -14.18 -4.512 1 98.38 33 GLU B CA 1
ATOM 3407 C C . GLU B 1 33 ? 3.607 -15.328 -3.809 1 98.38 33 GLU B C 1
ATOM 3409 O O . GLU B 1 33 ? 4.031 -15.188 -2.66 1 98.38 33 GLU B O 1
ATOM 3414 N N . LEU B 1 34 ? 3.746 -16.453 -4.516 1 98.25 34 LEU B N 1
ATOM 3415 C CA . LEU B 1 34 ? 4.391 -17.641 -3.961 1 98.25 34 LEU B CA 1
ATOM 3416 C C . LEU B 1 34 ? 5.852 -17.359 -3.621 1 98.25 34 LEU B C 1
ATOM 3418 O O . LEU B 1 34 ? 6.328 -17.75 -2.555 1 98.25 34 LEU B O 1
ATOM 3422 N N . ILE B 1 35 ? 6.516 -16.719 -4.504 1 98.62 35 ILE B N 1
ATOM 3423 C CA . ILE B 1 35 ? 7.93 -16.422 -4.312 1 98.62 35 ILE B CA 1
ATOM 3424 C C . ILE B 1 35 ? 8.109 -15.547 -3.074 1 98.62 35 ILE B C 1
ATOM 3426 O O . ILE B 1 35 ? 8.906 -15.867 -2.189 1 98.62 35 ILE B O 1
ATOM 3430 N N . ALA B 1 36 ? 7.383 -14.461 -2.99 1 98.81 36 ALA B N 1
ATOM 3431 C CA . ALA B 1 36 ? 7.477 -13.57 -1.839 1 98.81 36 ALA B CA 1
ATOM 3432 C C . ALA B 1 36 ? 7.078 -14.289 -0.554 1 98.81 36 ALA B C 1
ATOM 3434 O O . ALA B 1 36 ? 7.738 -14.148 0.477 1 98.81 36 ALA B O 1
ATOM 3435 N N . ALA B 1 37 ? 6.016 -15.07 -0.62 1 98.75 37 ALA B N 1
ATOM 3436 C CA . ALA B 1 37 ? 5.566 -15.836 0.54 1 98.75 37 ALA B CA 1
ATOM 3437 C C . ALA B 1 37 ? 6.652 -16.797 1.021 1 98.75 37 ALA B C 1
ATOM 3439 O O . ALA B 1 37 ? 6.867 -16.938 2.227 1 98.75 37 ALA B O 1
ATOM 3440 N N . SER B 1 38 ? 7.289 -17.422 0.107 1 98.69 38 SER B N 1
ATOM 3441 C CA . SER B 1 38 ? 8.328 -18.391 0.445 1 98.69 38 SER B CA 1
ATOM 3442 C C . SER B 1 38 ? 9.5 -17.734 1.157 1 98.69 38 SER B C 1
ATOM 3444 O O . SER B 1 38 ? 10 -18.25 2.152 1 98.69 38 SER B O 1
ATOM 3446 N N . TRP B 1 39 ? 9.906 -16.609 0.657 1 98.88 39 TRP B N 1
ATOM 3447 C CA . TRP B 1 39 ? 11 -15.883 1.301 1 98.88 39 TRP B CA 1
ATOM 3448 C C . TRP B 1 39 ? 10.586 -15.391 2.682 1 98.88 39 TRP B C 1
ATOM 3450 O O . TRP B 1 39 ? 11.367 -15.445 3.633 1 98.88 39 TRP B O 1
ATOM 3460 N N . LEU B 1 40 ? 9.352 -14.844 2.807 1 98.88 40 LEU B N 1
ATOM 3461 C CA . LEU B 1 40 ? 8.867 -14.375 4.102 1 98.88 40 LEU B CA 1
ATOM 3462 C C . LEU B 1 40 ? 8.812 -15.516 5.105 1 98.88 40 LEU B C 1
ATOM 3464 O O . LEU B 1 40 ? 9.203 -15.352 6.262 1 98.88 40 LEU B O 1
ATOM 3468 N N . ARG B 1 41 ? 8.328 -16.703 4.711 1 98.69 41 ARG B N 1
ATOM 3469 C CA . ARG B 1 41 ? 8.297 -17.859 5.59 1 98.69 41 ARG B CA 1
ATOM 3470 C C . ARG B 1 41 ? 9.703 -18.266 6.023 1 98.69 41 ARG B C 1
ATOM 3472 O O . ARG B 1 41 ? 9.922 -18.609 7.188 1 98.69 41 ARG B O 1
ATOM 3479 N N . HIS B 1 42 ? 10.57 -18.25 5.035 1 98.75 42 HIS B N 1
ATOM 3480 C CA . HIS B 1 42 ? 11.953 -18.578 5.363 1 98.75 42 HIS B CA 1
ATOM 3481 C C . HIS B 1 42 ? 12.516 -17.625 6.418 1 98.75 42 HIS B C 1
ATOM 3483 O O . HIS B 1 42 ? 13.102 -18.062 7.406 1 98.75 42 HIS B O 1
ATOM 3489 N N . LEU B 1 43 ? 12.305 -16.328 6.246 1 98.81 43 LEU B N 1
ATOM 3490 C CA . LEU B 1 43 ? 12.812 -15.32 7.184 1 98.81 43 LEU B CA 1
ATOM 3491 C C . LEU B 1 43 ? 12.133 -15.461 8.539 1 98.81 43 LEU B C 1
ATOM 3493 O O . LEU B 1 43 ? 12.75 -15.219 9.578 1 98.81 43 LEU B O 1
ATOM 3497 N N . ALA B 1 44 ? 10.852 -15.836 8.531 1 98.75 44 ALA B N 1
ATOM 3498 C CA . ALA B 1 44 ? 10.148 -16.078 9.789 1 98.75 44 ALA B CA 1
ATOM 3499 C C . ALA B 1 44 ? 10.797 -17.203 10.578 1 98.75 44 ALA B C 1
ATOM 3501 O O . ALA B 1 44 ? 10.812 -17.188 11.812 1 98.75 44 ALA B O 1
ATOM 3502 N N . GLU B 1 45 ? 11.336 -18.156 9.883 1 98.25 45 GLU B N 1
ATOM 3503 C CA . GLU B 1 45 ? 12 -19.297 10.5 1 98.25 45 GLU B CA 1
ATOM 3504 C C . GLU B 1 45 ? 13.367 -18.922 11.047 1 98.25 45 GLU B C 1
ATOM 3506 O O . GLU B 1 45 ? 13.703 -19.25 12.188 1 98.25 45 GLU B O 1
ATOM 3511 N N . VAL B 1 46 ? 14.133 -18.172 10.305 1 98.12 46 VAL B N 1
ATOM 3512 C CA . VAL B 1 46 ? 15.539 -18.016 10.641 1 98.12 46 VAL B CA 1
ATOM 3513 C C . VAL B 1 46 ? 15.766 -16.672 11.336 1 98.12 46 VAL B C 1
ATOM 3515 O O . VAL B 1 46 ? 16.766 -16.484 12.031 1 98.12 46 VAL B O 1
ATOM 3518 N N . ALA B 1 47 ? 14.867 -15.734 11.109 1 98.25 47 ALA B N 1
ATOM 3519 C CA . ALA B 1 47 ? 15.023 -14.391 11.672 1 98.25 47 ALA B CA 1
ATOM 3520 C C . ALA B 1 47 ? 13.664 -13.789 12.031 1 98.25 47 ALA B C 1
ATOM 3522 O O . ALA B 1 47 ? 13.312 -12.711 11.539 1 98.25 47 ALA B O 1
ATOM 3523 N N . PRO B 1 48 ? 12.93 -14.398 12.977 1 98 48 PRO B N 1
ATOM 3524 C CA . PRO B 1 48 ? 11.594 -13.914 13.312 1 98 48 PRO B CA 1
ATOM 3525 C C . PRO B 1 48 ? 11.609 -12.531 13.953 1 98 48 PRO B C 1
ATOM 3527 O O . PRO B 1 48 ? 10.602 -11.82 13.914 1 98 48 PRO B O 1
ATOM 3530 N N . GLY B 1 49 ? 12.758 -12.109 14.5 1 97.25 49 GLY B N 1
ATOM 3531 C CA . GLY B 1 49 ? 12.844 -10.828 15.172 1 97.25 49 GLY B CA 1
ATOM 3532 C C . GLY B 1 49 ? 13.266 -9.695 14.258 1 97.25 49 GLY B C 1
ATOM 3533 O O . GLY B 1 49 ? 13.219 -8.523 14.641 1 97.25 49 GLY B O 1
ATOM 3534 N N . ALA B 1 50 ? 13.656 -9.977 13 1 98.06 50 ALA B N 1
ATOM 3535 C CA . ALA B 1 50 ? 14.102 -8.961 12.055 1 98.06 50 ALA B CA 1
ATOM 3536 C C . ALA B 1 50 ? 12.93 -8.125 11.555 1 98.06 50 ALA B C 1
ATOM 3538 O O . ALA B 1 50 ? 11.797 -8.609 11.477 1 98.06 50 ALA B O 1
ATOM 3539 N N . ASP B 1 51 ? 13.227 -6.848 11.336 1 98.06 51 ASP B N 1
ATOM 3540 C CA . ASP B 1 51 ? 12.273 -6.043 10.578 1 98.06 51 ASP B CA 1
ATOM 3541 C C . ASP B 1 51 ? 12.359 -6.355 9.086 1 98.06 51 ASP B C 1
ATOM 3543 O O . ASP B 1 51 ? 13.445 -6.34 8.5 1 98.06 51 ASP B O 1
ATOM 3547 N N . VAL B 1 52 ? 11.211 -6.688 8.516 1 98.81 52 VAL B N 1
ATOM 3548 C CA . VAL B 1 52 ? 11.188 -7.02 7.094 1 98.81 52 VAL B CA 1
ATOM 3549 C C . VAL B 1 52 ? 10.25 -6.062 6.355 1 98.81 52 VAL B C 1
ATOM 3551 O O . VAL B 1 52 ? 9.086 -5.91 6.734 1 98.81 52 VAL B O 1
ATOM 3554 N N . TRP B 1 53 ? 10.758 -5.359 5.391 1 98.94 53 TRP B N 1
ATOM 3555 C CA . TRP B 1 53 ? 9.953 -4.535 4.492 1 98.94 53 TRP B CA 1
ATOM 3556 C C . TRP B 1 53 ? 9.883 -5.152 3.1 1 98.94 53 TRP B C 1
ATOM 3558 O O . TRP B 1 53 ? 10.906 -5.574 2.551 1 98.94 53 TRP B O 1
ATOM 3568 N N . VAL B 1 54 ? 8.719 -5.281 2.564 1 98.94 54 VAL B N 1
ATOM 3569 C CA . VAL B 1 54 ? 8.523 -5.707 1.182 1 98.94 54 VAL B CA 1
ATOM 3570 C C . VAL B 1 54 ? 8.109 -4.512 0.325 1 98.94 54 VAL B C 1
ATOM 3572 O O . VAL B 1 54 ? 7.062 -3.902 0.559 1 98.94 54 VAL B O 1
ATOM 3575 N N . ASP B 1 55 ? 8.953 -4.148 -0.595 1 98.94 55 ASP B N 1
ATOM 3576 C CA . ASP B 1 55 ? 8.695 -3.088 -1.562 1 98.94 55 ASP B CA 1
ATOM 3577 C C . ASP B 1 55 ? 8.07 -3.648 -2.84 1 98.94 55 ASP B C 1
ATOM 3579 O O . ASP B 1 55 ? 8.695 -4.453 -3.535 1 98.94 55 ASP B O 1
ATOM 3583 N N . THR B 1 56 ? 6.844 -3.217 -3.148 1 98.88 56 THR B N 1
ATOM 3584 C CA . THR B 1 56 ? 6.094 -3.803 -4.254 1 98.88 56 THR B CA 1
ATOM 3585 C C . THR B 1 56 ? 5.191 -2.762 -4.91 1 98.88 56 THR B C 1
ATOM 3587 O O . THR B 1 56 ? 5.023 -1.66 -4.379 1 98.88 56 THR B O 1
ATOM 3590 N N . HIS B 1 57 ? 4.676 -3.098 -6.086 1 98.19 57 HIS B N 1
ATOM 3591 C CA . HIS B 1 57 ? 3.85 -2.17 -6.852 1 98.19 57 HIS B CA 1
ATOM 3592 C C . HIS B 1 57 ? 2.461 -2.037 -6.234 1 98.19 57 HIS B C 1
ATOM 3594 O O . HIS B 1 57 ? 1.732 -1.089 -6.539 1 98.19 57 HIS B O 1
ATOM 3600 N N . SER B 1 58 ? 2.039 -2.947 -5.363 1 98.38 58 SER B N 1
ATOM 3601 C CA . SER B 1 58 ? 0.707 -2.959 -4.77 1 98.38 58 SER B CA 1
ATOM 3602 C C . SER B 1 58 ? 0.76 -3.359 -3.299 1 98.38 58 SER B C 1
ATOM 3604 O O . SER B 1 58 ? 0.247 -4.414 -2.92 1 98.38 58 SER B O 1
ATOM 3606 N N . PRO B 1 59 ? 1.254 -2.479 -2.477 1 98.69 59 PRO B N 1
ATOM 3607 C CA . PRO B 1 59 ? 1.51 -2.867 -1.088 1 98.69 59 PRO B CA 1
ATOM 3608 C C . PRO B 1 59 ? 0.23 -3.193 -0.321 1 98.69 59 PRO B C 1
ATOM 3610 O O . PRO B 1 59 ? 0.233 -4.066 0.549 1 98.69 59 PRO B O 1
ATOM 3613 N N . GLY B 1 60 ? -0.866 -2.545 -0.608 1 98.69 60 GLY B N 1
ATOM 3614 C CA . GLY B 1 60 ? -2.109 -2.812 0.098 1 98.69 60 GLY B CA 1
ATOM 3615 C C . GLY B 1 60 ? -2.564 -4.254 -0.022 1 98.69 60 GLY B C 1
ATOM 3616 O O . GLY B 1 60 ? -2.555 -4.996 0.962 1 98.69 60 GLY B O 1
ATOM 3617 N N . PRO B 1 61 ? -2.859 -4.676 -1.271 1 98.5 61 PRO B N 1
ATOM 3618 C CA . PRO B 1 61 ? -3.26 -6.07 -1.472 1 98.5 61 PRO B CA 1
ATOM 3619 C C . PRO B 1 61 ? -2.178 -7.062 -1.046 1 98.5 61 PRO B C 1
ATOM 3621 O O . PRO B 1 61 ? -2.492 -8.148 -0.548 1 98.5 61 PRO B O 1
ATOM 3624 N N . ALA B 1 62 ? -0.939 -6.695 -1.21 1 98.81 62 ALA B N 1
ATOM 3625 C CA . ALA B 1 62 ? 0.147 -7.574 -0.788 1 98.81 62 ALA B CA 1
ATOM 3626 C C . ALA B 1 62 ? 0.115 -7.805 0.72 1 98.81 62 ALA B C 1
ATOM 3628 O O . ALA B 1 62 ? 0.313 -8.93 1.188 1 98.81 62 ALA B O 1
ATOM 3629 N N . ALA B 1 63 ? -0.121 -6.727 1.438 1 98.81 63 ALA B N 1
ATOM 3630 C CA . ALA B 1 63 ? -0.182 -6.828 2.895 1 98.81 63 ALA B CA 1
ATOM 3631 C C . ALA B 1 63 ? -1.273 -7.801 3.328 1 98.81 63 ALA B C 1
ATOM 3633 O O . ALA B 1 63 ? -1.086 -8.578 4.273 1 98.81 63 ALA B O 1
ATOM 3634 N N . VAL B 1 64 ? -2.377 -7.793 2.65 1 98.62 64 VAL B N 1
ATOM 3635 C CA . VAL B 1 64 ? -3.502 -8.656 2.992 1 98.62 64 VAL B CA 1
ATOM 3636 C C . VAL B 1 64 ? -3.176 -10.102 2.615 1 98.62 64 VAL B C 1
ATOM 3638 O O . VAL B 1 64 ? -3.342 -11.016 3.428 1 98.62 64 VAL B O 1
ATOM 3641 N N . LEU B 1 65 ? -2.643 -10.289 1.447 1 98.19 65 LEU B N 1
ATOM 3642 C CA . LEU B 1 65 ? -2.395 -11.625 0.916 1 98.19 65 LEU B CA 1
ATOM 3643 C C . LEU B 1 65 ? -1.302 -12.328 1.71 1 98.19 65 LEU B C 1
ATOM 3645 O O . LEU B 1 65 ? -1.354 -13.547 1.9 1 98.19 65 LEU B O 1
ATOM 3649 N N . LEU B 1 66 ? -0.353 -11.562 2.148 1 98.62 66 LEU B N 1
ATOM 3650 C CA . LEU B 1 66 ? 0.834 -12.164 2.742 1 98.62 66 LEU B CA 1
ATOM 3651 C C . LEU B 1 66 ? 0.855 -11.953 4.254 1 98.62 66 LEU B C 1
ATOM 3653 O O . LEU B 1 66 ? 1.874 -12.203 4.902 1 98.62 66 LEU B O 1
ATOM 3657 N N . ASP B 1 67 ? -0.259 -11.57 4.805 1 97.81 67 ASP B N 1
ATOM 3658 C CA . ASP B 1 67 ? -0.358 -11.266 6.23 1 97.81 67 ASP B CA 1
ATOM 3659 C C . ASP B 1 67 ? 0.004 -12.484 7.078 1 97.81 67 ASP B C 1
ATOM 3661 O O . ASP B 1 67 ? -0.447 -13.602 6.797 1 97.81 67 ASP B O 1
ATOM 3665 N N . GLY B 1 68 ? 0.847 -12.281 8.078 1 96.75 68 GLY B N 1
ATOM 3666 C CA . GLY B 1 68 ? 1.113 -13.297 9.086 1 96.75 68 GLY B CA 1
ATOM 3667 C C . GLY B 1 68 ? 2.252 -14.227 8.711 1 96.75 68 GLY B C 1
ATOM 3668 O O . GLY B 1 68 ? 2.689 -15.039 9.523 1 96.75 68 GLY B O 1
ATOM 3669 N N . LEU B 1 69 ? 2.775 -14.164 7.52 1 98.31 69 LEU B N 1
ATOM 3670 C CA . LEU B 1 69 ? 3.816 -15.086 7.082 1 98.31 69 LEU B CA 1
ATOM 3671 C C . LEU B 1 69 ? 5.129 -14.812 7.812 1 98.31 69 LEU B C 1
ATOM 3673 O O . LEU B 1 69 ? 5.906 -15.734 8.07 1 98.31 69 LEU B O 1
ATOM 3677 N N . HIS B 1 70 ? 5.398 -13.586 8.086 1 98.69 70 HIS B N 1
ATOM 3678 C CA . HIS B 1 70 ? 6.461 -13.133 8.969 1 98.69 70 HIS B CA 1
ATOM 3679 C C . HIS B 1 70 ? 5.922 -12.164 10.023 1 98.69 70 HIS B C 1
ATOM 3681 O O . HIS B 1 70 ? 5.168 -11.25 9.695 1 98.69 70 HIS B O 1
ATOM 3687 N N . PRO B 1 71 ? 6.328 -12.312 11.273 1 97.25 71 PRO B N 1
ATOM 3688 C CA . PRO B 1 71 ? 5.676 -11.57 12.352 1 97.25 71 PRO B CA 1
ATOM 3689 C C . PRO B 1 71 ? 5.895 -10.062 12.25 1 97.25 71 PRO B C 1
ATOM 3691 O O . PRO B 1 71 ? 5.129 -9.281 12.82 1 97.25 71 PRO B O 1
ATOM 3694 N N . ARG B 1 72 ? 6.93 -9.594 11.562 1 97.69 72 ARG B N 1
ATOM 3695 C CA . ARG B 1 72 ? 7.25 -8.172 11.523 1 97.69 72 ARG B CA 1
ATOM 3696 C C . ARG B 1 72 ? 7.355 -7.668 10.086 1 97.69 72 ARG B C 1
ATOM 3698 O O . ARG B 1 72 ? 8.094 -6.723 9.805 1 97.69 72 ARG B O 1
ATOM 3705 N N . ALA B 1 73 ? 6.637 -8.359 9.18 1 98.69 73 ALA B N 1
ATOM 3706 C CA . ALA B 1 73 ? 6.652 -7.934 7.781 1 98.69 73 ALA B CA 1
ATOM 3707 C C . ALA B 1 73 ? 5.773 -6.703 7.57 1 98.69 73 ALA B C 1
ATOM 3709 O O . ALA B 1 73 ? 4.656 -6.637 8.086 1 98.69 73 ALA B O 1
ATOM 3710 N N . LYS B 1 74 ? 6.289 -5.758 6.879 1 98.69 74 LYS B N 1
ATOM 3711 C CA . LYS B 1 74 ? 5.59 -4.551 6.445 1 98.69 74 LYS B CA 1
ATOM 3712 C C . LYS B 1 74 ? 5.734 -4.344 4.938 1 98.69 74 LYS B C 1
ATOM 3714 O O . LYS B 1 74 ? 6.621 -4.926 4.309 1 98.69 74 LYS B O 1
ATOM 3719 N N . PHE B 1 75 ? 4.852 -3.545 4.363 1 98.88 75 PHE B N 1
ATOM 3720 C CA . PHE B 1 75 ? 4.801 -3.432 2.91 1 98.88 75 PHE B CA 1
ATOM 3721 C C . PHE B 1 75 ? 4.824 -1.97 2.479 1 98.88 75 PHE B C 1
ATOM 3723 O O . PHE B 1 75 ? 4.172 -1.125 3.098 1 98.88 75 PHE B O 1
ATOM 3730 N N . THR B 1 76 ? 5.609 -1.654 1.453 1 98.88 76 THR B N 1
ATOM 3731 C CA . THR B 1 76 ? 5.703 -0.311 0.894 1 98.88 76 THR B CA 1
ATOM 3732 C C . THR B 1 76 ? 5.938 -0.367 -0.613 1 98.88 76 THR B C 1
ATOM 3734 O O . THR B 1 76 ? 5.781 -1.422 -1.231 1 98.88 76 THR B O 1
ATOM 3737 N N . ASP B 1 77 ? 6.105 0.809 -1.259 1 98.88 77 ASP B N 1
ATOM 3738 C CA . ASP B 1 77 ? 6.305 0.84 -2.705 1 98.88 77 ASP B CA 1
ATOM 3739 C C . ASP B 1 77 ? 7.293 1.935 -3.1 1 98.88 77 ASP B C 1
ATOM 3741 O O . ASP B 1 77 ? 7.148 2.557 -4.152 1 98.88 77 ASP B O 1
ATOM 3745 N N . THR B 1 78 ? 8.266 2.189 -2.258 1 98.88 78 THR B N 1
ATOM 3746 C CA . THR B 1 78 ? 9.188 3.305 -2.447 1 98.88 78 THR B CA 1
ATOM 3747 C C . THR B 1 78 ? 9.93 3.174 -3.775 1 98.88 78 THR B C 1
ATOM 3749 O O . THR B 1 78 ? 9.859 4.066 -4.621 1 98.88 78 THR B O 1
ATOM 3752 N N . LEU B 1 79 ? 10.602 2.084 -4.039 1 98.94 79 LEU B N 1
ATOM 3753 C CA . LEU B 1 79 ? 11.391 1.916 -5.254 1 98.94 79 LEU B CA 1
ATOM 3754 C C . LEU B 1 79 ? 10.484 1.844 -6.48 1 98.94 79 LEU B C 1
ATOM 3756 O O . LEU B 1 79 ? 10.828 2.373 -7.539 1 98.94 79 LEU B O 1
ATOM 3760 N N . TRP B 1 80 ? 9.367 1.183 -6.344 1 98.88 80 TRP B N 1
ATOM 3761 C CA . TRP B 1 80 ? 8.438 1.107 -7.461 1 98.88 80 TRP B CA 1
ATOM 3762 C C . TRP B 1 80 ? 7.938 2.496 -7.848 1 98.88 80 TRP B C 1
ATOM 3764 O O . TRP B 1 80 ? 7.879 2.834 -9.031 1 98.88 80 TRP B O 1
ATOM 3774 N N . ARG B 1 81 ? 7.625 3.283 -6.859 1 98.62 81 ARG B N 1
ATOM 3775 C CA . ARG B 1 81 ? 7.168 4.641 -7.137 1 98.62 81 ARG B CA 1
ATOM 3776 C C . ARG B 1 81 ? 8.273 5.469 -7.789 1 98.62 81 ARG B C 1
ATOM 3778 O O . ARG B 1 81 ? 8.008 6.281 -8.672 1 98.62 81 ARG B O 1
ATOM 3785 N N . LEU B 1 82 ? 9.508 5.305 -7.316 1 98.81 82 LEU B N 1
ATOM 3786 C CA . LEU B 1 82 ? 10.609 6.004 -7.961 1 98.81 82 LEU B CA 1
ATOM 3787 C C . LEU B 1 82 ? 10.711 5.621 -9.43 1 98.81 82 LEU B C 1
ATOM 3789 O O . LEU B 1 82 ? 10.922 6.48 -10.289 1 98.81 82 LEU B O 1
ATOM 3793 N N . CYS B 1 83 ? 10.539 4.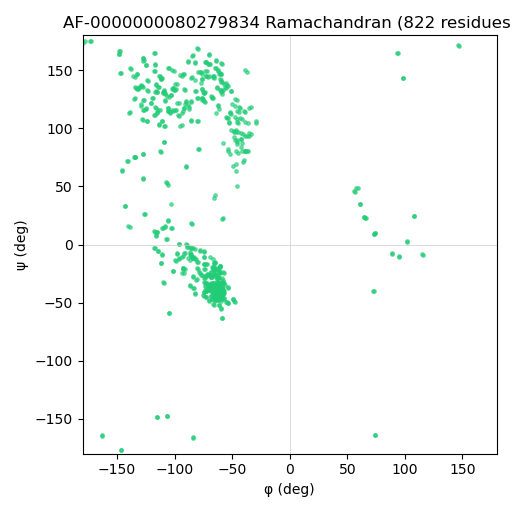352 -9.75 1 98.75 83 CYS B N 1
ATOM 3794 C CA . CYS B 1 83 ? 10.57 3.908 -11.141 1 98.75 83 CYS B CA 1
ATOM 3795 C C . CYS B 1 83 ? 9.438 4.547 -11.945 1 98.75 83 CYS B C 1
ATOM 3797 O O . CYS B 1 83 ? 9.656 5.012 -13.062 1 98.75 83 CYS B O 1
ATOM 3799 N N . TRP B 1 84 ? 8.234 4.586 -11.352 1 98 84 TRP B N 1
ATOM 3800 C CA . TRP B 1 84 ? 7.074 5.148 -12.031 1 98 84 TRP B CA 1
ATOM 3801 C C . TRP B 1 84 ? 7.277 6.637 -12.312 1 98 84 TRP B C 1
ATOM 3803 O O . TRP B 1 84 ? 6.828 7.145 -13.336 1 98 84 TRP B O 1
ATOM 3813 N N . GLU B 1 85 ? 7.918 7.297 -11.383 1 97.19 85 GLU B N 1
ATOM 3814 C CA . GLU B 1 85 ? 8.055 8.75 -11.445 1 97.19 85 GLU B CA 1
ATOM 3815 C C . GLU B 1 85 ? 9.211 9.156 -12.352 1 97.19 85 GLU B C 1
ATOM 3817 O O . GLU B 1 85 ? 9.359 10.328 -12.688 1 97.19 85 GLU B O 1
ATOM 3822 N N . ALA B 1 86 ? 10.055 8.141 -12.719 1 97.62 86 ALA B N 1
ATOM 3823 C CA . ALA B 1 86 ? 11.133 8.477 -13.648 1 97.62 86 ALA B CA 1
ATOM 3824 C C . ALA B 1 86 ? 10.578 9.102 -14.922 1 97.62 86 ALA B C 1
ATOM 3826 O O . ALA B 1 86 ? 9.617 8.594 -15.508 1 97.62 86 ALA B O 1
ATOM 3827 N N . PRO B 1 87 ? 11.164 10.172 -15.414 1 96.56 87 PRO B N 1
ATOM 3828 C CA . PRO B 1 87 ? 10.578 10.961 -16.5 1 96.56 87 PRO B CA 1
ATOM 3829 C C . PRO B 1 87 ? 10.688 10.266 -17.859 1 96.56 87 PRO B C 1
ATOM 3831 O O . PRO B 1 87 ? 9.961 10.609 -18.797 1 96.56 87 PRO B O 1
ATOM 3834 N N . SER B 1 88 ? 11.625 9.312 -18.016 1 96.19 88 SER B N 1
ATOM 3835 C CA . SER B 1 88 ? 11.875 8.664 -19.297 1 96.19 88 SER B CA 1
ATOM 3836 C C . SER B 1 88 ? 11.578 7.172 -19.234 1 96.19 88 SER B C 1
ATOM 3838 O O . SER B 1 88 ? 11.828 6.531 -18.203 1 96.19 88 SER B O 1
ATOM 3840 N N . GLU B 1 89 ? 11.164 6.648 -20.328 1 95 89 GLU B N 1
ATOM 3841 C CA . GLU B 1 89 ? 10.953 5.207 -20.438 1 95 89 GLU B CA 1
ATOM 3842 C C . GLU B 1 89 ? 12.258 4.488 -20.797 1 95 89 GLU B C 1
ATOM 3844 O O . GLU B 1 89 ? 12.336 3.262 -20.719 1 95 89 GLU B O 1
ATOM 3849 N N . ASP B 1 90 ? 13.195 5.254 -21.141 1 96.69 90 ASP B N 1
ATOM 3850 C CA . ASP B 1 90 ? 14.492 4.688 -21.469 1 96.69 90 ASP B CA 1
ATOM 3851 C C . ASP B 1 90 ? 15.156 4.059 -20.25 1 96.69 90 ASP B C 1
ATOM 3853 O O . ASP B 1 90 ? 15.336 4.719 -19.234 1 96.69 90 ASP B O 1
ATOM 3857 N N . PRO B 1 91 ? 15.547 2.799 -20.359 1 97.44 91 PRO B N 1
ATOM 3858 C CA . PRO B 1 91 ? 16.078 2.096 -19.188 1 97.44 91 PRO B CA 1
ATOM 3859 C C . PRO B 1 91 ? 17.312 2.789 -18.594 1 97.44 91 PRO B C 1
ATOM 3861 O O . PRO B 1 91 ? 17.469 2.83 -17.375 1 97.44 91 PRO B O 1
ATOM 3864 N N . TRP B 1 92 ? 18.203 3.34 -19.375 1 97.75 92 TRP B N 1
ATOM 3865 C CA . TRP B 1 92 ? 19.406 4.023 -18.891 1 97.75 92 TRP B CA 1
ATOM 3866 C C . TRP B 1 92 ? 19.031 5.266 -18.094 1 97.75 92 TRP B C 1
ATOM 3868 O O . TRP B 1 92 ? 19.547 5.484 -17 1 97.75 92 TRP B O 1
ATOM 3878 N N . GLN B 1 93 ? 18.172 5.988 -18.641 1 98.06 93 GLN B N 1
ATOM 3879 C CA . GLN B 1 93 ? 17.734 7.223 -17.984 1 98.06 93 GLN B CA 1
ATOM 3880 C C . GLN B 1 93 ? 16.938 6.93 -16.719 1 98.06 93 GLN B C 1
ATOM 3882 O O . GLN B 1 93 ? 17.078 7.629 -15.719 1 98.06 93 GLN B O 1
ATOM 3887 N N . ALA B 1 94 ? 16.094 5.902 -16.812 1 98.12 94 ALA B N 1
ATOM 3888 C CA . ALA B 1 94 ? 15.32 5.516 -15.633 1 98.12 94 ALA B CA 1
ATOM 3889 C C . ALA B 1 94 ? 16.219 5.074 -14.492 1 98.12 94 ALA B C 1
ATOM 3891 O O . ALA B 1 94 ? 16.062 5.52 -13.352 1 98.12 94 ALA B O 1
ATOM 3892 N N . ALA B 1 95 ? 17.172 4.234 -14.812 1 98.62 95 ALA B N 1
ATOM 3893 C CA . ALA B 1 95 ? 18.109 3.748 -13.805 1 98.62 95 ALA B CA 1
ATOM 3894 C C . ALA B 1 95 ? 18.891 4.902 -13.188 1 98.62 95 ALA B C 1
ATOM 3896 O O . ALA B 1 95 ? 19.062 4.969 -11.969 1 98.62 95 ALA B O 1
ATOM 3897 N N . ALA B 1 96 ? 19.312 5.793 -14.008 1 98.56 96 ALA B N 1
ATOM 3898 C CA . ALA B 1 96 ? 20.094 6.938 -13.539 1 98.56 96 ALA B CA 1
ATOM 3899 C C . ALA B 1 96 ? 19.266 7.844 -12.641 1 98.56 96 ALA B C 1
ATOM 3901 O O . ALA B 1 96 ? 19.75 8.32 -11.609 1 98.56 96 ALA B O 1
ATOM 3902 N N . TRP B 1 97 ? 18.109 8.055 -13.062 1 98.75 97 TRP B N 1
ATOM 3903 C CA . TRP B 1 97 ? 17.219 8.938 -12.305 1 98.75 97 TRP B CA 1
ATOM 3904 C C . TRP B 1 97 ? 16.906 8.359 -10.938 1 98.75 97 TRP B C 1
ATOM 3906 O O . TRP B 1 97 ? 16.953 9.062 -9.922 1 98.75 97 TRP B O 1
ATOM 3916 N N . VAL B 1 98 ? 16.578 7.062 -10.867 1 98.81 98 VAL B N 1
ATOM 3917 C CA . VAL B 1 98 ? 16.266 6.406 -9.602 1 98.81 98 VAL B CA 1
ATOM 3918 C C . VAL B 1 98 ? 17.484 6.469 -8.68 1 98.81 98 VAL B C 1
ATOM 3920 O O . VAL B 1 98 ? 17.344 6.773 -7.492 1 98.81 98 VAL B O 1
ATOM 3923 N N . ARG B 1 99 ? 18.641 6.203 -9.211 1 98.62 99 ARG B N 1
ATOM 3924 C CA . ARG B 1 99 ? 19.859 6.277 -8.422 1 98.62 99 ARG B CA 1
ATOM 3925 C C . ARG B 1 99 ? 20.062 7.684 -7.859 1 98.62 99 ARG B C 1
ATOM 3927 O O . ARG B 1 99 ? 20.406 7.848 -6.688 1 98.62 99 ARG B O 1
ATOM 3934 N N . GLU B 1 100 ? 19.828 8.641 -8.672 1 98.69 100 GLU B N 1
ATOM 3935 C CA . GLU B 1 100 ? 19.984 10.031 -8.25 1 98.69 100 GLU B CA 1
ATOM 3936 C C . GLU B 1 100 ? 18.984 10.383 -7.145 1 98.69 100 GLU B C 1
ATOM 3938 O O . GLU B 1 100 ? 19.344 11.031 -6.164 1 98.69 100 GLU B O 1
ATOM 3943 N N . ALA B 1 101 ? 17.781 9.992 -7.312 1 98.69 101 ALA B N 1
ATOM 3944 C CA . ALA B 1 101 ? 16.75 10.258 -6.32 1 98.69 101 ALA B CA 1
ATOM 3945 C C . ALA B 1 101 ? 17.094 9.617 -4.98 1 98.69 101 ALA B C 1
ATOM 3947 O O . ALA B 1 101 ? 16.812 10.188 -3.922 1 98.69 101 ALA B O 1
ATOM 3948 N N . MET B 1 102 ? 17.688 8.422 -5.023 1 98.75 102 MET B N 1
ATOM 3949 C CA . MET B 1 102 ? 18.094 7.723 -3.809 1 98.75 102 MET B CA 1
ATOM 3950 C C . MET B 1 102 ? 19.156 8.523 -3.047 1 98.75 102 MET B C 1
ATOM 3952 O O . MET B 1 102 ? 19.172 8.508 -1.813 1 98.75 102 MET B O 1
ATOM 3956 N N . HIS B 1 103 ? 19.953 9.211 -3.73 1 98.44 103 HIS B N 1
ATOM 3957 C CA . HIS B 1 103 ? 21.031 9.977 -3.105 1 98.44 103 HIS B CA 1
ATOM 3958 C C . HIS B 1 103 ? 20.594 11.406 -2.803 1 98.44 103 HIS B C 1
ATOM 3960 O O . HIS B 1 103 ? 21.219 12.094 -2 1 98.44 103 HIS B O 1
ATOM 3966 N N . ASN B 1 104 ? 19.547 11.82 -3.516 1 98.06 104 ASN B N 1
ATOM 3967 C CA . ASN B 1 104 ? 18.984 13.156 -3.336 1 98.06 104 ASN B CA 1
ATOM 3968 C C . ASN B 1 104 ? 17.469 13.102 -3.088 1 98.06 104 ASN B C 1
ATOM 3970 O O . ASN B 1 104 ? 16.688 13.555 -3.92 1 98.06 104 ASN B O 1
ATOM 3974 N N . PRO B 1 105 ? 17.109 12.758 -1.875 1 96.5 105 PRO B N 1
ATOM 3975 C CA . PRO B 1 105 ? 15.695 12.531 -1.592 1 96.5 105 PRO B CA 1
ATOM 3976 C C . PRO B 1 105 ? 14.836 13.766 -1.847 1 96.5 105 PRO B C 1
ATOM 3978 O O . PRO B 1 105 ? 13.617 13.656 -2.012 1 96.5 105 PRO B O 1
ATOM 3981 N N . GLY B 1 106 ? 15.414 14.938 -1.89 1 94.56 106 GLY B N 1
ATOM 3982 C CA . GLY B 1 106 ? 14.695 16.156 -2.209 1 94.56 106 GLY B CA 1
ATOM 3983 C C . GLY B 1 106 ? 14.07 16.141 -3.592 1 94.56 106 GLY B C 1
ATOM 3984 O O . GLY B 1 106 ? 13.172 16.922 -3.881 1 94.56 106 GLY B O 1
ATOM 3985 N N . MET B 1 107 ? 14.555 15.219 -4.488 1 95.69 107 MET B N 1
ATOM 3986 C CA . MET B 1 107 ? 13.984 15.062 -5.828 1 95.69 107 MET B CA 1
ATOM 3987 C C . MET B 1 107 ? 12.57 14.5 -5.758 1 95.69 107 MET B C 1
ATOM 3989 O O . MET B 1 107 ? 11.758 14.75 -6.648 1 95.69 107 MET B O 1
ATOM 3993 N N . MET B 1 108 ? 12.289 13.734 -4.719 1 96.12 108 MET B N 1
ATOM 3994 C CA . MET B 1 108 ? 10.969 13.156 -4.461 1 96.12 108 MET B CA 1
ATOM 3995 C C . MET B 1 108 ? 10.578 13.328 -2.994 1 96.12 108 MET B C 1
ATOM 3997 O O . MET B 1 108 ? 10.5 12.344 -2.252 1 96.12 108 MET B O 1
ATOM 4001 N N . PRO B 1 109 ? 10.219 14.5 -2.645 1 96.06 109 PRO B N 1
ATOM 4002 C CA . PRO B 1 109 ? 10.016 14.797 -1.224 1 96.06 109 PRO B CA 1
ATOM 4003 C C . PRO B 1 109 ? 8.906 13.953 -0.601 1 96.06 109 PRO B C 1
ATOM 4005 O O . PRO B 1 109 ? 8.961 13.633 0.588 1 96.06 109 PRO B O 1
ATOM 4008 N N . ARG B 1 110 ? 7.902 13.523 -1.371 1 96.5 110 ARG B N 1
ATOM 4009 C CA . ARG B 1 110 ? 6.805 12.711 -0.857 1 96.5 110 ARG B CA 1
ATOM 4010 C C . ARG B 1 110 ? 7.301 11.336 -0.435 1 96.5 110 ARG B C 1
ATOM 4012 O O . ARG B 1 110 ? 6.633 10.641 0.334 1 96.5 110 ARG B O 1
ATOM 4019 N N . LEU B 1 111 ? 8.492 10.938 -0.962 1 98 111 LEU B N 1
ATOM 4020 C CA . LEU B 1 111 ? 9.039 9.617 -0.685 1 98 111 LEU B CA 1
ATOM 4021 C C . LEU B 1 111 ? 10.273 9.711 0.201 1 98 111 LEU B C 1
ATOM 4023 O O . LEU B 1 111 ? 11.008 8.734 0.358 1 98 111 LEU B O 1
ATOM 4027 N N . HIS B 1 112 ? 10.5 10.891 0.817 1 97.88 112 HIS B N 1
ATOM 4028 C CA . HIS B 1 112 ? 11.711 11.156 1.591 1 97.88 112 HIS B CA 1
ATOM 4029 C C . HIS B 1 112 ? 11.93 10.078 2.648 1 97.88 112 HIS B C 1
ATOM 4031 O O . HIS B 1 112 ? 13.016 9.508 2.744 1 97.88 112 HIS B O 1
ATOM 4037 N N . HIS B 1 113 ? 10.945 9.781 3.43 1 98.19 113 HIS B N 1
ATOM 4038 C CA . HIS B 1 113 ? 11.086 8.836 4.535 1 98.19 113 HIS B CA 1
ATOM 4039 C C . HIS B 1 113 ? 11.305 7.418 4.023 1 98.19 113 HIS B C 1
ATOM 4041 O O . HIS B 1 113 ? 12.016 6.629 4.652 1 98.19 113 HIS B O 1
ATOM 4047 N N . GLY B 1 114 ? 10.625 7.055 2.896 1 98.69 114 GLY B N 1
ATOM 4048 C CA . GLY B 1 114 ? 10.883 5.762 2.283 1 98.69 114 GLY B CA 1
ATOM 4049 C C . GLY B 1 114 ? 12.32 5.605 1.814 1 98.69 114 GLY B C 1
ATOM 4050 O O . GLY B 1 114 ? 12.93 4.555 2.016 1 98.69 114 GLY B O 1
ATOM 4051 N N . ILE B 1 115 ? 12.836 6.672 1.188 1 98.81 115 ILE B N 1
ATOM 4052 C CA . ILE B 1 115 ? 14.211 6.66 0.709 1 98.81 115 ILE B CA 1
ATOM 4053 C C . ILE B 1 115 ? 15.172 6.562 1.896 1 98.81 115 ILE B C 1
ATOM 4055 O O . ILE B 1 115 ? 16.125 5.793 1.861 1 98.81 115 ILE B O 1
ATOM 4059 N N . GLU B 1 116 ? 14.859 7.316 3.02 1 98.38 116 GLU B N 1
ATOM 4060 C CA . GLU B 1 116 ? 15.711 7.285 4.203 1 98.38 116 GLU B CA 1
ATOM 4061 C C . GLU B 1 116 ? 15.664 5.922 4.887 1 98.38 116 GLU B C 1
ATOM 4063 O O . GLU B 1 116 ? 16.656 5.465 5.449 1 98.38 116 GLU B O 1
ATOM 4068 N N . LEU B 1 117 ? 14.539 5.258 4.832 1 98.56 117 LEU B N 1
ATOM 4069 C CA . LEU B 1 117 ? 14.43 3.896 5.34 1 98.56 117 LEU B CA 1
ATOM 4070 C C . LEU B 1 117 ? 15.422 2.975 4.637 1 98.56 117 LEU B C 1
ATOM 4072 O O . LEU B 1 117 ? 16.094 2.172 5.289 1 98.56 117 LEU B O 1
ATOM 4076 N N . LEU B 1 118 ? 15.57 3.129 3.365 1 98.69 118 LEU B N 1
ATOM 4077 C CA . LEU B 1 118 ? 16.453 2.299 2.549 1 98.69 118 LEU B CA 1
ATOM 4078 C C . LEU B 1 118 ? 17.922 2.551 2.893 1 98.69 118 LEU B C 1
ATOM 4080 O O . LEU B 1 118 ? 18.766 1.674 2.703 1 98.69 118 LEU B O 1
ATOM 4084 N N . ALA B 1 119 ? 18.203 3.715 3.434 1 97.75 119 ALA B N 1
ATOM 4085 C CA . ALA B 1 119 ? 19.562 4.078 3.777 1 97.75 119 ALA B CA 1
ATOM 4086 C C . ALA B 1 119 ? 20.031 3.332 5.027 1 97.75 119 ALA B C 1
ATOM 4088 O O . ALA B 1 119 ? 21.219 3.365 5.367 1 97.75 119 ALA B O 1
ATOM 4089 N N . GLY B 1 120 ? 19.141 2.596 5.668 1 96.75 120 GLY B N 1
ATOM 4090 C CA . GLY B 1 120 ? 19.516 1.891 6.883 1 96.75 120 GLY B CA 1
ATOM 4091 C C . GLY B 1 120 ? 19.391 0.383 6.758 1 96.75 120 GLY B C 1
ATOM 4092 O O . GLY B 1 120 ? 19.562 -0.341 7.742 1 96.75 120 GLY B O 1
ATOM 4093 N N . VAL B 1 121 ? 19.203 -0.16 5.582 1 98.06 121 VAL B N 1
ATOM 4094 C CA . VAL B 1 121 ? 18.922 -1.584 5.418 1 98.06 121 VAL B CA 1
ATOM 4095 C C . VAL B 1 121 ? 20.219 -2.383 5.602 1 98.06 121 VAL B C 1
ATOM 4097 O O . VAL B 1 121 ? 21.297 -1.928 5.219 1 98.06 121 VAL B O 1
ATOM 4100 N N . ASP B 1 122 ? 20.094 -3.543 6.234 1 98.5 122 ASP B N 1
ATOM 4101 C CA . ASP B 1 122 ? 21.219 -4.469 6.324 1 98.5 122 ASP B CA 1
ATOM 4102 C C . ASP B 1 122 ? 21.344 -5.309 5.055 1 98.5 122 ASP B C 1
ATOM 4104 O O . ASP B 1 122 ? 22.453 -5.562 4.578 1 98.5 122 ASP B O 1
ATOM 4108 N N . VAL B 1 123 ? 20.219 -5.758 4.57 1 98.81 123 VAL B N 1
ATOM 4109 C CA . VAL B 1 123 ? 20.156 -6.523 3.332 1 98.81 123 VAL B CA 1
ATOM 4110 C C . VAL B 1 123 ? 19.016 -6.008 2.461 1 98.81 123 VAL B C 1
ATOM 4112 O O . VAL B 1 123 ? 17.891 -5.809 2.943 1 98.81 123 VAL B O 1
ATOM 4115 N N . ILE B 1 124 ? 19.328 -5.676 1.288 1 98.94 124 ILE B N 1
ATOM 4116 C CA . ILE B 1 124 ? 18.297 -5.469 0.28 1 98.94 124 ILE B CA 1
ATOM 4117 C C . ILE B 1 124 ? 18.328 -6.602 -0.744 1 98.94 124 ILE B C 1
ATOM 4119 O O . ILE B 1 124 ? 19.391 -6.898 -1.307 1 98.94 124 ILE B O 1
ATOM 4123 N N . HIS B 1 125 ? 17.203 -7.254 -0.906 1 98.94 125 HIS B N 1
ATOM 4124 C CA . HIS B 1 125 ? 17.078 -8.477 -1.691 1 98.94 125 HIS B CA 1
ATOM 4125 C C . HIS B 1 125 ? 16.016 -8.328 -2.777 1 98.94 125 HIS B C 1
ATOM 4127 O O . HIS B 1 125 ? 14.828 -8.305 -2.48 1 98.94 125 HIS B O 1
ATOM 4133 N N . VAL B 1 126 ? 16.484 -8.195 -4.062 1 98.94 126 VAL B N 1
ATOM 4134 C CA . VAL B 1 126 ? 15.562 -8.211 -5.195 1 98.94 126 VAL B CA 1
ATOM 4135 C C . VAL B 1 126 ? 15.195 -9.656 -5.547 1 98.94 126 VAL B C 1
ATOM 4137 O O . VAL B 1 126 ? 16 -10.375 -6.141 1 98.94 126 VAL B O 1
ATOM 4140 N N . VAL B 1 127 ? 13.961 -10.016 -5.191 1 98.62 127 VAL B N 1
ATOM 4141 C CA . VAL B 1 127 ? 13.586 -11.422 -5.281 1 98.62 127 VAL B CA 1
ATOM 4142 C C . VAL B 1 127 ? 13.234 -11.773 -6.727 1 98.62 127 VAL B C 1
ATOM 4144 O O . VAL B 1 127 ? 13.047 -10.883 -7.559 1 98.62 127 VAL B O 1
ATOM 4147 N N . GLY B 1 128 ? 13.102 -12.977 -6.984 1 97.88 128 GLY B N 1
ATOM 4148 C CA . GLY B 1 128 ? 13.031 -13.508 -8.336 1 97.88 128 GLY B CA 1
ATOM 4149 C C . GLY B 1 128 ? 11.742 -13.148 -9.055 1 97.88 128 GLY B C 1
ATOM 4150 O O . GLY B 1 128 ? 10.742 -12.82 -8.406 1 97.88 128 GLY B O 1
ATOM 4151 N N . GLY B 1 129 ? 11.781 -13.305 -10.32 1 95.31 129 GLY B N 1
ATOM 4152 C CA . GLY B 1 129 ? 10.672 -13.031 -11.211 1 95.31 129 GLY B CA 1
ATOM 4153 C C . GLY B 1 129 ? 11.102 -12.508 -12.57 1 95.31 129 GLY B C 1
ATOM 4154 O O . GLY B 1 129 ? 12.297 -12.359 -12.828 1 95.31 129 GLY B O 1
ATOM 4155 N N . GLY B 1 130 ? 10.211 -12.391 -13.484 1 93.38 130 GLY B N 1
ATOM 4156 C CA . GLY B 1 130 ? 10.445 -11.867 -14.82 1 93.38 130 GLY B CA 1
ATOM 4157 C C . GLY B 1 130 ? 9.867 -10.477 -15.031 1 93.38 130 GLY B C 1
ATOM 4158 O O . GLY B 1 130 ? 9.156 -10.234 -16.016 1 93.38 130 GLY B O 1
ATOM 4159 N N . TYR B 1 131 ? 10.219 -9.562 -14.133 1 96.12 131 TYR B N 1
ATOM 4160 C CA . TYR B 1 131 ? 9.555 -8.266 -14.164 1 96.12 131 TYR B CA 1
ATOM 4161 C C . TYR B 1 131 ? 10.555 -7.152 -14.469 1 96.12 131 TYR B C 1
ATOM 4163 O O . TYR B 1 131 ? 10.188 -5.973 -14.5 1 96.12 131 TYR B O 1
ATOM 4171 N N . ILE B 1 132 ? 11.797 -7.484 -14.594 1 97.12 132 ILE B N 1
ATOM 4172 C CA . ILE B 1 132 ? 12.812 -6.539 -15.031 1 97.12 132 ILE B CA 1
ATOM 4173 C C . ILE B 1 132 ? 13.273 -6.906 -16.438 1 97.12 132 ILE B C 1
ATOM 4175 O O . ILE B 1 132 ? 14.234 -7.66 -16.609 1 97.12 132 ILE B O 1
ATOM 4179 N N . ASN B 1 133 ? 12.555 -6.355 -17.406 1 93.5 133 ASN B N 1
ATOM 4180 C CA . ASN B 1 133 ? 12.828 -6.672 -18.797 1 93.5 133 ASN B CA 1
ATOM 4181 C C . ASN B 1 133 ? 12.188 -5.652 -19.734 1 93.5 133 ASN B C 1
ATOM 4183 O O . ASN B 1 133 ? 11.742 -4.59 -19.297 1 93.5 133 ASN B O 1
ATOM 4187 N N . LYS B 1 134 ? 12.094 -6.016 -21.047 1 93.25 134 LYS B N 1
ATOM 4188 C CA . LYS B 1 134 ? 11.703 -5.078 -22.094 1 93.25 134 LYS B CA 1
ATOM 4189 C C . LYS B 1 134 ? 10.227 -4.711 -22 1 93.25 134 LYS B C 1
ATOM 4191 O O . LYS B 1 134 ? 9.812 -3.643 -22.453 1 93.25 134 LYS B O 1
ATOM 4196 N N . LEU B 1 135 ? 9.422 -5.602 -21.406 1 89.19 135 LEU B N 1
ATOM 4197 C CA . LEU B 1 135 ? 7.992 -5.332 -21.281 1 89.19 135 LEU B CA 1
ATOM 4198 C C . LEU B 1 135 ? 7.746 -4.188 -20.297 1 89.19 135 LEU B C 1
ATOM 4200 O O . LEU B 1 135 ? 6.75 -3.469 -20.422 1 89.19 135 LEU B O 1
ATOM 4204 N N . TRP B 1 136 ? 8.641 -3.99 -19.328 1 94.56 136 TRP B N 1
ATOM 4205 C CA . TRP B 1 136 ? 8.586 -2.93 -18.328 1 94.56 136 TRP B CA 1
ATOM 4206 C C . TRP B 1 136 ? 9.945 -2.258 -18.172 1 94.56 136 TRP B C 1
ATOM 4208 O O . TRP B 1 136 ? 10.617 -2.426 -17.156 1 94.56 136 TRP B O 1
ATOM 4218 N N . PRO B 1 137 ? 10.258 -1.475 -19.094 1 96.12 137 PRO B N 1
ATOM 4219 C CA . PRO B 1 137 ? 11.641 -0.998 -19.203 1 96.12 137 PRO B CA 1
ATOM 4220 C C . PRO B 1 137 ? 12.07 -0.17 -18 1 96.12 137 PRO B C 1
ATOM 4222 O O . PRO B 1 137 ? 13.25 -0.192 -17.609 1 96.12 137 PRO B O 1
ATOM 4225 N N . LYS B 1 138 ? 11.188 0.544 -17.297 1 97.44 138 LYS B N 1
ATOM 4226 C CA . LYS B 1 138 ? 11.539 1.407 -16.172 1 97.44 138 LYS B CA 1
ATOM 4227 C C . LYS B 1 138 ? 11.906 0.585 -14.938 1 97.44 138 LYS B C 1
ATOM 4229 O O . LYS B 1 138 ? 12.539 1.093 -14.016 1 97.44 138 LYS B O 1
ATOM 4234 N N . GLN B 1 139 ? 11.531 -0.705 -14.953 1 98.19 139 GLN B N 1
ATOM 4235 C CA . GLN B 1 139 ? 11.688 -1.512 -13.75 1 98.19 139 GLN B CA 1
ATOM 4236 C C . GLN B 1 139 ? 13.148 -1.873 -13.508 1 98.19 139 GLN B C 1
ATOM 4238 O O . GLN B 1 139 ? 13.516 -2.34 -12.43 1 98.19 139 GLN B O 1
ATOM 4243 N N . ILE B 1 140 ? 14.008 -1.607 -14.508 1 98.44 140 ILE B N 1
ATOM 4244 C CA . ILE B 1 140 ? 15.438 -1.75 -14.273 1 98.44 140 ILE B CA 1
ATOM 4245 C C . ILE B 1 140 ? 15.875 -0.798 -13.156 1 98.44 140 ILE B C 1
ATOM 4247 O O . ILE B 1 140 ? 16.891 -1.024 -12.5 1 98.44 140 ILE B O 1
ATOM 4251 N N . GLY B 1 141 ? 15.094 0.3 -12.922 1 98.75 141 GLY B N 1
ATOM 4252 C CA . GLY B 1 141 ? 15.32 1.22 -11.82 1 98.75 141 GLY B CA 1
ATOM 4253 C C . GLY B 1 141 ? 15.281 0.543 -10.461 1 98.75 141 GLY B C 1
ATOM 4254 O O . GLY B 1 141 ? 15.852 1.051 -9.492 1 98.75 141 GLY B O 1
ATOM 4255 N N . LEU B 1 142 ? 14.609 -0.59 -10.344 1 98.94 142 LEU B N 1
ATOM 4256 C CA . LEU B 1 142 ? 14.594 -1.348 -9.094 1 98.94 142 LEU B CA 1
ATOM 4257 C C . LEU B 1 142 ? 16 -1.823 -8.727 1 98.94 142 LEU B C 1
ATOM 4259 O O . LEU B 1 142 ? 16.391 -1.766 -7.562 1 98.94 142 LEU B O 1
ATOM 4263 N N . LEU B 1 143 ? 16.719 -2.301 -9.727 1 98.88 143 LEU B N 1
ATOM 4264 C CA . LEU B 1 143 ? 18.109 -2.723 -9.492 1 98.88 143 LEU B CA 1
ATOM 4265 C C . LEU B 1 143 ? 18.984 -1.531 -9.125 1 98.88 143 LEU B C 1
ATOM 4267 O O . LEU B 1 143 ? 19.797 -1.619 -8.211 1 98.88 143 LEU B O 1
ATOM 4271 N N . ALA B 1 144 ? 18.75 -0.414 -9.852 1 98.88 144 ALA B N 1
ATOM 4272 C CA . ALA B 1 144 ? 19.516 0.797 -9.57 1 98.88 144 ALA B CA 1
ATOM 4273 C C . ALA B 1 144 ? 19.234 1.307 -8.164 1 98.88 144 ALA B C 1
ATOM 4275 O O . ALA B 1 144 ? 20.172 1.701 -7.445 1 98.88 144 ALA B O 1
ATOM 4276 N N . GLY B 1 145 ? 17.984 1.302 -7.82 1 98.94 145 GLY B N 1
ATOM 4277 C CA . GLY B 1 145 ? 17.609 1.715 -6.477 1 98.94 145 GLY B CA 1
ATOM 4278 C C . GLY B 1 145 ? 18.156 0.811 -5.395 1 98.94 145 GLY B C 1
ATOM 4279 O O . GLY B 1 145 ? 18.625 1.288 -4.359 1 98.94 145 GLY B O 1
ATOM 4280 N N . ALA B 1 146 ? 18.141 -0.484 -5.617 1 98.94 146 ALA B N 1
ATOM 4281 C CA . ALA B 1 146 ? 18.688 -1.441 -4.66 1 98.94 146 ALA B CA 1
ATOM 4282 C C . ALA B 1 146 ? 20.188 -1.239 -4.48 1 98.94 146 ALA B C 1
ATOM 4284 O O . ALA B 1 146 ? 20.688 -1.262 -3.357 1 98.94 146 ALA B O 1
ATOM 4285 N N . ALA B 1 147 ? 20.859 -1.066 -5.566 1 98.81 147 ALA B N 1
ATOM 4286 C CA . ALA B 1 147 ? 22.297 -0.802 -5.504 1 98.81 147 ALA B CA 1
ATOM 4287 C C . ALA B 1 147 ? 22.578 0.469 -4.715 1 98.81 147 ALA B C 1
ATOM 4289 O O . ALA B 1 147 ? 23.484 0.493 -3.873 1 98.81 147 ALA B O 1
ATOM 4290 N N . ALA B 1 148 ? 21.812 1.512 -4.992 1 98.88 148 ALA B N 1
ATOM 4291 C CA . ALA B 1 148 ? 21.984 2.777 -4.281 1 98.88 148 ALA B CA 1
ATOM 4292 C C . ALA B 1 148 ? 21.688 2.613 -2.793 1 98.88 148 ALA B C 1
ATOM 4294 O O . ALA B 1 148 ? 22.375 3.215 -1.955 1 98.88 148 ALA B O 1
ATOM 4295 N N . ALA B 1 149 ? 20.703 1.812 -2.469 1 98.81 149 ALA B N 1
ATOM 4296 C CA . ALA B 1 149 ? 20.375 1.55 -1.07 1 98.81 149 ALA B CA 1
ATOM 4297 C C . ALA B 1 149 ? 21.547 0.889 -0.344 1 98.81 149 ALA B C 1
ATOM 4299 O O . ALA B 1 149 ? 21.891 1.279 0.773 1 98.81 149 ALA B O 1
ATOM 4300 N N . ALA B 1 150 ? 22.109 -0.1 -0.971 1 98.25 150 ALA B N 1
ATOM 4301 C CA . ALA B 1 150 ? 23.266 -0.786 -0.382 1 98.25 150 ALA B CA 1
ATOM 4302 C C . ALA B 1 150 ? 24.438 0.164 -0.218 1 98.25 150 ALA B C 1
ATOM 4304 O O . ALA B 1 150 ? 25.141 0.118 0.793 1 98.25 150 ALA B O 1
ATOM 4305 N N . GLU B 1 151 ? 24.641 0.994 -1.184 1 97.81 151 GLU B N 1
ATOM 4306 C CA . GLU B 1 151 ? 25.719 1.98 -1.12 1 97.81 151 GLU B CA 1
ATOM 4307 C C . GLU B 1 151 ? 25.516 2.934 0.055 1 97.81 151 GLU B C 1
ATOM 4309 O O . GLU B 1 151 ? 26.469 3.227 0.787 1 97.81 151 GLU B O 1
ATOM 4314 N N . ARG B 1 152 ? 24.344 3.406 0.233 1 97.81 152 ARG B N 1
ATOM 4315 C CA . ARG B 1 152 ? 24.047 4.391 1.268 1 97.81 152 ARG B CA 1
ATOM 4316 C C . ARG B 1 152 ? 24.047 3.748 2.65 1 97.81 152 ARG B C 1
ATOM 4318 O O . ARG B 1 152 ? 24.469 4.367 3.631 1 97.81 152 ARG B O 1
ATOM 4325 N N . SER B 1 153 ? 23.641 2.508 2.742 1 97.44 153 SER B N 1
ATOM 4326 C CA . SER B 1 153 ? 23.453 1.866 4.035 1 97.44 153 SER B CA 1
ATOM 4327 C C . SER B 1 153 ? 24.703 1.125 4.48 1 97.44 153 SER B C 1
ATOM 4329 O O . SER B 1 153 ? 24.875 0.847 5.668 1 97.44 153 SER B O 1
ATOM 4331 N N . GLY B 1 154 ? 25.531 0.835 3.543 1 96.94 154 GLY B N 1
ATOM 4332 C CA . GLY B 1 154 ? 26.625 -0.073 3.834 1 96.94 154 GLY B CA 1
ATOM 4333 C C . GLY B 1 154 ? 26.188 -1.52 3.963 1 96.94 154 GLY B C 1
ATOM 4334 O O . GLY B 1 154 ? 26.953 -2.365 4.438 1 96.94 154 GLY B O 1
ATOM 4335 N N . GLY B 1 155 ? 24.969 -1.823 3.615 1 97.94 155 GLY B N 1
ATOM 4336 C CA . GLY B 1 155 ? 24.438 -3.176 3.686 1 97.94 155 GLY B CA 1
ATOM 4337 C C . GLY B 1 155 ? 24.781 -4.016 2.469 1 97.94 155 GLY B C 1
ATOM 4338 O O . GLY B 1 155 ? 25.656 -3.652 1.687 1 97.94 155 GLY B O 1
ATOM 4339 N N . ARG B 1 156 ? 24.094 -5.145 2.309 1 98.44 156 ARG B N 1
ATOM 4340 C CA . ARG B 1 156 ? 24.328 -6.105 1.235 1 98.44 156 ARG B CA 1
ATOM 4341 C C . ARG B 1 156 ? 23.172 -6.109 0.244 1 98.44 156 ARG B C 1
ATOM 4343 O O . ARG B 1 156 ? 22 -6.137 0.643 1 98.44 156 ARG B O 1
ATOM 4350 N N . ALA B 1 157 ? 23.547 -6.031 -1 1 98.75 157 ALA B N 1
ATOM 4351 C CA . ALA B 1 157 ? 22.547 -6.191 -2.059 1 98.75 157 ALA B CA 1
ATOM 4352 C C . ALA B 1 157 ? 22.625 -7.59 -2.668 1 98.75 157 ALA B C 1
ATOM 4354 O O . ALA B 1 157 ? 23.703 -8.102 -2.941 1 98.75 157 ALA B O 1
ATOM 4355 N N . ALA B 1 158 ? 21.484 -8.195 -2.826 1 98.94 158 ALA B N 1
ATOM 4356 C CA . ALA B 1 158 ? 21.375 -9.5 -3.469 1 98.94 158 ALA B CA 1
ATOM 4357 C C . ALA B 1 158 ? 20.203 -9.523 -4.453 1 98.94 158 ALA B C 1
ATOM 4359 O O . ALA B 1 158 ? 19.203 -8.836 -4.254 1 98.94 158 ALA B O 1
ATOM 4360 N N . MET B 1 159 ? 20.328 -10.203 -5.516 1 98.88 159 MET B N 1
ATOM 4361 C CA . MET B 1 159 ? 19.219 -10.555 -6.398 1 98.88 159 MET B CA 1
ATOM 4362 C C . MET B 1 159 ? 19.234 -12.039 -6.73 1 98.88 159 MET B C 1
ATOM 4364 O O . MET B 1 159 ? 20.297 -12.625 -6.953 1 98.88 159 MET B O 1
ATOM 4368 N N . THR B 1 160 ? 18.062 -12.648 -6.66 1 98.81 160 THR B N 1
ATOM 4369 C CA . THR B 1 160 ? 18 -14.094 -6.848 1 98.81 160 THR B CA 1
ATOM 4370 C C . THR B 1 160 ? 16.875 -14.461 -7.816 1 98.81 160 THR B C 1
ATOM 4372 O O . THR B 1 160 ? 15.859 -13.766 -7.891 1 98.81 160 THR B O 1
ATOM 4375 N N . GLY B 1 161 ? 17.125 -15.539 -8.586 1 98.06 161 GLY B N 1
ATOM 4376 C CA . GLY B 1 161 ? 16.094 -16.125 -9.422 1 98.06 161 GLY B CA 1
ATOM 4377 C C . GLY B 1 161 ? 15.555 -15.164 -10.461 1 98.06 161 GLY B C 1
ATOM 4378 O O . GLY B 1 161 ? 14.367 -15.195 -10.789 1 98.06 161 GLY B O 1
ATOM 4379 N N . GLN B 1 162 ? 16.391 -14.297 -11 1 97.56 162 GLN B N 1
ATOM 4380 C CA . GLN B 1 162 ? 15.938 -13.266 -11.938 1 97.56 162 GLN B CA 1
ATOM 4381 C C . GLN B 1 162 ? 15.797 -13.828 -13.352 1 97.56 162 GLN B C 1
ATOM 4383 O O . GLN B 1 162 ? 16.641 -14.602 -13.797 1 97.56 162 GLN B O 1
ATOM 4388 N N . GLY B 1 163 ? 14.68 -13.562 -14.008 1 94.94 163 GLY B N 1
ATOM 4389 C CA . GLY B 1 163 ? 14.547 -13.656 -15.453 1 94.94 163 GLY B CA 1
ATOM 4390 C C . GLY B 1 163 ? 14.594 -12.305 -16.141 1 94.94 163 GLY B C 1
ATOM 4391 O O . GLY B 1 163 ? 13.68 -11.492 -16 1 94.94 163 GLY B O 1
ATOM 4392 N N . LEU B 1 164 ? 15.641 -12.133 -16.953 1 95.38 164 LEU B N 1
ATOM 4393 C CA . LEU B 1 164 ? 15.922 -10.789 -17.438 1 95.38 164 LEU B CA 1
ATOM 4394 C C . LEU B 1 164 ? 15.562 -10.641 -18.906 1 95.38 164 LEU B C 1
ATOM 4396 O O . LEU B 1 164 ? 15.773 -9.578 -19.5 1 95.38 164 LEU B O 1
ATOM 4400 N N . LEU B 1 165 ? 15 -11.703 -19.391 1 90.62 165 LEU B N 1
ATOM 4401 C CA . LEU B 1 165 ? 14.633 -11.688 -20.812 1 90.62 165 LEU B CA 1
ATOM 4402 C C . LEU B 1 165 ? 13.125 -11.516 -20.969 1 90.62 165 LEU B C 1
ATOM 4404 O O . LEU B 1 165 ? 12.352 -11.969 -20.125 1 90.62 165 LEU B O 1
ATOM 4408 N N . PRO B 1 166 ? 12.625 -10.922 -22.078 1 90.31 166 PRO B N 1
ATOM 4409 C CA . PRO B 1 166 ? 13.438 -10.305 -23.141 1 90.31 166 PRO B CA 1
ATOM 4410 C C . PRO B 1 166 ? 14.109 -9.016 -22.672 1 90.31 166 PRO B C 1
ATOM 4412 O O . PRO B 1 166 ? 13.516 -8.234 -21.938 1 90.31 166 PRO B O 1
ATOM 4415 N N . ALA B 1 167 ? 15.305 -8.781 -23.156 1 91.62 167 ALA B N 1
ATOM 4416 C CA . ALA B 1 167 ? 16.047 -7.594 -22.75 1 91.62 167 ALA B CA 1
ATOM 4417 C C . ALA B 1 167 ? 15.797 -6.441 -23.719 1 91.62 167 ALA B C 1
ATOM 4419 O O . ALA B 1 167 ? 15.57 -6.66 -24.906 1 91.62 167 ALA B O 1
ATOM 4420 N N . CYS B 1 168 ? 15.812 -5.25 -23.141 1 90 168 CYS B N 1
ATOM 4421 C CA . CYS B 1 168 ? 15.789 -4.074 -24 1 90 168 CYS B CA 1
ATOM 4422 C C . CYS B 1 168 ? 17.047 -4.012 -24.859 1 90 168 CYS B C 1
ATOM 4424 O O . CYS B 1 168 ? 18.094 -4.562 -24.5 1 90 168 CYS B O 1
ATOM 4426 N N . ASP B 1 169 ? 16.844 -3.252 -25.953 1 89.44 169 ASP B N 1
ATOM 4427 C CA . ASP B 1 169 ? 18 -3.033 -26.797 1 89.44 169 ASP B CA 1
ATOM 4428 C C . ASP B 1 169 ? 19.094 -2.264 -26.047 1 89.44 169 ASP B C 1
ATOM 4430 O O . ASP B 1 169 ? 18.797 -1.319 -25.312 1 89.44 169 ASP B O 1
ATOM 4434 N N . ASP B 1 170 ? 20.344 -2.719 -26.172 1 91.94 170 ASP B N 1
ATOM 4435 C CA . ASP B 1 170 ? 21.531 -2.037 -25.688 1 91.94 170 ASP B CA 1
ATOM 4436 C C . ASP B 1 170 ? 21.531 -1.925 -24.172 1 91.94 170 ASP B C 1
ATOM 4438 O O . ASP B 1 170 ? 22.172 -1.034 -23.609 1 91.94 170 ASP B O 1
ATOM 4442 N N . VAL B 1 171 ? 20.812 -2.816 -23.469 1 95.81 171 VAL B N 1
ATOM 4443 C CA . VAL B 1 171 ? 20.703 -2.693 -22.016 1 95.81 171 VAL B CA 1
ATOM 4444 C C . VAL B 1 171 ? 21.734 -3.596 -21.344 1 95.81 171 VAL B C 1
ATOM 4446 O O . VAL B 1 171 ? 22.016 -3.447 -20.141 1 95.81 171 VAL B O 1
ATOM 4449 N N . ALA B 1 172 ? 22.375 -4.496 -22.031 1 95.88 172 ALA B N 1
ATOM 4450 C CA . ALA B 1 172 ? 23.266 -5.516 -21.469 1 95.88 172 ALA B CA 1
ATOM 4451 C C . ALA B 1 172 ? 24.391 -4.879 -20.672 1 95.88 172 ALA B C 1
ATOM 4453 O O . ALA B 1 172 ? 24.641 -5.277 -19.531 1 95.88 172 ALA B O 1
ATOM 4454 N N . PRO B 1 173 ? 25.047 -3.822 -21.219 1 97.19 173 PRO B N 1
ATOM 4455 C CA . PRO B 1 173 ? 26.094 -3.197 -20.406 1 97.19 173 PRO B CA 1
ATOM 4456 C C . PRO B 1 173 ? 25.578 -2.602 -19.109 1 97.19 173 PRO B C 1
ATOM 4458 O O . PRO B 1 173 ? 26.25 -2.666 -18.078 1 97.19 173 PRO B O 1
ATOM 4461 N N . LEU B 1 174 ? 24.422 -2.039 -19.203 1 97.81 174 LEU B N 1
ATOM 4462 C CA . LEU B 1 174 ? 23.828 -1.46 -18 1 97.81 174 LEU B CA 1
ATOM 4463 C C . LEU B 1 174 ? 23.5 -2.541 -16.969 1 97.81 174 LEU B C 1
ATOM 4465 O O . LEU B 1 174 ? 23.797 -2.377 -15.781 1 97.81 174 LEU B O 1
ATOM 4469 N N . LEU B 1 175 ? 22.922 -3.629 -17.422 1 98.12 175 LEU B N 1
ATOM 4470 C CA . LEU B 1 175 ? 22.578 -4.734 -16.547 1 98.12 175 LEU B CA 1
ATOM 4471 C C . LEU B 1 175 ? 23.828 -5.293 -15.867 1 98.12 175 LEU B C 1
ATOM 4473 O O . LEU B 1 175 ? 23.828 -5.574 -14.664 1 98.12 175 LEU B O 1
ATOM 4477 N N . ARG B 1 176 ? 24.859 -5.438 -16.609 1 98.06 176 ARG B N 1
ATOM 4478 C CA . ARG B 1 176 ? 26.109 -5.953 -16.062 1 98.06 176 ARG B CA 1
ATOM 4479 C C . ARG B 1 176 ? 26.703 -4.984 -15.039 1 98.06 176 ARG B C 1
ATOM 4481 O O . ARG B 1 176 ? 27.172 -5.402 -13.977 1 98.06 176 ARG B O 1
ATOM 4488 N N . ALA B 1 177 ? 26.656 -3.715 -15.367 1 98 177 ALA B N 1
ATOM 4489 C CA . ALA B 1 177 ? 27.156 -2.691 -14.453 1 98 177 ALA B CA 1
ATOM 4490 C C . ALA B 1 177 ? 26.391 -2.699 -13.141 1 98 177 ALA B C 1
ATOM 4492 O O . ALA B 1 177 ? 26.969 -2.545 -12.062 1 98 177 ALA B O 1
ATOM 4493 N N . LEU B 1 178 ? 25.109 -2.834 -13.234 1 98.38 178 LEU B N 1
ATOM 4494 C CA . LEU B 1 178 ? 24.281 -2.889 -12.039 1 98.38 178 LEU B CA 1
ATOM 4495 C C . LEU B 1 178 ? 24.547 -4.172 -11.258 1 98.38 178 LEU B C 1
ATOM 4497 O O . LEU B 1 178 ? 24.688 -4.141 -10.031 1 98.38 178 LEU B O 1
ATOM 4501 N N . ALA B 1 179 ? 24.625 -5.266 -11.977 1 98.44 179 ALA B N 1
ATOM 4502 C CA . ALA B 1 179 ? 24.875 -6.551 -11.336 1 98.44 179 ALA B CA 1
ATOM 4503 C C . ALA B 1 179 ? 26.188 -6.527 -10.555 1 98.44 179 ALA B C 1
ATOM 4505 O O . ALA B 1 179 ? 26.297 -7.152 -9.5 1 98.44 179 ALA B O 1
ATOM 4506 N N . ASP B 1 180 ? 27.125 -5.789 -11.031 1 98.12 180 ASP B N 1
ATOM 4507 C CA . ASP B 1 180 ? 28.438 -5.68 -10.391 1 98.12 180 ASP B CA 1
ATOM 4508 C C . ASP B 1 180 ? 28.328 -5.023 -9.016 1 98.12 180 ASP B C 1
ATOM 4510 O O . ASP B 1 180 ? 29.25 -5.129 -8.203 1 98.12 180 ASP B O 1
ATOM 4514 N N . ARG B 1 181 ? 27.234 -4.398 -8.742 1 98 181 ARG B N 1
ATOM 4515 C CA . ARG B 1 181 ? 27.047 -3.697 -7.477 1 98 181 ARG B CA 1
ATOM 4516 C C . ARG B 1 181 ? 26.312 -4.574 -6.469 1 98 181 ARG B C 1
ATOM 4518 O O . ARG B 1 181 ? 26.078 -4.16 -5.332 1 98 181 ARG B O 1
ATOM 4525 N N . PHE B 1 182 ? 25.984 -5.75 -6.871 1 98.62 182 PHE B N 1
ATOM 4526 C CA . PHE B 1 182 ? 25.359 -6.734 -6 1 98.62 182 PHE B CA 1
ATOM 4527 C C . PHE B 1 182 ? 26.375 -7.758 -5.516 1 98.62 182 PHE B C 1
ATOM 4529 O O . PHE B 1 182 ? 27.203 -8.227 -6.297 1 98.62 182 PHE B O 1
ATOM 4536 N N . GLU B 1 183 ? 26.344 -8.047 -4.25 1 97.94 183 GLU B N 1
ATOM 4537 C CA . GLU B 1 183 ? 27.219 -9.07 -3.703 1 97.94 183 GLU B CA 1
ATOM 4538 C C . GLU B 1 183 ? 26.812 -10.469 -4.18 1 97.94 183 GLU B C 1
ATOM 4540 O O . GLU B 1 183 ? 27.672 -11.328 -4.375 1 97.94 183 GLU B O 1
ATOM 4545 N N . ILE B 1 184 ? 25.562 -10.688 -4.316 1 98.62 184 ILE B N 1
ATOM 4546 C CA . ILE B 1 184 ? 25.031 -11.977 -4.742 1 98.62 184 ILE B CA 1
ATOM 4547 C C . ILE B 1 184 ? 24.094 -11.773 -5.934 1 98.62 184 ILE B C 1
ATOM 4549 O O . ILE B 1 184 ? 23.172 -10.977 -5.871 1 98.62 184 ILE B O 1
ATOM 4553 N N . VAL B 1 185 ? 24.406 -12.484 -7.039 1 98.81 185 VAL B N 1
ATOM 4554 C CA . VAL B 1 185 ? 23.609 -12.406 -8.258 1 98.81 185 VAL B CA 1
ATOM 4555 C C . VAL B 1 185 ? 23.25 -13.812 -8.734 1 98.81 185 VAL B C 1
ATOM 4557 O O . VAL B 1 185 ? 24.125 -14.641 -8.961 1 98.81 185 VAL B O 1
ATOM 4560 N N . GLU B 1 186 ? 21.969 -14.055 -8.812 1 98.62 186 GLU B N 1
ATOM 4561 C CA . GLU B 1 186 ? 21.469 -15.32 -9.359 1 98.62 186 GLU B CA 1
ATOM 4562 C C . GLU B 1 186 ? 20.359 -15.094 -10.367 1 98.62 186 GLU B C 1
ATOM 4564 O O . GLU B 1 186 ? 19.453 -14.289 -10.133 1 98.62 186 GLU B O 1
ATOM 4569 N N . VAL B 1 187 ? 20.453 -15.766 -11.469 1 97.19 187 VAL B N 1
ATOM 4570 C CA . VAL B 1 187 ? 19.406 -15.766 -12.484 1 97.19 187 VAL B CA 1
ATOM 4571 C C . VAL B 1 187 ? 18.859 -17.188 -12.656 1 97.19 187 VAL B C 1
ATOM 4573 O O . VAL B 1 187 ? 19.469 -18.156 -12.211 1 97.19 187 VAL B O 1
ATOM 4576 N N . ARG B 1 188 ? 17.703 -17.281 -13.312 1 95.25 188 ARG B N 1
ATOM 4577 C CA . ARG B 1 188 ? 17.016 -18.578 -13.211 1 95.25 188 ARG B CA 1
ATOM 4578 C C . ARG B 1 188 ? 16.922 -19.266 -14.57 1 95.25 188 ARG B C 1
ATOM 4580 O O . ARG B 1 188 ? 16.203 -20.234 -14.727 1 95.25 188 ARG B O 1
ATOM 4587 N N . ASP B 1 189 ? 17.578 -18.734 -15.633 1 92.06 189 ASP B N 1
ATOM 4588 C CA . ASP B 1 189 ? 17.547 -19.344 -16.953 1 92.06 189 ASP B CA 1
ATOM 4589 C C . ASP B 1 189 ? 18.859 -19.094 -17.703 1 92.06 189 ASP B C 1
ATOM 4591 O O . ASP B 1 189 ? 19.625 -18.188 -17.359 1 92.06 189 ASP B O 1
ATOM 4595 N N . ASP B 1 190 ? 19.062 -19.844 -18.734 1 92.38 190 ASP B N 1
ATOM 4596 C CA . ASP B 1 190 ? 20.312 -19.828 -19.484 1 92.38 190 ASP B CA 1
ATOM 4597 C C . ASP B 1 190 ? 20.516 -18.484 -20.203 1 92.38 190 ASP B C 1
ATOM 4599 O O . ASP B 1 190 ? 21.625 -17.969 -20.25 1 92.38 190 ASP B O 1
ATOM 4603 N N . ALA B 1 191 ? 19.484 -18 -20.734 1 91.25 191 ALA B N 1
ATOM 4604 C CA . ALA B 1 191 ? 19.594 -16.766 -21.5 1 91.25 191 ALA B CA 1
ATOM 4605 C C . ALA B 1 191 ? 20.016 -15.602 -20.594 1 91.25 191 ALA B C 1
ATOM 4607 O O . ALA B 1 191 ? 20.828 -14.773 -20.984 1 91.25 191 ALA B O 1
ATOM 4608 N N . SER B 1 192 ? 19.422 -15.539 -19.406 1 94.94 192 SER B N 1
ATOM 4609 C CA . SER B 1 192 ? 19.781 -14.508 -18.453 1 94.94 192 SER B CA 1
ATOM 4610 C C . SER B 1 192 ? 21.219 -14.695 -17.953 1 94.94 192 SER B C 1
ATOM 4612 O O . SER B 1 192 ? 21.938 -13.719 -17.734 1 94.94 192 SER B O 1
ATOM 4614 N N . ALA B 1 193 ? 21.594 -15.93 -17.781 1 96.19 193 ALA B N 1
ATOM 4615 C CA . ALA B 1 193 ? 22.953 -16.266 -17.359 1 96.19 193 ALA B CA 1
ATOM 4616 C C . ALA B 1 193 ? 23.969 -15.789 -18.391 1 96.19 193 ALA B C 1
ATOM 4618 O O . ALA B 1 193 ? 25.016 -15.242 -18.031 1 96.19 193 ALA B O 1
ATOM 4619 N N . GLU B 1 194 ? 23.656 -16.016 -19.594 1 94.94 194 GLU B N 1
ATOM 4620 C CA . GLU B 1 194 ? 24.516 -15.578 -20.688 1 94.94 194 GLU B CA 1
ATOM 4621 C C . GLU B 1 194 ? 24.609 -14.055 -20.719 1 94.94 194 GLU B C 1
ATOM 4623 O O . GLU B 1 194 ? 25.703 -13.5 -20.938 1 94.94 194 GLU B O 1
ATOM 4628 N N . LEU B 1 195 ? 23.469 -13.484 -20.531 1 94.81 195 LEU B N 1
ATOM 4629 C CA . LEU B 1 195 ? 23.391 -12.023 -20.562 1 94.81 195 LEU B CA 1
ATOM 4630 C C . LEU B 1 195 ? 24.312 -11.406 -19.516 1 94.81 195 LEU B C 1
ATOM 4632 O O . LEU B 1 195 ? 24.984 -10.406 -19.797 1 94.81 195 LEU B O 1
ATOM 4636 N N . LEU B 1 196 ? 24.359 -11.953 -18.297 1 97.31 196 LEU B N 1
ATOM 4637 C CA . LEU B 1 196 ? 25.125 -11.375 -17.188 1 97.31 196 LEU B CA 1
ATOM 4638 C C . LEU B 1 196 ? 26.469 -12.062 -17.047 1 97.31 196 LEU B C 1
ATOM 4640 O O . LEU B 1 196 ? 27.312 -11.625 -16.266 1 97.31 196 LEU B O 1
ATOM 4644 N N . ASP B 1 197 ? 26.703 -13.094 -17.75 1 96.12 197 ASP B N 1
ATOM 4645 C CA . ASP B 1 197 ? 27.906 -13.914 -17.656 1 96.12 197 ASP B CA 1
ATOM 4646 C C . ASP B 1 197 ? 28.078 -14.484 -16.25 1 96.12 197 ASP B C 1
ATOM 4648 O O . ASP B 1 197 ? 29.109 -14.289 -15.617 1 96.12 197 ASP B O 1
ATOM 4652 N N . VAL B 1 198 ? 27 -15.062 -15.719 1 97.25 198 VAL B N 1
ATOM 4653 C CA . VAL B 1 198 ? 26.984 -15.75 -14.43 1 97.25 198 VAL B CA 1
ATOM 4654 C C . VAL B 1 198 ? 26.406 -17.156 -14.594 1 97.25 198 VAL B C 1
ATOM 4656 O O . VAL B 1 198 ? 25.75 -17.453 -15.602 1 97.25 198 VAL B O 1
ATOM 4659 N N . PRO B 1 199 ? 26.703 -18.047 -13.695 1 96.56 199 PRO B N 1
ATOM 4660 C CA . PRO B 1 199 ? 26.078 -19.375 -13.789 1 96.56 199 PRO B CA 1
ATOM 4661 C C . PRO B 1 199 ? 24.562 -19.344 -13.609 1 96.56 199 PRO B C 1
ATOM 4663 O O . PRO B 1 199 ? 24.047 -18.453 -12.922 1 96.56 199 PRO B O 1
ATOM 4666 N N . VAL B 1 200 ? 23.953 -20.281 -14.219 1 96 200 VAL B N 1
ATOM 4667 C CA . VAL B 1 200 ? 22.516 -20.391 -14.094 1 96 200 VAL B CA 1
ATOM 4668 C C . VAL B 1 200 ? 22.156 -20.922 -12.703 1 96 200 VAL B C 1
ATOM 4670 O O . VAL B 1 200 ? 22.797 -21.828 -12.195 1 96 200 VAL B O 1
ATOM 4673 N N . GLY B 1 201 ? 21.234 -20.25 -12.062 1 97 201 GLY B N 1
ATOM 4674 C CA . GLY B 1 201 ? 20.688 -20.688 -10.789 1 97 201 GLY B CA 1
ATOM 4675 C C . GLY B 1 201 ? 19.281 -21.234 -10.891 1 97 201 GLY B C 1
ATOM 4676 O O . GLY B 1 201 ? 18.953 -21.953 -11.844 1 97 201 GLY B O 1
ATOM 4677 N N . LEU B 1 202 ? 18.5 -21 -9.789 1 97.88 202 LEU B N 1
ATOM 4678 C CA . LEU B 1 202 ? 17.172 -21.594 -9.688 1 97.88 202 LEU B CA 1
ATOM 4679 C C . LEU B 1 202 ? 16.125 -20.531 -9.453 1 97.88 202 LEU B C 1
ATOM 4681 O O . LEU B 1 202 ? 16.438 -19.438 -8.969 1 97.88 202 LEU B O 1
ATOM 4685 N N . ASP B 1 203 ? 14.891 -20.828 -9.852 1 97.88 203 ASP B N 1
ATOM 4686 C CA . ASP B 1 203 ? 13.75 -20.016 -9.453 1 97.88 203 ASP B CA 1
ATOM 4687 C C . ASP B 1 203 ? 13.609 -19.984 -7.934 1 97.88 203 ASP B C 1
ATOM 4689 O O . ASP B 1 203 ? 13.797 -21 -7.258 1 97.88 203 ASP B O 1
ATOM 4693 N N . ASP B 1 204 ? 13.227 -18.797 -7.434 1 98.5 204 ASP B N 1
ATOM 4694 C CA . ASP B 1 204 ? 13.156 -18.578 -5.992 1 98.5 204 ASP B CA 1
ATOM 4695 C C . ASP B 1 204 ? 12.086 -19.453 -5.352 1 98.5 204 ASP B C 1
ATOM 4697 O O . ASP B 1 204 ? 12.156 -19.766 -4.16 1 98.5 204 ASP B O 1
ATOM 4701 N N . ALA B 1 205 ? 11.094 -19.859 -6.09 1 98 205 ALA B N 1
ATOM 4702 C CA . ALA B 1 205 ? 9.969 -20.609 -5.523 1 98 205 ALA B CA 1
ATOM 4703 C C . ALA B 1 205 ? 10.43 -21.938 -4.949 1 98 205 ALA B C 1
ATOM 4705 O O . ALA B 1 205 ? 9.758 -22.516 -4.094 1 98 205 ALA B O 1
ATOM 4706 N N . PHE B 1 206 ? 11.57 -22.438 -5.344 1 98.31 206 PHE B N 1
ATOM 4707 C CA . PHE B 1 206 ? 12.055 -23.734 -4.895 1 98.31 206 PHE B CA 1
ATOM 4708 C C . PHE B 1 206 ? 12.375 -23.703 -3.402 1 98.31 206 PHE B C 1
ATOM 4710 O O . PHE B 1 206 ? 12.414 -24.75 -2.75 1 98.31 206 PHE B O 1
ATOM 4717 N N . ILE B 1 207 ? 12.562 -22.5 -2.824 1 98.25 207 ILE B N 1
ATOM 4718 C CA . ILE B 1 207 ? 12.969 -22.422 -1.423 1 98.25 207 ILE B CA 1
ATOM 4719 C C . ILE B 1 207 ? 11.805 -22.844 -0.527 1 98.25 207 ILE B C 1
ATOM 4721 O O . ILE B 1 207 ? 12.016 -23.328 0.587 1 98.25 207 ILE B O 1
ATOM 4725 N N . GLY B 1 208 ? 10.625 -22.672 -1.039 1 96.19 208 GLY B N 1
ATOM 4726 C CA . GLY B 1 208 ? 9.461 -22.844 -0.182 1 96.19 208 GLY B CA 1
ATOM 4727 C C . GLY B 1 208 ? 8.578 -24 -0.597 1 96.19 208 GLY B C 1
ATOM 4728 O O . GLY B 1 208 ? 7.465 -24.156 -0.091 1 96.19 208 GLY B O 1
ATOM 4729 N N . ILE B 1 209 ? 9.016 -24.844 -1.503 1 95.81 209 ILE B N 1
ATOM 4730 C CA . ILE B 1 209 ? 8.18 -25.953 -1.953 1 95.81 209 ILE B CA 1
ATOM 4731 C C . ILE B 1 209 ? 7.988 -26.953 -0.817 1 95.81 209 ILE B C 1
ATOM 4733 O O . ILE B 1 209 ? 8.961 -27.359 -0.175 1 95.81 209 ILE B O 1
ATOM 4737 N N . GLY B 1 210 ? 6.734 -27.281 -0.517 1 93.88 210 GLY B N 1
ATOM 4738 C CA . GLY B 1 210 ? 6.395 -28.234 0.532 1 93.88 210 GLY B CA 1
ATOM 4739 C C . GLY B 1 210 ? 4.918 -28.578 0.566 1 93.88 210 GLY B C 1
ATOM 4740 O O . GLY B 1 210 ? 4.125 -28.031 -0.195 1 93.88 210 GLY B O 1
ATOM 4741 N N . PRO B 1 211 ? 4.551 -29.5 1.407 1 93.44 211 PRO B N 1
ATOM 4742 C CA . PRO B 1 211 ? 3.178 -30 1.451 1 93.44 211 PRO B CA 1
ATOM 4743 C C . PRO B 1 211 ? 2.158 -28.922 1.788 1 93.44 211 PRO B C 1
ATOM 4745 O O . PRO B 1 211 ? 0.99 -29.016 1.402 1 93.44 211 PRO B O 1
ATOM 4748 N N . HIS B 1 212 ? 2.596 -27.859 2.459 1 93.94 212 HIS B N 1
ATOM 4749 C CA . HIS B 1 212 ? 1.697 -26.797 2.9 1 93.94 212 HIS B CA 1
ATOM 4750 C C . HIS B 1 212 ? 1.1 -26.047 1.713 1 93.94 212 HIS B C 1
ATOM 4752 O O . HIS B 1 212 ? 0.119 -25.312 1.863 1 93.94 212 HIS B O 1
ATOM 4758 N N . LEU B 1 213 ? 1.682 -26.219 0.542 1 96.31 213 LEU B N 1
ATOM 4759 C CA . LEU B 1 213 ? 1.233 -25.5 -0.646 1 96.31 213 LEU B CA 1
ATOM 4760 C C . LEU B 1 213 ? 0.063 -26.219 -1.307 1 96.31 213 LEU B C 1
ATOM 4762 O O . LEU B 1 213 ? -0.6 -25.656 -2.186 1 96.31 213 LEU B O 1
ATOM 4766 N N . TYR B 1 214 ? -0.203 -27.438 -0.887 1 95 214 TYR B N 1
ATOM 4767 C CA . TYR B 1 214 ? -1.163 -28.281 -1.59 1 95 214 TYR B CA 1
ATOM 4768 C C . TYR B 1 214 ? -2.357 -28.594 -0.7 1 95 214 TYR B C 1
ATOM 4770 O O . TYR B 1 214 ? -2.205 -28.781 0.511 1 95 214 TYR B O 1
ATOM 4778 N N . GLY B 1 215 ? -3.449 -28.516 -1.332 1 89.44 215 GLY B N 1
ATOM 4779 C CA . GLY B 1 215 ? -4.672 -28.859 -0.618 1 89.44 215 GLY B CA 1
ATOM 4780 C C . GLY B 1 215 ? -4.832 -30.344 -0.376 1 89.44 215 GLY B C 1
ATOM 4781 O O . GLY B 1 215 ? -4.211 -31.156 -1.062 1 89.44 215 GLY B O 1
ATOM 4782 N N . ALA B 1 216 ? -5.645 -30.688 0.665 1 72.69 216 ALA B N 1
ATOM 4783 C CA . ALA B 1 216 ? -5.844 -32.062 1.097 1 72.69 216 ALA B CA 1
ATOM 4784 C C . ALA B 1 216 ? -6.945 -32.75 0.281 1 72.69 216 ALA B C 1
ATOM 4786 O O . ALA B 1 216 ? -7.312 -33.906 0.551 1 72.69 216 ALA B O 1
ATOM 4787 N N . ALA B 1 217 ? -7.266 -32.219 -0.789 1 66.19 217 ALA B N 1
ATOM 4788 C CA . ALA B 1 217 ? -8.531 -32.719 -1.329 1 66.19 217 ALA B CA 1
ATOM 4789 C C . ALA B 1 217 ? -8.359 -34.094 -1.945 1 66.19 217 ALA B C 1
ATOM 4791 O O . ALA B 1 217 ? -7.395 -34.344 -2.674 1 66.19 217 ALA B O 1
ATOM 4792 N N . GLU B 1 218 ? -9.172 -34.969 -1.451 1 70.5 218 GLU B N 1
ATOM 4793 C CA . GLU B 1 218 ? -9.195 -36.375 -1.928 1 70.5 218 GLU B CA 1
ATOM 4794 C C . GLU B 1 218 ? -9.82 -36.469 -3.314 1 70.5 218 GLU B C 1
ATOM 4796 O O . GLU B 1 218 ? -9.422 -37.281 -4.129 1 70.5 218 GLU B O 1
ATOM 4801 N N . ASP B 1 219 ? -10.719 -35.531 -3.693 1 87.25 219 ASP B N 1
ATOM 4802 C CA . ASP B 1 219 ? -11.414 -35.625 -4.977 1 87.25 219 ASP B CA 1
ATOM 4803 C C . ASP B 1 219 ? -10.969 -34.5 -5.918 1 87.25 219 ASP B C 1
ATOM 4805 O O . ASP B 1 219 ? -11.688 -33.531 -6.105 1 87.25 219 ASP B O 1
ATOM 4809 N N . VAL B 1 220 ? -9.797 -34.75 -6.543 1 93.44 220 VAL B N 1
ATOM 4810 C CA . VAL B 1 220 ? -9.312 -33.75 -7.484 1 93.44 220 VAL B CA 1
ATOM 4811 C C . VAL B 1 220 ? -9.578 -34.188 -8.914 1 93.44 220 VAL B C 1
ATOM 4813 O O . VAL B 1 220 ? -9.602 -35.406 -9.195 1 93.44 220 VAL B O 1
ATOM 4816 N N . PRO B 1 221 ? -9.781 -33.312 -9.852 1 96.44 221 PRO B N 1
ATOM 4817 C CA . PRO B 1 221 ? -10.008 -33.656 -11.258 1 96.44 221 PRO B CA 1
ATOM 4818 C C . PRO B 1 221 ? -8.844 -34.438 -11.867 1 96.44 221 PRO B C 1
ATOM 4820 O O . PRO B 1 221 ? -7.703 -34.312 -11.398 1 96.44 221 PRO B O 1
ATOM 4823 N N . GLU B 1 222 ? -9.195 -35.156 -12.883 1 96.69 222 GLU B N 1
ATOM 4824 C CA . GLU B 1 222 ? -8.195 -35.969 -13.57 1 96.69 222 GLU B CA 1
ATOM 4825 C C . GLU B 1 222 ? -7.25 -35.125 -14.406 1 96.69 222 GLU B C 1
ATOM 4827 O O . GLU B 1 222 ? -6.051 -35.406 -14.477 1 96.69 222 GLU B O 1
ATOM 4832 N N . VAL B 1 223 ? -7.812 -34.125 -15.031 1 98.19 223 VAL B N 1
ATOM 4833 C CA . VAL B 1 223 ? -7.031 -33.219 -15.844 1 98.19 223 VAL B CA 1
ATOM 4834 C C . VAL B 1 223 ? -7.25 -31.781 -15.352 1 98.19 223 VAL B C 1
ATOM 4836 O O . VAL B 1 223 ? -8.383 -31.375 -15.109 1 98.19 223 VAL B O 1
ATOM 4839 N N . MET B 1 224 ? -6.168 -31.062 -15.188 1 97.88 224 MET B N 1
ATOM 4840 C CA . MET B 1 224 ? -6.215 -29.688 -14.719 1 97.88 224 MET B CA 1
ATOM 4841 C C . MET B 1 224 ? -5.73 -28.719 -15.797 1 97.88 224 MET B C 1
ATOM 4843 O O . MET B 1 224 ? -4.73 -28.984 -16.469 1 97.88 224 MET B O 1
ATOM 4847 N N . LEU B 1 225 ? -6.465 -27.609 -15.961 1 98 225 LEU B N 1
ATOM 4848 C CA . LEU B 1 225 ? -6.125 -26.594 -16.953 1 98 225 LEU B CA 1
ATOM 4849 C C . LEU B 1 225 ? -5.762 -25.281 -16.266 1 98 225 LEU B C 1
ATOM 4851 O O . LEU B 1 225 ? -6.445 -24.844 -15.336 1 98 225 LEU B O 1
ATOM 4855 N N . CYS B 1 226 ? -4.688 -24.656 -16.609 1 97.25 226 CYS B N 1
ATOM 4856 C CA . CYS B 1 226 ? -4.344 -23.266 -16.312 1 97.25 226 CYS B CA 1
ATOM 4857 C C . CYS B 1 226 ? -3.951 -22.531 -17.578 1 97.25 226 CYS B C 1
ATOM 4859 O O . CYS B 1 226 ? -2.855 -22.719 -18.109 1 97.25 226 CYS B O 1
ATOM 4861 N N . LEU B 1 227 ? -4.832 -21.641 -18.031 1 95.5 227 LEU B N 1
ATOM 4862 C CA . LEU B 1 227 ? -4.695 -21 -19.344 1 95.5 227 LEU B CA 1
ATOM 4863 C C . LEU B 1 227 ? -4.762 -19.484 -19.219 1 95.5 227 LEU B C 1
ATOM 4865 O O . LEU B 1 227 ? -5.809 -18.938 -18.875 1 95.5 227 LEU B O 1
ATOM 4869 N N . GLN B 1 228 ? -3.676 -18.844 -19.547 1 92.44 228 GLN B N 1
ATOM 4870 C CA . GLN B 1 228 ? -3.656 -17.391 -19.422 1 92.44 228 GLN B CA 1
ATOM 4871 C C . GLN B 1 228 ? -4.164 -16.719 -20.688 1 92.44 228 GLN B C 1
ATOM 4873 O O . GLN B 1 228 ? -4.105 -17.312 -21.781 1 92.44 228 GLN B O 1
ATOM 4878 N N . SER B 1 229 ? -4.633 -15.484 -20.547 1 89.31 229 SER B N 1
ATOM 4879 C CA . SER B 1 229 ? -5.082 -14.703 -21.703 1 89.31 229 SER B CA 1
ATOM 4880 C C . SER B 1 229 ? -4.145 -13.531 -21.969 1 89.31 229 SER B C 1
ATOM 4882 O O . SER B 1 229 ? -4.199 -12.922 -23.047 1 89.31 229 SER B O 1
ATOM 4884 N N . ASP B 1 230 ? -3.34 -13.227 -21 1 82.19 230 ASP B N 1
ATOM 4885 C CA . ASP B 1 230 ? -2.406 -12.117 -21.172 1 82.19 230 ASP B CA 1
ATOM 4886 C C . ASP B 1 230 ? -1.126 -12.57 -21.859 1 82.19 230 ASP B C 1
ATOM 4888 O O . ASP B 1 230 ? -0.686 -13.711 -21.688 1 82.19 230 ASP B O 1
ATOM 4892 N N . LEU B 1 231 ? -0.568 -11.727 -22.703 1 71.69 231 LEU B N 1
ATOM 4893 C CA . LEU B 1 231 ? 0.708 -11.93 -23.375 1 71.69 231 LEU B CA 1
ATOM 4894 C C . LEU B 1 231 ? 0.62 -13.094 -24.359 1 71.69 231 LEU B C 1
ATOM 4896 O O . LEU B 1 231 ? 1.609 -13.797 -24.594 1 71.69 231 LEU B O 1
ATOM 4900 N N . VAL B 1 232 ? -0.604 -13.375 -24.766 1 76.44 232 VAL B N 1
ATOM 4901 C CA . VAL B 1 232 ? -0.807 -14.453 -25.734 1 76.44 232 VAL B CA 1
ATOM 4902 C C . VAL B 1 232 ? -0.632 -13.906 -27.156 1 76.44 232 VAL B C 1
ATOM 4904 O O . VAL B 1 232 ? -1.498 -13.195 -27.672 1 76.44 232 VAL B O 1
ATOM 4907 N N . GLU B 1 233 ? 0.43 -14.266 -27.734 1 77.62 233 GLU B N 1
ATOM 4908 C CA . GLU B 1 233 ? 0.706 -13.781 -29.078 1 77.62 233 GLU B CA 1
ATOM 4909 C C . GLU B 1 233 ? -0.04 -14.602 -30.125 1 77.62 233 GLU B C 1
ATOM 4911 O O . GLU B 1 233 ? -0.473 -14.062 -31.156 1 77.62 233 GLU B O 1
ATOM 4916 N N . VAL B 1 234 ? -0.294 -15.852 -29.906 1 78.12 234 VAL B N 1
ATOM 4917 C CA . VAL B 1 234 ? -0.884 -16.766 -30.875 1 78.12 234 VAL B CA 1
ATOM 4918 C C . VAL B 1 234 ? -2.396 -16.562 -30.922 1 78.12 234 VAL B C 1
ATOM 4920 O O . VAL B 1 234 ? -3.059 -17.016 -31.859 1 78.12 234 VAL B O 1
ATOM 4923 N N . GLY B 1 235 ? -2.939 -15.875 -29.922 1 86 235 GLY B N 1
ATOM 4924 C CA . GLY B 1 235 ? -4.375 -15.672 -29.828 1 86 235 GLY B CA 1
ATOM 4925 C C . GLY B 1 235 ? -5.062 -16.641 -28.891 1 86 235 GLY B C 1
ATOM 4926 O O . GLY B 1 235 ? -4.723 -17.828 -28.859 1 86 235 GLY B O 1
ATOM 4927 N N . VAL B 1 236 ? -5.988 -16.219 -28.234 1 90.12 236 VAL B N 1
ATOM 4928 C CA . VAL B 1 236 ? -6.68 -16.969 -27.188 1 90.12 236 VAL B CA 1
ATOM 4929 C C . VAL B 1 236 ? -7.551 -18.047 -27.844 1 90.12 236 VAL B C 1
ATOM 4931 O O . VAL B 1 236 ? -7.723 -19.141 -27.281 1 90.12 236 VAL B O 1
ATOM 4934 N N . GLY B 1 237 ? -8.07 -17.781 -28.984 1 90.94 237 GLY B N 1
ATOM 4935 C CA . GLY B 1 237 ? -8.859 -18.781 -29.703 1 90.94 237 GLY B CA 1
ATOM 4936 C C . GLY B 1 237 ? -8.047 -19.984 -30.109 1 90.94 237 GLY B C 1
ATOM 4937 O O . GLY B 1 237 ? -8.508 -21.125 -29.953 1 90.94 237 GLY B O 1
ATOM 4938 N N . LYS B 1 238 ? -6.914 -19.703 -30.625 1 92.19 238 LYS B N 1
ATOM 4939 C CA . LYS B 1 238 ? -6.023 -20.797 -31.016 1 92.19 238 LYS B CA 1
ATOM 4940 C C . LYS B 1 238 ? -5.625 -21.641 -29.812 1 92.19 238 LYS B C 1
ATOM 4942 O O . LYS B 1 238 ? -5.555 -22.875 -29.906 1 92.19 238 LYS B O 1
ATOM 4947 N N . LEU B 1 239 ? -5.336 -21.016 -28.766 1 93.75 239 LEU B N 1
ATOM 4948 C CA . LEU B 1 239 ? -5.004 -21.703 -27.531 1 93.75 239 LEU B CA 1
ATOM 4949 C C . LEU B 1 239 ? -6.164 -22.594 -27.078 1 93.75 239 LEU B C 1
ATOM 4951 O O . LEU B 1 239 ? -5.969 -23.766 -26.75 1 93.75 239 LEU B O 1
ATOM 4955 N N . ALA B 1 240 ? -7.355 -22.047 -27.062 1 94.56 240 ALA B N 1
ATOM 4956 C CA . ALA B 1 240 ? -8.555 -22.781 -26.672 1 94.56 240 ALA B CA 1
ATOM 4957 C C . ALA B 1 240 ? -8.758 -24 -27.578 1 94.56 240 ALA B C 1
ATOM 4959 O O . ALA B 1 240 ? -9.062 -25.094 -27.094 1 94.56 240 ALA B O 1
ATOM 4960 N N . GLY B 1 241 ? -8.578 -23.766 -28.812 1 94.75 241 GLY B N 1
ATOM 4961 C CA . GLY B 1 241 ? -8.711 -24.859 -29.766 1 94.75 241 GLY B CA 1
ATOM 4962 C C . GLY B 1 241 ? -7.711 -25.969 -29.531 1 94.75 241 GLY B C 1
ATOM 4963 O O . GLY B 1 241 ? -8.07 -27.156 -29.594 1 94.75 241 GLY B O 1
ATOM 4964 N N . ALA B 1 242 ? -6.496 -25.641 -29.312 1 95.44 242 ALA B N 1
ATOM 4965 C CA . ALA B 1 242 ? -5.449 -26.625 -29.062 1 95.44 242 ALA B CA 1
ATOM 4966 C C . ALA B 1 242 ? -5.762 -27.438 -27.812 1 95.44 242 ALA B C 1
ATOM 4968 O O . ALA B 1 242 ? -5.566 -28.656 -27.797 1 95.44 242 ALA B O 1
ATOM 4969 N N . VAL B 1 243 ? -6.219 -26.781 -26.812 1 96.75 243 VAL B N 1
ATOM 4970 C CA . VAL B 1 243 ? -6.539 -27.453 -25.562 1 96.75 243 VAL B CA 1
ATOM 4971 C C . VAL B 1 243 ? -7.703 -28.422 -25.766 1 96.75 243 VAL B C 1
ATOM 4973 O O . VAL B 1 243 ? -7.648 -29.562 -25.312 1 96.75 243 VAL B O 1
ATOM 4976 N N . LEU B 1 244 ? -8.727 -28 -26.453 1 96.56 244 LEU B N 1
ATOM 4977 C CA . LEU B 1 244 ? -9.867 -28.859 -26.734 1 96.56 244 LEU B CA 1
ATOM 4978 C C . LEU B 1 244 ? -9.438 -30.094 -27.531 1 96.56 244 LEU B C 1
ATOM 4980 O O . LEU B 1 244 ? -9.922 -31.188 -27.297 1 96.56 244 LEU B O 1
ATOM 4984 N N . SER B 1 245 ? -8.602 -29.812 -28.469 1 97.31 245 SER B N 1
ATOM 4985 C CA . SER B 1 245 ? -8.102 -30.906 -29.281 1 97.31 245 SER B CA 1
ATOM 4986 C C . SER B 1 245 ? -7.371 -31.953 -28.422 1 97.31 245 SER B C 1
ATOM 4988 O O . SER B 1 245 ? -7.539 -33.156 -28.625 1 97.31 245 SER B O 1
ATOM 4990 N N . MET B 1 246 ? -6.57 -31.5 -27.516 1 97.81 246 MET B N 1
ATOM 4991 C CA . MET B 1 246 ? -5.863 -32.406 -26.609 1 97.81 246 MET B CA 1
ATOM 4992 C C . MET B 1 246 ? -6.848 -33.188 -25.766 1 97.81 246 MET B C 1
ATOM 4994 O O . MET B 1 246 ? -6.746 -34.406 -25.656 1 97.81 246 MET B O 1
ATOM 4998 N N . LEU B 1 247 ? -7.805 -32.562 -25.219 1 97.69 247 LEU B N 1
ATOM 4999 C CA . LEU B 1 247 ? -8.773 -33.188 -24.328 1 97.69 247 LEU B CA 1
ATOM 5000 C C . LEU B 1 247 ? -9.586 -34.25 -25.078 1 97.69 247 LEU B C 1
ATOM 5002 O O . LEU B 1 247 ? -9.852 -35.312 -24.547 1 97.69 247 LEU B O 1
ATOM 5006 N N . ARG B 1 248 ? -9.945 -33.938 -26.266 1 96.94 248 ARG B N 1
ATOM 5007 C CA . ARG B 1 248 ? -10.672 -34.875 -27.094 1 96.94 248 ARG B CA 1
ATOM 5008 C C . ARG B 1 248 ? -9.82 -36.094 -27.422 1 96.94 248 ARG B C 1
ATOM 5010 O O . ARG B 1 248 ? -10.289 -37.219 -27.344 1 96.94 248 ARG B O 1
ATOM 5017 N N . SER B 1 249 ? -8.656 -35.75 -27.828 1 9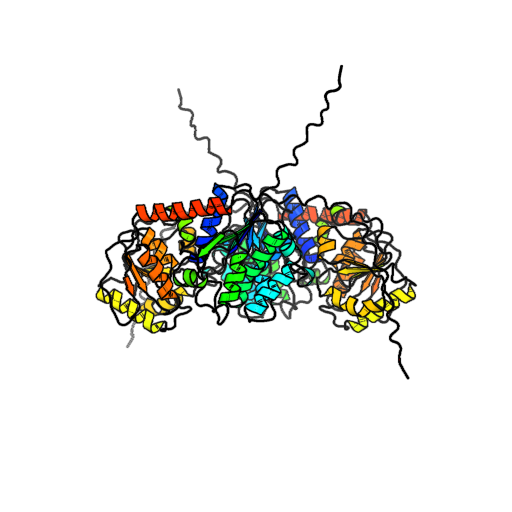8.12 249 SER B N 1
ATOM 5018 C CA . SER B 1 249 ? -7.742 -36.844 -28.172 1 98.12 249 SER B CA 1
ATOM 5019 C C . SER B 1 249 ? -7.512 -37.781 -27 1 98.12 249 SER B C 1
ATOM 5021 O O . SER B 1 249 ? -7.375 -39 -27.172 1 98.12 249 SER B O 1
ATOM 5023 N N . TRP B 1 250 ? -7.43 -37.219 -25.812 1 98 250 TRP B N 1
ATOM 5024 C CA . TRP B 1 250 ? -7.176 -38 -24.609 1 98 250 TRP B CA 1
ATOM 5025 C C . TRP B 1 250 ? -8.469 -38.594 -24.062 1 98 250 TRP B C 1
ATOM 5027 O O . TRP B 1 250 ? -8.445 -39.344 -23.094 1 98 250 TRP B O 1
ATOM 5037 N N . LYS B 1 251 ? -9.633 -38.312 -24.656 1 97.62 251 LYS B N 1
ATOM 5038 C CA . LYS B 1 251 ? -10.945 -38.812 -24.297 1 97.62 251 LYS B CA 1
ATOM 5039 C C . LYS B 1 251 ? -11.273 -38.5 -22.844 1 97.62 251 LYS B C 1
ATOM 5041 O O . LYS B 1 251 ? -11.711 -39.375 -22.094 1 97.62 251 LYS B O 1
ATOM 5046 N N . ILE B 1 252 ? -11.031 -37.344 -22.438 1 97.44 252 ILE B N 1
ATOM 5047 C CA . ILE B 1 252 ? -11.289 -36.906 -21.078 1 97.44 252 ILE B CA 1
ATOM 5048 C C . ILE B 1 252 ? -12.711 -36.375 -20.953 1 97.44 252 ILE B C 1
ATOM 5050 O O . ILE B 1 252 ? -13.055 -35.375 -21.625 1 97.44 252 ILE B O 1
ATOM 5054 N N . PRO B 1 253 ? -13.531 -36.969 -20.109 1 96.69 253 PRO B N 1
ATOM 5055 C CA . PRO B 1 253 ? -14.852 -36.375 -19.891 1 96.69 253 PRO B CA 1
ATOM 5056 C C . PRO B 1 253 ? -14.781 -35 -19.188 1 96.69 253 PRO B C 1
ATOM 5058 O O . PRO B 1 253 ? -13.945 -34.812 -18.297 1 96.69 253 PRO B O 1
ATOM 5061 N N . PRO B 1 254 ? -15.688 -34.125 -19.578 1 96.12 254 PRO B N 1
ATOM 5062 C CA . PRO B 1 254 ? -15.633 -32.75 -19.047 1 96.12 254 PRO B CA 1
ATOM 5063 C C . PRO B 1 254 ? -15.742 -32.719 -17.516 1 96.12 254 PRO B C 1
ATOM 5065 O O . PRO B 1 254 ? -15.148 -31.844 -16.875 1 96.12 254 PRO B O 1
ATOM 5068 N N . GLU B 1 255 ? -16.469 -33.594 -16.906 1 95.81 255 GLU B N 1
ATOM 5069 C CA . GLU B 1 255 ? -16.672 -33.625 -15.469 1 95.81 255 GLU B CA 1
ATOM 5070 C C . GLU B 1 255 ? -15.383 -33.969 -14.727 1 95.81 255 GLU B C 1
ATOM 5072 O O . GLU B 1 255 ? -15.289 -33.812 -13.508 1 95.81 255 GLU B O 1
ATOM 5077 N N . LYS B 1 256 ? -14.406 -34.406 -15.414 1 97.38 256 LYS B N 1
ATOM 5078 C CA . LYS B 1 256 ? -13.125 -34.781 -14.828 1 97.38 256 LYS B CA 1
ATOM 5079 C C . LYS B 1 256 ? -12.07 -33.719 -15.062 1 97.38 256 LYS B C 1
ATOM 5081 O O . LYS B 1 256 ? -10.875 -33.938 -14.875 1 97.38 256 LYS B O 1
ATOM 5086 N N . ILE B 1 257 ? -12.539 -32.562 -15.469 1 97.75 257 ILE B N 1
ATOM 5087 C CA . ILE B 1 257 ? -11.641 -31.453 -15.789 1 97.75 257 ILE B CA 1
ATOM 5088 C C . ILE B 1 257 ? -11.758 -30.375 -14.727 1 97.75 257 ILE B C 1
ATOM 5090 O O . ILE B 1 257 ? -12.859 -30.047 -14.273 1 97.75 257 ILE B O 1
ATOM 5094 N N . GLY B 1 258 ? -10.617 -29.891 -14.242 1 97.19 258 GLY B N 1
ATOM 5095 C CA . GLY B 1 258 ? -10.531 -28.703 -13.422 1 97.19 258 GLY B CA 1
ATOM 5096 C C . GLY B 1 258 ? -9.805 -27.562 -14.102 1 97.19 258 GLY B C 1
ATOM 5097 O O . GLY B 1 258 ? -8.898 -27.781 -14.906 1 97.19 258 GLY B O 1
ATOM 5098 N N . VAL B 1 259 ? -10.258 -26.375 -13.836 1 97.12 259 VAL B N 1
ATOM 5099 C CA . VAL B 1 259 ? -9.609 -25.156 -14.336 1 97.12 259 VAL B CA 1
ATOM 5100 C C . VAL B 1 259 ? -9.148 -24.297 -13.164 1 97.12 259 VAL B C 1
ATOM 5102 O O . VAL B 1 259 ? -9.938 -23.953 -12.281 1 97.12 259 VAL B O 1
ATOM 5105 N N . ILE B 1 260 ? -7.895 -23.969 -13.188 1 96.38 260 ILE B N 1
ATOM 5106 C CA . ILE B 1 260 ? -7.332 -23.203 -12.086 1 96.38 260 ILE B CA 1
ATOM 5107 C C . ILE B 1 260 ? -6.969 -21.797 -12.57 1 96.38 260 ILE B C 1
ATOM 5109 O O . ILE B 1 260 ? -6.477 -21.625 -13.695 1 96.38 260 ILE B O 1
ATOM 5113 N N . GLU B 1 261 ? -7.203 -20.844 -11.688 1 96.12 261 GLU B N 1
ATOM 5114 C CA . GLU B 1 261 ? -6.898 -19.438 -11.945 1 96.12 261 GLU B CA 1
ATOM 5115 C C . GLU B 1 261 ? -5.637 -19 -11.203 1 96.12 261 GLU B C 1
ATOM 5117 O O . GLU B 1 261 ? -5.605 -19 -9.977 1 96.12 261 GLU B O 1
ATOM 5122 N N . GLY B 1 262 ? -4.555 -18.688 -11.977 1 96.06 262 GLY B N 1
ATOM 5123 C CA . GLY B 1 262 ? -3.34 -18.156 -11.383 1 96.06 262 GLY B CA 1
ATOM 5124 C C . GLY B 1 262 ? -3.359 -16.641 -11.227 1 96.06 262 GLY B C 1
ATOM 5125 O O . GLY B 1 262 ? -2.752 -16.109 -10.297 1 96.06 262 GLY B O 1
ATOM 5126 N N . VAL B 1 263 ? -3.963 -16.016 -12.164 1 96.44 263 VAL B N 1
ATOM 5127 C CA . VAL B 1 263 ? -4.188 -14.57 -12.148 1 96.44 263 VAL B CA 1
ATOM 5128 C C . VAL B 1 263 ? -5.676 -14.273 -12.305 1 96.44 263 VAL B C 1
ATOM 5130 O O . VAL B 1 263 ? -6.262 -14.539 -13.359 1 96.44 263 VAL B O 1
ATOM 5133 N N . PRO B 1 264 ? -6.266 -13.672 -11.297 1 95 264 PRO B N 1
ATOM 5134 C CA . PRO B 1 264 ? -7.715 -13.453 -11.328 1 95 264 PRO B CA 1
ATOM 5135 C C . PRO B 1 264 ? -8.172 -12.727 -12.594 1 95 264 PRO B C 1
ATOM 5137 O O . PRO B 1 264 ? -7.543 -11.75 -13.008 1 95 264 PRO B O 1
ATOM 5140 N N . ARG B 1 265 ? -9.297 -13.156 -13.25 1 89.31 265 ARG B N 1
ATOM 5141 C CA . ARG B 1 265 ? -9.969 -12.633 -14.43 1 89.31 265 ARG B CA 1
ATOM 5142 C C . ARG B 1 265 ? -9.172 -12.938 -15.695 1 89.31 265 ARG B C 1
ATOM 5144 O O . ARG B 1 265 ? -9.734 -13.375 -16.703 1 89.31 265 ARG B O 1
ATOM 5151 N N . VAL B 1 266 ? -7.871 -12.828 -15.617 1 89.94 266 VAL B N 1
ATOM 5152 C CA . VAL B 1 266 ? -7.012 -13.008 -16.781 1 89.94 266 VAL B CA 1
ATOM 5153 C C . VAL B 1 266 ? -7.07 -14.461 -17.25 1 89.94 266 VAL B C 1
ATOM 5155 O O . VAL B 1 266 ? -7.176 -14.727 -18.453 1 89.94 266 VAL B O 1
ATOM 5158 N N . ASP B 1 267 ? -7.066 -15.344 -16.312 1 91.69 267 ASP B N 1
ATOM 5159 C CA . ASP B 1 267 ? -7.059 -16.766 -16.641 1 91.69 267 ASP B CA 1
ATOM 5160 C C . ASP B 1 267 ? -8.477 -17.297 -16.844 1 91.69 267 ASP B C 1
ATOM 5162 O O . ASP B 1 267 ? -8.672 -18.406 -17.344 1 91.69 267 ASP B O 1
ATOM 5166 N N . ARG B 1 268 ? -9.438 -16.531 -16.453 1 89.5 268 ARG B N 1
ATOM 5167 C CA . ARG B 1 268 ? -10.82 -16.969 -16.641 1 89.5 268 ARG B CA 1
ATOM 5168 C C . ARG B 1 268 ? -11.281 -16.734 -18.078 1 89.5 268 ARG B C 1
ATOM 5170 O O . ARG B 1 268 ? -12.195 -17.406 -18.562 1 89.5 268 ARG B O 1
ATOM 5177 N N . GLU B 1 269 ? -10.633 -15.883 -18.734 1 87.56 269 GLU B N 1
ATOM 5178 C CA . GLU B 1 269 ? -11.055 -15.461 -20.062 1 87.56 269 GLU B CA 1
ATOM 5179 C C . GLU B 1 269 ? -11.008 -16.625 -21.047 1 87.56 269 GLU B C 1
ATOM 5181 O O . GLU B 1 269 ? -11.93 -16.812 -21.844 1 87.56 269 GLU B O 1
ATOM 5186 N N . VAL B 1 270 ? -9.938 -17.359 -21 1 87.12 270 VAL B N 1
ATOM 5187 C CA . VAL B 1 270 ? -9.82 -18.5 -21.891 1 87.12 270 VAL B CA 1
ATOM 5188 C C . VAL B 1 270 ? -10.875 -19.547 -21.531 1 87.12 270 VAL B C 1
ATOM 5190 O O . VAL B 1 270 ? -11.508 -20.125 -22.422 1 87.12 270 VAL B O 1
ATOM 5193 N N . PHE B 1 271 ? -11.102 -19.703 -20.281 1 89.69 271 PHE B N 1
ATOM 5194 C CA . PHE B 1 271 ? -12.094 -20.672 -19.812 1 89.69 271 PHE B CA 1
ATOM 5195 C C . PHE B 1 271 ? -13.492 -20.25 -20.266 1 89.69 271 PHE B C 1
ATOM 5197 O O . PHE B 1 271 ? -14.328 -21.109 -20.578 1 89.69 271 PHE B O 1
ATOM 5204 N N . ALA B 1 272 ? -13.664 -19.031 -20.25 1 90.56 272 ALA B N 1
ATOM 5205 C CA . ALA B 1 272 ? -14.969 -18.547 -20.688 1 90.56 272 ALA B CA 1
ATOM 5206 C C . ALA B 1 272 ? -15.281 -18.984 -22.109 1 90.56 272 ALA B C 1
ATOM 5208 O O . ALA B 1 272 ? -16.438 -19.25 -22.438 1 90.56 272 ALA B O 1
ATOM 5209 N N . LEU B 1 273 ? -14.305 -19.172 -22.891 1 90.31 273 LEU B N 1
ATOM 5210 C CA . LEU B 1 273 ? -14.477 -19.641 -24.266 1 90.31 273 LEU B CA 1
ATOM 5211 C C . LEU B 1 273 ? -14.75 -21.141 -24.297 1 90.31 273 LEU B C 1
ATOM 5213 O O . LEU B 1 273 ? -15.391 -21.641 -25.219 1 90.31 273 LEU B O 1
ATOM 5217 N N . LEU B 1 274 ? -14.281 -21.812 -23.281 1 92.81 274 LEU B N 1
ATOM 5218 C CA . LEU B 1 274 ? -14.312 -23.266 -23.266 1 92.81 274 LEU B CA 1
ATOM 5219 C C . LEU B 1 274 ? -15.492 -23.781 -22.453 1 92.81 274 LEU B C 1
ATOM 5221 O O . LEU B 1 274 ? -15.844 -24.969 -22.531 1 92.81 274 LEU B O 1
ATOM 5225 N N . GLU B 1 275 ? -16.047 -22.906 -21.719 1 92.62 275 GLU B N 1
ATOM 5226 C CA . GLU B 1 275 ? -16.984 -23.312 -20.672 1 92.62 275 GLU B CA 1
ATOM 5227 C C . GLU B 1 275 ? -18.141 -24.125 -21.25 1 92.62 275 GLU B C 1
ATOM 5229 O O . GLU B 1 275 ? -18.562 -25.125 -20.656 1 92.62 275 GLU B O 1
ATOM 5234 N N . ARG B 1 276 ? -18.656 -23.75 -22.344 1 92.44 276 ARG B N 1
ATOM 5235 C CA . ARG B 1 276 ? -19.781 -24.438 -22.953 1 92.44 276 ARG B CA 1
ATOM 5236 C C . ARG B 1 276 ? -19.375 -25.812 -23.469 1 92.44 276 ARG B C 1
ATOM 5238 O O . ARG B 1 276 ? -20.188 -26.734 -23.5 1 92.44 276 ARG B O 1
ATOM 5245 N N . GLU B 1 277 ? -18.125 -25.953 -23.812 1 94.06 277 GLU B N 1
ATOM 5246 C CA . GLU B 1 277 ? -17.594 -27.219 -24.312 1 94.06 277 GLU B CA 1
ATOM 5247 C C . GLU B 1 277 ? -17.156 -28.141 -23.188 1 94.06 277 GLU B C 1
ATOM 5249 O O . GLU B 1 277 ? -16.875 -29.312 -23.406 1 94.06 277 GLU B O 1
ATOM 5254 N N . LEU B 1 278 ? -17.141 -27.625 -21.984 1 96.44 278 LEU B N 1
ATOM 5255 C CA . LEU B 1 278 ? -16.672 -28.391 -20.844 1 96.44 278 LEU B CA 1
ATOM 5256 C C . LEU B 1 278 ? -17.703 -28.375 -19.719 1 96.44 278 LEU B C 1
ATOM 5258 O O . LEU B 1 278 ? -17.391 -28 -18.594 1 96.44 278 LEU B O 1
ATOM 5262 N N . PRO B 1 279 ? -18.906 -28.844 -20.094 1 95.12 279 PRO B N 1
ATOM 5263 C CA . PRO B 1 279 ? -19.906 -28.844 -19.031 1 95.12 279 PRO B CA 1
ATOM 5264 C C . PRO B 1 279 ? -19.5 -29.688 -17.828 1 95.12 279 PRO B C 1
ATOM 5266 O O . PRO B 1 279 ? -19.031 -30.812 -18 1 95.12 279 PRO B O 1
ATOM 5269 N N . GLY B 1 280 ? -19.641 -29.062 -16.625 1 94.94 280 GLY B N 1
ATOM 5270 C CA . GLY B 1 280 ? -19.328 -29.812 -15.406 1 94.94 280 GLY B CA 1
ATOM 5271 C C . GLY B 1 280 ? -17.906 -29.594 -14.922 1 94.94 280 GLY B C 1
ATOM 5272 O O . GLY B 1 280 ? -17.547 -30.031 -13.82 1 94.94 280 GLY B O 1
ATOM 5273 N N . ALA B 1 281 ? -17.078 -28.969 -15.711 1 96.44 281 ALA B N 1
ATOM 5274 C CA . ALA B 1 281 ? -15.711 -28.672 -15.273 1 96.44 281 ALA B CA 1
ATOM 5275 C C . ALA B 1 281 ? -15.719 -27.812 -14.016 1 96.44 281 ALA B C 1
ATOM 5277 O O . ALA B 1 281 ? -16.562 -26.922 -13.867 1 96.44 281 ALA B O 1
ATOM 5278 N N . ARG B 1 282 ? -14.836 -28.109 -13.125 1 95.38 282 ARG B N 1
ATOM 5279 C CA . ARG B 1 282 ? -14.734 -27.359 -11.875 1 95.38 282 ARG B CA 1
ATOM 5280 C C . ARG B 1 282 ? -13.758 -26.203 -12.008 1 95.38 282 ARG B C 1
ATOM 5282 O O . ARG B 1 282 ? -12.648 -26.359 -12.523 1 95.38 282 ARG B O 1
ATOM 5289 N N . PHE B 1 283 ? -14.18 -25.078 -11.547 1 95.44 283 PHE B N 1
ATOM 5290 C CA . PHE B 1 283 ? -13.328 -23.891 -11.594 1 95.44 283 PHE B CA 1
ATOM 5291 C C . PHE B 1 283 ? -12.781 -23.578 -10.211 1 95.44 283 PHE B C 1
ATOM 5293 O O . PHE B 1 283 ? -13.531 -23.5 -9.234 1 95.44 283 PHE B O 1
ATOM 5300 N N . TYR B 1 284 ? -11.484 -23.438 -10.094 1 95.75 284 TYR B N 1
ATOM 5301 C CA . TYR B 1 284 ? -10.797 -23.047 -8.859 1 95.75 284 TYR B CA 1
ATOM 5302 C C . TYR B 1 284 ? -10.258 -21.625 -8.961 1 95.75 284 TYR B C 1
ATOM 5304 O O . TYR B 1 284 ? -9.164 -21.406 -9.492 1 95.75 284 TYR B O 1
ATOM 5312 N N . PRO B 1 285 ? -10.945 -20.625 -8.352 1 96.38 285 PRO B N 1
ATOM 5313 C CA . PRO B 1 285 ? -10.453 -19.25 -8.406 1 96.38 285 PRO B CA 1
ATOM 5314 C C . PRO B 1 285 ? -9.18 -19.047 -7.598 1 96.38 285 PRO B C 1
ATOM 5316 O O . PRO B 1 285 ? -8.891 -19.812 -6.676 1 96.38 285 PRO B O 1
ATOM 5319 N N . PHE B 1 286 ? -8.445 -18.078 -7.953 1 97.5 286 PHE B N 1
ATOM 5320 C CA . PHE B 1 286 ? -7.215 -17.734 -7.25 1 97.5 286 PHE B CA 1
ATOM 5321 C C . PHE B 1 286 ? -7.449 -17.688 -5.746 1 97.5 286 PHE B C 1
ATOM 5323 O O . PHE B 1 286 ? -6.645 -18.219 -4.969 1 97.5 286 PHE B O 1
ATOM 5330 N N . SER B 1 287 ? -8.516 -16.969 -5.32 1 96.69 287 SER B N 1
ATOM 5331 C CA . SER B 1 287 ? -8.797 -16.812 -3.896 1 96.69 287 SER B CA 1
ATOM 5332 C C . SER B 1 287 ? -8.875 -18.156 -3.193 1 96.69 287 SER B C 1
ATOM 5334 O O . SER B 1 287 ? -8.391 -18.312 -2.072 1 96.69 287 SER B O 1
ATOM 5336 N N . HIS B 1 288 ? -9.414 -19.156 -3.867 1 95.25 288 HIS B N 1
ATOM 5337 C CA . HIS B 1 288 ? -9.555 -20.5 -3.299 1 95.25 288 HIS B CA 1
ATOM 5338 C C . HIS B 1 288 ? -8.195 -21.172 -3.164 1 95.25 288 HIS B C 1
ATOM 5340 O O . HIS B 1 288 ? -7.875 -21.719 -2.105 1 95.25 288 HIS B O 1
ATOM 5346 N N . ILE B 1 289 ? -7.438 -21.125 -4.219 1 95.62 289 ILE B N 1
ATOM 5347 C CA . ILE B 1 289 ? -6.199 -21.906 -4.199 1 95.62 289 ILE B CA 1
ATOM 5348 C C . ILE B 1 289 ? -5.18 -21.219 -3.291 1 95.62 289 ILE B C 1
ATOM 5350 O O . ILE B 1 289 ? -4.324 -21.891 -2.701 1 95.62 289 ILE B O 1
ATOM 5354 N N . TRP B 1 290 ? -5.254 -19.906 -3.162 1 96.94 290 TRP B N 1
ATOM 5355 C CA . TRP B 1 290 ? -4.352 -19.203 -2.254 1 96.94 290 TRP B CA 1
ATOM 5356 C C . TRP B 1 290 ? -4.664 -19.547 -0.802 1 96.94 290 TRP B C 1
ATOM 5358 O O . TRP B 1 290 ? -3.756 -19.672 0.022 1 96.94 290 TRP B O 1
ATOM 5368 N N . THR B 1 291 ? -5.938 -19.734 -0.507 1 95.62 291 THR B N 1
ATOM 5369 C CA . THR B 1 291 ? -6.387 -19.984 0.858 1 95.62 291 THR B CA 1
ATOM 5370 C C . THR B 1 291 ? -6.238 -21.469 1.219 1 95.62 291 THR B C 1
ATOM 5372 O O . THR B 1 291 ? -5.812 -21.797 2.328 1 95.62 291 THR B O 1
ATOM 5375 N N . HIS B 1 292 ? -6.504 -22.359 0.25 1 95.25 292 HIS B N 1
ATOM 5376 C CA . HIS B 1 292 ? -6.652 -23.766 0.613 1 95.25 292 HIS B CA 1
ATOM 5377 C C . HIS B 1 292 ? -5.539 -24.625 0.007 1 95.25 292 HIS B C 1
ATOM 5379 O O . HIS B 1 292 ? -5.434 -25.812 0.297 1 95.25 292 HIS B O 1
ATOM 5385 N N . GLY B 1 293 ? -4.742 -24 -0.808 1 96.19 293 GLY B N 1
ATOM 5386 C CA . GLY B 1 293 ? -3.689 -24.75 -1.473 1 96.19 293 GLY B CA 1
ATOM 5387 C C . GLY B 1 293 ? -4.094 -25.25 -2.848 1 96.19 293 GLY B C 1
ATOM 5388 O O . GLY B 1 293 ? -5.277 -25.25 -3.189 1 96.19 293 GLY B O 1
ATOM 5389 N N . LEU B 1 294 ? -3.111 -25.656 -3.629 1 96.38 294 LEU B N 1
ATOM 5390 C CA . LEU B 1 294 ? -3.328 -26.172 -4.977 1 96.38 294 LEU B CA 1
ATOM 5391 C C . LEU B 1 294 ? -3.904 -27.578 -4.941 1 96.38 294 LEU B C 1
ATOM 5393 O O . LEU B 1 294 ? -3.396 -28.438 -4.223 1 96.38 294 LEU B O 1
ATOM 5397 N N . PRO B 1 295 ? -4.973 -27.797 -5.699 1 96.06 295 PRO B N 1
ATOM 5398 C CA . PRO B 1 295 ? -5.516 -29.156 -5.789 1 96.06 295 PRO B CA 1
ATOM 5399 C C . PRO B 1 295 ? -4.723 -30.047 -6.734 1 96.06 295 PRO B C 1
ATOM 5401 O O . PRO B 1 295 ? -5.148 -30.297 -7.867 1 96.06 295 PRO B O 1
ATOM 5404 N N . VAL B 1 296 ? -3.648 -30.609 -6.27 1 96.06 296 VAL B N 1
ATOM 5405 C CA . VAL B 1 296 ? -2.744 -31.375 -7.125 1 96.06 296 VAL B CA 1
ATOM 5406 C C . VAL B 1 296 ? -2.576 -32.781 -6.57 1 96.06 296 VAL B C 1
ATOM 5408 O O . VAL B 1 296 ? -2.59 -33 -5.355 1 96.06 296 VAL B O 1
ATOM 5411 N N . SER B 1 297 ? -2.518 -33.719 -7.43 1 93.5 297 SER B N 1
ATOM 5412 C CA . SER B 1 297 ? -2.18 -35.094 -7.129 1 93.5 297 SER B CA 1
ATOM 5413 C C . SER B 1 297 ? -1.249 -35.688 -8.188 1 93.5 297 SER B C 1
ATOM 5415 O O . SER B 1 297 ? -1.289 -35.281 -9.352 1 93.5 297 SER B O 1
ATOM 5417 N N . PRO B 1 298 ? -0.417 -36.656 -7.816 1 93.25 298 PRO B N 1
ATOM 5418 C CA . PRO B 1 298 ? 0.527 -37.25 -8.766 1 93.25 298 PRO B CA 1
ATOM 5419 C C . PRO B 1 298 ? -0.168 -37.938 -9.938 1 93.25 298 PRO B C 1
ATOM 5421 O O . PRO B 1 298 ? 0.433 -38.125 -11 1 93.25 298 PRO B O 1
ATOM 5424 N N . GLY B 1 299 ? -1.351 -38.312 -9.828 1 92.69 299 GLY B N 1
ATOM 5425 C CA . GLY B 1 299 ? -2.068 -39.031 -10.875 1 92.69 299 GLY B CA 1
ATOM 5426 C C . GLY B 1 299 ? -2.705 -38.125 -11.898 1 92.69 299 GLY B C 1
ATOM 5427 O O . GLY B 1 299 ? -3.227 -38.594 -12.914 1 92.69 299 GLY B O 1
ATOM 5428 N N . GLN B 1 300 ? -2.594 -36.844 -11.688 1 96 300 GLN B N 1
ATOM 5429 C CA . GLN B 1 300 ? -3.207 -35.875 -12.562 1 96 300 GLN B CA 1
ATOM 5430 C C . GLN B 1 300 ? -2.344 -35.625 -13.797 1 96 300 GLN B C 1
ATOM 5432 O O . GLN B 1 300 ? -1.146 -35.906 -13.797 1 96 300 GLN B O 1
ATOM 5437 N N . THR B 1 301 ? -3.029 -35.156 -14.82 1 98.25 301 THR B N 1
ATOM 5438 C CA . THR B 1 301 ? -2.361 -34.562 -15.961 1 98.25 301 THR B CA 1
ATOM 5439 C C . THR B 1 301 ? -2.744 -33.094 -16.094 1 98.25 301 THR B C 1
ATOM 5441 O O . THR B 1 301 ? -3.93 -32.75 -16.078 1 98.25 301 THR B O 1
ATOM 5444 N N . TRP B 1 302 ? -1.743 -32.219 -16.266 1 98.31 302 TRP B N 1
ATOM 5445 C CA . TRP B 1 302 ? -1.97 -30.781 -16.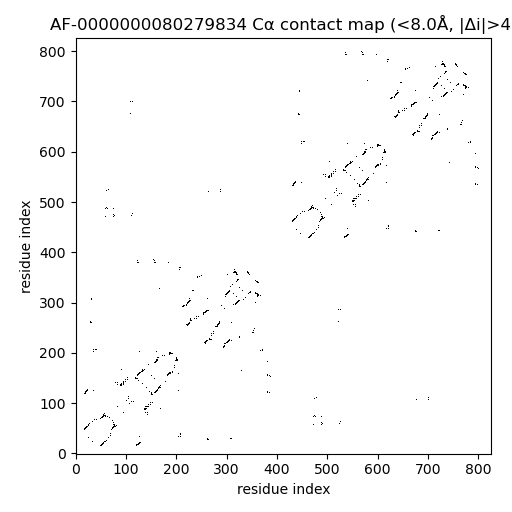328 1 98.31 302 TRP B CA 1
ATOM 5446 C C . TRP B 1 302 ? -1.702 -30.25 -17.719 1 98.31 302 TRP B C 1
ATOM 5448 O O . TRP B 1 302 ? -0.857 -30.781 -18.453 1 98.31 302 TRP B O 1
ATOM 5458 N N . ILE B 1 303 ? -2.465 -29.312 -18.141 1 98.06 303 ILE B N 1
ATOM 5459 C CA . ILE B 1 303 ? -2.15 -28.422 -19.266 1 98.06 303 ILE B CA 1
ATOM 5460 C C . ILE B 1 303 ? -2.004 -27 -18.75 1 98.06 303 ILE B C 1
ATOM 5462 O O . ILE B 1 303 ? -2.973 -26.391 -18.297 1 98.06 303 ILE B O 1
ATOM 5466 N N . SER B 1 304 ? -0.792 -26.438 -18.828 1 97.38 304 SER B N 1
ATOM 5467 C CA . SER B 1 304 ? -0.587 -25.125 -18.234 1 97.38 304 SER B CA 1
ATOM 5468 C C . SER B 1 304 ? 0.177 -24.203 -19.188 1 97.38 304 SER B C 1
ATOM 5470 O O . SER B 1 304 ? 1.146 -24.641 -19.828 1 97.38 304 SER B O 1
ATOM 5472 N N . THR B 1 305 ? -0.293 -22.953 -19.312 1 95.44 305 THR B N 1
ATOM 5473 C CA . THR B 1 305 ? 0.471 -21.891 -19.969 1 95.44 305 THR B CA 1
ATOM 5474 C C . THR B 1 305 ? 1.284 -21.094 -18.953 1 95.44 305 THR B C 1
ATOM 5476 O O . THR B 1 305 ? 2.168 -20.328 -19.328 1 95.44 305 THR B O 1
ATOM 5479 N N . ARG B 1 306 ? 1.044 -21.297 -17.703 1 95 306 ARG B N 1
ATOM 5480 C CA . ARG B 1 306 ? 1.715 -20.531 -16.656 1 95 306 ARG B CA 1
ATOM 5481 C C . ARG B 1 306 ? 2.889 -21.297 -16.078 1 95 306 ARG B C 1
ATOM 5483 O O . ARG B 1 306 ? 2.752 -22.484 -15.734 1 95 306 ARG B O 1
ATOM 5490 N N . PHE B 1 307 ? 3.914 -20.594 -15.875 1 94.69 307 PHE B N 1
ATOM 5491 C CA . PHE B 1 307 ? 5.219 -21.125 -15.492 1 94.69 307 PHE B CA 1
ATOM 5492 C C . PHE B 1 307 ? 5.164 -21.734 -14.094 1 94.69 307 PHE B C 1
ATOM 5494 O O . PHE B 1 307 ? 5.547 -22.891 -13.914 1 94.69 307 PHE B O 1
ATOM 5501 N N . HIS B 1 308 ? 4.652 -21.031 -13.094 1 97.19 308 HIS B N 1
ATOM 5502 C CA . HIS B 1 308 ? 4.75 -21.5 -11.711 1 97.19 308 HIS B CA 1
ATOM 5503 C C . HIS B 1 308 ? 3.723 -22.578 -11.422 1 97.19 308 HIS B C 1
ATOM 5505 O O . HIS B 1 308 ? 3.93 -23.422 -10.531 1 97.19 308 HIS B O 1
ATOM 5511 N N . LEU B 1 309 ? 2.643 -22.656 -12.148 1 97.12 309 LEU B N 1
ATOM 5512 C CA . LEU B 1 309 ? 1.717 -23.766 -11.977 1 97.12 309 LEU B CA 1
ATOM 5513 C C . LEU B 1 309 ? 2.293 -25.047 -12.578 1 97.12 309 LEU B C 1
ATOM 5515 O O . LEU B 1 309 ? 2.104 -26.125 -12.031 1 97.12 309 LEU B O 1
ATOM 5519 N N . HIS B 1 310 ? 3.027 -24.875 -13.711 1 97.44 310 HIS B N 1
ATOM 5520 C CA . HIS B 1 310 ? 3.848 -25.969 -14.219 1 97.44 310 HIS B CA 1
ATOM 5521 C C . HIS B 1 310 ? 4.82 -26.469 -13.156 1 97.44 310 HIS B C 1
ATOM 5523 O O . HIS B 1 310 ? 4.844 -27.656 -12.836 1 97.44 310 HIS B O 1
ATOM 5529 N N . MET B 1 311 ? 5.496 -25.562 -12.57 1 97.62 311 MET B N 1
ATOM 5530 C CA . MET B 1 311 ? 6.531 -25.891 -11.594 1 97.62 311 MET B CA 1
ATOM 5531 C C . MET B 1 311 ? 5.934 -26.609 -10.391 1 97.62 311 MET B C 1
ATOM 5533 O O . MET B 1 311 ? 6.43 -27.672 -9.992 1 97.62 311 MET B O 1
ATOM 5537 N N . LEU B 1 312 ? 4.891 -26.141 -9.828 1 97.88 312 LEU B N 1
ATOM 5538 C CA . LEU B 1 312 ? 4.336 -26.656 -8.586 1 97.88 312 LEU B CA 1
ATOM 5539 C C . LEU B 1 312 ? 3.619 -27.984 -8.82 1 97.88 312 LEU B C 1
ATOM 5541 O O . LEU B 1 312 ? 3.676 -28.891 -7.977 1 97.88 312 LEU B O 1
ATOM 5545 N N . ALA B 1 313 ? 2.879 -28.078 -9.93 1 97.69 313 ALA B N 1
ATOM 5546 C CA . ALA B 1 313 ? 2.223 -29.344 -10.25 1 97.69 313 ALA B CA 1
ATOM 5547 C C . ALA B 1 313 ? 3.248 -30.453 -10.461 1 97.69 313 ALA B C 1
ATOM 5549 O O . ALA B 1 313 ? 3.082 -31.562 -9.953 1 97.69 313 ALA B O 1
ATOM 5550 N N . ALA B 1 314 ? 4.32 -30.125 -11.148 1 98.12 314 ALA B N 1
ATOM 5551 C CA . ALA B 1 314 ? 5.398 -31.078 -11.352 1 98.12 314 ALA B CA 1
ATOM 5552 C C . ALA B 1 314 ? 6.059 -31.453 -10.023 1 98.12 314 ALA B C 1
ATOM 5554 O O . ALA B 1 314 ? 6.422 -32.625 -9.812 1 98.12 314 ALA B O 1
ATOM 5555 N N . ALA B 1 315 ? 6.215 -30.469 -9.211 1 97.88 315 ALA B N 1
ATOM 5556 C CA . ALA B 1 315 ? 6.828 -30.703 -7.906 1 97.88 315 ALA B CA 1
ATOM 5557 C C . ALA B 1 315 ? 5.984 -31.672 -7.074 1 97.88 315 ALA B C 1
ATOM 5559 O O . ALA B 1 315 ? 6.516 -32.406 -6.25 1 97.88 315 ALA B O 1
ATOM 5560 N N . ALA B 1 316 ? 4.715 -31.688 -7.309 1 96.31 316 ALA B N 1
ATOM 5561 C CA . ALA B 1 316 ? 3.812 -32.594 -6.594 1 96.31 316 ALA B CA 1
ATOM 5562 C C . ALA B 1 316 ? 3.701 -33.938 -7.305 1 96.31 316 ALA B C 1
ATOM 5564 O O . ALA B 1 316 ? 2.932 -34.812 -6.891 1 96.31 316 ALA B O 1
ATOM 5565 N N . GLY B 1 317 ? 4.352 -34.062 -8.414 1 96.31 317 GLY B N 1
ATOM 5566 C CA . GLY B 1 317 ? 4.449 -35.344 -9.078 1 96.31 317 GLY B CA 1
ATOM 5567 C C . GLY B 1 317 ? 3.506 -35.469 -10.258 1 96.31 317 GLY B C 1
ATOM 5568 O O . GLY B 1 317 ? 3.445 -36.531 -10.891 1 96.31 317 GLY B O 1
ATOM 5569 N N . ALA B 1 318 ? 2.797 -34.469 -10.57 1 97.25 318 ALA B N 1
ATOM 5570 C CA . ALA B 1 318 ? 1.845 -34.562 -11.68 1 97.25 318 ALA B CA 1
ATOM 5571 C C . ALA B 1 318 ? 2.559 -34.469 -13.023 1 97.25 318 ALA B C 1
ATOM 5573 O O . ALA B 1 318 ? 3.588 -33.812 -13.148 1 97.25 318 ALA B O 1
ATOM 5574 N N . SER B 1 319 ? 1.991 -35.156 -13.992 1 98.19 319 SER B N 1
ATOM 5575 C CA . SER B 1 319 ? 2.412 -35.031 -15.383 1 98.19 319 SER B CA 1
ATOM 5576 C C . SER B 1 319 ? 1.716 -33.844 -16.062 1 98.19 319 SER B C 1
ATOM 5578 O O . SER B 1 319 ? 0.727 -33.344 -15.547 1 98.19 319 SER B O 1
ATOM 5580 N N . GLY B 1 320 ? 2.357 -33.469 -17.203 1 98.38 320 GLY B N 1
ATOM 5581 C CA . GLY B 1 320 ? 1.608 -32.406 -17.828 1 98.38 320 GLY B CA 1
ATOM 5582 C C . GLY B 1 320 ? 2.217 -31.938 -19.141 1 98.38 320 GLY B C 1
ATOM 5583 O O . GLY B 1 320 ? 3.232 -32.469 -19.594 1 98.38 320 GLY B O 1
ATOM 5584 N N . VAL B 1 321 ? 1.484 -31.031 -19.797 1 98.19 321 VAL B N 1
ATOM 5585 C CA . VAL B 1 321 ? 1.888 -30.312 -21 1 98.19 321 VAL B CA 1
ATOM 5586 C C . VAL B 1 321 ? 2.023 -28.828 -20.703 1 98.19 321 VAL B C 1
ATOM 5588 O O . VAL B 1 321 ? 1.062 -28.188 -20.266 1 98.19 321 VAL B O 1
ATOM 5591 N N . ALA B 1 322 ? 3.27 -28.359 -20.844 1 97 322 ALA B N 1
ATOM 5592 C CA . ALA B 1 322 ? 3.496 -26.922 -20.781 1 97 322 ALA B CA 1
ATOM 5593 C C . ALA B 1 322 ? 3.336 -26.281 -22.156 1 97 322 ALA B C 1
ATOM 5595 O O . ALA B 1 322 ? 4.094 -26.578 -23.078 1 97 322 ALA B O 1
ATOM 5596 N N . VAL B 1 323 ? 2.363 -25.375 -22.281 1 94.5 323 VAL B N 1
ATOM 5597 C CA . VAL B 1 323 ? 2.061 -24.781 -23.562 1 94.5 323 VAL B CA 1
ATOM 5598 C C . VAL B 1 323 ? 2.744 -23.422 -23.672 1 94.5 323 VAL B C 1
ATOM 5600 O O . VAL B 1 323 ? 2.52 -22.531 -22.844 1 94.5 323 VAL B O 1
ATOM 5603 N N . SER B 1 324 ? 3.537 -23.297 -24.641 1 89.31 324 SER B N 1
ATOM 5604 C CA . SER B 1 324 ? 4.223 -22.031 -24.875 1 89.31 324 SER B CA 1
ATOM 5605 C C . SER B 1 324 ? 3.361 -21.078 -25.703 1 89.31 324 SER B C 1
ATOM 5607 O O . SER B 1 324 ? 2.963 -21.391 -26.828 1 89.31 324 SER B O 1
ATOM 5609 N N . ILE B 1 325 ? 3.107 -19.938 -25.172 1 83.69 325 ILE B N 1
ATOM 5610 C CA . ILE B 1 325 ? 2.189 -19.016 -25.828 1 83.69 325 ILE B CA 1
ATOM 5611 C C . ILE B 1 325 ? 2.965 -17.812 -26.359 1 83.69 325 ILE B C 1
ATOM 5613 O O . ILE B 1 325 ? 2.393 -16.938 -27.016 1 83.69 325 ILE B O 1
ATOM 5617 N N . HIS B 1 326 ? 4.141 -17.719 -26.016 1 76.88 326 HIS B N 1
ATOM 5618 C CA . HIS B 1 326 ? 5.07 -16.703 -26.5 1 76.88 326 HIS B CA 1
ATOM 5619 C C . HIS B 1 326 ? 6.445 -17.297 -26.781 1 76.88 326 HIS B C 1
ATOM 5621 O O . HIS B 1 326 ? 7.117 -17.766 -25.859 1 76.88 326 HIS B O 1
ATOM 5627 N N . PRO B 1 327 ? 6.848 -17.312 -28.062 1 67.56 327 PRO B N 1
ATOM 5628 C CA . PRO B 1 327 ? 8.078 -18.016 -28.406 1 67.56 327 PRO B CA 1
ATOM 5629 C C . PRO B 1 327 ? 9.305 -17.484 -27.672 1 67.56 327 PRO B C 1
ATOM 5631 O O . PRO B 1 327 ? 10.18 -18.266 -27.281 1 67.56 327 PRO B O 1
ATOM 5634 N N . ASP B 1 328 ? 9.422 -16.281 -27.422 1 67.25 328 ASP B N 1
ATOM 5635 C CA . ASP B 1 328 ? 10.648 -15.734 -26.844 1 67.25 328 ASP B CA 1
ATOM 5636 C C . ASP B 1 328 ? 10.555 -15.68 -25.328 1 67.25 328 ASP B C 1
ATOM 5638 O O . ASP B 1 328 ? 11.531 -15.969 -24.625 1 67.25 328 ASP B O 1
ATOM 5642 N N . TYR B 1 329 ? 9.477 -15.625 -24.797 1 70.38 329 TYR B N 1
ATOM 5643 C CA . TYR B 1 329 ? 9.352 -15.406 -23.359 1 70.38 329 TYR B CA 1
ATOM 5644 C C . TYR B 1 329 ? 8.977 -16.688 -22.641 1 70.38 329 TYR B C 1
ATOM 5646 O O . TYR B 1 329 ? 9.781 -17.25 -21.891 1 70.38 329 TYR B O 1
ATOM 5654 N N . TYR B 1 330 ? 7.926 -17.312 -22.922 1 72.5 330 TYR B N 1
ATOM 5655 C CA . TYR B 1 330 ? 7.434 -18.453 -22.156 1 72.5 330 TYR B CA 1
ATOM 5656 C C . TYR B 1 330 ? 8.109 -19.734 -22.609 1 72.5 330 TYR B C 1
ATOM 5658 O O . TYR B 1 330 ? 8.266 -20.672 -21.828 1 72.5 330 TYR B O 1
ATOM 5666 N N . ALA B 1 331 ? 8.531 -19.844 -23.766 1 76.69 331 ALA B N 1
ATOM 5667 C CA . ALA B 1 331 ? 9.234 -21.047 -24.219 1 76.69 331 ALA B CA 1
ATOM 5668 C C . ALA B 1 331 ? 10.516 -21.266 -23.422 1 76.69 331 ALA B C 1
ATOM 5670 O O . ALA B 1 331 ? 10.773 -22.359 -22.938 1 76.69 331 ALA B O 1
ATOM 5671 N N . THR B 1 332 ? 11.195 -20.219 -23.266 1 78.06 332 THR B N 1
ATOM 5672 C CA . THR B 1 332 ? 12.43 -20.297 -22.5 1 78.06 332 THR B CA 1
ATOM 5673 C C . THR B 1 332 ? 12.148 -20.688 -21.047 1 78.06 332 THR B C 1
ATOM 5675 O O . THR B 1 332 ? 12.852 -21.531 -20.484 1 78.06 332 THR B O 1
ATOM 5678 N N . LYS B 1 333 ? 11.109 -20.172 -20.531 1 86.25 333 LYS B N 1
ATOM 5679 C CA . LYS B 1 333 ? 10.766 -20.422 -19.141 1 86.25 333 LYS B CA 1
ATOM 5680 C C . LYS B 1 333 ? 10.375 -21.875 -18.906 1 86.25 333 LYS B C 1
ATOM 5682 O O . LYS B 1 333 ? 10.898 -22.531 -18.016 1 86.25 333 LYS B O 1
ATOM 5687 N N . HIS B 1 334 ? 9.523 -22.438 -19.75 1 90.5 334 HIS B N 1
ATOM 5688 C CA . HIS B 1 334 ? 9.07 -23.812 -19.578 1 90.5 334 HIS B CA 1
ATOM 5689 C C . HIS B 1 334 ? 10.195 -24.797 -19.859 1 90.5 334 HIS B C 1
ATOM 5691 O O . HIS B 1 334 ? 10.312 -25.812 -19.172 1 90.5 334 HIS B O 1
ATOM 5697 N N . ARG B 1 335 ? 11.031 -24.469 -20.797 1 88.44 335 ARG B N 1
ATOM 5698 C CA . ARG B 1 335 ? 12.164 -25.328 -21.109 1 88.44 335 ARG B CA 1
ATOM 5699 C C . ARG B 1 335 ? 13.117 -25.422 -19.922 1 88.44 335 ARG B C 1
ATOM 5701 O O . ARG B 1 335 ? 13.727 -26.484 -19.688 1 88.44 335 ARG B O 1
ATOM 5708 N N . SER B 1 336 ? 13.227 -24.328 -19.25 1 90.25 336 SER B N 1
ATOM 5709 C CA . SER B 1 336 ? 14.117 -24.328 -18.094 1 90.25 336 SER B CA 1
ATOM 5710 C C . SER B 1 336 ? 13.633 -25.312 -17.031 1 90.25 336 SER B C 1
ATOM 5712 O O . SER B 1 336 ? 14.445 -25.984 -16.391 1 90.25 336 SER B O 1
ATOM 5714 N N . LEU B 1 337 ? 12.352 -25.453 -16.844 1 94.94 337 LEU B N 1
ATOM 5715 C CA . LEU B 1 337 ? 11.805 -26.391 -15.875 1 94.94 337 LEU B CA 1
ATOM 5716 C C . LEU B 1 337 ? 11.961 -27.828 -16.359 1 94.94 337 LEU B C 1
ATOM 5718 O O . LEU B 1 337 ? 12.281 -28.734 -15.562 1 94.94 337 LEU B O 1
ATOM 5722 N N . ALA B 1 338 ? 11.734 -27.984 -17.641 1 93.56 338 ALA B N 1
ATOM 5723 C CA . ALA B 1 338 ? 11.914 -29.328 -18.219 1 93.56 338 ALA B CA 1
ATOM 5724 C C . ALA B 1 338 ? 13.367 -29.781 -18.078 1 93.56 338 ALA B C 1
ATOM 5726 O O . ALA B 1 338 ? 13.625 -30.938 -17.766 1 93.56 338 ALA B O 1
ATOM 5727 N N . ALA B 1 339 ? 14.273 -28.828 -18.297 1 92.62 339 ALA B N 1
ATOM 5728 C CA . ALA B 1 339 ? 15.703 -29.125 -18.188 1 92.62 339 ALA B CA 1
ATOM 5729 C C . ALA B 1 339 ? 16.078 -29.516 -16.766 1 92.62 339 ALA B C 1
ATOM 5731 O O . ALA B 1 339 ? 17 -30.297 -16.547 1 92.62 339 ALA B O 1
ATOM 5732 N N . LEU B 1 340 ? 15.32 -29.047 -15.852 1 95.62 340 LEU B N 1
ATOM 5733 C CA . LEU B 1 340 ? 15.57 -29.344 -14.445 1 95.62 340 LEU B CA 1
ATOM 5734 C C . LEU B 1 340 ? 14.898 -30.641 -14.039 1 95.62 340 LEU B C 1
ATOM 5736 O O . LEU B 1 340 ? 15.047 -31.094 -12.898 1 95.62 340 LEU B O 1
ATOM 5740 N N . GLY B 1 341 ? 14.086 -31.234 -14.961 1 96.62 341 GLY B N 1
ATOM 5741 C CA . GLY B 1 341 ? 13.555 -32.562 -14.672 1 96.62 341 GLY B CA 1
ATOM 5742 C C . GLY B 1 341 ? 12.07 -32.531 -14.344 1 96.62 341 GLY B C 1
ATOM 5743 O O . GLY B 1 341 ? 11.578 -33.438 -13.633 1 96.62 341 GLY B O 1
ATOM 5744 N N . SER B 1 342 ? 11.352 -31.578 -14.789 1 96.81 342 SER B N 1
ATOM 5745 C CA . SER B 1 342 ? 9.914 -31.578 -14.523 1 96.81 342 SER B CA 1
ATOM 5746 C C . SER B 1 342 ? 9.227 -32.719 -15.234 1 96.81 342 SER B C 1
ATOM 5748 O O . SER B 1 342 ? 8.086 -33.094 -14.906 1 96.81 342 SER B O 1
ATOM 5750 N N . ASN B 1 343 ? 9.805 -33.188 -16.359 1 96.25 343 ASN B N 1
ATOM 5751 C CA . ASN B 1 343 ? 9.328 -34.312 -17.172 1 96.25 343 ASN B CA 1
ATOM 5752 C C . ASN B 1 343 ? 8.094 -33.938 -17.969 1 96.25 343 ASN B C 1
ATOM 5754 O O . ASN B 1 343 ? 7.426 -34.781 -18.547 1 96.25 343 ASN B O 1
ATOM 5758 N N . TRP B 1 344 ? 7.691 -32.656 -18.016 1 97.62 344 TRP B N 1
ATOM 5759 C CA . TRP B 1 344 ? 6.516 -32.219 -18.781 1 97.62 344 TRP B CA 1
ATOM 5760 C C . TRP B 1 344 ? 6.836 -32.125 -20.266 1 97.62 344 TRP B C 1
ATOM 5762 O O . TRP B 1 344 ? 7.977 -31.844 -20.641 1 97.62 344 TRP B O 1
ATOM 5772 N N . THR B 1 345 ? 5.883 -32.375 -21.078 1 96.81 345 THR B N 1
ATOM 5773 C CA . THR B 1 345 ? 5.973 -32.094 -22.5 1 96.81 345 THR B CA 1
ATOM 5774 C C . THR B 1 345 ? 5.848 -30.594 -22.766 1 96.81 345 THR B C 1
ATOM 5776 O O . THR B 1 345 ? 4.891 -29.953 -22.312 1 96.81 345 THR B O 1
ATOM 5779 N N . VAL B 1 346 ? 6.82 -30.047 -23.406 1 95.06 346 VAL B N 1
ATOM 5780 C CA . VAL B 1 346 ? 6.742 -28.641 -23.797 1 95.06 346 VAL B CA 1
ATOM 5781 C C . VAL B 1 346 ? 6.184 -28.531 -25.203 1 95.06 346 VAL B C 1
ATOM 5783 O O . VAL B 1 346 ? 6.82 -28.953 -26.172 1 95.06 346 VAL B O 1
ATOM 5786 N N . LEU B 1 347 ? 5.012 -27.938 -25.297 1 94.81 347 LEU B N 1
ATOM 5787 C CA . LEU B 1 347 ? 4.32 -27.781 -26.562 1 94.81 347 LEU B CA 1
ATOM 5788 C C . LEU B 1 347 ? 4.516 -26.375 -27.125 1 94.81 347 LEU B C 1
ATOM 5790 O O . LEU B 1 347 ? 3.994 -25.406 -26.578 1 94.81 347 LEU B O 1
ATOM 5794 N N . GLU B 1 348 ? 5.141 -26.234 -28.219 1 89.69 348 GLU B N 1
ATOM 5795 C CA . GLU B 1 348 ? 5.422 -24.938 -28.828 1 89.69 348 GLU B CA 1
ATOM 5796 C C . GLU B 1 348 ? 4.617 -24.734 -30.094 1 89.69 348 GLU B C 1
ATOM 5798 O O . GLU B 1 348 ? 4.312 -23.609 -30.484 1 89.69 348 GLU B O 1
ATOM 5803 N N . ASP B 1 349 ? 4.371 -25.844 -30.781 1 90.81 349 ASP B N 1
ATOM 5804 C CA . ASP B 1 349 ? 3.502 -25.828 -31.953 1 90.81 349 ASP B CA 1
ATOM 5805 C C . ASP B 1 349 ? 2.082 -26.25 -31.594 1 90.81 349 ASP B C 1
ATOM 5807 O O . ASP B 1 349 ? 1.814 -27.438 -31.422 1 90.81 349 ASP B O 1
ATOM 5811 N N . LEU B 1 350 ? 1.157 -25.359 -31.641 1 92 350 LEU B N 1
ATOM 5812 C CA . LEU B 1 350 ? -0.197 -25.578 -31.141 1 92 350 LEU B CA 1
ATOM 5813 C C . LEU B 1 350 ? -1.007 -26.406 -32.156 1 92 350 LEU B C 1
ATOM 5815 O O . LEU B 1 350 ? -2.133 -26.812 -31.844 1 92 350 LEU B O 1
ATOM 5819 N N . ASN B 1 351 ? -0.405 -26.641 -33.219 1 91.69 351 ASN B N 1
ATOM 5820 C CA . ASN B 1 351 ? -1.073 -27.5 -34.188 1 91.69 351 ASN B CA 1
ATOM 5821 C C . ASN B 1 351 ? -0.848 -28.984 -33.875 1 91.69 351 ASN B C 1
ATOM 5823 O O . ASN B 1 351 ? -1.516 -29.844 -34.438 1 91.69 351 ASN B O 1
ATOM 5827 N N . GLN B 1 352 ? 0 -29.219 -33.031 1 94.31 352 GLN B N 1
ATOM 5828 C CA . GLN B 1 352 ? 0.295 -30.594 -32.625 1 94.31 352 GLN B CA 1
ATOM 5829 C C . GLN B 1 352 ? -0.523 -31 -31.406 1 94.31 352 GLN B C 1
ATOM 5831 O O . 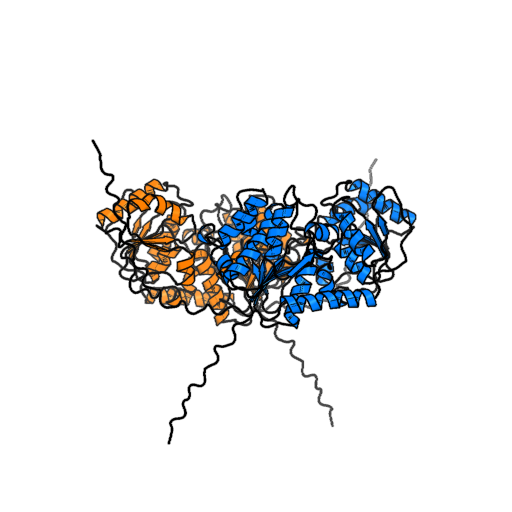GLN B 1 352 ? -0.834 -30.156 -30.562 1 94.31 352 GLN B O 1
ATOM 5836 N N . VAL B 1 353 ? -0.896 -32.25 -31.406 1 97.31 353 VAL B N 1
ATOM 5837 C CA . VAL B 1 353 ? -1.564 -32.844 -30.25 1 97.31 353 VAL B CA 1
ATOM 5838 C C . VAL B 1 353 ? -0.664 -33.906 -29.609 1 97.31 353 VAL B C 1
ATOM 5840 O O . VAL B 1 353 ? -0.542 -35 -30.125 1 97.31 353 VAL B O 1
ATOM 5843 N N . PRO B 1 354 ? -0.087 -33.594 -28.578 1 97.5 354 PRO B N 1
ATOM 5844 C CA . PRO B 1 354 ? 0.787 -34.594 -27.953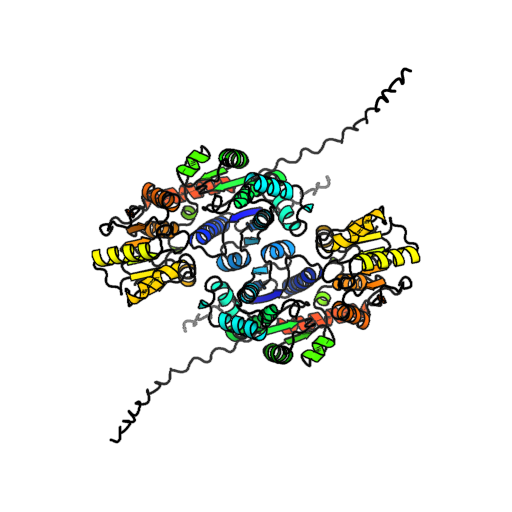 1 97.5 354 PRO B CA 1
ATOM 5845 C C . PRO B 1 354 ? 0.009 -35.719 -27.297 1 97.5 354 PRO B C 1
ATOM 5847 O O . PRO B 1 354 ? -1.163 -35.562 -26.953 1 97.5 354 PRO B O 1
ATOM 5850 N N . ASP B 1 355 ? 0.726 -36.906 -27.141 1 97.25 355 ASP B N 1
ATOM 5851 C CA . ASP B 1 355 ? 0.173 -37.969 -26.281 1 97.25 355 ASP B CA 1
ATOM 5852 C C . ASP B 1 355 ? 0.041 -37.5 -24.844 1 97.25 355 ASP B C 1
ATOM 5854 O O . ASP B 1 355 ? 0.801 -36.625 -24.391 1 97.25 355 ASP B O 1
ATOM 5858 N N . ARG B 1 356 ? -0.943 -38.062 -24.203 1 97.88 356 ARG B N 1
ATOM 5859 C CA . ARG B 1 356 ? -1.12 -37.688 -22.797 1 97.88 356 ARG B CA 1
ATOM 5860 C C . ARG B 1 356 ? 0.102 -38.094 -21.969 1 97.88 356 ARG B C 1
ATOM 5862 O O . ARG B 1 356 ? 0.472 -39.25 -21.906 1 97.88 356 ARG B O 1
ATOM 5869 N N . PRO B 1 357 ? 0.73 -37.094 -21.375 1 97.5 357 PRO B N 1
ATOM 5870 C CA . PRO B 1 357 ? 1.922 -37.375 -20.578 1 97.5 357 PRO B CA 1
ATOM 5871 C C . PRO B 1 357 ? 1.607 -38.219 -19.328 1 97.5 357 PRO B C 1
ATOM 5873 O O . PRO B 1 357 ? 0.579 -38 -18.688 1 97.5 357 PRO B O 1
ATOM 5876 N N . LYS B 1 358 ? 2.52 -39.156 -18.938 1 93.94 358 LYS B N 1
ATOM 5877 C CA . LYS B 1 358 ? 2.322 -40.031 -17.781 1 93.94 358 LYS B CA 1
ATOM 5878 C C . LYS B 1 358 ? 3.615 -40.188 -16.984 1 93.94 358 LYS B C 1
ATOM 5880 O O . LYS B 1 358 ? 3.725 -41.062 -16.141 1 93.94 358 LYS B O 1
ATOM 5885 N N . GLN B 1 359 ? 4.566 -39.344 -17.219 1 94.5 359 GLN B N 1
ATOM 5886 C CA . GLN B 1 359 ? 5.902 -39.562 -16.688 1 94.5 359 GLN B CA 1
ATOM 5887 C C . GLN B 1 359 ? 6.062 -38.938 -15.312 1 94.5 359 GLN B C 1
ATOM 5889 O O . GLN B 1 359 ? 7.137 -38.969 -14.711 1 94.5 359 GLN B O 1
ATOM 5894 N N . GLY B 1 360 ? 5.051 -38.312 -14.812 1 96.69 360 GLY B N 1
ATOM 5895 C CA . GLY B 1 360 ? 5.141 -37.656 -13.516 1 96.69 360 GLY B CA 1
ATOM 5896 C C . GLY B 1 360 ? 5.938 -36.375 -13.555 1 96.69 360 GLY B C 1
ATOM 5897 O O . GLY B 1 360 ? 6.008 -35.719 -14.586 1 96.69 360 GLY B O 1
ATOM 5898 N N . GLY B 1 361 ? 6.352 -35.906 -12.312 1 97.38 361 GLY B N 1
ATOM 5899 C CA . GLY B 1 361 ? 7.086 -34.688 -12.164 1 97.38 361 GLY B CA 1
ATOM 5900 C C . GLY B 1 361 ? 8.492 -34.875 -11.641 1 97.38 361 GLY B C 1
ATOM 5901 O O . GLY B 1 361 ? 9.164 -35.844 -11.984 1 97.38 361 GLY B O 1
ATOM 5902 N N . TYR B 1 362 ? 8.969 -33.875 -10.891 1 97.81 362 TYR B N 1
ATOM 5903 C CA . TYR B 1 362 ? 10.312 -33.938 -10.32 1 97.81 362 TYR B CA 1
ATOM 5904 C C . TYR B 1 362 ? 10.477 -35.125 -9.406 1 97.81 362 TYR B C 1
ATOM 5906 O O . TYR B 1 362 ? 9.531 -35.531 -8.719 1 97.81 362 TYR B O 1
ATOM 5914 N N . THR B 1 363 ? 11.688 -35.688 -9.375 1 96.88 363 THR B N 1
ATOM 5915 C CA . THR B 1 363 ? 11.977 -36.656 -8.336 1 96.88 363 THR B CA 1
ATOM 5916 C C . THR B 1 363 ? 12.125 -35.969 -6.98 1 96.88 363 THR B C 1
ATOM 5918 O O . THR B 1 363 ? 12.547 -34.812 -6.898 1 96.88 363 THR B O 1
ATOM 5921 N N . PRO B 1 364 ? 11.758 -36.719 -5.934 1 95.69 364 PRO B N 1
ATOM 5922 C CA . PRO B 1 364 ? 11.945 -36.125 -4.598 1 95.69 364 PRO B CA 1
ATOM 5923 C C . PRO B 1 364 ? 13.383 -35.719 -4.324 1 95.69 364 PRO B C 1
ATOM 5925 O O . PRO B 1 364 ? 13.617 -34.719 -3.648 1 95.69 364 PRO B O 1
ATOM 5928 N N . GLU B 1 365 ? 14.305 -36.438 -4.844 1 97.12 365 GLU B N 1
ATOM 5929 C CA . GLU B 1 365 ? 15.719 -36.125 -4.641 1 97.12 365 GLU B CA 1
ATOM 5930 C C . GLU B 1 365 ? 16.094 -34.812 -5.312 1 97.12 365 GLU B C 1
ATOM 5932 O O . GLU B 1 365 ? 16.828 -34 -4.73 1 97.12 365 GLU B O 1
ATOM 5937 N N . ALA B 1 366 ? 15.625 -34.625 -6.516 1 97.44 366 ALA B N 1
ATOM 5938 C CA . ALA B 1 366 ? 15.898 -33.375 -7.227 1 97.44 366 ALA B CA 1
ATOM 5939 C C . ALA B 1 366 ? 15.32 -32.188 -6.469 1 97.44 366 ALA B C 1
ATOM 5941 O O . ALA B 1 366 ? 16 -31.156 -6.289 1 97.44 366 ALA B O 1
ATOM 5942 N N . LEU B 1 367 ? 14.156 -32.312 -5.992 1 97.56 367 LEU B N 1
ATOM 5943 C CA . LEU B 1 367 ? 13.492 -31.234 -5.277 1 97.56 367 LEU B CA 1
ATOM 5944 C C . LEU B 1 367 ? 14.234 -30.906 -3.986 1 97.56 367 LEU B C 1
ATOM 5946 O O . LEU B 1 367 ? 14.391 -29.719 -3.646 1 97.56 367 LEU B O 1
ATOM 5950 N N . ALA B 1 368 ? 14.625 -31.953 -3.297 1 97.75 368 ALA B N 1
ATOM 5951 C CA . ALA B 1 368 ? 15.406 -31.75 -2.076 1 97.75 368 ALA B CA 1
ATOM 5952 C C . ALA B 1 368 ? 16.688 -30.984 -2.373 1 97.75 368 ALA B C 1
ATOM 5954 O O . ALA B 1 368 ? 17.109 -30.141 -1.586 1 97.75 368 ALA B O 1
ATOM 5955 N N . GLY B 1 369 ? 17.281 -31.312 -3.475 1 98.31 369 GLY B N 1
ATOM 5956 C CA . GLY B 1 369 ? 18.5 -30.625 -3.893 1 98.31 369 GLY B CA 1
ATOM 5957 C C . GLY B 1 369 ? 18.266 -29.156 -4.219 1 98.31 369 GLY B C 1
ATOM 5958 O O . GLY B 1 369 ? 19.062 -28.297 -3.832 1 98.31 369 GLY B O 1
ATOM 5959 N N . PHE B 1 370 ? 17.203 -28.875 -4.98 1 98.38 370 PHE B N 1
ATOM 5960 C CA . PHE B 1 370 ? 16.875 -27.5 -5.32 1 98.38 370 PHE B CA 1
ATOM 5961 C C . PHE B 1 370 ? 16.609 -26.688 -4.066 1 98.38 370 PHE B C 1
ATOM 5963 O O . PHE B 1 370 ? 17.094 -25.562 -3.936 1 98.38 370 PHE B O 1
ATOM 5970 N N . LYS B 1 371 ? 15.828 -27.25 -3.172 1 98.19 371 LYS B N 1
ATOM 5971 C CA . LYS B 1 371 ? 15.508 -26.562 -1.921 1 98.19 371 LYS B CA 1
ATOM 5972 C C . LYS B 1 371 ? 16.766 -26.281 -1.11 1 98.19 371 LYS B C 1
ATOM 5974 O O . LYS B 1 371 ? 16.938 -25.188 -0.581 1 98.19 371 LYS B O 1
ATOM 5979 N N . LYS B 1 372 ? 17.625 -27.25 -0.999 1 98.31 372 LYS B N 1
ATOM 5980 C CA . LYS B 1 372 ? 18.875 -27.078 -0.267 1 98.31 372 LYS B CA 1
ATOM 5981 C C . LYS B 1 372 ? 19.734 -25.984 -0.887 1 98.31 372 LYS B C 1
ATOM 5983 O O . LYS B 1 372 ? 20.328 -25.172 -0.172 1 98.31 372 LYS B O 1
ATOM 5988 N N . ALA B 1 373 ? 19.812 -25.969 -2.18 1 98.44 373 ALA B N 1
ATOM 5989 C CA . ALA B 1 373 ? 20.609 -24.953 -2.875 1 98.44 373 ALA B CA 1
ATOM 5990 C C . ALA B 1 373 ? 20.094 -23.547 -2.566 1 98.44 373 ALA B C 1
ATOM 5992 O O . ALA B 1 373 ? 20.875 -22.641 -2.311 1 98.44 373 ALA B O 1
ATOM 5993 N N . LYS B 1 374 ? 18.812 -23.422 -2.58 1 98.69 374 LYS B N 1
ATOM 5994 C CA . LYS B 1 374 ? 18.219 -22.109 -2.312 1 98.69 374 LYS B CA 1
ATOM 5995 C C . LYS B 1 374 ? 18.406 -21.719 -0.852 1 98.69 374 LYS B C 1
ATOM 5997 O O . LYS B 1 374 ? 18.656 -20.547 -0.55 1 98.69 374 LYS B O 1
ATOM 6002 N N . ARG B 1 375 ? 18.297 -22.625 0.033 1 98.38 375 ARG B N 1
ATOM 6003 C CA . ARG B 1 375 ? 18.484 -22.344 1.451 1 98.38 375 ARG B CA 1
ATOM 6004 C C . ARG B 1 375 ? 19.938 -21.969 1.747 1 98.38 375 ARG B C 1
ATOM 6006 O O . ARG B 1 375 ? 20.203 -21.109 2.59 1 98.38 375 ARG B O 1
ATOM 6013 N N . ASP B 1 376 ? 20.812 -22.641 1.076 1 98.56 376 ASP B N 1
ATOM 6014 C CA . ASP B 1 376 ? 22.234 -22.281 1.215 1 98.56 376 ASP B CA 1
ATOM 6015 C C . ASP B 1 376 ? 22.484 -20.875 0.713 1 98.56 376 ASP B C 1
ATOM 6017 O O . ASP B 1 376 ? 23.234 -20.109 1.335 1 98.56 376 ASP B O 1
ATOM 6021 N N . LEU B 1 377 ? 21.891 -20.578 -0.392 1 98.62 377 LEU B N 1
ATOM 6022 C CA . LEU B 1 377 ? 22 -19.219 -0.918 1 98.62 377 LEU B CA 1
ATOM 6023 C C . LEU B 1 377 ? 21.406 -18.203 0.066 1 98.62 377 LEU B C 1
ATOM 6025 O O . LEU B 1 377 ? 21.984 -17.141 0.279 1 98.62 377 LEU B O 1
ATOM 6029 N N . ALA B 1 378 ? 20.266 -18.531 0.655 1 98.81 378 ALA B N 1
ATOM 6030 C CA . ALA B 1 378 ? 19.609 -17.672 1.634 1 98.81 378 ALA B CA 1
ATOM 6031 C C . ALA B 1 378 ? 20.531 -17.391 2.826 1 98.81 378 ALA B C 1
ATOM 6033 O O . ALA B 1 378 ? 20.562 -16.281 3.344 1 98.81 378 ALA B O 1
ATOM 6034 N N . LYS B 1 379 ? 21.25 -18.406 3.248 1 98.5 379 LYS B N 1
ATOM 6035 C CA . LYS B 1 379 ? 22.188 -18.234 4.348 1 98.5 379 LYS B CA 1
ATOM 6036 C C . LYS B 1 379 ? 23.234 -17.172 4.016 1 98.5 379 LYS B C 1
ATOM 6038 O O . LYS B 1 379 ? 23.609 -16.375 4.875 1 98.5 379 LYS B O 1
ATOM 6043 N N . SER B 1 380 ? 23.656 -17.203 2.793 1 98.25 380 SER B N 1
ATOM 6044 C CA . SER B 1 380 ? 24.656 -16.219 2.354 1 98.25 380 SER B CA 1
ATOM 6045 C C . SER B 1 380 ? 24.047 -14.828 2.283 1 98.25 380 SER B C 1
ATOM 6047 O O . SER B 1 380 ? 24.688 -13.852 2.676 1 98.25 380 SER B O 1
ATOM 6049 N N . ILE B 1 381 ? 22.875 -14.734 1.843 1 98.75 381 ILE B N 1
ATOM 6050 C CA . ILE B 1 381 ? 22.203 -13.453 1.667 1 98.75 381 ILE B CA 1
ATOM 6051 C C . ILE B 1 381 ? 21.984 -12.789 3.025 1 98.75 381 ILE B C 1
ATOM 6053 O O . ILE B 1 381 ? 22.25 -11.594 3.188 1 98.75 381 ILE B O 1
ATOM 6057 N N . TYR B 1 382 ? 21.547 -13.547 3.967 1 98.38 382 TYR B N 1
ATOM 6058 C CA . TYR B 1 382 ? 21.094 -12.969 5.23 1 98.38 382 TYR B CA 1
ATOM 6059 C C . TYR B 1 382 ? 22.125 -13.211 6.332 1 98.38 382 TYR B C 1
ATOM 6061 O O . TYR B 1 382 ? 21.781 -13.18 7.52 1 98.38 382 TYR B O 1
ATOM 6069 N N . ALA B 1 383 ? 23.344 -13.484 5.926 1 96.31 383 ALA B N 1
ATOM 6070 C CA . ALA B 1 383 ? 24.453 -13.492 6.879 1 96.31 383 ALA B CA 1
ATOM 6071 C C . ALA B 1 383 ? 24.641 -12.117 7.512 1 96.31 383 ALA B C 1
ATOM 6073 O O . ALA B 1 383 ? 24.281 -11.102 6.922 1 96.31 383 ALA B O 1
ATOM 6074 N N . PRO B 1 384 ? 25.062 -12.055 8.75 1 92.5 384 PRO B N 1
ATOM 6075 C CA . PRO B 1 384 ? 25.281 -10.758 9.398 1 92.5 384 PRO B CA 1
ATOM 6076 C C . PRO B 1 384 ? 26.156 -9.812 8.562 1 92.5 384 PRO B C 1
ATOM 6078 O O . PRO B 1 384 ? 27.125 -10.25 7.949 1 92.5 384 PRO B O 1
ATOM 6081 N N . VAL B 1 385 ? 25.672 -8.672 8.469 1 90.62 385 VAL B N 1
ATOM 6082 C CA . VAL B 1 385 ? 26.391 -7.652 7.711 1 90.62 385 VAL B CA 1
ATOM 6083 C C . VAL B 1 385 ? 27.344 -6.891 8.633 1 90.62 385 VAL B C 1
ATOM 6085 O O . VAL B 1 385 ? 26.938 -6.43 9.703 1 90.62 385 VAL B O 1
ATOM 6088 N N . ILE B 1 386 ? 28.609 -6.836 8.352 1 83.06 386 ILE B N 1
ATOM 6089 C CA . ILE B 1 386 ? 29.609 -6.055 9.086 1 83.06 386 ILE B CA 1
ATOM 6090 C C . ILE B 1 386 ? 29.812 -4.707 8.398 1 83.06 386 ILE B C 1
ATOM 6092 O O . ILE B 1 386 ? 30.312 -4.648 7.27 1 83.06 386 ILE B O 1
ATOM 6096 N N . ARG B 1 387 ? 29.203 -3.678 8.984 1 80.31 387 ARG B N 1
ATOM 6097 C CA . ARG B 1 387 ? 29.328 -2.35 8.391 1 80.31 387 ARG B CA 1
ATOM 6098 C C . ARG B 1 387 ? 30.656 -1.7 8.75 1 80.31 387 ARG B C 1
ATOM 6100 O O . ARG B 1 387 ? 31.125 -1.833 9.883 1 80.31 387 ARG B O 1
ATOM 6107 N N . PRO B 1 388 ? 31.312 -1.312 7.766 1 65.25 388 PRO B N 1
ATOM 6108 C CA . PRO B 1 388 ? 32.562 -0.633 8.102 1 65.25 388 PRO B CA 1
ATOM 6109 C C . PRO B 1 388 ? 32.375 0.538 9.055 1 65.25 388 PRO B C 1
ATOM 6111 O O . PRO B 1 388 ? 31.391 1.287 8.93 1 65.25 388 PRO B O 1
ATOM 6114 N N . VAL B 1 389 ? 32.812 0.422 10.312 1 60.25 389 VAL B N 1
ATOM 6115 C CA . VAL B 1 389 ? 32.812 1.555 11.234 1 60.25 389 VAL B CA 1
ATOM 6116 C C . VAL B 1 389 ? 33.375 2.783 10.547 1 60.25 389 VAL B C 1
ATOM 6118 O O . VAL B 1 389 ? 34.469 2.709 9.945 1 60.25 389 VAL B O 1
ATOM 6121 N N . PRO B 1 390 ? 32.5 3.641 10.289 1 56.81 390 PRO B N 1
ATOM 6122 C CA . PRO B 1 390 ? 33.125 4.828 9.711 1 56.81 390 PRO B CA 1
ATOM 6123 C C . PRO B 1 390 ? 34.438 5.219 10.422 1 56.81 390 PRO B C 1
ATOM 6125 O O . PRO B 1 390 ? 34.5 5.156 11.648 1 56.81 390 PRO B O 1
ATOM 6128 N N . GLU B 1 391 ? 35.562 5.031 9.805 1 51.31 391 GLU B N 1
ATOM 6129 C CA . GLU B 1 391 ? 36.781 5.59 10.406 1 51.31 391 GLU B CA 1
ATOM 6130 C C . GLU B 1 391 ? 36.531 6.973 11 1 51.31 391 GLU B C 1
ATOM 6132 O O . GLU B 1 391 ? 35.812 7.781 10.398 1 51.31 391 GLU B O 1
ATOM 6137 N N . PRO B 1 392 ? 36.656 7.066 12.289 1 49.44 392 PRO B N 1
ATOM 6138 C CA . PRO B 1 392 ? 36.438 8.422 12.812 1 49.44 392 PRO B CA 1
ATOM 6139 C C . PRO B 1 392 ? 37.031 9.5 11.883 1 49.44 392 PRO B C 1
ATOM 6141 O O . PRO B 1 392 ? 38.062 9.289 11.266 1 49.44 392 PRO B O 1
ATOM 6144 N N . GLU B 1 393 ? 36.188 10.156 11.195 1 47.22 393 GLU B N 1
ATOM 6145 C CA . GLU B 1 393 ? 36.719 11.281 10.43 1 47.22 393 GLU B CA 1
ATOM 6146 C C . GLU B 1 393 ? 37.875 11.945 11.172 1 47.22 393 GLU B C 1
ATOM 6148 O O . GLU B 1 393 ? 37.75 12.305 12.344 1 47.22 393 GLU B O 1
ATOM 6153 N N . GLY B 1 394 ? 39.062 11.562 10.867 1 45.44 394 GLY B N 1
ATOM 6154 C CA . GLY B 1 394 ? 40.188 12.312 11.414 1 45.44 394 GLY B CA 1
ATOM 6155 C C . GLY B 1 394 ? 39.938 1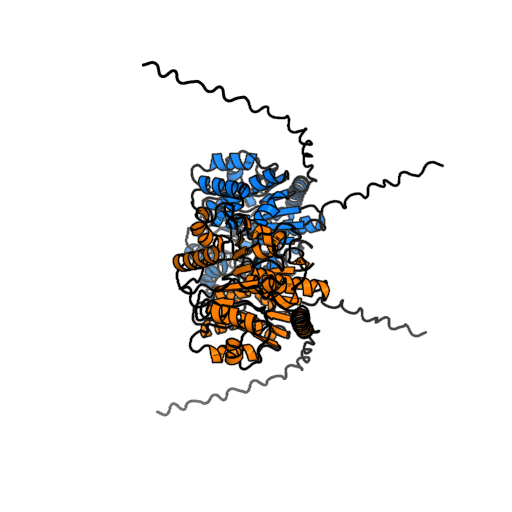3.812 11.453 1 45.44 394 GLY B C 1
ATOM 6156 O O . GLY B 1 394 ? 38.969 14.305 10.852 1 45.44 394 GLY B O 1
ATOM 6157 N N . PRO B 1 395 ? 40.5 14.516 12.375 1 44.47 395 PRO B N 1
ATOM 6158 C CA . PRO B 1 395 ? 40.25 15.961 12.453 1 44.47 395 PRO B CA 1
ATOM 6159 C C . PRO B 1 395 ? 40.312 16.641 11.086 1 44.47 395 PRO B C 1
ATOM 6161 O O . PRO B 1 395 ? 41.031 16.188 10.195 1 44.47 395 PRO B O 1
ATOM 6164 N N . PRO B 1 396 ? 39.219 17.188 10.719 1 42.22 396 PRO B N 1
ATOM 6165 C CA . PRO B 1 396 ? 39.25 17.859 9.414 1 42.22 396 PRO B CA 1
ATOM 6166 C C . PRO B 1 396 ? 40.531 18.625 9.172 1 42.22 396 PRO B C 1
ATOM 6168 O O . PRO B 1 396 ? 40.969 19.406 10.031 1 42.22 396 PRO B O 1
ATOM 6171 N N . GLU B 1 397 ? 41.469 17.984 8.5 1 39.66 397 GLU B N 1
ATOM 6172 C CA . GLU B 1 397 ? 42.656 18.781 8.172 1 39.66 397 GLU B CA 1
ATOM 6173 C C . GLU B 1 397 ? 42.25 20.156 7.633 1 39.66 397 GLU B C 1
ATOM 6175 O O . GLU B 1 397 ? 41.375 20.266 6.781 1 39.66 397 GLU B O 1
ATOM 6180 N N . ALA B 1 398 ? 42.594 21.25 8.391 1 40.84 398 ALA B N 1
ATOM 6181 C CA . ALA B 1 398 ? 42.438 22.656 8.016 1 40.84 398 ALA B CA 1
ATOM 6182 C C . ALA B 1 398 ? 42.812 22.875 6.562 1 40.84 398 ALA B C 1
ATOM 6184 O O . ALA B 1 398 ? 44 22.781 6.211 1 40.84 398 ALA B O 1
ATOM 6185 N N . GLN B 1 399 ? 42 22.406 5.645 1 33.59 399 GLN B N 1
ATOM 6186 C CA . GLN B 1 399 ? 42.281 22.688 4.242 1 33.59 399 GLN B CA 1
ATOM 6187 C C . GLN B 1 399 ? 42.625 24.156 4.031 1 33.59 399 GLN B C 1
ATOM 6189 O O . GLN B 1 399 ? 41.781 25.031 4.285 1 33.59 399 GLN B O 1
ATOM 6194 N N . VAL B 1 400 ? 43.875 24.547 4.125 1 35.81 400 VAL B N 1
ATOM 6195 C CA . VAL B 1 400 ? 44.406 25.828 3.711 1 35.81 400 VAL B CA 1
ATOM 6196 C C . VAL B 1 400 ? 43.906 26.188 2.314 1 35.81 400 VAL B C 1
ATOM 6198 O O . VAL B 1 400 ? 44.094 25.406 1.37 1 35.81 400 VAL B O 1
ATOM 6201 N N . THR B 1 401 ? 42.906 26.984 2.307 1 33.31 401 THR B N 1
ATOM 6202 C CA . THR B 1 401 ? 42.344 27.578 1.096 1 33.31 401 THR B CA 1
ATOM 6203 C C . THR B 1 401 ? 43.438 28.156 0.218 1 33.31 401 THR B C 1
ATOM 6205 O O . THR B 1 401 ? 44.156 29.062 0.639 1 33.31 401 THR B O 1
ATOM 6208 N N . PRO B 1 402 ? 43.969 27.328 -0.689 1 33.72 402 PRO B N 1
ATOM 6209 C CA . PRO B 1 402 ? 45.031 27.953 -1.506 1 33.72 402 PRO B CA 1
ATOM 6210 C C . PRO B 1 402 ? 44.594 29.297 -2.098 1 33.72 402 PRO B C 1
ATOM 6212 O O . PRO B 1 402 ? 43.406 29.484 -2.402 1 33.72 402 PRO B O 1
ATOM 6215 N N . LEU B 1 403 ? 45.281 30.344 -1.787 1 32.81 403 LEU B N 1
ATOM 6216 C CA . LEU B 1 403 ? 45.188 31.719 -2.281 1 32.81 403 LEU B CA 1
ATOM 6217 C C . LEU B 1 403 ? 45.094 31.734 -3.803 1 32.81 403 LEU B C 1
ATOM 6219 O O . LEU B 1 403 ? 45.906 31.141 -4.488 1 32.81 403 LEU B O 1
ATOM 6223 N N . ARG B 1 404 ? 43.875 31.828 -4.367 1 26.45 404 ARG B N 1
ATOM 6224 C CA . ARG B 1 404 ? 43.594 32.031 -5.789 1 26.45 404 ARG B CA 1
ATOM 6225 C C . ARG B 1 404 ? 44.531 33.062 -6.391 1 26.45 404 ARG B C 1
ATOM 6227 O O . ARG B 1 404 ? 44.531 34.219 -5.934 1 26.45 404 ARG B O 1
ATOM 6234 N N . ARG B 1 405 ? 45.688 32.594 -6.938 1 28.59 405 ARG B N 1
ATOM 6235 C CA . ARG B 1 405 ? 46.531 33.469 -7.738 1 28.59 405 ARG B CA 1
ATOM 6236 C C . ARG B 1 405 ? 45.719 34.188 -8.828 1 28.59 405 ARG B C 1
ATOM 6238 O O . ARG B 1 405 ? 45.062 33.531 -9.633 1 28.59 405 ARG B O 1
ATOM 6245 N N . ARG B 1 406 ? 45.312 35.438 -8.617 1 27.62 406 ARG B N 1
ATOM 6246 C CA . ARG B 1 406 ? 44.688 36.438 -9.5 1 27.62 406 ARG B CA 1
ATOM 6247 C C . ARG B 1 406 ? 45.469 36.562 -10.805 1 27.62 406 ARG B C 1
ATOM 6249 O O . ARG B 1 406 ? 46.594 37.094 -10.812 1 27.62 406 ARG B O 1
ATOM 6256 N N . TRP B 1 407 ? 45.469 35.469 -11.695 1 24.03 407 TRP B N 1
ATOM 6257 C CA . TRP B 1 407 ? 46.156 35.688 -12.977 1 24.03 407 TRP B CA 1
ATOM 6258 C C . TRP B 1 407 ? 45.531 36.875 -13.711 1 24.03 407 TRP B C 1
ATOM 6260 O O . TRP B 1 407 ? 44.344 36.906 -13.992 1 24.03 407 TRP B O 1
ATOM 6270 N N . ALA B 1 408 ? 46 38.125 -13.445 1 26.56 408 ALA B N 1
ATOM 6271 C CA . ALA B 1 408 ? 45.812 39.406 -14.125 1 26.56 408 ALA B CA 1
ATOM 6272 C C . ALA B 1 408 ? 45.969 39.25 -15.633 1 26.56 408 ALA B C 1
ATOM 6274 O O . ALA B 1 408 ? 47.031 38.875 -16.125 1 26.56 408 ALA B O 1
ATOM 6275 N N . ARG B 1 409 ? 44.875 38.719 -16.312 1 26.16 409 ARG B N 1
ATOM 6276 C CA . ARG B 1 409 ? 44.781 38.75 -17.766 1 26.16 409 ARG B CA 1
ATOM 6277 C C . ARG B 1 409 ? 45.25 40.125 -18.297 1 26.16 409 ARG B C 1
ATOM 6279 O O . ARG B 1 409 ? 44.688 41.156 -17.969 1 26.16 409 ARG B O 1
ATOM 6286 N N . ILE B 1 410 ? 46.531 40.281 -18.453 1 28.19 410 ILE B N 1
ATOM 6287 C CA . ILE B 1 410 ? 47.156 41.375 -19.172 1 28.19 410 ILE B CA 1
ATOM 6288 C C . ILE B 1 410 ? 46.469 41.594 -20.516 1 28.19 410 ILE B C 1
ATOM 6290 O O . ILE B 1 410 ? 46.469 40.719 -21.375 1 28.19 410 ILE B O 1
ATOM 6294 N N . ILE B 1 411 ? 45.312 42.312 -20.484 1 27.8 411 ILE B N 1
ATOM 6295 C CA . ILE B 1 411 ? 44.594 42.906 -21.594 1 27.8 411 ILE B CA 1
ATOM 6296 C C . ILE B 1 411 ? 45.594 43.656 -22.484 1 27.8 411 ILE B C 1
ATOM 6298 O O . ILE B 1 411 ? 46.125 44.719 -22.078 1 27.8 411 ILE B O 1
ATOM 6302 N N . ARG B 1 412 ? 46.562 42.938 -23.094 1 26.08 412 ARG B N 1
ATOM 6303 C CA . ARG B 1 412 ? 47.406 43.625 -24.078 1 26.08 412 ARG B CA 1
ATOM 6304 C C . ARG B 1 412 ? 46.531 44.344 -25.109 1 26.08 412 ARG B C 1
ATOM 6306 O O . ARG B 1 412 ? 45.594 43.75 -25.672 1 26.08 412 ARG B O 1
ATOM 6313 N N . GLY B 1 413 ? 46.594 45.75 -25.109 1 26.16 413 GLY B N 1
ATOM 6314 C CA . GLY B 1 413 ? 46.312 46.75 -26.109 1 26.16 413 GLY B CA 1
ATOM 6315 C C . GLY B 1 413 ? 46.969 46.469 -27.453 1 26.16 413 GLY B C 1
ATOM 6316 O O . GLY B 1 413 ? 48 45.781 -27.516 1 26.16 413 GLY B O 1
#